Protein AF-0000000075209969 (afdb_homodimer)

Secondary structure (DSSP, 8-state):
---GGGHHHHHHHHHHHHHHHHHHHHHH-------SEEEEEEEEEETTEEEEEEEETTSEEEEE-STTSSHHHHHHHHHHHTT-TTS--SSEEEEEEPPPPHHHHHHHHHHHB---TTS---TTEEEEEEE-TTSBEEEEEEEHHHHHHHHTT-HHHHHHHHHHTGGGGEEEE-TTHHHHTTS-EE---TTS--SBHHHHHHH-HHHHHHHHHHHHHHHSSEEEEE-TTSSEEEEEEESS--SSHHHHH--SHHHHHHHHHSEEGGGS-HHHHHHHHHHHHHHSS---EEEEE-TTTT--HHHHHHHHHHHHHHHHHTT-EEEEE-S-HHHHHHHHHTT--EEEEEEEEETTEEEEEEEPHHHHHHHHH-HHHHHHTGGGGGG-SEEEEESSHHHHHHHHHHHHHHHHTTS---TTEEEEE-SSGGGHHHHHHHHHHTT-EEEEEE-GGGGG--HHHHHHHHHHTT--HHHHHHHHHHHHHHHHHHHHHTS-TTTS-GGGG--HHHHHHHHHHHHHHHHTTEEE-TTSSGGGSSGGG-----HHHHHHHHHHHH-S-TTSTTPPPP-SSHHHHHHHHHHHHHT-/----TTHHHHHHHHHHHHHHHHHHHHHH-------SEEEEEEEEEETTEEEEEEEETTSEEEEE-STTSSHHHHHHHHHHHTT-TTS--SSEEEEEEPPPPHHHHHHHHHHHB---TTS---TTEEEEEEE-TTSBEEEEEEEHHHHHHHHTT-GGGHHHHHHHTGGGGEEEE-TTHHHHTTS-EE---TTS--SBHHHHHHH-HHHHHHHHHHHHHHHSSEEEEE-TTSSEEEEEEESS--SSHHHHH--SHHHHHHHHHSEEGGGS-HHHHHHHHHHHHHHSTT--EEEEE-TTTT--HHHHHHHHHHHHHHHHHTT-EEEEE-S-HHHHHHHHHTT--EEEEEEEEETTEEEEEEEPHHHHHHHHH-HHHHHHTGGGGGG-SEEEEESSHHHHHHHHHHHHHHHHTTS---TTEEEEE-SSGGGHHHHHHHHHHTT-EEEEEE-GGGGG--HHHHHHHHHHTT--HHHHHHHHHHHHHHHHHHHHHTS-TTTS-GGGG--HHHHHHHHHHHHHHHHTTEEE-TTSSGGGTTGGG-----HHHHHHHHHHHH-S-TTSTT-----SSHHHHHHHHHHHHHT-

pLDDT: mean 84.93, std 14.87, range [22.33, 98.31]

Solvent-accessible surface area (backbone atoms only — not comparable to full-atom values): 61575 Å² total; per-residue (Å²): 136,90,78,76,70,64,73,64,51,58,60,51,48,55,55,48,52,58,48,49,56,52,48,62,67,52,62,73,72,72,66,83,68,75,31,53,42,52,28,37,29,36,44,22,37,38,90,91,58,64,42,77,45,80,39,68,22,83,29,37,33,38,32,34,27,26,88,83,25,45,52,66,53,45,52,49,47,59,57,41,36,33,75,42,67,84,57,88,55,87,39,52,69,48,73,43,63,57,80,75,51,74,64,52,50,52,48,49,51,65,72,36,46,59,89,47,88,85,56,85,64,54,97,54,39,45,41,30,67,34,74,44,79,68,36,37,40,42,80,40,85,41,54,50,63,52,39,53,42,14,71,74,61,38,74,90,28,32,56,58,28,34,35,68,53,58,39,62,22,53,42,72,35,40,74,50,44,23,45,43,61,52,46,72,38,75,49,74,64,80,89,50,80,55,53,30,43,66,50,47,39,69,76,30,63,67,52,41,51,52,51,18,52,54,40,26,71,74,70,65,30,24,54,46,58,40,49,74,71,65,54,32,36,33,49,26,39,20,83,58,72,65,89,47,70,53,44,45,72,37,76,48,70,68,15,48,52,51,55,67,70,26,42,52,44,85,78,47,53,66,30,56,36,36,53,49,14,46,54,48,51,62,57,36,69,75,50,28,36,40,33,35,42,41,78,41,62,70,42,55,59,73,56,17,17,50,49,22,23,50,50,48,49,46,26,61,75,60,42,20,29,37,40,34,23,46,89,46,62,40,27,51,48,15,26,52,71,47,70,50,64,51,42,35,33,39,27,37,57,54,97,88,23,36,41,70,42,80,39,54,54,65,59,49,49,49,46,64,30,30,60,69,38,51,59,52,50,52,68,60,50,56,46,31,60,29,34,41,36,20,30,29,63,54,49,25,40,50,54,48,49,52,36,50,47,24,45,74,69,71,43,70,33,57,70,60,56,44,72,29,47,40,59,35,75,82,38,38,32,71,54,40,23,60,38,40,74,64,69,39,52,52,33,36,47,42,45,43,62,57,45,70,48,54,70,66,58,40,51,41,42,42,50,26,45,67,49,56,77,84,49,48,60,60,50,48,52,52,34,49,51,44,38,49,57,46,57,72,65,74,55,53,49,45,77,64,40,21,54,71,70,44,57,71,71,56,29,49,51,42,50,49,53,48,52,58,37,38,76,46,33,38,40,56,38,58,42,3,38,81,76,52,46,68,54,91,71,64,71,64,76,58,65,51,60,22,47,53,53,45,46,60,61,35,43,47,46,82,86,42,87,66,30,64,66,83,59,92,47,68,62,53,44,53,48,32,51,51,27,55,56,71,72,103,136,90,81,77,72,65,74,65,50,59,62,51,50,56,55,48,52,56,48,50,57,52,49,63,68,52,64,72,71,74,67,83,68,75,32,54,42,51,28,35,28,36,44,22,38,39,91,90,59,64,41,75,46,80,39,68,22,83,28,37,34,37,32,35,28,26,87,83,24,45,51,66,53,46,52,49,48,58,57,41,37,32,74,44,67,82,56,88,54,86,40,51,70,49,73,43,64,58,78,75,49,74,66,52,51,51,48,51,51,65,74,35,46,59,90,47,88,85,56,83,65,54,96,53,38,45,41,29,67,34,73,44,79,68,35,37,40,41,79,40,84,41,53,50,65,51,39,52,42,14,70,74,60,38,73,88,28,31,56,59,29,34,35,67,52,58,38,62,22,52,41,74,36,40,74,51,42,22,46,43,60,52,47,72,38,75,48,73,64,79,90,49,78,55,55,29,45,66,52,46,40,69,74,31,65,67,51,43,51,52,50,17,51,54,40,26,71,73,70,65,29,24,54,46,61,40,49,73,72,67,54,33,35,32,49,28,39,18,82,59,71,68,90,48,71,52,43,46,72,37,76,47,71,67,15,48,53,52,56,67,70,26,42,51,43,85,77,48,53,66,31,56,37,36,53,50,14,48,55,49,52,62,58,34,71,75,50,27,36,40,34,37,43,42,78,41,60,70,42,55,60,70,56,17,17,50,50,22,23,50,48,49,49,46,27,61,73,60,41,20,27,39,40,35,22,45,89,46,63,39,28,51,48,15,27,53,70,47,70,50,64,51,41,35,32,39,27,36,56,56,96,86,23,36,42,69,41,82,41,55,54,64,60,50,48,50,45,64,30,30,59,68,39,50,59,51,51,52,68,59,51,57,46,30,59,26,35,40,36,20,29,29,62,54,50,27,41,50,53,49,51,51,36,48,47,24,45,75,70,72,43,69,34,57,69,60,56,44,73,29,46,40,59,34,76,83,38,37,34,72,54,40,24,59,39,38,73,63,68,40,51,51,31,36,48,41,46,43,63,57,44,70,48,54,69,64,57,40,50,42,43,43,50,27,46,67,49,57,76,85,50,49,60,60,50,49,52,52,33,49,51,46,37,48,58,46,58,72,66,73,56,53,49,45,79,65,40,20,53,71,69,44,58,71,68,57,29,50,51,43,50,49,54,46,52,57,37,38,75,47,32,37,39,58,37,58,42,3,38,82,77,51,48,68,54,90,72,65,73,66,74,58,65,49,61,21,48,53,53,44,47,62,61,35,42,46,45,83,87,41,86,67,30,65,66,81,58,92,47,68,60,52,44,53,47,33,52,51,27,55,56,70,71,103

Sequence (1168 aa):
MYRPRASKIKVTLKYFFYKLYYCLYTNLLFLEGHDLIINFSIKHGETTDQKILPVEGDKITIFVGPNNSGKSLVLREVEEYFTNANQDFKLLEGIMLKTPSLEELSDYYNNYKINDPHLITDSNYVYLKKRTVNGKIEPVHIHKATMDQGLQGDQNYFQYFLQNYYGMFLLRLDGSTRFHLTSPQEGGDLSASPTNILMDLFINDESRLRIREIIADAFGKYFVIDPTSMLTLRIKLSDVPPVDKSEEQALDFRARKFHSEATDIKDLSDGIKAFTGIITSVFSGDSKILLIDEPEAFLHPPLARKLGLRLAQLAPERNATLIAATHSSDFIMGCIQSGKEINIIRLTYQDGASSAKLLSSSDLTNLMKDPLLRSSGVLSSLFHDTVIITESDADRAFYQEINERLISSGQKGINSCLFLNAQNKQTIHRILGPLRNLGIKAAAIVDIDVVKEGGQVWANLLRSANIPSTLIEPLNNLRHNVKQYFENTGSNMKRDGGIQLLEDDEKAACQNLFEQLKNYGIFIVPNGELESWMKNFGIPGHGPAWLMSMFERMGSDPEDTDYIRPFDGDVWAFIEKIANWSELMYRPRASKIKVTLKYFFYKLYYCLYTNLLFLEGHDLIINFSIKHGETTDQKILPVEGDKITIFVGPNNSGKSLVLREVEEYFTNANQDFKLLEGIMLKTPSLEELSDYYNNYKINDPHLITDSNYVYLKKRTVNGKIEPVHIHKATMDQGLQGDQNYFQYFLQNYYGMFLLRLDGSTRFHLTSPQEGGDLSASPTNILMDLFINDESRLRIREIIADAFGKYFVIDPTSMLTLRIKLSDVPPVDKSEEQALDFRARKFHSEATDIKDLSDGIKAFTGIITSVFSGDSKILLIDEPEAFLHPPLARKLGLRLAQLAPERNATLIAATHSSDFIMGCIQSGKEINIIRLTYQDGASSAKLLSSSDLTNLMKDPLLRSSGVLSSLFHDTVIITESDADRAFYQEINERLISSGQKGINSCLFLNAQNKQTIHRILGPLRNLGIKAAAIVDIDVVKEGGQVWANLLRSANIPSTLIEPLNNLRHNVKQYFENTGSNMKRDGGIQLLEDDEKAACQNLFEQLKNYGIFIVPNGELESWMKNFGIPGHGPAWLMSMFERMGSDPEDTDYIRPFDGDVWAFIEKIANWSEL

Foldseek 3Di:
DCPPPPPVVVVVVVVVVVVVVCVVVVPPCPPPQLFFFQWWWWWFWFPVDIDIDIDGQSFAEEEFAAPPLCLVVVLVVVLVCLQPVPDDGDITDHTDGDQDDPVVVVVVQVVFFFPDPVDDDDPQWTWGWAADLLFFTDTDIAGNVLLVCLSVPDPVSVSVVSCPPQVRQEHEAEPPSLLSQQDKDFDDDLVGDDGGQLSQVLVPPVLQVVLQVLLCVLPVWGWAWACQVVTIIHIWTHNDDDPDSCLRNPNDPSVVVRVVRTGTCVPPFVQSSLLSSVSSVLSRDLRQEYEYEASCPSHDLVSLLSSLQVCLQVNVVSSHGHYYYHQHPSSVNSVLVNVTAYWYWYWGDAPNTIDIDTDHSVLVVVLCPDPLNVVFVLSNLSHFQEEEEEAAPLLQVVLVVLLVLCVVVVHQFAPRYHYTYQPHLQRRLVSLQSCVSRVHHYAYEYFLCVLVDDDPSQLSVCVSLVNDPVCSVVLNVLSPLLVVQVVVLVDDLQPPFALVSHDDPSSVSSVVSQVVVVLSRYHYDRRHDPLSFPCVVVQDDDDPSSSVSVDVQCDDDPVDPSHDHDDPDTVNVVSSSSSVSSND/DCPDPDVVVVVVVVVVVVVVVCVVVPPPCPPPQLFFFQWWWWWFWFPVDIDIDIDGQSFAEEEFAAPPLCLVVVLVVVLVCLQPVPDDGDITDHTDGDQDDPVVVVVVQVVFFFPDPVDDDDPQWTWGWAADLLFFTDTDIAGNVLLVCLSVPPPVSVSVVSCPPQVRQEHEAEPPSLLSQQDKDFDDDLVGDDGGQLSQVLVPPVLQVVLQVLLCVLPVWGWAWACQVVTIIHIWTANDDDPDSCLRNPNDPSVVVRVVRTGTCVPDFVQSSLL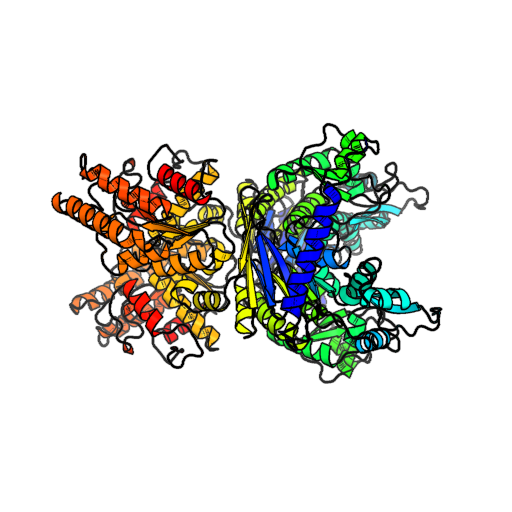SSVSSVLSRDLRQEYEYEASCPSHDLVSLLSSLQVCLQVNVVSSHGHYYYHQHPSSVNSVLVNVTDYWYWYWGDAPNTIDIDTDHSVLSVVLCPDPLNVVFVLSNLSHFQEEEEEAAVLLQVVLVVLLVLCVVVVHQFAPRYHYTYQPHLQRRLVSLQSCVSRVHHYAYEYFLCVLVDDDPSQLSVCVSLVNDPVCSVVLNVLSPLLVVQVVVLVDDLQPPFALVSHDDPSSVSSVVSQVVVVLSRYHYDRGHDPLSFPCVVVQDDDDPSSSVSVDVQCDDDPVDPSHDHDDPDTVNVVRSSSSVSSND

Radius of gyration: 33.0 Å; Cα contacts (8 Å, |Δi|>4): 2066; chains: 2; bounding box: 87×98×100 Å

Organism: NCBI:txid2021314

InterPro domains:
  IPR003593 AAA+ ATPase domain [SM00382] (57-348)
  IPR003959 ATPase, AAA-type, core [PF13304] (262-330)
  IPR027417 P-loop containing nucleoside triphosphate hydrolase [G3DSA:3.40.50.300] (35-371)
  IPR027417 P-loop containing nucleoside triphosphate hydrolase [SSF52540] (38-348)
  IPR034139 OLD protein-like, TOPRIM domain [PF20469] (382-449)
  IPR051396 Bacterial Antiviral Defense Nuclease [PTHR43581] (57-469)

Structure (mmCIF, N/CA/C/O backbone):
data_AF-0000000075209969-model_v1
#
loop_
_entity.id
_entity.type
_entity.pdbx_description
1 polymer 'AAA+ ATPase domain-containing protein'
#
loop_
_atom_site.group_PDB
_atom_site.id
_atom_site.type_symbol
_atom_site.label_atom_id
_atom_site.label_alt_id
_atom_site.label_comp_id
_atom_site.label_asym_id
_atom_site.label_entity_id
_atom_site.label_seq_id
_atom_site.pdbx_PDB_ins_code
_atom_site.Cartn_x
_atom_site.Cartn_y
_atom_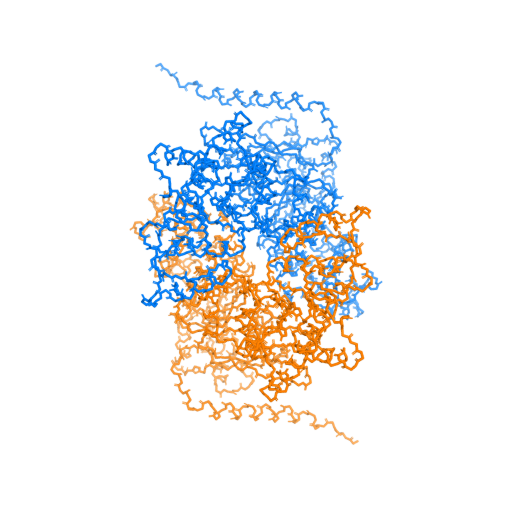site.Cartn_z
_atom_site.occupancy
_atom_site.B_iso_or_equiv
_atom_site.auth_seq_id
_atom_site.auth_comp_id
_atom_site.auth_asym_id
_atom_site.auth_atom_id
_atom_site.pdbx_PDB_model_num
ATOM 1 N N . MET A 1 1 ? 33.438 7.062 54.781 1 22.77 1 MET A N 1
ATOM 2 C CA . MET A 1 1 ? 34.438 6.953 53.719 1 22.77 1 MET A CA 1
ATOM 3 C C . MET A 1 1 ? 33.75 6.84 52.344 1 22.77 1 MET A C 1
ATOM 5 O O . MET A 1 1 ? 32.875 5.992 52.156 1 22.77 1 MET A O 1
ATOM 9 N N . TYR A 1 2 ? 33.688 7.988 51.469 1 24.88 2 TYR A N 1
ATOM 10 C CA . TYR A 1 2 ? 32.844 8.492 50.406 1 24.88 2 TYR A CA 1
ATOM 11 C C . TYR A 1 2 ? 33.125 7.789 49.094 1 24.88 2 TYR A C 1
ATOM 13 O O . TYR A 1 2 ? 34.219 7.98 48.5 1 24.88 2 TYR A O 1
ATOM 21 N N . ARG A 1 3 ? 32.812 6.52 48.938 1 27.34 3 ARG A N 1
ATOM 22 C CA . ARG A 1 3 ? 33.25 5.535 47.938 1 27.34 3 ARG A CA 1
ATOM 23 C C . ARG A 1 3 ? 32.719 5.875 46.562 1 27.34 3 ARG A C 1
ATOM 25 O O . ARG A 1 3 ? 32.844 5.066 45.625 1 27.34 3 ARG A O 1
ATOM 32 N N . PRO A 1 4 ? 31.984 7.016 46.312 1 27.38 4 PRO A N 1
ATOM 33 C CA . PRO A 1 4 ? 30.953 7.043 45.25 1 27.38 4 PRO A CA 1
ATOM 34 C C . PRO A 1 4 ? 31.547 7.223 43.875 1 27.38 4 PRO A C 1
ATOM 36 O O . PRO A 1 4 ? 30.812 7.309 42.875 1 27.38 4 PRO A O 1
ATOM 39 N N . ARG A 1 5 ? 32.844 7.629 43.562 1 27.12 5 ARG A N 1
ATOM 40 C CA . ARG A 1 5 ? 33.188 8.477 42.438 1 27.12 5 ARG A CA 1
ATOM 41 C C . ARG A 1 5 ? 33.5 7.641 41.188 1 27.12 5 ARG A C 1
ATOM 43 O O . ARG A 1 5 ? 33.969 8.164 40.188 1 27.12 5 ARG A O 1
ATOM 50 N N . ALA A 1 6 ? 33.562 6.348 41.281 1 30.44 6 ALA A N 1
ATOM 51 C CA . ALA A 1 6 ? 34.219 5.637 40.188 1 30.44 6 ALA A CA 1
ATOM 52 C C . ALA A 1 6 ? 33.344 5.57 38.938 1 30.44 6 ALA A C 1
ATOM 54 O O . ALA A 1 6 ? 33.812 5.273 37.844 1 30.44 6 ALA A O 1
ATOM 55 N N . SER A 1 7 ? 32.031 5.57 39.125 1 27.31 7 SER A N 1
ATOM 56 C CA . SER A 1 7 ? 31.172 5.203 38 1 27.31 7 SER A CA 1
ATOM 57 C C . SER A 1 7 ? 31.094 6.332 36.969 1 27.31 7 SER A C 1
ATOM 59 O O . SER A 1 7 ? 30.625 6.125 35.844 1 27.31 7 SER A O 1
ATOM 61 N N . LYS A 1 8 ? 31.422 7.551 37.312 1 33.19 8 LYS A N 1
ATOM 62 C CA . LYS A 1 8 ? 31.375 8.695 36.406 1 33.19 8 LYS A CA 1
ATOM 63 C C . LYS A 1 8 ? 32.594 8.703 35.469 1 33.19 8 LYS A C 1
ATOM 65 O O . LYS A 1 8 ? 32.594 9.383 34.438 1 33.19 8 LYS A O 1
ATOM 70 N N . ILE A 1 9 ? 33.719 8.086 35.812 1 29.92 9 ILE A N 1
ATOM 71 C CA . ILE A 1 9 ? 34.938 8.188 35.062 1 29.92 9 ILE A CA 1
ATOM 72 C C . ILE A 1 9 ? 34.844 7.293 33.812 1 29.92 9 ILE A C 1
ATOM 74 O O . ILE A 1 9 ? 35.375 7.645 32.75 1 29.92 9 ILE A O 1
ATOM 78 N N . LYS A 1 10 ? 34.156 6.172 33.969 1 33.53 10 LYS A N 1
ATOM 79 C CA . LYS A 1 10 ? 34.156 5.277 32.812 1 33.53 10 LYS A CA 1
ATOM 80 C C . LYS A 1 10 ? 33.312 5.848 31.672 1 33.53 10 LYS A C 1
ATOM 82 O O . LYS A 1 10 ? 33.594 5.59 30.5 1 33.53 10 LYS A O 1
ATOM 87 N N . VAL A 1 11 ? 32.312 6.582 32.031 1 30.89 11 VAL A N 1
ATOM 88 C CA . VAL A 1 11 ? 31.5 7.141 30.969 1 30.89 11 VAL A CA 1
ATOM 89 C C . VAL A 1 11 ? 32.25 8.281 30.281 1 30.89 11 VAL A C 1
ATOM 91 O O . VAL A 1 11 ? 32.219 8.43 29.062 1 30.89 11 VAL A O 1
ATOM 94 N N . THR A 1 12 ? 33.156 8.969 31.047 1 34.25 12 THR A N 1
ATOM 95 C CA . THR A 1 12 ? 33.938 10.055 30.453 1 34.25 12 THR A CA 1
ATOM 96 C C . THR A 1 12 ? 35.031 9.508 29.531 1 34.25 12 THR A C 1
ATOM 98 O O . THR A 1 12 ? 35.312 10.07 28.484 1 34.25 12 THR A O 1
ATOM 101 N N . LEU A 1 13 ? 35.656 8.406 29.969 1 34.47 13 LEU A N 1
ATOM 102 C CA . LEU A 1 13 ? 36.781 7.918 29.172 1 34.47 13 LEU A CA 1
ATOM 103 C C . LEU A 1 13 ? 36.281 7.277 27.875 1 34.47 13 LEU A C 1
ATOM 105 O O . LEU A 1 13 ? 36.938 7.332 26.844 1 34.47 13 LEU A O 1
ATOM 109 N N . LYS A 1 14 ? 35.188 6.551 27.922 1 32.59 14 LYS A N 1
ATOM 110 C CA . LYS A 1 14 ? 34.656 5.953 26.703 1 32.59 14 LYS A CA 1
ATOM 111 C C . LYS A 1 14 ? 34.219 7.023 25.703 1 32.59 14 LYS A C 1
ATOM 113 O O . LYS A 1 14 ? 34.406 6.855 24.5 1 32.59 14 LYS A O 1
ATOM 118 N N . TYR A 1 15 ? 33.781 8.211 26.172 1 34.38 15 TYR A N 1
ATOM 119 C CA . TYR A 1 15 ? 33.531 9.336 25.281 1 34.38 15 TYR A CA 1
ATOM 120 C C . TYR A 1 15 ? 34.844 9.852 24.672 1 34.38 15 TYR A C 1
ATOM 122 O O . TYR A 1 15 ? 34.875 10.266 23.516 1 34.38 15 TYR A O 1
ATOM 130 N N . PHE A 1 16 ? 36.031 9.812 25.484 1 34.44 16 PHE A N 1
ATOM 131 C CA . PHE A 1 16 ? 37.281 10.312 24.984 1 34.44 16 PHE A CA 1
ATOM 132 C C . PHE A 1 16 ? 37.844 9.375 23.922 1 34.44 16 PHE A C 1
ATOM 134 O O . PHE A 1 16 ? 38.344 9.828 22.875 1 34.44 16 PHE A O 1
ATOM 141 N N . PHE A 1 17 ? 37.875 8.055 24.109 1 36.34 17 PHE A N 1
ATOM 142 C CA . PHE A 1 17 ? 38.469 7.156 23.125 1 36.34 17 PHE A CA 1
ATOM 143 C C . PHE A 1 17 ? 37.594 7.082 21.875 1 36.34 17 PHE A C 1
ATOM 145 O O . PHE A 1 17 ? 38.125 6.965 20.766 1 36.34 17 PHE A O 1
ATOM 152 N N . TYR A 1 18 ? 36.281 7.137 21.984 1 32.12 18 TYR A N 1
ATOM 153 C CA . TYR A 1 18 ? 35.5 7.176 20.766 1 32.12 18 TYR A CA 1
ATOM 154 C C . TYR A 1 18 ? 35.656 8.5 20.031 1 32.12 18 TYR A C 1
ATOM 156 O O . TYR A 1 18 ? 35.656 8.539 18.797 1 32.12 18 TYR A O 1
ATOM 164 N N . LYS A 1 19 ? 36.062 9.625 20.672 1 33.88 19 LYS A N 1
ATOM 165 C CA . LYS A 1 19 ? 36.469 10.867 20.031 1 33.88 19 LYS A CA 1
ATOM 166 C C . LYS A 1 19 ? 37.844 10.711 19.359 1 33.88 19 LYS A C 1
ATOM 168 O O . LYS A 1 19 ? 38.062 11.227 18.266 1 33.88 19 LYS A O 1
ATOM 173 N N . LEU A 1 20 ? 38.844 10.07 20.062 1 35.69 20 LEU A N 1
ATOM 174 C CA . LEU A 1 20 ? 40.156 9.914 19.5 1 35.69 20 LEU A CA 1
ATOM 175 C C . LEU A 1 20 ? 40.156 8.984 18.297 1 35.69 20 LEU A C 1
ATOM 177 O O . LEU A 1 20 ? 40.812 9.242 17.297 1 35.69 20 LEU A O 1
ATOM 181 N N . TYR A 1 21 ? 39.531 7.832 18.375 1 32.03 21 TYR A N 1
ATOM 182 C CA . TYR A 1 21 ? 39.5 6.961 17.203 1 32.03 21 TYR A CA 1
ATOM 183 C C . TYR A 1 21 ? 38.75 7.629 16.031 1 32.03 21 TYR A C 1
ATOM 185 O O . TYR A 1 21 ? 39.188 7.539 14.891 1 32.03 21 TYR A O 1
ATOM 193 N N . TYR A 1 22 ? 37.75 8.344 16.312 1 32.69 22 TYR A N 1
ATOM 194 C CA . TYR A 1 22 ? 37.062 9.062 15.234 1 32.69 22 TYR A CA 1
ATOM 195 C C . TYR A 1 22 ? 37.906 10.25 14.766 1 32.69 22 TYR A C 1
ATOM 197 O O . TYR A 1 22 ? 37.75 10.703 13.625 1 32.69 22 TYR A O 1
ATOM 205 N N . CYS A 1 23 ? 38.75 10.867 15.609 1 31.78 23 CYS A N 1
ATOM 206 C CA . CYS A 1 23 ? 39.688 11.891 15.133 1 31.78 23 CYS A CA 1
ATOM 207 C C . CYS A 1 23 ? 40.688 11.297 14.172 1 31.78 23 CYS A C 1
ATOM 209 O O . CYS A 1 23 ? 41.062 11.922 13.172 1 31.78 23 CYS A O 1
ATOM 211 N N . LEU A 1 24 ? 41.344 10.156 14.484 1 32.62 24 LEU A N 1
ATOM 212 C CA . LEU A 1 24 ? 42.375 9.625 13.602 1 32.62 24 LEU A CA 1
ATOM 213 C C . LEU A 1 24 ? 41.75 9.195 12.266 1 32.62 24 LEU A C 1
ATOM 215 O O . LEU A 1 24 ? 42.375 9.367 11.211 1 32.62 24 LEU A O 1
ATOM 219 N N . TYR A 1 25 ? 40.656 8.461 12.273 1 30.95 25 TYR A N 1
ATOM 220 C CA . TYR A 1 25 ? 40.094 8.141 10.969 1 30.95 25 TYR A CA 1
ATOM 221 C C . TYR A 1 25 ? 39.531 9.383 10.289 1 30.95 25 TYR A C 1
ATOM 223 O O . TYR A 1 25 ? 39.219 9.359 9.102 1 30.95 25 TYR A O 1
ATOM 231 N N . THR A 1 26 ? 39.312 10.43 10.977 1 31.48 26 THR A N 1
ATOM 232 C CA . THR A 1 26 ? 38.844 11.695 10.414 1 31.48 26 THR A CA 1
ATOM 233 C C . THR A 1 26 ? 39.938 12.367 9.602 1 31.48 26 THR A C 1
ATOM 235 O O . THR A 1 26 ? 39.688 13.266 8.797 1 31.48 26 THR A O 1
ATOM 238 N N . ASN A 1 27 ? 41.219 12.273 9.953 1 29.98 27 ASN A N 1
ATOM 239 C CA . ASN A 1 27 ? 42.188 13.07 9.211 1 29.98 27 ASN A CA 1
ATOM 240 C C . ASN A 1 27 ? 42.156 12.734 7.723 1 29.98 27 ASN A C 1
ATOM 242 O O . ASN A 1 27 ? 42.5 13.586 6.891 1 29.98 27 ASN A O 1
ATOM 246 N N . LEU A 1 28 ? 42.375 11.422 7.305 1 29.52 28 LEU A N 1
ATOM 247 C CA . LEU A 1 28 ? 42.781 11.203 5.918 1 29.52 28 LEU A CA 1
ATOM 248 C C . LEU A 1 28 ? 41.625 11.539 4.965 1 29.52 28 LEU A C 1
ATOM 250 O O . LEU A 1 28 ? 41.875 11.93 3.822 1 29.52 28 LEU A O 1
ATOM 254 N N . LEU A 1 29 ? 40.406 10.938 5.09 1 28.83 29 LEU A N 1
ATOM 255 C CA . LEU A 1 29 ? 39.531 11.055 3.916 1 28.83 29 LEU A CA 1
ATOM 256 C C . LEU A 1 29 ? 38.938 12.461 3.816 1 28.83 29 LEU A C 1
ATOM 258 O O . LEU A 1 29 ? 38.062 12.82 4.598 1 28.83 29 LEU A O 1
ATOM 262 N N . PHE A 1 30 ? 39.656 13.5 3.652 1 31.17 30 PHE A N 1
ATOM 263 C CA . PHE A 1 30 ? 39.281 14.797 3.121 1 31.17 30 PHE A CA 1
ATOM 264 C C . PHE A 1 30 ? 38.25 14.641 2.006 1 31.17 30 PHE A C 1
ATOM 266 O O . PHE A 1 30 ? 38.594 14.609 0.826 1 31.17 30 PHE A O 1
ATOM 273 N N . LEU A 1 31 ? 37.344 13.703 2.039 1 34.03 31 LEU A N 1
ATOM 274 C CA . LEU A 1 31 ? 36.375 13.672 0.946 1 34.03 31 LEU A CA 1
ATOM 275 C C . LEU A 1 31 ? 35.688 15.016 0.797 1 34.03 31 LEU A C 1
ATOM 277 O O . LEU A 1 31 ? 35.25 15.617 1.79 1 34.03 31 LEU A O 1
ATOM 281 N N . GLU A 1 32 ? 35.938 15.781 -0.151 1 37.31 32 GLU A N 1
ATOM 282 C CA . GLU A 1 32 ? 35.312 16.969 -0.756 1 37.31 32 GLU A CA 1
ATOM 283 C C . GLU A 1 32 ? 33.781 16.906 -0.679 1 37.31 32 GLU A C 1
ATOM 285 O O . GLU A 1 32 ? 33.094 17.672 -1.36 1 37.31 32 GLU A O 1
ATOM 290 N N . GLY A 1 33 ? 33.219 15.984 0.009 1 46.72 33 GLY A N 1
ATOM 291 C CA . GLY A 1 33 ? 31.781 15.945 -0.136 1 46.72 33 GLY A CA 1
ATOM 292 C C . GLY A 1 33 ? 31.078 17.078 0.593 1 46.72 33 GLY A C 1
ATOM 293 O O . GLY A 1 33 ? 31.547 17.531 1.639 1 46.72 33 GLY A O 1
ATOM 294 N N . HIS A 1 34 ? 30.359 18.047 0.008 1 55.25 34 HIS A N 1
ATOM 295 C CA . HIS A 1 34 ? 29.625 19.266 0.362 1 55.25 34 HIS A CA 1
ATOM 296 C C . HIS A 1 34 ? 28.453 18.953 1.271 1 55.25 34 HIS A C 1
ATOM 298 O O . HIS A 1 34 ? 27.781 19.875 1.763 1 55.25 34 HIS A O 1
ATOM 304 N N . ASP A 1 35 ? 28.281 17.688 1.806 1 69.38 35 ASP A N 1
ATOM 305 C CA . ASP A 1 35 ? 27.094 17.438 2.627 1 69.38 35 ASP A CA 1
ATOM 306 C C . ASP A 1 35 ? 27.391 17.719 4.102 1 69.38 35 ASP A C 1
ATOM 308 O O . ASP A 1 35 ? 28.516 17.547 4.559 1 69.38 35 ASP A O 1
ATOM 312 N N . LEU A 1 36 ? 26.484 18.25 4.836 1 81.69 36 LEU A N 1
ATOM 313 C CA . LEU A 1 36 ? 26.594 18.625 6.238 1 81.69 36 LEU A CA 1
ATOM 314 C C . LEU A 1 36 ? 26.828 17.406 7.121 1 81.69 36 LEU A C 1
ATOM 316 O O . LEU A 1 36 ? 27.562 17.484 8.109 1 81.69 36 LEU A O 1
ATOM 320 N N . ILE A 1 37 ? 26.188 16.297 6.715 1 88.38 37 ILE A N 1
ATOM 321 C CA . ILE A 1 37 ? 26.359 15.062 7.477 1 88.38 37 ILE A CA 1
ATOM 322 C C . ILE A 1 37 ? 27.453 14.203 6.836 1 88.38 37 ILE A C 1
ATOM 324 O O . ILE A 1 37 ? 27.312 13.781 5.684 1 88.38 37 ILE A O 1
ATOM 328 N N . ILE A 1 38 ? 28.484 13.977 7.594 1 87.75 38 ILE A N 1
ATOM 329 C CA . ILE A 1 38 ? 29.562 13.102 7.121 1 87.75 38 ILE A CA 1
ATOM 330 C C . ILE A 1 38 ? 29.141 11.641 7.273 1 87.75 38 ILE A C 1
ATOM 332 O O . ILE A 1 38 ? 29.156 10.883 6.305 1 87.75 38 ILE A O 1
ATOM 336 N N . ASN A 1 39 ? 28.75 11.328 8.438 1 90.44 39 ASN A N 1
ATOM 337 C CA . ASN A 1 39 ? 28.219 10 8.719 1 90.44 39 ASN A CA 1
ATOM 338 C C . ASN A 1 39 ? 27.328 10.008 9.953 1 90.44 39 ASN A C 1
ATOM 340 O O . ASN A 1 39 ? 27.312 10.977 10.719 1 90.44 39 ASN A O 1
ATOM 344 N N . PHE A 1 40 ? 26.469 9.023 10.023 1 91.06 40 PHE A N 1
ATOM 345 C CA . PHE A 1 40 ? 25.719 8.773 11.258 1 91.06 40 PHE A CA 1
ATOM 346 C C . PHE A 1 40 ? 25.703 7.281 11.578 1 91.06 40 PHE A C 1
ATOM 348 O O . PHE A 1 40 ? 26.031 6.453 10.727 1 91.06 40 PHE A O 1
ATOM 355 N N . SER A 1 41 ? 25.5 7.027 12.867 1 92.88 41 SER A N 1
ATOM 356 C CA . SER A 1 41 ? 25.609 5.641 13.305 1 92.88 41 SER A CA 1
ATOM 357 C C . SER A 1 41 ? 24.328 5.156 13.961 1 92.88 41 SER A C 1
ATOM 359 O O . SER A 1 41 ? 23.688 5.902 14.703 1 92.88 41 SER A O 1
ATOM 361 N N . ILE A 1 42 ? 24 3.936 13.633 1 92.88 42 ILE A N 1
ATOM 362 C CA . ILE A 1 42 ? 22.797 3.303 14.156 1 92.88 42 ILE A CA 1
ATOM 363 C C . ILE A 1 42 ? 23.188 2.176 15.117 1 92.88 42 ILE A C 1
ATOM 365 O O . ILE A 1 42 ? 24.078 1.379 14.82 1 92.88 42 ILE A O 1
ATOM 369 N N . LYS A 1 43 ? 22.484 2.223 16.234 1 90.12 43 LYS A N 1
ATOM 370 C CA . LYS A 1 43 ? 22.656 1.145 17.203 1 90.12 43 LYS A CA 1
ATOM 371 C C . LYS A 1 43 ? 21.828 -0.077 16.828 1 90.12 43 LYS A C 1
ATOM 373 O O . LYS A 1 43 ? 20.703 0.058 16.312 1 90.12 43 LYS A O 1
ATOM 378 N N . HIS A 1 44 ? 22.453 -1.25 16.875 1 84.62 44 HIS A N 1
ATOM 379 C CA . HIS A 1 44 ? 21.641 -2.443 16.656 1 84.62 44 HIS A CA 1
ATOM 380 C C . HIS A 1 44 ? 22.141 -3.604 17.516 1 84.62 44 HIS A C 1
ATOM 382 O O . HIS A 1 44 ? 23.281 -3.6 17.984 1 84.62 44 HIS A O 1
ATOM 388 N N . GLY A 1 45 ? 21.328 -4.445 17.875 1 77.06 45 GLY A N 1
ATOM 389 C CA . GLY A 1 45 ? 21.578 -5.562 18.766 1 77.06 45 GLY A CA 1
ATOM 390 C C . GLY A 1 45 ? 20.828 -5.473 20.094 1 77.06 45 GLY A C 1
ATOM 391 O O . GLY A 1 45 ? 19.922 -4.652 20.234 1 77.06 45 GLY A O 1
ATOM 392 N N . GLU A 1 46 ? 21.188 -6.391 21 1 72.19 46 GLU A N 1
ATOM 393 C CA . GLU A 1 46 ? 20.578 -6.383 22.328 1 72.19 46 GLU A CA 1
ATOM 394 C C . GLU A 1 46 ? 21.172 -5.27 23.203 1 72.19 46 GLU A C 1
ATOM 396 O O . GLU A 1 46 ? 22.297 -4.82 22.953 1 72.19 46 GLU A O 1
ATOM 401 N N . THR A 1 47 ? 20.344 -4.781 24.047 1 65 47 THR A N 1
ATOM 402 C CA . THR A 1 47 ? 20.734 -3.672 24.922 1 65 47 THR A CA 1
ATOM 403 C C . THR A 1 47 ? 22.062 -3.953 25.594 1 65 47 THR A C 1
ATOM 405 O O . THR A 1 47 ? 22.844 -3.031 25.844 1 65 47 THR A O 1
ATOM 408 N N . THR A 1 48 ? 22.375 -5.238 25.844 1 62.19 48 THR A N 1
ATOM 409 C CA . THR A 1 48 ? 23.578 -5.609 26.578 1 62.19 48 THR A CA 1
ATOM 410 C C . THR A 1 48 ? 24.781 -5.672 25.625 1 62.19 48 THR A C 1
ATOM 412 O O . THR A 1 48 ? 25.922 -5.516 26.062 1 62.19 48 THR A O 1
ATOM 415 N N . ASP A 1 49 ? 24.516 -5.938 24.375 1 70.06 49 ASP A N 1
ATOM 416 C CA . ASP A 1 49 ? 25.578 -6.062 23.391 1 70.06 49 ASP A CA 1
ATOM 417 C C . ASP A 1 49 ? 25.25 -5.281 22.125 1 70.06 49 ASP A C 1
ATOM 419 O O . ASP A 1 49 ? 25.016 -5.867 21.062 1 70.06 49 ASP A O 1
ATOM 423 N N . GLN A 1 50 ? 25.344 -4.004 22.266 1 77.06 50 GLN A N 1
ATOM 424 C CA . GLN A 1 50 ? 24.922 -3.174 21.141 1 77.06 50 GLN A CA 1
ATOM 425 C C . GLN A 1 50 ? 26.047 -2.955 20.156 1 77.06 50 GLN A C 1
ATOM 427 O O . GLN A 1 50 ? 27.188 -2.688 20.547 1 77.06 50 GLN A O 1
ATOM 432 N N . LYS A 1 51 ? 25.797 -3.266 18.938 1 83.88 51 LYS A N 1
ATOM 433 C CA . LYS A 1 51 ? 26.688 -2.984 17.828 1 83.88 51 LYS A CA 1
ATOM 434 C C . LYS A 1 51 ? 26.297 -1.69 17.109 1 83.88 51 LYS A C 1
ATOM 436 O O . LYS A 1 51 ? 25.172 -1.226 17.234 1 83.88 51 LYS A O 1
ATOM 441 N N . ILE A 1 52 ? 27.328 -1.133 16.5 1 89.62 52 ILE A N 1
ATOM 442 C CA . ILE A 1 52 ? 27.109 0.146 15.836 1 89.62 52 ILE A CA 1
ATOM 443 C C . ILE A 1 52 ? 27.297 -0.021 14.328 1 89.62 52 ILE A C 1
ATOM 445 O O . ILE A 1 52 ? 28.25 -0.665 13.883 1 89.62 52 ILE A O 1
ATOM 449 N N . LEU A 1 53 ? 26.359 0.462 13.547 1 90.62 53 LEU A N 1
ATOM 450 C CA . LEU A 1 53 ? 26.438 0.479 12.086 1 90.62 53 LEU A CA 1
ATOM 451 C C . LEU A 1 53 ? 26.656 1.896 11.57 1 90.62 53 LEU A C 1
ATOM 453 O O . LEU A 1 53 ? 25.766 2.74 11.641 1 90.62 53 LEU A O 1
ATOM 457 N N . PRO A 1 54 ? 27.859 2.164 11.055 1 91 54 PRO A N 1
ATOM 458 C CA . PRO A 1 54 ? 28.109 3.482 10.469 1 91 54 PRO A CA 1
ATOM 459 C C . PRO A 1 54 ? 27.469 3.633 9.086 1 91 54 PRO A C 1
ATOM 461 O O . PRO A 1 54 ? 27.469 2.684 8.297 1 91 54 PRO A O 1
ATOM 464 N N . VAL A 1 55 ? 26.875 4.723 8.797 1 90.38 55 VAL A N 1
ATOM 465 C CA . VAL A 1 55 ? 26.25 5.02 7.52 1 90.38 55 VAL A CA 1
ATOM 466 C C . VAL A 1 55 ? 26.844 6.293 6.93 1 90.38 55 VAL A C 1
ATOM 468 O O . VAL A 1 55 ? 26.922 7.32 7.605 1 90.38 55 VAL A O 1
ATOM 471 N N . GLU A 1 56 ? 27.188 6.188 5.695 1 87.5 56 GLU A N 1
ATOM 472 C CA . GLU A 1 56 ? 27.781 7.344 5.023 1 87.5 56 GLU A CA 1
ATOM 473 C C . GLU A 1 56 ? 26.734 8.414 4.742 1 87.5 56 GLU A C 1
ATOM 475 O O . GLU A 1 56 ? 25.656 8.117 4.238 1 87.5 56 GLU A O 1
ATOM 480 N N . GLY A 1 57 ? 27.109 9.609 4.988 1 85.31 57 GLY A N 1
ATOM 481 C CA . GLY A 1 57 ? 26.141 10.695 4.898 1 85.31 57 GLY A CA 1
ATOM 482 C C . GLY A 1 57 ? 26.078 11.312 3.518 1 85.31 57 GLY A C 1
ATOM 483 O O . GLY A 1 57 ? 25.141 12.055 3.211 1 85.31 57 GLY A O 1
ATOM 484 N N . ASP A 1 58 ? 27.031 11.039 2.678 1 82.25 58 ASP A N 1
ATOM 485 C CA . ASP A 1 58 ? 27.062 11.656 1.355 1 82.25 58 ASP A CA 1
ATOM 486 C C . ASP A 1 58 ? 26.188 10.898 0.366 1 82.25 58 ASP A C 1
ATOM 488 O O . ASP A 1 58 ? 26.031 11.312 -0.785 1 82.25 58 ASP A O 1
ATOM 492 N N . LYS A 1 59 ? 25.562 9.898 0.879 1 86.69 59 LYS A N 1
ATOM 493 C CA . LYS A 1 59 ? 24.656 9.094 0.064 1 86.69 59 LYS A CA 1
ATOM 494 C C . LYS A 1 59 ? 23.203 9.242 0.53 1 86.69 59 LYS A C 1
ATOM 496 O O . LYS A 1 59 ? 22.953 9.727 1.636 1 86.69 59 LYS A O 1
ATOM 501 N N . ILE A 1 60 ? 22.391 8.938 -0.415 1 91.44 60 ILE A N 1
ATOM 502 C CA . ILE A 1 60 ? 20.984 8.836 -0.035 1 91.44 60 ILE A CA 1
ATOM 503 C C . ILE A 1 60 ? 20.781 7.609 0.856 1 91.44 60 ILE A C 1
ATOM 505 O O . ILE A 1 60 ? 21.281 6.523 0.556 1 91.44 60 ILE A O 1
ATOM 509 N N . THR A 1 61 ? 20.141 7.816 1.965 1 93.88 61 THR A N 1
ATOM 510 C CA . THR A 1 61 ? 19.891 6.703 2.873 1 93.88 61 THR A CA 1
ATOM 511 C C . THR A 1 61 ? 18.406 6.387 2.943 1 93.88 61 THR A C 1
ATOM 513 O O . THR A 1 61 ? 17.578 7.277 3.17 1 93.88 61 THR A O 1
ATOM 516 N N . ILE A 1 62 ? 18.109 5.129 2.754 1 93.69 62 ILE A N 1
ATOM 517 C CA . ILE A 1 62 ? 16.719 4.68 2.805 1 93.69 62 ILE A CA 1
ATOM 518 C C . ILE A 1 62 ? 16.562 3.58 3.852 1 93.69 62 ILE A C 1
ATOM 520 O O . ILE A 1 62 ? 17.266 2.559 3.789 1 93.69 62 ILE A O 1
ATOM 524 N N . PHE A 1 63 ? 15.695 3.824 4.801 1 93.19 63 PHE A N 1
ATOM 525 C CA . PHE A 1 63 ? 15.375 2.814 5.801 1 93.19 63 PHE A CA 1
ATOM 526 C C . PHE A 1 63 ? 14.172 1.987 5.363 1 93.19 63 PHE A C 1
ATOM 528 O O . PHE A 1 63 ? 13.141 2.539 4.973 1 93.19 63 PHE A O 1
ATOM 535 N N . VAL A 1 64 ? 14.32 0.666 5.43 1 90.12 64 VAL A N 1
ATOM 536 C CA . VAL A 1 64 ? 13.242 -0.266 5.109 1 90.12 64 VAL A CA 1
ATOM 537 C C . VAL A 1 64 ? 13.109 -1.304 6.223 1 90.12 64 VAL A C 1
ATOM 539 O O . VAL A 1 64 ? 13.977 -1.4 7.098 1 90.12 64 VAL A O 1
ATOM 542 N N . GLY A 1 65 ? 12 -2.016 6.227 1 87.81 65 GLY A N 1
ATOM 543 C CA . GLY A 1 65 ? 11.758 -3.043 7.223 1 87.81 65 GLY A CA 1
ATOM 544 C C . GLY A 1 65 ? 10.281 -3.273 7.496 1 87.81 65 GLY A C 1
ATOM 545 O O . GLY A 1 65 ? 9.43 -2.533 6.996 1 87.81 65 GLY A O 1
ATOM 546 N N . PRO A 1 66 ? 10.062 -4.305 8.312 1 82.06 66 PRO A N 1
ATOM 547 C CA . PRO A 1 66 ? 8.672 -4.598 8.648 1 82.06 66 PRO A CA 1
ATOM 548 C C . PRO A 1 66 ? 8.047 -3.533 9.547 1 82.06 66 PRO A C 1
ATOM 550 O O . PRO A 1 66 ? 8.703 -2.551 9.898 1 82.06 66 PRO A O 1
ATOM 553 N N . ASN A 1 67 ? 6.816 -3.734 9.836 1 71.81 67 ASN A N 1
ATOM 554 C CA . ASN A 1 67 ? 6.109 -2.795 10.703 1 71.81 67 ASN A CA 1
ATOM 555 C C . ASN A 1 67 ? 6.699 -2.783 12.109 1 71.81 67 ASN A C 1
ATOM 557 O O . ASN A 1 67 ? 7.082 -3.828 12.641 1 71.81 67 ASN A O 1
ATOM 561 N N . ASN A 1 68 ? 6.879 -1.603 12.68 1 71.38 68 ASN A N 1
ATOM 562 C CA . ASN A 1 68 ? 7.352 -1.4 14.047 1 71.38 68 ASN A CA 1
ATOM 563 C C . ASN A 1 68 ? 8.828 -1.749 14.18 1 71.38 68 ASN A C 1
ATOM 565 O O . ASN A 1 68 ? 9.273 -2.191 15.242 1 71.38 68 ASN A O 1
ATOM 569 N N . SER A 1 69 ? 9.492 -1.625 13.039 1 80.56 69 SER A N 1
ATOM 570 C CA . SER A 1 69 ? 10.922 -1.928 13.07 1 80.56 69 SER A CA 1
ATOM 571 C C . SER A 1 69 ? 11.734 -0.714 13.508 1 80.56 69 SER A C 1
ATOM 573 O O . SER A 1 69 ? 12.922 -0.831 13.805 1 80.56 69 SER A O 1
ATOM 575 N N . GLY A 1 70 ? 11.125 0.486 13.547 1 84 70 GLY A N 1
ATOM 576 C CA . GLY A 1 70 ? 11.82 1.669 14.023 1 84 70 GLY A CA 1
ATOM 577 C C . GLY A 1 70 ? 12.148 2.652 12.914 1 84 70 GLY A C 1
ATOM 578 O O . GLY A 1 70 ? 12.891 3.613 13.133 1 84 70 GLY A O 1
ATOM 579 N N . LYS A 1 71 ? 11.602 2.461 11.711 1 87.62 71 LYS A N 1
ATOM 580 C CA . LYS A 1 71 ? 11.906 3.324 10.57 1 87.62 71 LYS A CA 1
ATOM 581 C C . LYS A 1 71 ? 11.57 4.781 10.875 1 87.62 71 LYS A C 1
ATOM 583 O O . LYS A 1 71 ? 12.406 5.668 10.711 1 87.62 71 LYS A O 1
ATOM 588 N N . SER A 1 72 ? 10.391 5.078 11.359 1 85.31 72 SER A N 1
ATOM 589 C CA . SER A 1 72 ? 9.977 6.438 11.68 1 85.31 72 SER A CA 1
ATOM 590 C C . SER A 1 72 ? 10.719 6.969 12.898 1 85.31 72 SER A C 1
ATOM 592 O O . SER A 1 72 ? 11 8.164 12.992 1 85.31 72 SER A O 1
ATOM 594 N N . LEU A 1 73 ? 11.039 6.117 13.805 1 86.38 73 LEU A N 1
ATOM 595 C CA . LEU A 1 73 ? 11.734 6.504 15.023 1 86.38 73 LEU A CA 1
ATOM 596 C C . LEU A 1 73 ? 13.125 7.035 14.719 1 86.38 73 LEU A C 1
ATOM 598 O O . LEU A 1 73 ? 13.555 8.039 15.289 1 86.38 73 LEU A O 1
ATOM 602 N N . VAL A 1 74 ? 13.812 6.375 13.844 1 92.38 74 VAL A N 1
ATOM 603 C CA . VAL A 1 74 ? 15.172 6.812 13.523 1 92.38 74 VAL A CA 1
ATOM 604 C C . VAL A 1 74 ? 15.133 8.227 12.945 1 92.38 74 VAL A C 1
ATOM 606 O O . VAL A 1 74 ? 15.984 9.055 13.266 1 92.38 74 VAL A O 1
ATOM 609 N N . LEU A 1 75 ? 14.195 8.5 12.07 1 92.81 75 LEU A N 1
ATOM 610 C CA . LEU A 1 75 ? 14.07 9.836 11.508 1 92.81 75 LEU A CA 1
ATOM 611 C C . LEU A 1 75 ? 13.812 10.867 12.602 1 92.81 75 LEU A C 1
ATOM 613 O O . LEU A 1 75 ? 14.398 11.953 12.594 1 92.81 75 LEU A O 1
ATOM 617 N N . ARG A 1 76 ? 13.016 10.539 13.508 1 89.25 76 ARG A N 1
ATOM 618 C CA . ARG A 1 76 ? 12.711 11.438 14.625 1 89.25 76 ARG A CA 1
ATOM 619 C C . ARG A 1 76 ? 13.945 11.664 15.492 1 89.25 76 ARG A C 1
ATOM 621 O O . ARG A 1 76 ? 14.195 12.781 15.953 1 89.25 76 ARG A O 1
ATOM 628 N N . GLU A 1 77 ? 14.617 10.602 15.742 1 92.62 77 GLU A N 1
ATOM 629 C CA . GLU A 1 77 ? 15.812 10.711 16.578 1 92.62 77 GLU A CA 1
ATOM 630 C C . GLU A 1 77 ? 16.891 11.562 15.898 1 92.62 77 GLU A C 1
ATOM 632 O O . GLU A 1 77 ? 17.578 12.328 16.562 1 92.62 77 GLU A O 1
ATOM 637 N N . VAL A 1 78 ? 17 11.422 14.617 1 93.25 78 VAL A N 1
ATOM 638 C CA . VAL A 1 78 ? 17.938 12.266 13.883 1 93.25 78 VAL A CA 1
ATOM 639 C C . VAL A 1 78 ? 17.531 13.734 14.039 1 93.25 78 VAL A C 1
ATOM 641 O O . VAL A 1 78 ? 18.375 14.594 14.281 1 93.25 78 VAL A O 1
ATOM 644 N N . GLU A 1 79 ? 16.297 13.984 13.898 1 91.56 79 GLU A N 1
ATOM 645 C CA . GLU A 1 79 ? 15.805 15.344 14.086 1 91.56 79 GLU A CA 1
ATOM 646 C C . GLU A 1 79 ? 16.078 15.836 15.508 1 91.56 79 GLU A C 1
ATOM 648 O O . GLU A 1 79 ? 16.547 16.969 15.695 1 91.56 79 GLU A O 1
ATOM 653 N N . GLU A 1 80 ? 15.812 15.008 16.453 1 91 80 GLU A N 1
ATOM 654 C CA . GLU A 1 80 ? 15.953 15.359 17.875 1 91 80 GLU A CA 1
ATOM 655 C C . GLU A 1 80 ? 17.422 15.578 18.234 1 91 80 GLU A C 1
ATOM 657 O O . GLU A 1 80 ? 17.734 16.328 19.172 1 91 80 GLU A O 1
ATOM 662 N N . TYR A 1 81 ? 18.234 14.938 17.531 1 93.12 81 TYR A N 1
ATOM 663 C CA . TYR A 1 81 ? 19.672 15.094 17.766 1 93.12 81 TYR A CA 1
ATOM 664 C C . TYR A 1 81 ? 20.078 16.547 17.656 1 93.12 81 TYR A C 1
ATOM 666 O O . TYR A 1 81 ? 20.938 17.016 18.406 1 93.12 81 TYR A O 1
ATOM 674 N N . PHE A 1 82 ? 19.531 17.312 16.812 1 91.44 82 PHE A N 1
ATOM 675 C CA . PHE A 1 82 ? 19.922 18.688 16.578 1 91.44 82 PHE A CA 1
ATOM 676 C C . PHE A 1 82 ? 19.312 19.609 17.625 1 91.44 82 PHE A C 1
ATOM 678 O O . PHE A 1 82 ? 19.734 20.766 17.766 1 91.44 82 PHE A O 1
ATOM 685 N N . THR A 1 83 ? 18.359 19.156 18.359 1 87.25 83 THR A N 1
ATOM 686 C CA . THR A 1 83 ? 17.781 19.922 19.453 1 87.25 83 THR A CA 1
ATOM 687 C C . THR A 1 83 ? 18.422 19.531 20.781 1 87.25 83 THR A C 1
ATOM 689 O O . THR A 1 83 ? 18.641 20.375 21.641 1 87.25 83 THR A O 1
ATOM 692 N N . ASN A 1 84 ? 18.594 18.25 20.906 1 88.12 84 ASN A N 1
ATOM 693 C CA . ASN A 1 84 ? 19.25 17.719 22.094 1 88.12 84 ASN A CA 1
ATOM 694 C C . ASN A 1 84 ? 20.125 16.516 21.766 1 88.12 84 ASN A C 1
ATOM 696 O O . ASN A 1 84 ? 19.672 15.375 21.797 1 88.12 84 ASN A O 1
ATOM 700 N N . ALA A 1 85 ? 21.375 16.828 21.719 1 87 85 ALA A N 1
ATOM 701 C CA . ALA A 1 85 ? 22.312 15.789 21.266 1 87 85 ALA A CA 1
ATOM 702 C C . ALA A 1 85 ? 22.641 14.82 22.391 1 87 85 ALA A C 1
ATOM 704 O O . ALA A 1 85 ? 23.109 13.711 22.156 1 87 85 ALA A O 1
ATOM 705 N N . ASN A 1 86 ? 22.375 15.211 23.609 1 81.62 86 ASN A N 1
ATOM 706 C CA . ASN A 1 86 ? 22.781 14.391 24.75 1 81.62 86 ASN A CA 1
ATOM 707 C C . ASN A 1 86 ? 21.672 13.438 25.172 1 81.62 86 ASN A C 1
ATOM 709 O O . ASN A 1 86 ? 21.812 12.695 26.141 1 81.62 86 ASN A O 1
ATOM 713 N N . GLN A 1 87 ? 20.703 13.43 24.406 1 84.38 87 GLN A N 1
ATOM 714 C CA . GLN A 1 87 ? 19.609 12.508 24.719 1 84.38 87 GLN A CA 1
ATOM 715 C C . GLN A 1 87 ? 20.016 11.062 24.453 1 84.38 87 GLN A C 1
ATOM 717 O O . GLN A 1 87 ? 20.875 10.797 23.609 1 84.38 87 GLN A O 1
ATOM 722 N N . ASP A 1 88 ? 19.5 10.164 25.328 1 86.31 88 ASP A N 1
ATOM 723 C CA . ASP A 1 88 ? 19.734 8.742 25.078 1 86.31 88 ASP A CA 1
ATOM 724 C C . ASP A 1 88 ? 18.766 8.203 24.031 1 86.31 88 ASP A C 1
ATOM 726 O O . ASP A 1 88 ? 17.641 7.789 24.359 1 86.31 88 ASP A O 1
ATOM 730 N N . PHE A 1 89 ? 19.281 8.148 22.844 1 89.5 89 PHE A N 1
ATOM 731 C CA . PHE A 1 89 ? 18.453 7.684 21.75 1 89.5 89 PHE A CA 1
ATOM 732 C C . PHE A 1 89 ? 18.391 6.16 21.719 1 89.5 89 PHE A C 1
ATOM 734 O O . PHE A 1 89 ? 19.312 5.488 22.188 1 89.5 89 PHE A O 1
ATOM 741 N N . LYS A 1 90 ? 17.391 5.625 21.203 1 85.25 90 LYS A N 1
ATOM 742 C CA . LYS A 1 90 ? 17.203 4.176 21.156 1 85.25 90 LYS A CA 1
ATOM 743 C C . LYS A 1 90 ? 17.969 3.566 19.984 1 85.25 90 LYS A C 1
ATOM 745 O O . LYS A 1 90 ? 18.594 2.514 20.125 1 85.25 90 LYS A O 1
ATOM 750 N N . LEU A 1 91 ? 17.938 4.223 18.844 1 91.06 91 LEU A N 1
ATOM 751 C CA . LEU A 1 91 ? 18.531 3.648 17.641 1 91.06 91 LEU A CA 1
ATOM 752 C C . LEU A 1 91 ? 19.734 4.457 17.172 1 91.06 91 LEU A C 1
ATOM 754 O O . LEU A 1 91 ? 20.719 3.891 16.688 1 91.06 91 LEU A O 1
ATOM 758 N N . LEU A 1 92 ? 19.672 5.746 17.344 1 93.38 92 LEU A N 1
ATOM 759 C CA . LEU A 1 92 ? 20.75 6.621 16.875 1 93.38 92 LEU A CA 1
ATOM 760 C C . LEU A 1 92 ? 21.891 6.664 17.891 1 93.38 92 LEU A C 1
ATOM 762 O O . LEU A 1 92 ? 21.656 6.887 19.078 1 93.38 92 LEU A O 1
ATOM 766 N N . GLU A 1 93 ? 23.062 6.43 17.453 1 91.75 93 GLU A N 1
ATOM 767 C CA . GLU A 1 93 ? 24.234 6.527 18.312 1 91.75 93 GLU A CA 1
ATOM 768 C C . GLU A 1 93 ? 24.828 7.93 18.266 1 91.75 93 GLU A C 1
ATOM 770 O O . GLU A 1 93 ? 25.25 8.469 19.297 1 91.75 93 GLU A O 1
ATOM 775 N N . GLY A 1 94 ? 24.938 8.398 17.047 1 91.62 94 GLY A N 1
ATOM 776 C CA . GLY A 1 94 ? 25.531 9.719 16.875 1 91.62 94 GLY A CA 1
ATOM 777 C C . GLY A 1 94 ? 25.609 10.164 15.43 1 91.62 94 GLY A C 1
ATOM 778 O O . GLY A 1 94 ? 25.328 9.375 14.516 1 91.62 94 GLY A O 1
ATOM 779 N N . ILE A 1 95 ? 25.859 11.43 15.289 1 93.25 95 ILE A N 1
ATOM 780 C CA . ILE A 1 95 ? 26 12.016 13.961 1 93.25 95 ILE A CA 1
ATOM 781 C C . ILE A 1 95 ? 27.312 12.797 13.875 1 93.25 95 ILE A C 1
ATOM 783 O O . ILE A 1 95 ? 27.625 13.602 14.758 1 93.25 95 ILE A O 1
ATOM 787 N N . MET A 1 96 ? 28.078 12.484 12.891 1 91.12 96 MET A N 1
ATOM 788 C CA . MET A 1 96 ? 29.281 13.258 12.602 1 91.12 96 MET A CA 1
ATOM 789 C C . MET A 1 96 ? 29.016 14.328 11.555 1 91.12 96 MET A C 1
ATOM 791 O O . MET A 1 96 ? 28.594 14.023 10.438 1 91.12 96 MET A O 1
ATOM 795 N N . LEU A 1 97 ? 29.266 15.523 11.906 1 91.94 97 LEU A N 1
ATOM 796 C CA . LEU A 1 97 ? 28.938 16.656 11.055 1 91.94 97 LEU A CA 1
ATOM 797 C C . LEU A 1 97 ? 30.188 17.359 10.555 1 91.94 97 LEU A C 1
ATOM 799 O O . LEU A 1 97 ? 31.219 17.344 11.227 1 91.94 97 LEU A O 1
ATOM 803 N N . LYS A 1 98 ? 30.031 17.922 9.422 1 90.38 98 LYS A N 1
ATOM 804 C CA . LYS A 1 98 ? 31.109 18.75 8.891 1 90.38 98 LYS A CA 1
ATOM 805 C C . LYS A 1 98 ? 31.172 20.094 9.602 1 90.38 98 LYS A C 1
ATOM 807 O O . LYS A 1 98 ? 30.156 20.797 9.695 1 90.38 98 LYS A O 1
ATOM 812 N N . THR A 1 99 ? 32.344 20.422 10.062 1 88.88 99 THR A N 1
ATOM 813 C CA . THR A 1 99 ? 32.5 21.703 10.742 1 88.88 99 THR A CA 1
ATOM 814 C C . THR A 1 99 ? 32.688 22.828 9.734 1 88.88 99 THR A C 1
ATOM 816 O O . THR A 1 99 ? 33.594 22.766 8.898 1 88.88 99 THR A O 1
ATOM 819 N N . PRO A 1 100 ? 31.875 23.75 9.82 1 90.62 100 PRO A N 1
ATOM 820 C CA . PRO A 1 100 ? 32.062 24.875 8.898 1 90.62 100 PRO A CA 1
ATOM 821 C C . PRO A 1 100 ? 33.25 25.734 9.242 1 90.62 100 PRO A C 1
ATOM 823 O O . PRO A 1 100 ? 33.688 25.797 10.406 1 90.62 100 PRO A O 1
ATOM 826 N N . SER A 1 101 ? 33.844 26.391 8.203 1 88.56 101 SER A N 1
ATOM 827 C CA . SER A 1 101 ? 34.875 27.359 8.414 1 88.56 101 SER A CA 1
ATOM 828 C C . SER A 1 101 ? 34.344 28.688 8.945 1 88.56 101 SER A C 1
ATOM 830 O O . SER A 1 101 ? 33.125 28.891 8.945 1 88.56 101 SER A O 1
ATOM 832 N N . LEU A 1 102 ? 35.25 29.5 9.445 1 88.25 102 LEU A N 1
ATOM 833 C CA . LEU A 1 102 ? 34.812 30.812 9.922 1 88.25 102 LEU A CA 1
ATOM 834 C C . LEU A 1 102 ? 34.219 31.641 8.781 1 88.25 102 LEU A C 1
ATOM 836 O O . LEU A 1 102 ? 33.312 32.438 9 1 88.25 102 LEU A O 1
ATOM 840 N N . GLU A 1 103 ? 34.75 31.375 7.668 1 90.19 103 GLU A N 1
ATOM 841 C CA . GLU A 1 103 ? 34.219 32.062 6.492 1 90.19 103 GLU A CA 1
ATOM 842 C C . GLU A 1 103 ? 32.812 31.594 6.156 1 90.19 103 GLU A C 1
ATOM 844 O O . GLU A 1 103 ? 31.953 32.406 5.805 1 90.19 103 GLU A O 1
ATOM 849 N N . GLU A 1 104 ? 32.656 30.359 6.281 1 90 104 GLU A N 1
ATOM 850 C CA . GLU A 1 104 ? 31.328 29.797 6.012 1 90 104 GLU A CA 1
ATOM 851 C C . GLU A 1 104 ? 30.297 30.281 7.023 1 90 104 GLU A C 1
ATOM 853 O O . GLU A 1 104 ? 29.125 30.5 6.676 1 90 104 GLU A O 1
ATOM 858 N N . LEU A 1 105 ? 30.703 30.406 8.195 1 91.06 105 LEU A N 1
ATOM 859 C CA . LEU A 1 105 ? 29.812 30.906 9.234 1 91.06 105 LEU A CA 1
ATOM 860 C C . LEU A 1 105 ? 29.453 32.375 8.984 1 91.06 105 LEU A C 1
ATOM 862 O O . LEU A 1 105 ? 28.312 32.781 9.195 1 91.06 105 LEU A O 1
ATOM 866 N N . SER A 1 106 ? 30.469 33.094 8.547 1 89.75 106 SER A N 1
ATOM 867 C CA . SER A 1 106 ? 30.203 34.5 8.203 1 89.75 106 SER A CA 1
ATOM 868 C C . SER A 1 106 ? 29.234 34.594 7.031 1 89.75 106 SER A C 1
ATOM 870 O O . SER A 1 106 ? 28.328 35.438 7.039 1 89.75 106 SER A O 1
ATOM 872 N N . ASP A 1 107 ? 29.469 33.75 6.145 1 91.19 107 ASP A N 1
ATOM 873 C CA . ASP A 1 107 ? 28.562 33.688 5 1 91.19 107 ASP A CA 1
ATOM 874 C C . ASP A 1 107 ? 27.156 33.312 5.426 1 91.19 107 ASP A C 1
ATOM 876 O O . ASP A 1 107 ? 26.172 33.812 4.887 1 91.19 107 ASP A O 1
ATOM 880 N N . TYR A 1 108 ? 27.109 32.406 6.34 1 90.44 108 TYR A N 1
ATOM 881 C CA . TYR A 1 108 ? 25.844 31.969 6.895 1 90.44 108 TYR A CA 1
ATOM 882 C C . TYR A 1 108 ? 25.078 33.125 7.512 1 90.44 108 TYR A C 1
ATOM 884 O O . TYR A 1 108 ? 23.891 33.344 7.23 1 90.44 108 TYR A O 1
ATOM 892 N N . TYR A 1 109 ? 25.766 34 8.242 1 89.19 109 TYR A N 1
ATOM 893 C CA . TYR A 1 109 ? 25.125 35.156 8.852 1 89.19 109 TYR A CA 1
ATOM 894 C C . TYR A 1 109 ? 24.641 36.125 7.785 1 89.19 109 TYR A C 1
ATOM 896 O O . TYR A 1 109 ? 23.516 36.656 7.863 1 89.19 109 TYR A O 1
ATOM 904 N N . ASN A 1 110 ? 25.438 36.25 6.809 1 88.25 110 ASN A N 1
ATOM 905 C CA . ASN A 1 110 ? 25.125 37.25 5.785 1 88.25 110 ASN A CA 1
ATOM 906 C C . ASN A 1 110 ? 23.984 36.812 4.887 1 88.25 110 ASN A C 1
ATOM 908 O O . ASN A 1 110 ? 23.156 37.625 4.469 1 88.25 110 ASN A O 1
ATOM 912 N N . ASN A 1 111 ? 23.984 35.594 4.645 1 87.06 111 ASN A N 1
ATOM 913 C CA . ASN A 1 111 ? 23 35.062 3.695 1 87.06 111 ASN A CA 1
ATOM 914 C C . ASN A 1 111 ? 21.609 34.969 4.316 1 87.06 111 ASN A C 1
ATOM 916 O O . ASN A 1 111 ? 20.609 35.094 3.613 1 87.06 111 ASN A O 1
ATOM 920 N N . TYR A 1 112 ? 21.531 34.781 5.617 1 88.19 112 TYR A N 1
ATOM 921 C CA . TYR A 1 112 ? 20.234 34.531 6.223 1 88.19 112 TYR A CA 1
ATOM 922 C C . TYR A 1 112 ? 19.828 35.656 7.156 1 88.19 112 TYR A C 1
ATOM 924 O O . TYR A 1 112 ? 18.812 35.562 7.852 1 88.19 112 TYR A O 1
ATOM 932 N N . LYS A 1 113 ? 20.578 36.688 7.176 1 87.25 113 LYS A N 1
ATOM 933 C CA . LYS A 1 113 ? 20.297 37.812 8.039 1 87.25 113 LYS A CA 1
ATOM 934 C C . LYS A 1 113 ? 19.016 38.531 7.613 1 87.25 113 LYS A C 1
ATOM 936 O O . LYS A 1 113 ? 18.75 38.656 6.418 1 87.25 113 LYS A O 1
ATOM 941 N N . ILE A 1 114 ? 18.188 38.75 8.578 1 82.62 114 ILE A N 1
ATOM 942 C CA . ILE A 1 114 ? 17 39.562 8.352 1 82.62 114 ILE A CA 1
ATOM 943 C C . ILE A 1 114 ? 17.344 41.031 8.516 1 82.62 114 ILE A C 1
ATOM 945 O O . ILE A 1 114 ? 17.875 41.469 9.547 1 82.62 114 ILE A O 1
ATOM 949 N N . ASN A 1 115 ? 17.094 41.781 7.449 1 74.19 115 ASN A N 1
ATOM 950 C CA . ASN A 1 115 ? 17.344 43.219 7.52 1 74.19 115 ASN A CA 1
ATOM 951 C C . ASN A 1 115 ? 16.078 44 7.891 1 74.19 115 ASN A C 1
ATOM 953 O O . ASN A 1 115 ? 15.367 44.5 7.012 1 74.19 115 ASN A O 1
ATOM 957 N N . ASP A 1 116 ? 15.633 43.781 9.023 1 70.19 116 ASP A N 1
ATOM 958 C CA . ASP A 1 116 ? 14.477 44.5 9.516 1 70.19 116 ASP A CA 1
ATOM 959 C C . ASP A 1 116 ? 14.891 45.594 10.484 1 70.19 116 ASP A C 1
ATOM 961 O O . ASP A 1 116 ? 15.469 45.312 11.539 1 70.19 116 ASP A O 1
ATOM 965 N N . PRO A 1 117 ? 14.711 46.844 10.07 1 63.56 117 PRO A N 1
ATOM 966 C CA . PRO A 1 117 ? 15.141 48 10.898 1 63.56 117 PRO A CA 1
ATOM 967 C C . PRO A 1 117 ? 14.516 47.969 12.289 1 63.56 117 PRO A C 1
ATOM 969 O O . PRO A 1 117 ? 15.039 48.594 13.219 1 63.56 117 PRO A O 1
ATOM 972 N N . HIS A 1 118 ? 13.445 47.281 12.398 1 67.5 118 HIS A N 1
ATOM 973 C CA . HIS A 1 118 ? 12.758 47.281 13.688 1 67.5 118 HIS A CA 1
ATOM 974 C C . HIS A 1 118 ? 13.398 46.312 14.656 1 67.5 118 HIS A C 1
ATOM 976 O O . HIS A 1 118 ? 13.109 46.312 15.852 1 67.5 118 HIS A O 1
ATOM 982 N N . LEU A 1 119 ? 14.219 45.531 14.078 1 68.44 119 LEU A N 1
ATOM 983 C CA . LEU A 1 119 ? 14.891 44.562 14.945 1 68.44 119 LEU A CA 1
ATOM 984 C C . LEU A 1 119 ? 16.203 45.125 15.477 1 68.44 119 LEU A C 1
ATOM 986 O O . LEU A 1 119 ? 17.016 45.656 14.711 1 68.44 119 LEU A O 1
ATOM 990 N N . ILE A 1 120 ? 16.297 45.438 16.781 1 61.47 120 ILE A N 1
ATOM 991 C CA . ILE A 1 120 ? 17.469 46 17.438 1 61.47 120 ILE A CA 1
ATOM 992 C C . ILE A 1 120 ? 18.609 45 17.406 1 61.47 120 ILE A C 1
ATOM 994 O O . ILE A 1 120 ? 18.469 43.875 17.906 1 61.47 120 ILE A O 1
ATOM 998 N N . THR A 1 121 ? 19.547 45.156 16.562 1 63.81 121 THR A N 1
ATOM 999 C CA . THR A 1 121 ? 20.641 44.188 16.578 1 63.81 121 THR A CA 1
ATOM 1000 C C . THR A 1 121 ? 21.875 44.781 17.25 1 63.81 121 THR A C 1
ATOM 1002 O O . THR A 1 121 ? 22.25 45.906 16.984 1 63.81 121 THR A O 1
ATOM 1005 N N . ASP A 1 122 ? 22.125 44.375 18.516 1 68.62 122 ASP A N 1
ATOM 1006 C CA . ASP A 1 122 ? 23.453 44.594 19.094 1 68.62 122 ASP A CA 1
ATOM 1007 C C . ASP A 1 122 ? 24.531 43.844 18.312 1 68.62 122 ASP A C 1
ATOM 1009 O O . ASP A 1 122 ? 24.219 42.906 17.562 1 68.62 122 ASP A O 1
ATOM 1013 N N . SER A 1 123 ? 25.75 44.406 18.312 1 75.69 123 SER A N 1
ATOM 1014 C CA . SER A 1 123 ? 26.875 43.875 17.547 1 75.69 123 SER A CA 1
ATOM 1015 C C . SER A 1 123 ? 27.062 42.375 17.812 1 75.69 123 SER A C 1
ATOM 1017 O O . SER A 1 123 ? 27.609 41.656 16.969 1 75.69 123 SER A O 1
ATOM 1019 N N . ASN A 1 124 ? 26.547 41.938 18.844 1 83.81 124 ASN A N 1
ATOM 1020 C CA . ASN A 1 124 ? 26.812 40.531 19.203 1 83.81 124 ASN A CA 1
ATOM 1021 C C . ASN A 1 124 ? 25.656 39.625 18.797 1 83.81 124 ASN A C 1
ATOM 1023 O O . ASN A 1 124 ? 25.766 38.406 18.922 1 83.81 124 ASN A O 1
ATOM 1027 N N . TYR A 1 125 ? 24.609 40.188 18.375 1 87.88 125 TYR A N 1
ATOM 1028 C CA . TYR A 1 125 ? 23.438 39.406 18.016 1 87.88 125 TYR A CA 1
ATOM 1029 C C . TYR A 1 125 ? 23.047 39.625 16.562 1 87.88 125 TYR A C 1
ATOM 1031 O O . TYR A 1 125 ? 23.375 40.656 15.969 1 87.88 125 TYR A O 1
ATOM 1039 N N . VAL A 1 126 ? 22.516 38.625 15.977 1 87.75 126 VAL A N 1
ATOM 1040 C CA . VAL A 1 126 ? 22.031 38.688 14.602 1 87.75 126 VAL A CA 1
ATOM 1041 C C . VAL A 1 126 ? 20.688 37.969 14.492 1 87.75 126 VAL A C 1
ATOM 1043 O O . VAL A 1 126 ? 20.469 36.969 15.156 1 87.75 126 VAL A O 1
ATOM 1046 N N . TYR A 1 127 ? 19.781 38.531 13.742 1 88.25 127 TYR A N 1
ATOM 1047 C CA . TYR A 1 127 ? 18.531 37.875 13.453 1 88.25 127 TYR A CA 1
ATOM 1048 C C . TYR A 1 127 ? 18.594 37.125 12.125 1 88.25 127 TYR A C 1
ATOM 1050 O O . TYR A 1 127 ? 18.953 37.688 11.094 1 88.25 127 TYR A O 1
ATOM 1058 N N . LEU A 1 128 ? 18.312 35.844 12.242 1 89.06 128 LEU A N 1
ATOM 1059 C CA . LEU A 1 128 ? 18.344 35 11.047 1 89.06 128 LEU A CA 1
ATOM 1060 C C . LEU A 1 128 ? 16.953 34.469 10.727 1 89.06 128 LEU A C 1
ATOM 1062 O O . LEU A 1 128 ? 16.094 34.375 11.617 1 89.06 128 LEU A O 1
ATOM 1066 N N . LYS A 1 129 ? 16.719 34.125 9.43 1 86.5 129 LYS A N 1
ATOM 1067 C CA . LYS A 1 129 ? 15.477 33.531 8.969 1 86.5 129 LYS A CA 1
ATOM 1068 C C . LYS A 1 129 ? 15.453 32.031 9.242 1 86.5 129 LYS A C 1
ATOM 1070 O O . LYS A 1 129 ? 16.359 31.297 8.828 1 86.5 129 LYS A O 1
ATOM 1075 N N . LYS A 1 130 ? 14.445 31.641 10.008 1 85.38 130 LYS A N 1
ATOM 1076 C CA . LYS A 1 130 ? 14.266 30.219 10.258 1 85.38 130 LYS A CA 1
ATOM 1077 C C . LYS A 1 130 ? 12.906 29.734 9.742 1 85.38 130 LYS A C 1
ATOM 1079 O O . LYS A 1 130 ? 11.883 30.359 10.008 1 85.38 130 LYS A O 1
ATOM 1084 N N . ARG A 1 131 ? 13.008 28.656 9.047 1 81.75 131 ARG A N 1
ATOM 1085 C CA . ARG A 1 131 ? 11.789 28.047 8.539 1 81.75 131 ARG A CA 1
ATOM 1086 C C . ARG A 1 131 ? 11.172 27.094 9.562 1 81.75 131 ARG A C 1
ATOM 1088 O O . ARG A 1 131 ? 11.883 26.297 10.188 1 81.75 131 ARG A O 1
ATOM 1095 N N . THR A 1 132 ? 9.922 27.25 9.734 1 75.62 132 THR A N 1
ATOM 1096 C CA . THR A 1 132 ? 9.203 26.359 10.648 1 75.62 132 THR A CA 1
ATOM 1097 C C . THR A 1 132 ? 8.602 25.172 9.891 1 75.62 132 THR A C 1
ATOM 1099 O O . THR A 1 132 ? 8.625 25.156 8.664 1 75.62 132 THR A O 1
ATOM 1102 N N . VAL A 1 133 ? 8.133 24.25 10.656 1 66.56 133 VAL A N 1
ATOM 1103 C CA . VAL A 1 133 ? 7.574 23.016 10.109 1 66.56 133 VAL A CA 1
ATOM 1104 C C . VAL A 1 133 ? 6.328 23.344 9.281 1 66.56 133 VAL A C 1
ATOM 1106 O O . VAL A 1 133 ? 6.012 22.641 8.32 1 66.56 133 VAL A O 1
ATOM 1109 N N . ASN A 1 134 ? 5.695 24.406 9.586 1 67.62 134 ASN A N 1
ATOM 1110 C CA . ASN A 1 134 ? 4.461 24.766 8.906 1 67.62 134 ASN A CA 1
ATOM 1111 C C . ASN A 1 134 ? 4.73 25.656 7.695 1 67.62 134 ASN A C 1
ATOM 1113 O O . ASN A 1 134 ? 3.797 26.141 7.059 1 67.62 134 ASN A O 1
ATOM 1117 N N . GLY A 1 135 ? 5.984 25.859 7.445 1 73.38 135 GLY A N 1
ATOM 1118 C CA . GLY A 1 135 ? 6.344 26.609 6.254 1 73.38 135 GLY A CA 1
ATOM 1119 C C . GLY A 1 135 ? 6.484 28.094 6.508 1 73.38 135 GLY A C 1
ATOM 1120 O O . GLY A 1 135 ? 6.688 28.875 5.574 1 73.38 135 GLY A O 1
ATOM 1121 N N . LYS A 1 136 ? 6.395 28.5 7.746 1 80.19 136 LYS A N 1
ATOM 1122 C CA . LYS A 1 136 ? 6.594 29.906 8.078 1 80.19 136 LYS A CA 1
ATOM 1123 C C . LYS A 1 136 ? 8.078 30.219 8.266 1 80.19 136 LYS A C 1
ATOM 1125 O O . LYS A 1 136 ? 8.875 29.328 8.57 1 80.19 136 LYS A O 1
ATOM 1130 N N . ILE A 1 137 ? 8.398 31.469 7.996 1 83.94 137 ILE A N 1
ATOM 1131 C CA . ILE A 1 137 ? 9.75 31.953 8.211 1 83.94 137 ILE A CA 1
ATOM 1132 C C . ILE A 1 137 ? 9.758 32.969 9.352 1 83.94 137 ILE A C 1
ATOM 1134 O O . ILE A 1 137 ? 9.133 34.031 9.258 1 83.94 137 ILE A O 1
ATOM 1138 N N . GLU A 1 138 ? 10.359 32.562 10.383 1 84.06 138 GLU A N 1
ATOM 1139 C CA . GLU A 1 138 ? 10.398 33.406 11.578 1 84.06 138 GLU A CA 1
ATOM 1140 C C . GLU A 1 138 ? 11.828 33.812 11.914 1 84.06 138 GLU A C 1
ATOM 1142 O O . GLU A 1 138 ? 12.773 33.062 11.641 1 84.06 138 GLU A O 1
ATOM 1147 N N . PRO A 1 139 ? 11.914 35.031 12.477 1 85.56 139 PRO A N 1
ATOM 1148 C CA . PRO A 1 139 ? 13.25 35.469 12.891 1 85.56 139 PRO A CA 1
ATOM 1149 C C . PRO A 1 139 ? 13.734 34.75 14.164 1 85.56 139 PRO A C 1
ATOM 1151 O O . PRO A 1 139 ? 12.945 34.531 15.086 1 85.56 139 PRO A O 1
ATOM 1154 N N . VAL A 1 140 ? 14.922 34.375 14.125 1 88.31 140 VAL A N 1
ATOM 1155 C CA . VAL A 1 140 ? 15.555 33.781 15.305 1 88.31 140 VAL A CA 1
ATOM 1156 C C . VAL A 1 140 ? 16.734 34.656 15.734 1 88.31 140 VAL A C 1
ATOM 1158 O O . VAL A 1 140 ? 17.547 35.062 14.898 1 88.31 140 VAL A O 1
ATOM 1161 N N . HIS A 1 141 ? 16.703 34.875 17.016 1 89.25 141 HIS A N 1
ATOM 1162 C CA . HIS A 1 141 ? 17.781 35.688 17.594 1 89.25 141 HIS A CA 1
ATOM 1163 C C . HIS A 1 141 ? 18.984 34.812 17.953 1 89.25 141 HIS A C 1
ATOM 1165 O O . HIS A 1 141 ? 18.891 33.938 18.812 1 89.25 141 HIS A O 1
ATOM 1171 N N . ILE A 1 142 ? 20.125 35.125 17.266 1 91.5 142 ILE A N 1
ATOM 1172 C CA . ILE A 1 142 ? 21.297 34.281 17.469 1 91.5 142 ILE A CA 1
ATOM 1173 C C . ILE A 1 142 ? 22.438 35.094 18.078 1 91.5 142 ILE A C 1
ATOM 1175 O O . ILE A 1 142 ? 22.703 36.219 17.625 1 91.5 142 ILE A O 1
ATOM 1179 N N . HIS A 1 143 ? 23.062 34.5 19.094 1 91.44 143 HIS A N 1
ATOM 1180 C CA . HIS A 1 143 ? 24.234 35.094 19.719 1 91.44 143 HIS A CA 1
ATOM 1181 C C . HIS A 1 143 ? 25.516 34.656 19.016 1 91.44 143 HIS A C 1
ATOM 1183 O O . HIS A 1 143 ? 25.953 33.5 19.203 1 91.44 143 HIS A O 1
ATOM 1189 N N . LYS A 1 144 ? 26.219 35.625 18.391 1 90.69 144 LYS A N 1
ATOM 1190 C CA . LYS A 1 144 ? 27.359 35.281 17.531 1 90.69 144 LYS A CA 1
ATOM 1191 C C . LYS A 1 144 ? 28.516 34.719 18.344 1 90.69 144 LYS A C 1
ATOM 1193 O O . LYS A 1 144 ? 29.172 33.781 17.922 1 90.69 144 LYS A O 1
ATOM 1198 N N . ALA A 1 145 ? 28.75 35.312 19.453 1 88.56 145 ALA A N 1
ATOM 1199 C CA . ALA A 1 145 ? 29.875 34.875 20.281 1 88.56 145 ALA A CA 1
ATOM 1200 C C . ALA A 1 145 ? 29.703 33.438 20.719 1 88.56 145 ALA A C 1
ATOM 1202 O O . ALA A 1 145 ? 30.656 32.656 20.734 1 88.56 145 ALA A O 1
ATOM 1203 N N . THR A 1 146 ? 28.484 33.156 21.078 1 91.44 146 THR A N 1
ATOM 1204 C CA . THR A 1 146 ? 28.188 31.781 21.5 1 91.44 146 THR A CA 1
ATOM 1205 C C . THR A 1 146 ? 28.344 30.812 20.328 1 91.44 146 THR A C 1
ATOM 1207 O O . THR A 1 146 ? 28.797 29.688 20.516 1 91.44 146 THR A O 1
ATOM 1210 N N . MET A 1 147 ? 27.984 31.25 19.203 1 93.19 147 MET A N 1
ATOM 1211 C CA . MET A 1 147 ? 28.156 30.438 18 1 93.19 147 MET A CA 1
ATOM 1212 C C . MET A 1 147 ? 29.625 30.172 17.719 1 93.19 147 MET A C 1
ATOM 1214 O O . MET A 1 147 ? 30.016 29.047 17.406 1 93.19 147 MET A O 1
ATOM 1218 N N . ASP A 1 148 ? 30.422 31.203 17.906 1 89.12 148 ASP A N 1
ATOM 1219 C CA . ASP A 1 148 ? 31.844 31.078 17.656 1 89.12 148 ASP A CA 1
ATOM 1220 C C . ASP A 1 148 ? 32.5 30.109 18.656 1 89.12 148 ASP A C 1
ATOM 1222 O O . ASP A 1 148 ? 33.375 29.328 18.297 1 89.12 148 ASP A O 1
ATOM 1226 N N . GLN A 1 149 ? 32.094 30.172 19.844 1 89.19 149 GLN A N 1
ATOM 1227 C CA . GLN A 1 149 ? 32.625 29.281 20.859 1 89.19 149 GLN A CA 1
ATOM 1228 C C . GLN A 1 149 ? 32.219 27.844 20.609 1 89.19 149 GLN A C 1
ATOM 1230 O O . GLN A 1 149 ? 33 26.922 20.828 1 89.19 149 GLN A O 1
ATOM 1235 N N . GLY A 1 150 ? 31 27.734 20.219 1 89.19 150 GLY A N 1
ATOM 1236 C CA . GLY A 1 150 ? 30.562 26.391 19.844 1 89.19 150 GLY A CA 1
ATOM 1237 C C . GLY A 1 150 ? 31.328 25.797 18.688 1 89.19 150 GLY A C 1
ATOM 1238 O O . GLY A 1 150 ? 31.641 24.609 18.688 1 89.19 150 GLY A O 1
ATOM 1239 N N . LEU A 1 151 ? 31.609 26.578 17.781 1 89.38 151 LEU A N 1
ATOM 1240 C CA . LEU A 1 151 ? 32.375 26.156 16.625 1 89.38 151 LEU A CA 1
ATOM 1241 C C . LEU A 1 151 ? 33.781 25.719 17.031 1 89.38 151 LEU A C 1
ATOM 1243 O O . LEU A 1 151 ? 34.344 24.797 16.438 1 89.38 151 LEU A O 1
ATOM 1247 N N . GLN A 1 152 ? 34.312 26.406 18.016 1 84.69 152 GLN A N 1
ATOM 1248 C CA . GLN A 1 152 ? 35.688 26.125 18.469 1 84.69 152 GLN A CA 1
ATOM 1249 C C . GLN A 1 152 ? 35.719 24.875 19.359 1 84.69 152 GLN A C 1
ATOM 1251 O O . GLN A 1 152 ? 36.781 24.422 19.75 1 84.69 152 GLN A O 1
ATOM 1256 N N . GLY A 1 153 ? 34.562 24.281 19.625 1 79.62 153 GLY A N 1
ATOM 1257 C CA . GLY A 1 153 ? 34.562 22.984 20.266 1 79.62 153 GLY A CA 1
ATOM 1258 C C . GLY A 1 153 ? 34.188 23.047 21.734 1 79.62 153 GLY A C 1
ATOM 1259 O O . GLY A 1 153 ? 34.344 22.062 22.453 1 79.62 153 GLY A O 1
ATOM 1260 N N . ASP A 1 154 ? 33.812 24.203 22.172 1 82.31 154 ASP A N 1
ATOM 1261 C CA . ASP A 1 154 ? 33.312 24.281 23.562 1 82.31 154 ASP A CA 1
ATOM 1262 C C . ASP A 1 154 ? 32.062 23.453 23.734 1 82.31 154 ASP A C 1
ATOM 1264 O O . ASP A 1 154 ? 31.031 23.734 23.125 1 82.31 154 ASP A O 1
ATOM 1268 N N . GLN A 1 155 ? 32.094 22.531 24.609 1 80.12 155 GLN A N 1
ATOM 1269 C CA . GLN A 1 155 ? 31.016 21.547 24.797 1 80.12 155 GLN A CA 1
ATOM 1270 C C . GLN A 1 155 ? 29.75 22.219 25.344 1 80.12 155 GLN A C 1
ATOM 1272 O O . GLN A 1 155 ? 28.641 21.781 25.047 1 80.12 155 GLN A O 1
ATOM 1277 N N . ASN A 1 156 ? 29.984 23.281 26.078 1 82 156 ASN A N 1
ATOM 1278 C CA . ASN A 1 156 ? 28.859 23.969 26.703 1 82 156 ASN A CA 1
ATOM 1279 C C . ASN A 1 156 ? 28 24.688 25.672 1 82 156 ASN A C 1
ATOM 1281 O O . ASN A 1 156 ? 26.812 24.938 25.906 1 82 156 ASN A O 1
ATOM 1285 N N . TYR A 1 157 ? 28.672 24.969 24.547 1 88.56 157 TYR A N 1
ATOM 1286 C CA . TYR A 1 157 ? 27.953 25.75 23.562 1 88.56 157 TYR A CA 1
ATOM 1287 C C . TYR A 1 157 ? 27.703 24.953 22.297 1 88.56 157 TYR A C 1
ATOM 1289 O O . TYR A 1 157 ? 27.203 25.484 21.297 1 88.56 157 TYR A O 1
ATOM 1297 N N . PHE A 1 158 ? 28.031 23.734 22.359 1 88.94 158 PHE A N 1
ATOM 1298 C CA . PHE A 1 158 ? 27.891 22.906 21.172 1 88.94 158 PHE A CA 1
ATOM 1299 C C . PHE A 1 158 ? 26.422 22.734 20.812 1 88.94 158 PHE A C 1
ATOM 1301 O O . PHE A 1 158 ? 26.062 22.781 19.625 1 88.94 158 PHE A O 1
ATOM 1308 N N . GLN A 1 159 ? 25.641 22.531 21.75 1 90.06 159 GLN A N 1
ATOM 1309 C CA . GLN A 1 159 ? 24.219 22.344 21.5 1 90.06 159 GLN A CA 1
ATOM 1310 C C . GLN A 1 159 ? 23.594 23.594 20.875 1 90.06 159 GLN A C 1
ATOM 1312 O O . GLN A 1 159 ? 22.734 23.484 20 1 90.06 159 GLN A O 1
ATOM 1317 N N . TYR A 1 160 ? 24.031 24.641 21.375 1 91.44 160 TYR A N 1
ATOM 1318 C CA . TYR A 1 160 ? 23.562 25.891 20.797 1 91.44 160 TYR A CA 1
ATOM 1319 C C . TYR A 1 160 ? 23.953 26.016 19.328 1 91.44 160 TYR A C 1
ATOM 1321 O O . TYR A 1 160 ? 23.156 26.406 18.5 1 91.44 160 TYR A O 1
ATOM 1329 N N . PHE A 1 161 ? 25.156 25.672 19.094 1 91.75 161 PHE A N 1
ATOM 1330 C CA . PHE A 1 161 ? 25.672 25.703 17.734 1 91.75 161 PHE A CA 1
ATOM 1331 C C . PHE A 1 161 ? 24.906 24.703 16.859 1 91.75 161 PHE A C 1
ATOM 1333 O O . PHE A 1 161 ? 24.531 25.031 15.727 1 91.75 161 PHE A O 1
ATOM 1340 N N . LEU A 1 162 ? 24.672 23.547 17.359 1 91.81 162 LEU A N 1
ATOM 1341 C CA . LEU A 1 162 ? 23.969 22.484 16.656 1 91.81 162 LEU A CA 1
ATOM 1342 C C . LEU A 1 162 ? 22.578 22.922 16.25 1 91.81 162 LEU A C 1
ATOM 1344 O O . LEU A 1 162 ? 22.156 22.719 15.109 1 91.81 162 LEU A O 1
ATOM 1348 N N . GLN A 1 163 ? 21.922 23.484 17.062 1 90.94 163 GLN A N 1
ATOM 1349 C CA . GLN A 1 163 ? 20.531 23.891 16.875 1 90.94 163 GLN A CA 1
ATOM 1350 C C . GLN A 1 163 ? 20.422 25.062 15.906 1 90.94 163 GLN A C 1
ATOM 1352 O O . GLN A 1 163 ? 19.531 25.109 15.055 1 90.94 163 GLN A O 1
ATOM 1357 N N . ASN A 1 164 ? 21.375 25.938 16.047 1 91.5 164 ASN A N 1
ATOM 1358 C CA . ASN A 1 164 ? 21.203 27.203 15.359 1 91.5 164 ASN A CA 1
ATOM 1359 C C . ASN A 1 164 ? 22 27.25 14.055 1 91.5 164 ASN A C 1
ATOM 1361 O O . ASN A 1 164 ? 21.844 28.188 13.258 1 91.5 164 ASN A O 1
ATOM 1365 N N . TYR A 1 165 ? 22.812 26.375 13.844 1 92.25 165 TYR A N 1
ATOM 1366 C CA . TYR A 1 165 ? 23.484 26.297 12.547 1 92.25 165 TYR A CA 1
ATOM 1367 C C . TYR A 1 165 ? 22.938 25.109 11.734 1 92.25 165 TYR A C 1
ATOM 1369 O O . TYR A 1 165 ? 22.125 25.297 10.836 1 92.25 165 TYR A O 1
ATOM 1377 N N . TYR A 1 166 ? 23.172 23.922 12.289 1 91.5 166 TYR A N 1
ATOM 1378 C CA . TYR A 1 166 ? 22.766 22.734 11.547 1 91.5 166 TYR A CA 1
ATOM 1379 C C . TYR A 1 166 ? 21.234 22.594 11.555 1 91.5 166 TYR A C 1
ATOM 1381 O O . TYR A 1 166 ? 20.641 22.219 10.547 1 91.5 166 TYR A O 1
ATOM 1389 N N . GLY A 1 167 ? 20.641 22.875 12.648 1 89.88 167 GLY A N 1
ATOM 1390 C CA . GLY A 1 167 ? 19.203 22.781 12.781 1 89.88 167 GLY A CA 1
ATOM 1391 C C . GLY A 1 167 ? 18.438 23.656 11.812 1 89.88 167 GLY A C 1
ATOM 1392 O O . GLY A 1 167 ? 17.312 23.344 11.43 1 89.88 167 GLY A O 1
ATOM 1393 N N . MET A 1 168 ? 19.109 24.656 11.383 1 88.75 168 MET A N 1
ATOM 1394 C CA . MET A 1 168 ? 18.484 25.594 10.461 1 88.75 168 MET A CA 1
ATOM 1395 C C . MET A 1 168 ? 18.328 24.969 9.078 1 88.75 168 MET A C 1
ATOM 1397 O O . MET A 1 168 ? 17.484 25.391 8.289 1 88.75 168 MET A O 1
ATOM 1401 N N . PHE A 1 169 ? 19.109 23.984 8.82 1 90.69 169 PHE A N 1
ATOM 1402 C CA . PHE A 1 169 ? 19.094 23.359 7.5 1 90.69 169 PHE A CA 1
ATOM 1403 C C . PHE A 1 169 ? 18.312 22.047 7.523 1 90.69 169 PHE A C 1
ATOM 1405 O O . PHE A 1 169 ? 18.266 21.328 6.52 1 90.69 169 PHE A O 1
ATOM 1412 N N . LEU A 1 170 ? 17.672 21.781 8.648 1 91.56 170 LEU A N 1
ATOM 1413 C CA . LEU A 1 170 ? 16.969 20.516 8.82 1 91.56 170 LEU A CA 1
ATOM 1414 C C . LEU A 1 170 ? 15.5 20.641 8.422 1 91.56 170 LEU A C 1
ATOM 1416 O O . LEU A 1 170 ? 14.836 21.609 8.812 1 91.56 170 LEU A O 1
ATOM 1420 N N . LEU A 1 171 ? 15.047 19.719 7.543 1 89.56 171 LEU A N 1
ATOM 1421 C CA . LEU A 1 171 ? 13.648 19.641 7.152 1 89.56 171 LEU A CA 1
ATOM 1422 C C . LEU A 1 171 ? 13.117 18.219 7.316 1 89.56 171 LEU A C 1
ATOM 1424 O O . LEU A 1 171 ? 13.656 17.281 6.73 1 89.56 171 LEU A O 1
ATOM 1428 N N . ARG A 1 172 ? 12.156 18.047 8.094 1 89.69 172 ARG A N 1
ATOM 1429 C CA . ARG A 1 172 ? 11.5 16.75 8.211 1 89.69 172 ARG A CA 1
ATOM 1430 C C . ARG A 1 172 ? 10.078 16.812 7.668 1 89.69 172 ARG A C 1
ATOM 1432 O O . ARG A 1 172 ? 9.305 17.703 8.039 1 89.69 172 ARG A O 1
ATOM 1439 N N . LEU A 1 173 ? 9.82 15.93 6.789 1 88 173 LEU A N 1
ATOM 1440 C CA . LEU A 1 173 ? 8.484 15.82 6.215 1 88 173 LEU A CA 1
ATOM 1441 C C . LEU A 1 173 ? 7.836 14.492 6.602 1 88 173 LEU A C 1
ATOM 1443 O O . LEU A 1 173 ? 8.406 13.43 6.375 1 88 173 LEU A O 1
ATOM 1447 N N . ASP A 1 174 ? 6.676 14.578 7.258 1 84 174 ASP A N 1
ATOM 1448 C CA . ASP A 1 174 ? 5.898 13.398 7.613 1 84 174 ASP A CA 1
ATOM 1449 C C . ASP A 1 174 ? 4.484 13.477 7.043 1 84 174 ASP A C 1
ATOM 1451 O O . ASP A 1 174 ? 4.223 14.258 6.121 1 84 174 ASP A O 1
ATOM 1455 N N . GLY A 1 175 ? 3.639 12.602 7.465 1 75.19 175 GLY A N 1
ATOM 1456 C CA . GLY A 1 175 ? 2.295 12.531 6.914 1 75.19 175 GLY A CA 1
ATOM 1457 C C . GLY A 1 175 ? 1.509 13.812 7.082 1 75.19 175 GLY A C 1
ATOM 1458 O O . GLY A 1 175 ? 0.651 14.133 6.254 1 75.19 175 GLY A O 1
ATOM 1459 N N . SER A 1 176 ? 1.805 14.547 8.055 1 72.88 176 SER A N 1
ATOM 1460 C CA . SER A 1 176 ? 1.05 15.758 8.336 1 72.88 176 SER A CA 1
ATOM 1461 C C . SER A 1 176 ? 1.729 16.984 7.734 1 72.88 176 SER A C 1
ATOM 1463 O O . SER A 1 176 ? 1.076 17.812 7.094 1 72.88 176 SER A O 1
ATOM 1465 N N . THR A 1 177 ? 2.971 17.094 7.82 1 78.38 177 THR A N 1
ATOM 1466 C CA . THR A 1 177 ? 3.701 18.312 7.492 1 78.38 177 THR A CA 1
ATOM 1467 C C . THR A 1 177 ? 3.76 18.516 5.98 1 78.38 177 THR A C 1
ATOM 1469 O O . THR A 1 177 ? 3.84 19.641 5.504 1 78.38 177 THR A O 1
ATOM 1472 N N . ARG A 1 178 ? 3.662 17.469 5.262 1 80.25 178 ARG A N 1
ATOM 1473 C CA . ARG A 1 178 ? 3.799 17.594 3.812 1 80.25 178 ARG A CA 1
ATOM 1474 C C . ARG A 1 178 ? 2.586 18.297 3.211 1 80.25 178 ARG A C 1
ATOM 1476 O O . ARG A 1 178 ? 2.662 18.844 2.105 1 80.25 178 ARG A O 1
ATOM 1483 N N . PHE A 1 179 ? 1.501 18.266 3.953 1 74.56 179 PHE A N 1
ATOM 1484 C CA . PHE A 1 179 ? 0.285 18.891 3.447 1 74.56 179 PHE A CA 1
ATOM 1485 C C . PHE A 1 179 ? 0.241 20.375 3.818 1 74.56 179 PHE A C 1
ATOM 1487 O O . PHE A 1 179 ? -0.442 21.156 3.164 1 74.56 179 PHE A O 1
ATOM 1494 N N . HIS A 1 180 ? 0.903 20.734 4.793 1 73.31 180 HIS A N 1
ATOM 1495 C CA . HIS A 1 180 ? 0.857 22.125 5.258 1 73.31 180 HIS A CA 1
ATOM 1496 C C . HIS A 1 180 ? 1.408 23.078 4.203 1 73.31 180 HIS A C 1
ATOM 1498 O O . HIS A 1 180 ? 0.935 24.203 4.078 1 73.31 180 HIS A O 1
ATOM 1504 N N . LEU A 1 181 ? 2.223 22.547 3.441 1 70.81 181 LEU A N 1
ATOM 1505 C CA . LEU A 1 181 ? 2.891 23.391 2.455 1 70.81 181 LEU A CA 1
ATOM 1506 C C . LEU A 1 181 ? 1.972 23.688 1.273 1 70.81 181 LEU A C 1
ATOM 1508 O O . LEU A 1 181 ? 2.225 24.609 0.496 1 70.81 181 LEU A O 1
ATOM 1512 N N . THR A 1 182 ? 0.963 22.891 1.178 1 80.62 182 THR A N 1
ATOM 1513 C CA . THR A 1 182 ? 0.059 23.078 0.049 1 80.62 182 THR A CA 1
ATOM 1514 C C . THR A 1 182 ? -1.113 23.969 0.442 1 80.62 182 THR A C 1
ATOM 1516 O O . THR A 1 182 ? -1.896 24.391 -0.414 1 80.62 182 THR A O 1
ATOM 1519 N N . SER A 1 183 ? -1.126 24.328 1.699 1 81.19 183 SER A N 1
ATOM 1520 C CA . SER A 1 183 ? -2.176 25.234 2.158 1 81.19 183 SER A CA 1
ATOM 1521 C C . SER A 1 183 ? -1.873 26.688 1.771 1 81.19 183 SER A C 1
ATOM 1523 O O . SER A 1 183 ? -0.707 27.078 1.671 1 81.19 183 SER A O 1
ATOM 1525 N N . PRO A 1 184 ? -2.936 27.422 1.581 1 84.5 184 PRO A N 1
ATOM 1526 C CA . PRO A 1 184 ? -2.719 28.844 1.285 1 84.5 184 PRO A CA 1
ATOM 1527 C C . PRO A 1 184 ? -1.922 29.562 2.373 1 84.5 184 PRO A C 1
ATOM 1529 O O . PRO A 1 184 ? -2.102 29.281 3.561 1 84.5 184 PRO A O 1
ATOM 1532 N N . GLN A 1 185 ? -0.998 30.344 1.896 1 86.12 185 GLN A N 1
ATOM 1533 C CA . GLN A 1 185 ? -0.179 31.141 2.811 1 86.12 185 GLN A CA 1
ATOM 1534 C C . GLN A 1 185 ? -0.416 32.625 2.611 1 86.12 185 GLN A C 1
ATOM 1536 O O . GLN A 1 185 ? -0.722 33.062 1.502 1 86.12 185 GLN A O 1
ATOM 1541 N N . GLU A 1 186 ? -0.209 33.344 3.65 1 85.38 186 GLU A N 1
ATOM 1542 C CA . GLU A 1 186 ? -0.456 34.781 3.598 1 85.38 186 GLU A CA 1
ATOM 1543 C C . GLU A 1 186 ? 0.51 35.469 2.639 1 85.38 186 GLU A C 1
ATOM 1545 O O . GLU A 1 186 ? 1.688 35.094 2.572 1 85.38 186 GLU A O 1
ATOM 1550 N N . GLY A 1 187 ? -0.052 36.406 1.888 1 83.25 187 GLY A N 1
ATOM 1551 C CA . GLY A 1 187 ? 0.804 37.25 1.084 1 83.25 187 GLY A CA 1
ATOM 1552 C C . GLY A 1 187 ? 1.515 38.312 1.898 1 83.25 187 GLY A C 1
ATOM 1553 O O . GLY A 1 187 ? 1.246 38.469 3.092 1 83.25 187 GLY A O 1
ATOM 1554 N N . GLY A 1 188 ? 2.51 38.969 1.312 1 78.75 188 GLY A N 1
ATOM 1555 C CA . GLY A 1 188 ? 3.268 40 1.985 1 78.75 188 GLY A CA 1
ATOM 1556 C C . GLY A 1 188 ? 4.055 40.906 1.031 1 78.75 188 GLY A C 1
ATOM 1557 O O . GLY A 1 188 ? 3.9 40.781 -0.188 1 78.75 188 GLY A O 1
ATOM 1558 N N . ASP A 1 189 ? 4.766 41.812 1.684 1 73.56 189 ASP A N 1
ATOM 1559 C CA . ASP A 1 189 ? 5.625 42.688 0.903 1 73.56 189 ASP A CA 1
ATOM 1560 C C . ASP A 1 189 ? 6.734 41.906 0.207 1 73.56 189 ASP A C 1
ATOM 1562 O O . ASP A 1 189 ? 7.66 41.438 0.859 1 73.56 189 ASP A O 1
ATOM 1566 N N . LEU A 1 190 ? 6.621 41.812 -1.063 1 78.62 190 LEU A N 1
ATOM 1567 C CA . LEU A 1 190 ? 7.551 41 -1.843 1 78.62 190 LEU A CA 1
ATOM 1568 C C . LEU A 1 190 ? 8.922 41.688 -1.929 1 78.62 190 LEU A C 1
ATOM 1570 O O . LEU A 1 190 ? 9.898 41.062 -2.338 1 78.62 190 LEU A O 1
ATOM 1574 N N . SER A 1 191 ? 8.953 42.906 -1.596 1 75.62 191 SER A N 1
ATOM 1575 C CA . SER A 1 191 ? 10.227 43.625 -1.581 1 75.62 191 SER A CA 1
ATOM 1576 C C . SER A 1 191 ? 11.016 43.344 -0.309 1 75.62 191 SER A C 1
ATOM 1578 O O . SER A 1 191 ? 12.219 43.562 -0.251 1 75.62 191 SER A O 1
ATOM 1580 N N . ALA A 1 192 ? 10.289 42.875 0.662 1 78.12 192 ALA A N 1
ATOM 1581 C CA . ALA A 1 192 ? 10.922 42.469 1.916 1 78.12 192 ALA A CA 1
ATOM 1582 C C . ALA A 1 192 ? 11.25 41 1.918 1 78.12 192 ALA A C 1
ATOM 1584 O O . ALA A 1 192 ? 11.047 40.312 0.912 1 78.12 192 ALA A O 1
ATOM 1585 N N . SER A 1 193 ? 11.844 40.594 3.039 1 79.31 193 SER A N 1
ATOM 1586 C CA . SER A 1 193 ? 12.156 39.188 3.186 1 79.31 193 SER A CA 1
ATOM 1587 C C . SER A 1 193 ? 10.883 38.344 3.252 1 79.31 193 SER A C 1
ATOM 1589 O O . SER A 1 193 ? 9.906 38.75 3.904 1 79.31 193 SER A O 1
ATOM 1591 N N . PRO A 1 194 ? 10.875 37.25 2.551 1 85.62 194 PRO A N 1
ATOM 1592 C CA . PRO A 1 194 ? 9.688 36.406 2.578 1 85.62 194 PRO A CA 1
ATOM 1593 C C . PRO A 1 194 ? 9.344 35.906 3.982 1 85.62 194 PRO A C 1
ATOM 1595 O O . PRO A 1 194 ? 10.25 35.625 4.773 1 85.62 194 PRO A O 1
ATOM 1598 N N . THR A 1 195 ? 8.086 35.781 4.262 1 85.5 195 THR A N 1
ATOM 1599 C CA . THR A 1 195 ? 7.637 35.375 5.586 1 85.5 195 THR A CA 1
ATOM 1600 C C . THR A 1 195 ? 7.141 33.938 5.562 1 85.5 195 THR A C 1
ATOM 1602 O O . THR A 1 195 ? 6.828 33.344 6.609 1 85.5 195 THR A O 1
ATOM 1605 N N . ASN A 1 196 ? 7.047 33.375 4.398 1 87.06 196 ASN A N 1
ATOM 1606 C CA . ASN A 1 196 ? 6.652 31.984 4.266 1 87.06 196 ASN A CA 1
ATOM 1607 C C . ASN A 1 196 ? 7.234 31.359 3.004 1 87.06 196 ASN A C 1
ATOM 1609 O O . ASN A 1 196 ? 7.828 32.062 2.176 1 87.06 196 ASN A O 1
ATOM 1613 N N . ILE A 1 197 ? 7 30.156 2.873 1 84.56 197 ILE A N 1
ATOM 1614 C CA . ILE A 1 197 ? 7.664 29.359 1.843 1 84.56 197 ILE A CA 1
ATOM 1615 C C . ILE A 1 197 ? 7.102 29.719 0.471 1 84.56 197 ILE A C 1
ATOM 1617 O O . ILE A 1 197 ? 7.82 29.703 -0.529 1 84.56 197 ILE A O 1
ATOM 1621 N N . LEU A 1 198 ? 5.816 30.031 0.385 1 88.81 198 LEU A N 1
ATOM 1622 C CA . LEU A 1 198 ? 5.23 30.328 -0.915 1 88.81 198 LEU A CA 1
ATOM 1623 C C . LEU A 1 198 ? 5.711 31.688 -1.422 1 88.81 198 LEU A C 1
ATOM 1625 O O . LEU A 1 198 ? 5.91 31.875 -2.625 1 88.81 198 LEU A O 1
ATOM 1629 N N . MET A 1 199 ? 5.918 32.562 -0.464 1 87.5 199 MET A N 1
ATOM 1630 C CA . MET A 1 199 ? 6.492 33.875 -0.84 1 87.5 199 MET A CA 1
ATOM 1631 C C . MET A 1 199 ? 7.91 33.688 -1.373 1 87.5 199 ME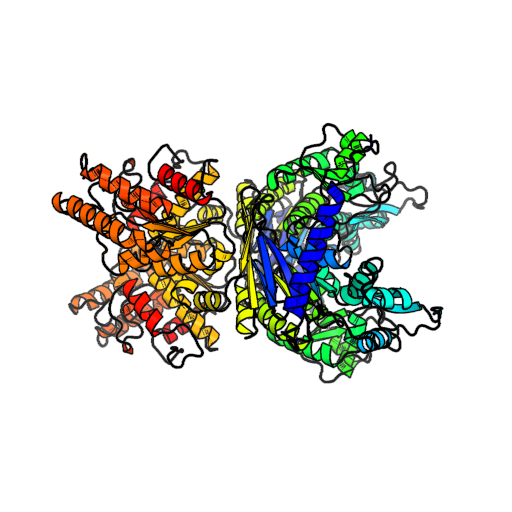T A C 1
ATOM 1633 O O . MET A 1 199 ? 8.281 34.312 -2.369 1 87.5 199 MET A O 1
ATOM 1637 N N . ASP A 1 200 ? 8.617 32.875 -0.675 1 87.31 200 ASP A N 1
ATOM 1638 C CA . ASP A 1 200 ? 9.992 32.594 -1.103 1 87.31 200 ASP A CA 1
ATOM 1639 C C . ASP A 1 200 ? 10.016 32 -2.506 1 87.31 200 ASP A C 1
ATOM 1641 O O . ASP A 1 200 ? 10.812 32.406 -3.348 1 87.31 200 ASP A O 1
ATOM 1645 N N . LEU A 1 201 ? 9.18 31.078 -2.742 1 89.31 201 LEU A N 1
ATOM 1646 C CA . LEU A 1 201 ? 9.102 30.406 -4.043 1 89.31 201 LEU A CA 1
ATOM 1647 C C . LEU A 1 201 ? 8.609 31.375 -5.113 1 89.31 201 LEU A C 1
ATOM 1649 O O . LEU A 1 201 ? 9.031 31.297 -6.27 1 89.31 201 LEU A O 1
ATOM 1653 N N . PHE A 1 202 ? 7.711 32.188 -4.695 1 90.38 202 PHE A N 1
ATOM 1654 C CA . PHE A 1 202 ? 7.102 33.125 -5.633 1 90.38 202 PHE A CA 1
ATOM 1655 C C . PHE A 1 202 ? 8.164 34.031 -6.254 1 90.38 202 PHE A C 1
ATOM 1657 O O . PHE A 1 202 ? 8.07 34.375 -7.434 1 90.38 202 PHE A O 1
ATOM 1664 N N . ILE A 1 203 ? 9.172 34.406 -5.492 1 88.75 203 ILE A N 1
ATOM 1665 C CA . ILE A 1 203 ? 10.172 35.344 -5.98 1 88.75 203 ILE A CA 1
ATOM 1666 C C . ILE A 1 203 ? 11.336 34.562 -6.609 1 88.75 203 ILE A C 1
ATOM 1668 O O . ILE A 1 203 ? 12.211 35.188 -7.242 1 88.75 203 ILE A O 1
ATOM 1672 N N . ASN A 1 204 ? 11.375 33.281 -6.492 1 89.5 204 ASN A N 1
ATOM 1673 C CA . ASN A 1 204 ? 12.445 32.438 -7.031 1 89.5 204 ASN A CA 1
ATOM 1674 C C . ASN A 1 204 ? 12.039 31.797 -8.352 1 89.5 204 ASN A C 1
ATOM 1676 O O . ASN A 1 204 ? 11.469 30.703 -8.367 1 89.5 204 ASN A O 1
ATOM 1680 N N . ASP A 1 205 ? 12.438 32.312 -9.414 1 91 205 ASP A N 1
ATOM 1681 C CA . ASP A 1 205 ? 12.031 31.891 -10.742 1 91 205 ASP A CA 1
ATOM 1682 C C . ASP A 1 205 ? 12.578 30.484 -11.047 1 91 205 ASP A C 1
ATOM 1684 O O . ASP A 1 205 ? 11.867 29.656 -11.609 1 91 205 ASP A O 1
ATOM 1688 N N . GLU A 1 206 ? 13.766 30.281 -10.703 1 89.31 206 GLU A N 1
ATOM 1689 C CA . GLU A 1 206 ? 14.406 29 -11.008 1 89.31 206 GLU A CA 1
ATOM 1690 C C . GLU A 1 206 ? 13.695 27.844 -10.297 1 89.31 206 GLU A C 1
ATOM 1692 O O . GLU A 1 206 ? 13.398 26.828 -10.914 1 89.31 206 GLU A O 1
ATOM 1697 N N . SER A 1 207 ? 13.469 28.031 -9.031 1 90.88 207 SER A N 1
ATOM 1698 C CA . SER A 1 207 ? 12.797 26.984 -8.25 1 90.88 207 SER A CA 1
ATOM 1699 C C . SER A 1 207 ? 11.398 26.719 -8.789 1 90.88 207 SER A C 1
ATOM 1701 O O . SER A 1 207 ? 10.984 25.562 -8.906 1 90.88 207 SER A O 1
ATOM 1703 N N . ARG A 1 208 ? 10.68 27.734 -9.148 1 92.62 208 ARG A N 1
ATOM 1704 C CA . ARG A 1 208 ? 9.328 27.578 -9.672 1 92.62 208 ARG A CA 1
ATOM 1705 C C . ARG A 1 208 ? 9.352 26.797 -10.984 1 92.62 208 ARG A C 1
ATOM 1707 O O . ARG A 1 208 ? 8.508 25.922 -11.203 1 92.62 208 ARG A O 1
ATOM 1714 N N . LEU A 1 209 ? 10.289 27.156 -11.781 1 93.12 209 LEU A N 1
ATOM 1715 C CA . LEU A 1 209 ? 10.391 26.484 -13.07 1 93.12 209 LEU A CA 1
ATOM 1716 C C . LEU A 1 209 ? 10.711 25 -12.883 1 93.12 209 LEU A C 1
ATOM 1718 O O . LEU A 1 209 ? 10.156 24.141 -13.57 1 93.12 209 LEU A O 1
ATOM 1722 N N . ARG A 1 210 ? 11.609 24.75 -12.016 1 91.81 210 ARG A N 1
ATOM 1723 C CA . ARG A 1 210 ? 12 23.359 -11.766 1 91.81 210 ARG A CA 1
ATOM 1724 C C . ARG A 1 210 ? 10.836 22.547 -11.211 1 91.81 210 ARG A C 1
ATOM 1726 O O . ARG A 1 210 ? 10.586 21.422 -11.648 1 91.81 210 ARG A O 1
ATOM 1733 N N . ILE A 1 211 ? 10.156 23.094 -10.242 1 94 211 ILE A N 1
ATOM 1734 C CA . ILE A 1 211 ? 8.984 22.422 -9.672 1 94 211 ILE A CA 1
ATOM 1735 C C . ILE A 1 211 ? 7.957 22.172 -10.766 1 94 211 ILE A C 1
ATOM 1737 O O . ILE A 1 211 ? 7.398 21.062 -10.844 1 94 211 ILE A O 1
ATOM 1741 N N . ARG A 1 212 ? 7.766 23.172 -11.609 1 95.12 212 ARG A N 1
ATOM 1742 C CA . ARG A 1 212 ? 6.805 23.062 -12.703 1 95.12 212 ARG A CA 1
ATOM 1743 C C . ARG A 1 212 ? 7.156 21.906 -13.625 1 95.12 212 ARG A C 1
ATOM 1745 O O . ARG A 1 212 ? 6.277 21.141 -14.047 1 95.12 212 ARG A O 1
ATOM 1752 N N . GLU A 1 213 ? 8.367 21.766 -13.891 1 93.5 213 GLU A N 1
ATOM 1753 C CA . GLU A 1 213 ? 8.828 20.688 -14.766 1 93.5 213 GLU A CA 1
ATOM 1754 C C . GLU A 1 213 ? 8.562 19.328 -14.148 1 93.5 213 GLU A C 1
ATOM 1756 O O . GLU A 1 213 ? 8.094 18.406 -14.828 1 93.5 213 GLU A O 1
ATOM 1761 N N . ILE A 1 214 ? 8.875 19.172 -12.961 1 92.81 214 ILE A N 1
ATOM 1762 C CA . ILE A 1 214 ? 8.719 17.906 -12.266 1 92.81 214 ILE A CA 1
ATOM 1763 C C . ILE A 1 214 ? 7.234 17.547 -12.164 1 92.81 214 ILE A C 1
ATOM 1765 O O . ILE A 1 214 ? 6.844 16.406 -12.438 1 92.81 214 ILE A O 1
ATOM 1769 N N . ILE A 1 215 ? 6.43 18.531 -11.781 1 94 215 ILE A N 1
ATOM 1770 C CA . ILE A 1 215 ? 4.996 18.297 -11.625 1 94 215 ILE A CA 1
ATOM 1771 C C . ILE A 1 215 ? 4.375 17.984 -12.984 1 94 215 ILE A C 1
ATOM 1773 O O . ILE A 1 215 ? 3.502 17.125 -13.086 1 94 215 ILE A O 1
ATOM 1777 N N . ALA A 1 216 ? 4.797 18.703 -14 1 92.69 216 ALA A N 1
ATOM 1778 C CA . ALA A 1 216 ? 4.309 18.453 -15.352 1 92.69 216 ALA A CA 1
ATOM 1779 C C . ALA A 1 216 ? 4.625 17.016 -15.781 1 92.69 216 ALA A C 1
ATOM 1781 O O . ALA A 1 216 ? 3.793 16.359 -16.406 1 92.69 216 ALA A O 1
ATOM 1782 N N . ASP A 1 217 ? 5.73 16.609 -15.477 1 87.5 217 ASP A N 1
ATOM 1783 C CA . ASP A 1 217 ? 6.16 15.25 -15.812 1 87.5 217 ASP A CA 1
ATOM 1784 C C . ASP A 1 217 ? 5.32 14.211 -15.07 1 87.5 217 ASP A C 1
ATOM 1786 O O . ASP A 1 217 ? 4.992 13.156 -15.617 1 87.5 217 ASP A O 1
ATOM 1790 N N . ALA A 1 218 ? 5.016 14.492 -13.883 1 85.38 218 ALA A N 1
ATOM 1791 C CA . ALA A 1 218 ? 4.32 13.531 -13.023 1 85.38 218 ALA A CA 1
ATOM 1792 C C . ALA A 1 218 ? 2.828 13.5 -13.344 1 85.38 218 ALA A C 1
ATOM 1794 O O . ALA A 1 218 ? 2.219 12.422 -13.375 1 85.38 218 ALA A O 1
ATOM 1795 N N . PHE A 1 219 ? 2.223 14.727 -13.578 1 85.62 219 PHE A N 1
ATOM 1796 C CA . PHE A 1 219 ? 0.765 14.773 -13.586 1 85.62 219 PHE A CA 1
ATOM 1797 C C . PHE A 1 219 ? 0.252 15.359 -14.898 1 85.62 219 PHE A C 1
ATOM 1799 O O . PHE A 1 219 ? -0.957 15.383 -15.141 1 85.62 219 PHE A O 1
ATOM 1806 N N . GLY A 1 220 ? 1.111 15.852 -15.75 1 85.62 220 GLY A N 1
ATOM 1807 C CA . GLY A 1 220 ? 0.691 16.5 -16.984 1 85.62 220 GLY A CA 1
ATOM 1808 C C . GLY A 1 220 ? 0.063 17.859 -16.766 1 85.62 220 GLY A C 1
ATOM 1809 O O . GLY A 1 220 ? -0.71 18.344 -17.594 1 85.62 220 GLY A O 1
ATOM 1810 N N . LYS A 1 221 ? 0.194 18.453 -15.633 1 92.38 221 LYS A N 1
ATOM 1811 C CA . LYS A 1 221 ? -0.259 19.797 -15.266 1 92.38 221 LYS A CA 1
ATOM 1812 C C . LYS A 1 221 ? 0.906 20.672 -14.797 1 92.38 221 LYS A C 1
ATOM 1814 O O . LYS A 1 221 ? 1.962 20.141 -14.43 1 92.38 221 LYS A O 1
ATOM 1819 N N . TYR A 1 222 ? 0.649 21.953 -14.852 1 95 222 TYR A N 1
ATOM 1820 C CA . TYR A 1 222 ? 1.763 22.859 -14.602 1 95 222 TYR A CA 1
ATOM 1821 C C . TYR A 1 222 ? 1.566 23.609 -13.297 1 95 222 TYR A C 1
ATOM 1823 O O . TYR A 1 222 ? 0.562 24.312 -13.117 1 95 222 TYR A O 1
ATOM 1831 N N . PHE A 1 223 ? 2.553 23.516 -12.445 1 95.75 223 PHE A N 1
ATOM 1832 C CA . PHE A 1 223 ? 2.578 24.156 -11.141 1 95.75 223 PHE A CA 1
ATOM 1833 C C . PHE A 1 223 ? 2.676 25.672 -11.289 1 95.75 223 PHE A C 1
ATOM 1835 O O . PHE A 1 223 ? 3.535 26.172 -12.016 1 95.75 223 PHE A O 1
ATOM 1842 N N . VAL A 1 224 ? 1.78 26.438 -10.594 1 95.31 224 VAL A N 1
ATOM 1843 C CA . VAL A 1 224 ? 1.832 27.891 -10.562 1 95.31 224 VAL A CA 1
ATOM 1844 C C . VAL A 1 224 ? 1.438 28.391 -9.18 1 95.31 224 VAL A C 1
ATOM 1846 O O . VAL A 1 224 ? 0.733 27.703 -8.438 1 95.31 224 VAL A O 1
ATOM 1849 N N . ILE A 1 225 ? 1.942 29.5 -8.758 1 94 225 ILE A N 1
ATOM 1850 C CA . ILE A 1 225 ? 1.544 30.188 -7.531 1 94 225 ILE A CA 1
ATOM 1851 C C . ILE A 1 225 ? 0.622 31.344 -7.871 1 94 225 ILE A C 1
ATOM 1853 O O . ILE A 1 225 ? 1.019 32.281 -8.586 1 94 225 ILE A O 1
ATOM 1857 N N . ASP A 1 226 ? -0.551 31.281 -7.332 1 93.19 226 ASP A N 1
ATOM 1858 C CA . ASP A 1 226 ? -1.596 32.25 -7.648 1 93.19 226 ASP A CA 1
ATOM 1859 C C . ASP A 1 226 ? -1.604 33.406 -6.641 1 93.19 226 ASP A C 1
ATOM 1861 O O . ASP A 1 226 ? -1.985 33.219 -5.484 1 93.19 226 ASP A O 1
ATOM 1865 N N . PRO A 1 227 ? -1.234 34.594 -7.055 1 91.75 227 PRO A N 1
ATOM 1866 C CA . PRO A 1 227 ? -1.252 35.75 -6.164 1 91.75 227 PRO A CA 1
ATOM 1867 C C . PRO A 1 227 ? -2.549 36.562 -6.262 1 91.75 227 PRO A C 1
ATOM 1869 O O . PRO A 1 227 ? -2.691 37.594 -5.605 1 91.75 227 PRO A O 1
ATOM 1872 N N . THR A 1 228 ? -3.486 36.094 -6.965 1 87.81 228 THR A N 1
ATOM 1873 C CA . THR A 1 228 ? -4.605 36.938 -7.371 1 87.81 228 THR A CA 1
ATOM 1874 C C . THR A 1 228 ? -5.555 37.188 -6.199 1 87.81 228 THR A C 1
ATOM 1876 O O . THR A 1 228 ? -6.383 38.094 -6.242 1 87.81 228 THR A O 1
ATOM 1879 N N . SER A 1 229 ? -5.48 36.375 -5.184 1 81.44 229 SER A N 1
ATOM 1880 C CA . SER A 1 229 ? -6.254 36.656 -3.98 1 81.44 229 SER A CA 1
ATOM 1881 C C . SER A 1 229 ? -5.711 37.906 -3.25 1 81.44 229 SER A C 1
ATOM 1883 O O . SER A 1 229 ? -6.402 38.469 -2.41 1 81.44 229 SER A O 1
ATOM 1885 N N . MET A 1 230 ? -4.516 38.344 -3.535 1 76.31 230 MET A N 1
ATOM 1886 C CA . MET A 1 230 ? -3.785 39.469 -2.982 1 76.31 230 MET A CA 1
ATOM 1887 C C . MET A 1 230 ? -3.469 39.25 -1.508 1 76.31 230 MET A C 1
ATOM 1889 O O . MET A 1 230 ? -2.5 39.812 -0.985 1 76.31 230 MET A O 1
ATOM 1893 N N . LEU A 1 231 ? -4.324 38.469 -0.804 1 80.62 231 LEU A N 1
ATOM 1894 C CA . LEU A 1 231 ? -4.129 38.219 0.623 1 80.62 231 LEU A CA 1
ATOM 1895 C C . LEU A 1 231 ? -3.328 36.938 0.859 1 80.62 231 LEU A C 1
ATOM 1897 O O . LEU A 1 231 ? -2.564 36.844 1.823 1 80.62 231 LEU A O 1
ATOM 1901 N N . THR A 1 232 ? -3.574 36.125 -0.006 1 89.69 232 THR A N 1
ATOM 1902 C CA . THR A 1 232 ? -2.914 34.844 0.172 1 89.69 232 THR A CA 1
ATOM 1903 C C . THR A 1 232 ? -2.332 34.344 -1.148 1 89.69 232 THR A C 1
ATOM 1905 O O . THR A 1 232 ? -2.783 34.75 -2.223 1 89.69 232 THR A O 1
ATOM 1908 N N . LEU A 1 233 ? -1.254 33.625 -1.068 1 90.44 233 LEU A N 1
ATOM 1909 C CA . LEU A 1 233 ? -0.686 32.875 -2.184 1 90.44 233 LEU A CA 1
ATOM 1910 C C . LEU A 1 233 ? -1.162 31.438 -2.166 1 90.44 233 LEU A C 1
ATOM 1912 O O . LEU A 1 233 ? -1.203 30.812 -1.108 1 90.44 233 LEU A O 1
ATOM 1916 N N . ARG A 1 234 ? -1.584 31.016 -3.348 1 92.81 234 ARG A N 1
ATOM 1917 C CA . ARG A 1 234 ? -2.1 29.656 -3.439 1 92.81 234 ARG A CA 1
ATOM 1918 C C . ARG A 1 234 ? -1.407 28.875 -4.559 1 92.81 234 ARG A C 1
ATOM 1920 O O . ARG A 1 234 ? -1.038 29.453 -5.582 1 92.81 234 ARG A O 1
ATOM 1927 N N . ILE A 1 235 ? -1.306 27.594 -4.285 1 93.81 235 ILE A N 1
ATOM 1928 C CA . ILE A 1 235 ? -0.774 26.703 -5.316 1 93.81 235 ILE A CA 1
ATOM 1929 C C . ILE A 1 235 ? -1.907 26.234 -6.223 1 93.81 235 ILE A C 1
ATOM 1931 O O . ILE A 1 235 ? -2.953 25.797 -5.742 1 93.81 235 ILE A O 1
ATOM 1935 N N . LYS A 1 236 ? -1.701 26.375 -7.492 1 94.38 236 LYS A N 1
ATOM 1936 C CA . LYS A 1 236 ? -2.635 25.859 -8.484 1 94.38 236 LYS A CA 1
ATOM 1937 C C . LYS A 1 236 ? -1.906 25.047 -9.547 1 94.38 236 LYS A C 1
ATOM 1939 O O . LYS A 1 236 ? -0.686 25.141 -9.688 1 94.38 236 LYS A O 1
ATOM 1944 N N . LEU A 1 237 ? -2.625 24.188 -10.172 1 94.56 237 LEU A N 1
ATOM 1945 C CA . LEU A 1 237 ? -2.105 23.438 -11.305 1 94.56 237 LEU A CA 1
ATOM 1946 C C . LEU A 1 237 ? -2.871 23.781 -12.578 1 94.56 237 LEU A C 1
ATOM 1948 O O . LEU A 1 237 ? -4.086 23.609 -12.648 1 94.56 237 LEU A O 1
ATOM 1952 N N . SER A 1 238 ? -2.129 24.266 -13.586 1 95.19 238 SER A N 1
ATOM 1953 C CA . SER A 1 238 ? -2.705 24.688 -14.859 1 95.19 238 SER A CA 1
ATOM 1954 C C . SER A 1 238 ? -2.549 23.625 -15.93 1 95.19 238 SER A C 1
ATOM 1956 O O . SER A 1 238 ? -1.615 22.812 -15.875 1 95.19 238 SER A O 1
ATOM 1958 N N . ASP A 1 239 ? -3.445 23.656 -16.875 1 92.69 239 ASP A N 1
ATOM 1959 C CA . ASP A 1 239 ? -3.377 22.719 -18 1 92.69 239 ASP A CA 1
ATOM 1960 C C . ASP A 1 239 ? -2.328 23.141 -19.016 1 92.69 239 ASP A C 1
ATOM 1962 O O . ASP A 1 239 ? -1.84 22.328 -19.797 1 92.69 239 ASP A O 1
ATOM 1966 N N . VAL A 1 240 ? -2.053 24.391 -19.031 1 93.75 240 VAL A N 1
ATOM 1967 C CA . VAL A 1 240 ? -1.045 24.938 -19.922 1 93.75 240 VAL A CA 1
ATOM 1968 C C . VAL A 1 240 ? 0.003 25.703 -19.125 1 93.75 240 VAL A C 1
ATOM 1970 O O . VAL A 1 240 ? -0.308 26.281 -18.078 1 93.75 240 VAL A O 1
ATOM 1973 N N . PRO A 1 241 ? 1.215 25.656 -19.625 1 94.38 241 PRO A N 1
ATOM 1974 C CA . PRO A 1 241 ? 2.225 26.469 -18.938 1 94.38 241 PRO A CA 1
ATOM 1975 C C . PRO A 1 241 ? 2.033 27.969 -19.141 1 94.38 241 PRO A C 1
ATOM 1977 O O . PRO A 1 241 ? 1.528 28.375 -20.188 1 94.38 241 PRO A O 1
ATOM 1980 N N . PRO A 1 242 ? 2.416 28.75 -18.156 1 94.25 242 PRO A N 1
ATOM 1981 C CA . PRO A 1 242 ? 2.373 30.203 -18.406 1 94.25 242 PRO A CA 1
ATOM 1982 C C . PRO A 1 242 ? 3.268 30.625 -19.562 1 94.25 242 PRO A C 1
ATOM 1984 O O . PRO A 1 242 ? 4.375 30.109 -19.719 1 94.25 242 PRO A O 1
ATOM 1987 N N . VAL A 1 243 ? 2.793 31.453 -20.375 1 91.81 243 VAL A N 1
ATOM 1988 C CA . VAL A 1 243 ? 3.512 31.906 -21.562 1 91.81 243 VAL A CA 1
ATOM 1989 C C . VAL A 1 243 ? 4.754 32.688 -21.141 1 91.81 243 VAL A C 1
ATOM 1991 O O . VAL A 1 243 ? 5.797 32.625 -21.812 1 91.81 243 VAL A O 1
ATOM 1994 N N . ASP A 1 244 ? 4.641 33.5 -20.125 1 89.25 244 ASP A N 1
ATOM 1995 C CA . ASP A 1 244 ? 5.758 34.25 -19.562 1 89.25 244 ASP A CA 1
ATOM 1996 C C . ASP A 1 244 ? 5.605 34.375 -18.047 1 89.25 244 ASP A C 1
ATOM 1998 O O . ASP A 1 244 ? 4.637 33.906 -17.469 1 89.25 244 ASP A O 1
ATOM 2002 N N . LYS A 1 245 ? 6.574 35.031 -17.422 1 89.12 245 LYS A N 1
ATOM 2003 C CA . LYS A 1 245 ? 6.586 35.156 -15.961 1 89.12 245 LYS A CA 1
ATOM 2004 C C . LYS A 1 245 ? 5.418 36.031 -15.484 1 89.12 245 LYS A C 1
ATOM 2006 O O . LYS A 1 245 ? 4.871 35.781 -14.406 1 89.12 245 LYS A O 1
ATOM 2011 N N . SER A 1 246 ? 4.984 36.938 -16.312 1 88.81 246 SER A N 1
ATOM 2012 C CA . SER A 1 246 ? 3.928 37.844 -15.93 1 88.81 246 SER A CA 1
ATOM 2013 C C . SER A 1 246 ? 2.576 37.156 -15.852 1 88.81 246 SER A C 1
ATOM 2015 O O . SER A 1 246 ? 1.725 37.531 -15.039 1 88.81 246 SER A O 1
ATOM 2017 N N . GLU A 1 247 ? 2.42 36.25 -16.641 1 90.56 247 GLU A N 1
ATOM 2018 C CA . GLU A 1 247 ? 1.146 35.531 -16.625 1 90.56 247 GLU A CA 1
ATOM 2019 C C . GLU A 1 247 ? 0.945 34.812 -15.305 1 90.56 247 GLU A C 1
ATOM 2021 O O . GLU A 1 247 ? -0.187 34.656 -14.844 1 90.56 247 GLU A O 1
ATOM 2026 N N . GLU A 1 248 ? 1.978 34.469 -14.703 1 91.38 248 GLU A N 1
ATOM 2027 C CA . GLU A 1 248 ? 1.899 33.781 -13.406 1 91.38 248 GLU A CA 1
ATOM 2028 C C . GLU A 1 248 ? 1.939 34.812 -12.266 1 91.38 248 GLU A C 1
ATOM 2030 O O . GLU A 1 248 ? 1.226 34.656 -11.273 1 91.38 248 GLU A O 1
ATOM 2035 N N . GLN A 1 249 ? 2.754 35.812 -12.383 1 90.75 249 GLN A N 1
ATOM 2036 C CA . GLN A 1 249 ? 3.121 36.594 -11.211 1 90.75 249 GLN A CA 1
ATOM 2037 C C . GLN A 1 249 ? 2.43 37.969 -11.219 1 90.75 249 GLN A C 1
ATOM 2039 O O . GLN A 1 249 ? 2.49 38.719 -10.227 1 90.75 249 GLN A O 1
ATOM 2044 N N . ALA A 1 250 ? 1.752 38.281 -12.336 1 86.44 250 ALA A N 1
ATOM 2045 C CA . ALA A 1 250 ? 1.087 39.562 -12.422 1 86.44 250 ALA A CA 1
ATOM 2046 C C . ALA A 1 250 ? -0.312 39.5 -11.812 1 86.44 250 ALA A C 1
ATOM 2048 O O . ALA A 1 250 ? -0.713 38.469 -11.258 1 86.44 250 ALA A O 1
ATOM 2049 N N . LEU A 1 251 ? -0.951 40.656 -11.797 1 82.94 251 LEU A N 1
ATOM 2050 C CA . LEU A 1 251 ? -2.305 40.75 -11.266 1 82.94 251 LEU A CA 1
ATOM 2051 C C . LEU A 1 251 ? -3.271 41.281 -12.32 1 82.94 251 LEU A C 1
ATOM 2053 O O . LEU A 1 251 ? -4.434 41.562 -12.023 1 82.94 251 LEU A O 1
ATOM 2057 N N . ASP A 1 252 ? -2.814 41.438 -13.547 1 82 252 ASP A N 1
ATOM 2058 C CA . ASP A 1 252 ? -3.639 42 -14.602 1 82 252 ASP A CA 1
ATOM 2059 C C . ASP A 1 252 ? -4.66 41 -15.117 1 82 252 ASP A C 1
ATOM 2061 O O . ASP A 1 252 ? -4.785 39.906 -14.57 1 82 252 ASP A O 1
ATOM 2065 N N . PHE A 1 253 ? -5.445 41.469 -16.094 1 86.31 253 PHE A N 1
ATOM 2066 C CA . PHE A 1 253 ? -6.543 40.656 -16.609 1 86.31 253 PHE A CA 1
ATOM 2067 C C . PHE A 1 253 ? -6.027 39.344 -17.141 1 86.31 253 PHE A C 1
ATOM 2069 O O . PHE A 1 253 ? -6.645 38.281 -16.922 1 86.31 253 PHE A O 1
ATOM 2076 N N . ARG A 1 254 ? -4.996 39.406 -17.828 1 87.75 254 ARG A N 1
ATOM 2077 C CA . ARG A 1 254 ? -4.406 38.188 -18.406 1 87.75 254 ARG A CA 1
ATOM 2078 C C . ARG A 1 254 ? -4.062 37.188 -17.312 1 87.75 254 ARG A C 1
ATOM 2080 O O . ARG A 1 254 ? -4.379 36 -17.422 1 87.75 254 ARG A O 1
ATOM 2087 N N . ALA A 1 255 ? -3.422 37.656 -16.297 1 87.94 255 ALA A N 1
ATOM 2088 C CA . ALA A 1 255 ? -3.027 36.812 -15.172 1 87.94 255 ALA A CA 1
ATOM 2089 C C . ALA A 1 255 ? -4.25 36.25 -14.445 1 87.94 255 ALA A C 1
ATOM 2091 O O . ALA A 1 255 ? -4.289 35.062 -14.094 1 87.94 255 ALA A O 1
ATOM 2092 N N . ARG A 1 256 ? -5.211 37.094 -14.258 1 88.06 256 ARG A N 1
ATOM 2093 C CA . ARG A 1 256 ? -6.422 36.688 -13.57 1 88.06 256 ARG A CA 1
ATOM 2094 C C . ARG A 1 256 ? -7.156 35.594 -14.367 1 88.06 256 ARG A C 1
ATOM 2096 O O . ARG A 1 256 ? -7.672 34.656 -13.797 1 88.06 256 ARG A O 1
ATOM 2103 N N . LYS A 1 257 ? -7.203 35.781 -15.609 1 90.06 257 LYS A N 1
ATOM 2104 C CA . LYS A 1 257 ? -7.836 34.781 -16.469 1 90.06 257 LYS A CA 1
ATOM 2105 C C . LYS A 1 257 ? -7.078 33.469 -16.438 1 90.06 257 LYS A C 1
ATOM 2107 O O . LYS A 1 257 ? -7.684 32.406 -16.312 1 90.06 257 LYS A O 1
ATOM 2112 N N . PHE A 1 258 ? -5.828 33.594 -16.5 1 92.31 258 PHE A N 1
ATOM 2113 C CA . PHE A 1 258 ? -4.965 32.406 -16.469 1 92.31 258 PHE A CA 1
ATOM 2114 C C . PHE A 1 258 ? -5.207 31.594 -15.195 1 92.31 258 PHE A C 1
ATOM 2116 O O . PHE A 1 258 ? -5.434 30.391 -15.25 1 92.31 258 PHE A O 1
ATOM 2123 N N . HIS A 1 259 ? -5.199 32.188 -14.078 1 92.06 259 HIS A N 1
ATOM 2124 C CA . HIS A 1 259 ? -5.344 31.516 -12.797 1 92.06 259 HIS A CA 1
ATOM 2125 C C . HIS A 1 259 ? -6.773 31.031 -12.594 1 92.06 259 HIS A C 1
ATOM 2127 O O . HIS A 1 259 ? -7 30.031 -11.906 1 92.06 259 HIS A O 1
ATOM 2133 N N . SER A 1 260 ? -7.699 31.719 -13.211 1 90.81 260 SER A N 1
ATOM 2134 C CA . SER A 1 260 ? -9.086 31.281 -13.094 1 90.81 260 SER A CA 1
ATOM 2135 C C . SER A 1 260 ? -9.305 29.953 -13.797 1 90.81 260 SER A C 1
ATOM 2137 O O . SER A 1 260 ? -10.188 29.188 -13.414 1 90.81 260 SER A O 1
ATOM 2139 N N . GLU A 1 261 ? -8.484 29.703 -14.75 1 91.06 261 GLU A N 1
ATOM 2140 C CA . GLU A 1 261 ? -8.602 28.469 -15.523 1 91.06 261 GLU A CA 1
ATOM 2141 C C . GLU A 1 261 ? -7.773 27.359 -14.898 1 91.06 261 GLU A C 1
ATOM 2143 O O . GLU A 1 261 ? -7.938 26.188 -15.25 1 91.06 261 GLU A O 1
ATOM 2148 N N . ALA A 1 262 ? -6.973 27.703 -13.969 1 92.25 262 ALA A N 1
ATOM 2149 C CA . ALA A 1 262 ? -6.16 26.703 -13.273 1 92.25 262 ALA A CA 1
ATOM 2150 C C . ALA A 1 262 ? -6.93 26.094 -12.109 1 92.25 262 ALA A C 1
ATOM 2152 O O . ALA A 1 262 ? -7.91 26.672 -11.633 1 92.25 262 ALA A O 1
ATOM 2153 N N . THR A 1 263 ? -6.543 24.953 -11.664 1 89 263 THR A N 1
ATOM 2154 C CA . THR A 1 263 ? -7.223 24.234 -10.586 1 89 263 THR A CA 1
ATOM 2155 C C . THR A 1 263 ? -6.484 24.422 -9.266 1 89 263 THR A C 1
ATOM 2157 O O . THR A 1 263 ? -5.273 24.203 -9.188 1 89 263 THR A O 1
ATOM 2160 N N . ASP A 1 264 ? -7.199 24.844 -8.258 1 90.31 264 ASP A N 1
ATOM 2161 C CA . ASP A 1 264 ? -6.621 24.953 -6.922 1 90.31 264 ASP A CA 1
ATOM 2162 C C . ASP A 1 264 ? -6.191 23.594 -6.391 1 90.31 264 ASP A C 1
ATOM 2164 O O . ASP A 1 264 ? -6.926 22.609 -6.52 1 90.31 264 ASP A O 1
ATOM 2168 N N . ILE A 1 265 ? -5.031 23.516 -5.801 1 89.69 265 ILE A N 1
ATOM 2169 C CA . ILE A 1 265 ? -4.469 22.234 -5.348 1 89.69 265 ILE A CA 1
ATOM 2170 C C . ILE A 1 265 ? -5.379 21.625 -4.289 1 89.69 265 ILE A C 1
ATOM 2172 O O . ILE A 1 265 ? -5.441 20.406 -4.148 1 89.69 265 ILE A O 1
ATOM 2176 N N . LYS A 1 266 ? -6.09 22.438 -3.535 1 79.31 266 LYS A N 1
ATOM 2177 C CA . LYS A 1 266 ? -6.996 21.953 -2.496 1 79.31 266 LYS A CA 1
ATOM 2178 C C . LYS A 1 266 ? -8.102 21.078 -3.086 1 79.31 266 LYS A C 1
ATOM 2180 O O . LYS A 1 266 ? -8.695 20.266 -2.381 1 79.31 266 LYS A O 1
ATOM 2185 N N . ASP A 1 267 ? -8.297 21.312 -4.375 1 76.19 267 ASP A N 1
ATOM 2186 C CA . ASP A 1 267 ? -9.391 20.609 -5.043 1 76.19 267 ASP A CA 1
ATOM 2187 C C . ASP A 1 267 ? -8.883 19.375 -5.773 1 76.19 267 ASP A C 1
ATOM 2189 O O . ASP A 1 267 ? -9.633 18.719 -6.496 1 76.19 267 ASP A O 1
ATOM 2193 N N . LEU A 1 268 ? -7.668 19.125 -5.566 1 80.44 268 LEU A N 1
ATOM 2194 C CA . LEU A 1 268 ? -7.07 17.969 -6.227 1 80.44 268 LEU A CA 1
ATOM 2195 C C . LEU A 1 268 ? -6.898 16.812 -5.246 1 80.44 268 LEU A C 1
ATOM 2197 O O . LEU A 1 268 ? -7.234 16.938 -4.066 1 80.44 268 LEU A O 1
ATOM 2201 N N . SER A 1 269 ? -6.488 15.672 -5.742 1 75.94 269 SER A N 1
ATOM 2202 C CA . SER A 1 269 ? -6.352 14.469 -4.934 1 75.94 269 SER A CA 1
ATOM 2203 C C . SER A 1 269 ? -5.238 14.617 -3.9 1 75.94 269 SER A C 1
ATOM 2205 O O . SER A 1 269 ? -4.336 15.438 -4.066 1 75.94 269 SER A O 1
ATOM 2207 N N . ASP A 1 270 ? -5.309 13.805 -2.826 1 79.25 270 ASP A N 1
ATOM 2208 C CA . ASP A 1 270 ? -4.297 13.836 -1.774 1 79.25 270 ASP A CA 1
ATOM 2209 C C . ASP A 1 270 ? -2.932 13.414 -2.312 1 79.25 270 ASP A C 1
ATOM 2211 O O . ASP A 1 270 ? -1.896 13.891 -1.844 1 79.25 270 ASP A O 1
ATOM 2215 N N . GLY A 1 271 ? -2.908 12.547 -3.287 1 83.38 271 GLY A N 1
ATOM 2216 C CA . GLY A 1 271 ? -1.647 12.172 -3.906 1 83.38 271 GLY A CA 1
ATOM 2217 C C . GLY A 1 271 ? -0.939 13.328 -4.578 1 83.38 271 GLY A C 1
ATOM 2218 O O . GLY A 1 271 ? 0.275 13.484 -4.438 1 83.38 271 GLY A O 1
ATOM 2219 N N . ILE A 1 272 ? -1.745 14.102 -5.262 1 85.56 272 ILE A N 1
ATOM 2220 C CA . ILE A 1 272 ? -1.178 15.273 -5.922 1 85.56 272 ILE A CA 1
ATOM 2221 C C . ILE A 1 272 ? -0.681 16.266 -4.871 1 85.56 272 ILE A C 1
ATOM 2223 O O . ILE A 1 272 ? 0.418 16.812 -4.996 1 85.56 272 ILE A O 1
ATOM 2227 N N . LYS A 1 273 ? -1.463 16.422 -3.838 1 87.62 273 LYS A N 1
ATOM 2228 C CA . LYS A 1 273 ? -1.078 17.328 -2.758 1 87.62 273 LYS A CA 1
ATOM 2229 C C . LYS A 1 273 ? 0.216 16.875 -2.094 1 87.62 273 LYS A C 1
ATOM 2231 O O . LYS A 1 273 ? 1.136 17.672 -1.897 1 87.62 273 LYS A O 1
ATOM 2236 N N . ALA A 1 274 ? 0.222 15.641 -1.797 1 87.62 274 ALA A N 1
ATOM 2237 C CA . ALA A 1 274 ? 1.379 15.094 -1.096 1 87.62 274 ALA A CA 1
ATOM 2238 C C . ALA A 1 274 ? 2.637 15.188 -1.953 1 87.62 274 ALA A C 1
ATOM 2240 O O . ALA A 1 274 ? 3.686 15.641 -1.481 1 87.62 274 ALA A O 1
ATOM 2241 N N . PHE A 1 275 ? 2.545 14.805 -3.203 1 91.81 275 PHE A N 1
ATOM 2242 C CA . PHE A 1 275 ? 3.67 14.852 -4.129 1 91.81 275 PHE A CA 1
ATOM 2243 C C . PHE A 1 275 ? 4.172 16.281 -4.301 1 91.81 275 PHE A C 1
ATOM 2245 O O . PHE A 1 275 ? 5.367 16.547 -4.148 1 91.81 275 PHE A O 1
ATOM 2252 N N . THR A 1 276 ? 3.27 17.156 -4.547 1 92.5 276 THR A N 1
ATOM 2253 C CA . THR A 1 276 ? 3.6 18.562 -4.75 1 92.5 276 THR A CA 1
ATOM 2254 C C . THR A 1 276 ? 4.168 19.172 -3.477 1 92.5 276 THR A C 1
ATOM 2256 O O . THR A 1 276 ? 5.125 19.953 -3.527 1 92.5 276 THR A O 1
ATOM 2259 N N . GLY A 1 277 ? 3.547 18.828 -2.383 1 91 277 GLY A N 1
ATOM 2260 C CA . GLY A 1 277 ? 4.027 19.328 -1.104 1 91 277 GLY A CA 1
ATOM 2261 C C . GLY A 1 277 ? 5.469 18.969 -0.823 1 91 277 GLY A C 1
ATOM 2262 O O . GLY A 1 277 ? 6.258 19.797 -0.383 1 91 277 GLY A O 1
ATOM 2263 N N . ILE A 1 278 ? 5.84 17.75 -1.128 1 92 278 ILE A N 1
ATOM 2264 C CA . ILE A 1 278 ? 7.199 17.281 -0.883 1 92 278 ILE A CA 1
ATOM 2265 C C . ILE A 1 278 ? 8.172 18.016 -1.804 1 92 278 ILE A C 1
ATOM 2267 O O . ILE A 1 278 ? 9.18 18.562 -1.345 1 92 278 ILE A O 1
ATOM 2271 N N . ILE A 1 279 ? 7.816 18.047 -3.061 1 92.06 279 ILE A N 1
ATOM 2272 C CA . ILE A 1 279 ? 8.695 18.672 -4.047 1 92.06 279 ILE A CA 1
ATOM 2273 C C . ILE A 1 279 ? 8.859 20.156 -3.746 1 92.06 279 ILE A C 1
ATOM 2275 O O . ILE A 1 279 ? 9.969 20.688 -3.771 1 92.06 279 ILE A O 1
ATOM 2279 N N . THR A 1 280 ? 7.773 20.766 -3.414 1 90.38 280 THR A N 1
ATOM 2280 C CA . THR A 1 280 ? 7.801 22.188 -3.1 1 90.38 280 THR A CA 1
ATOM 2281 C C . THR A 1 280 ? 8.648 22.453 -1.859 1 90.38 280 THR A C 1
ATOM 2283 O O . THR A 1 280 ? 9.406 23.422 -1.815 1 90.38 280 THR A O 1
ATOM 2286 N N . SER A 1 281 ? 8.516 21.609 -0.916 1 86.81 281 SER A N 1
ATOM 2287 C CA . SER A 1 281 ? 9.266 21.766 0.322 1 86.81 281 SER A CA 1
ATOM 2288 C C . SER A 1 281 ? 10.766 21.641 0.073 1 86.81 281 SER A C 1
ATOM 2290 O O . SER A 1 281 ? 11.562 22.375 0.673 1 86.81 281 SER A O 1
ATOM 2292 N N . VAL A 1 282 ? 11.133 20.781 -0.741 1 85.94 282 VAL A N 1
ATOM 2293 C CA . VAL A 1 282 ? 12.547 20.531 -1.02 1 85.94 282 VAL A CA 1
ATOM 2294 C C . VAL A 1 282 ? 13.141 21.719 -1.772 1 85.94 282 VAL A C 1
ATOM 2296 O O . VAL A 1 282 ? 14.289 22.094 -1.538 1 85.94 282 VAL A O 1
ATOM 2299 N N . PHE A 1 283 ? 12.312 22.328 -2.572 1 85.62 283 PHE A N 1
ATOM 2300 C CA . PHE A 1 283 ? 12.812 23.438 -3.391 1 85.62 283 PHE A CA 1
ATOM 2301 C C . PHE A 1 283 ? 12.711 24.75 -2.641 1 85.62 283 PHE A C 1
ATOM 2303 O O . PHE A 1 283 ? 13.336 25.734 -3.025 1 85.62 283 PHE A O 1
ATOM 2310 N N . SER A 1 284 ? 11.82 24.547 -1.612 1 78.44 284 SER A N 1
ATOM 2311 C CA . SER A 1 284 ? 11.633 25.781 -0.856 1 78.44 284 SER A CA 1
ATOM 2312 C C . SER A 1 284 ? 12.727 25.953 0.195 1 78.44 284 SER A C 1
ATOM 2314 O O . SER A 1 284 ? 13 25.031 0.97 1 78.44 284 SER A O 1
ATOM 2316 N N . GLY A 1 285 ? 13.57 26.797 0.027 1 74.62 285 GLY A N 1
ATOM 2317 C CA . GLY A 1 285 ? 14.578 27.109 1.03 1 74.62 285 GLY A CA 1
ATOM 2318 C C . GLY A 1 285 ? 15.906 26.422 0.766 1 74.62 285 GLY A C 1
ATOM 2319 O O . GLY A 1 285 ? 16.188 26 -0.357 1 74.62 285 GLY A O 1
ATOM 2320 N N . ASP A 1 286 ? 16.719 26.406 1.803 1 79.88 286 ASP A N 1
ATOM 2321 C CA . ASP A 1 286 ? 18.078 25.906 1.672 1 79.88 286 ASP A CA 1
ATOM 2322 C C . ASP A 1 286 ? 18.312 24.719 2.604 1 79.88 286 ASP A C 1
ATOM 2324 O O . ASP A 1 286 ? 19.375 24.609 3.229 1 79.88 286 ASP A O 1
ATOM 2328 N N . SER A 1 287 ? 17.25 23.875 2.654 1 87.19 287 SER A N 1
ATOM 2329 C CA . SER A 1 287 ? 17.422 22.688 3.5 1 87.19 287 SER A CA 1
ATOM 2330 C C . SER A 1 287 ? 18.5 21.766 2.949 1 87.19 287 SER A C 1
ATOM 2332 O O . SER A 1 287 ? 18.547 21.5 1.746 1 87.19 287 SER A O 1
ATOM 2334 N N . LYS A 1 288 ? 19.391 21.375 3.879 1 91.19 288 LYS A N 1
ATOM 2335 C CA . LYS A 1 288 ? 20.516 20.516 3.482 1 91.19 288 LYS A CA 1
ATOM 2336 C C . LYS A 1 288 ? 20.391 19.125 4.098 1 91.19 288 LYS A C 1
ATOM 2338 O O . LYS A 1 288 ? 21.141 18.219 3.734 1 91.19 288 LYS A O 1
ATOM 2343 N N . ILE A 1 289 ? 19.562 18.984 5.047 1 93.25 289 ILE A N 1
ATOM 2344 C CA . ILE A 1 289 ? 19.234 17.688 5.637 1 93.25 289 ILE A CA 1
ATOM 2345 C C . ILE A 1 289 ? 17.75 17.406 5.492 1 93.25 289 ILE A C 1
ATOM 2347 O O . ILE A 1 289 ? 16.922 18.031 6.172 1 93.25 289 ILE A O 1
ATOM 2351 N N . LEU A 1 290 ? 17.453 16.469 4.641 1 93.25 290 LEU A N 1
ATOM 2352 C CA . LEU A 1 290 ? 16.062 16.141 4.34 1 93.25 290 LEU A CA 1
ATOM 2353 C C . LEU A 1 290 ? 15.664 14.805 4.957 1 93.25 290 LEU A C 1
ATOM 2355 O O . LEU A 1 290 ? 16.234 13.766 4.625 1 93.25 290 LEU A O 1
ATOM 2359 N N . LEU A 1 291 ? 14.758 14.875 5.906 1 94.5 291 LEU A N 1
ATOM 2360 C CA . LEU A 1 291 ? 14.164 13.68 6.5 1 94.5 291 LEU A CA 1
ATOM 2361 C C . LEU A 1 291 ? 12.734 13.484 6.012 1 94.5 291 LEU A C 1
ATOM 2363 O O . LEU A 1 291 ? 11.867 14.312 6.285 1 94.5 291 LEU A O 1
ATOM 2367 N N . ILE A 1 292 ? 12.508 12.383 5.297 1 93.94 292 ILE A N 1
ATOM 2368 C CA . ILE A 1 292 ? 11.172 12.18 4.742 1 93.94 292 ILE A CA 1
ATOM 2369 C C . ILE A 1 292 ? 10.633 10.82 5.172 1 93.94 292 ILE A C 1
ATOM 2371 O O . ILE A 1 292 ? 11.227 9.789 4.867 1 93.94 292 ILE A O 1
ATOM 2375 N N . ASP A 1 293 ? 9.492 10.875 5.801 1 91.19 293 ASP A N 1
ATOM 2376 C CA . ASP A 1 293 ? 8.844 9.648 6.266 1 91.19 293 ASP A CA 1
ATOM 2377 C C . ASP A 1 293 ? 7.723 9.227 5.324 1 91.19 293 ASP A C 1
ATOM 2379 O O . ASP A 1 293 ? 6.828 10.023 5.023 1 91.19 293 ASP A O 1
ATOM 2383 N N . GLU A 1 294 ? 7.777 8.039 4.844 1 88.75 294 GLU A N 1
ATOM 2384 C CA . GLU A 1 294 ? 6.77 7.426 3.984 1 88.75 294 GLU A CA 1
ATOM 2385 C C . GLU A 1 294 ? 6.391 8.352 2.83 1 88.75 294 GLU A C 1
ATOM 2387 O O . GLU A 1 294 ? 5.219 8.672 2.645 1 88.75 294 GLU A O 1
ATOM 2392 N N . PRO A 1 295 ? 7.332 8.672 2.021 1 92.38 295 PRO A N 1
ATOM 2393 C CA . PRO A 1 295 ? 7.078 9.594 0.913 1 92.38 295 PRO A CA 1
ATOM 2394 C C . PRO A 1 295 ? 6.016 9.078 -0.054 1 92.38 295 PRO A C 1
ATOM 2396 O O . PRO A 1 295 ? 5.379 9.867 -0.757 1 92.38 295 PRO A O 1
ATOM 2399 N N . GLU A 1 296 ? 5.754 7.77 -0.006 1 88.94 296 GLU A N 1
ATOM 2400 C CA . GLU A 1 296 ? 4.836 7.156 -0.958 1 88.94 296 GLU A CA 1
ATOM 2401 C C . GLU A 1 296 ? 3.389 7.285 -0.489 1 88.94 296 GLU A C 1
ATOM 2403 O O . GLU A 1 296 ? 2.457 7.02 -1.252 1 88.94 296 GLU A O 1
ATOM 2408 N N . ALA A 1 297 ? 3.209 7.688 0.683 1 82.75 297 ALA A N 1
ATOM 2409 C CA . ALA A 1 297 ? 1.847 7.738 1.205 1 82.75 297 ALA A CA 1
ATOM 2410 C C . ALA A 1 297 ? 0.931 8.523 0.273 1 82.75 297 ALA A C 1
ATOM 2412 O O . ALA A 1 297 ? 1.297 9.602 -0.203 1 82.75 297 ALA A O 1
ATOM 2413 N N . PHE A 1 298 ? -0.228 7.965 -0.11 1 78 298 PHE A N 1
ATOM 2414 C CA . PHE A 1 298 ? -1.289 8.539 -0.93 1 78 298 PHE A CA 1
ATOM 2415 C C . PHE A 1 298 ? -0.951 8.422 -2.412 1 78 298 PHE A C 1
ATOM 2417 O O . PHE A 1 298 ? -1.735 8.836 -3.268 1 78 298 PHE A O 1
ATOM 2424 N N . LEU A 1 299 ? 0.269 7.879 -2.656 1 81.69 299 LEU A N 1
ATOM 2425 C CA . LEU A 1 299 ? 0.688 7.809 -4.051 1 81.69 299 LEU A CA 1
ATOM 2426 C C . LEU A 1 299 ? 0.5 6.398 -4.605 1 81.69 299 LEU A C 1
ATOM 2428 O O . LEU A 1 299 ? 0.746 5.414 -3.902 1 81.69 299 LEU A O 1
ATOM 2432 N N . HIS A 1 300 ? 0.026 6.344 -5.828 1 74.06 300 HIS A N 1
ATOM 2433 C CA . HIS A 1 300 ? 0.071 5.07 -6.531 1 74.06 300 HIS A CA 1
ATOM 2434 C C . HIS A 1 300 ? 1.496 4.719 -6.949 1 74.06 300 HIS A C 1
ATOM 2436 O O . HIS A 1 300 ? 2.363 5.594 -7.004 1 74.06 300 HIS A O 1
ATOM 2442 N N . PRO A 1 301 ? 1.815 3.463 -7.301 1 72.38 301 PRO A N 1
ATOM 2443 C CA . PRO A 1 301 ? 3.18 2.963 -7.484 1 72.38 301 PRO A CA 1
ATOM 2444 C C . PRO A 1 301 ? 3.961 3.758 -8.531 1 72.38 301 PRO A C 1
ATOM 2446 O O . PRO A 1 301 ? 5.105 4.148 -8.281 1 72.38 301 PRO A O 1
ATOM 2449 N N . PRO A 1 302 ? 3.379 4.086 -9.672 1 72.94 302 PRO A N 1
ATOM 2450 C CA . PRO A 1 302 ? 4.164 4.848 -10.648 1 72.94 302 PRO A CA 1
ATOM 2451 C C . PRO A 1 302 ? 4.582 6.219 -10.133 1 72.94 302 PRO A C 1
ATOM 2453 O O . PRO A 1 302 ? 5.688 6.68 -10.414 1 72.94 302 PRO A O 1
ATOM 2456 N N . LEU A 1 303 ? 3.705 6.852 -9.383 1 82.75 303 LEU A N 1
ATOM 2457 C CA . LEU A 1 303 ? 4.02 8.164 -8.828 1 82.75 303 LEU A CA 1
ATOM 2458 C C . LEU A 1 303 ? 5.055 8.047 -7.715 1 82.75 303 LEU A C 1
ATOM 2460 O O . LEU A 1 303 ? 5.922 8.914 -7.574 1 82.75 303 LEU A O 1
ATOM 2464 N N . ALA A 1 304 ? 4.93 6.949 -6.969 1 88.31 304 ALA A N 1
ATOM 2465 C CA . ALA A 1 304 ? 5.941 6.715 -5.938 1 88.31 304 ALA A CA 1
ATOM 2466 C C . ALA A 1 304 ? 7.324 6.535 -6.555 1 88.31 304 ALA A C 1
ATOM 2468 O O . ALA A 1 304 ? 8.312 7.07 -6.047 1 88.31 304 ALA A O 1
ATOM 2469 N N . ARG A 1 305 ? 7.406 5.82 -7.637 1 84.94 305 ARG A N 1
ATOM 2470 C CA . ARG A 1 305 ? 8.664 5.605 -8.344 1 84.94 305 ARG A CA 1
ATOM 2471 C C . ARG A 1 305 ? 9.234 6.922 -8.867 1 84.94 305 ARG A C 1
ATOM 2473 O O . ARG A 1 305 ? 10.422 7.195 -8.711 1 84.94 305 ARG A O 1
ATOM 2480 N N . LYS A 1 306 ? 8.367 7.688 -9.445 1 87.81 306 LYS A N 1
ATOM 2481 C CA . LYS A 1 306 ? 8.789 8.984 -9.969 1 87.81 306 LYS A CA 1
ATOM 2482 C C . LYS A 1 306 ? 9.297 9.891 -8.852 1 87.81 306 LYS A C 1
ATOM 2484 O O . LYS A 1 306 ? 10.289 10.609 -9.031 1 87.81 306 LYS A O 1
ATOM 2489 N N . LEU A 1 307 ? 8.594 9.93 -7.777 1 94.12 307 LEU A N 1
ATOM 2490 C CA . LEU A 1 307 ? 9.023 10.742 -6.637 1 94.12 307 LEU A CA 1
ATOM 2491 C C . LEU A 1 307 ? 10.414 10.312 -6.164 1 94.12 307 LEU A C 1
ATOM 2493 O O . LEU A 1 307 ? 11.273 11.164 -5.918 1 94.12 307 LEU A O 1
ATOM 2497 N N . GLY A 1 308 ? 10.617 9.016 -6.02 1 94.5 308 GLY A N 1
ATOM 2498 C CA . GLY A 1 308 ? 11.93 8.523 -5.637 1 94.5 308 GLY A CA 1
ATOM 2499 C C . GLY A 1 308 ? 13.031 8.953 -6.586 1 94.5 308 GLY A C 1
ATOM 2500 O O . GLY A 1 308 ? 14.094 9.398 -6.152 1 94.5 308 GLY A O 1
ATOM 2501 N N . LEU A 1 309 ? 12.766 8.883 -7.844 1 91.38 309 LEU A N 1
ATOM 2502 C CA . LEU A 1 309 ? 13.711 9.281 -8.883 1 91.38 309 LEU A CA 1
ATOM 2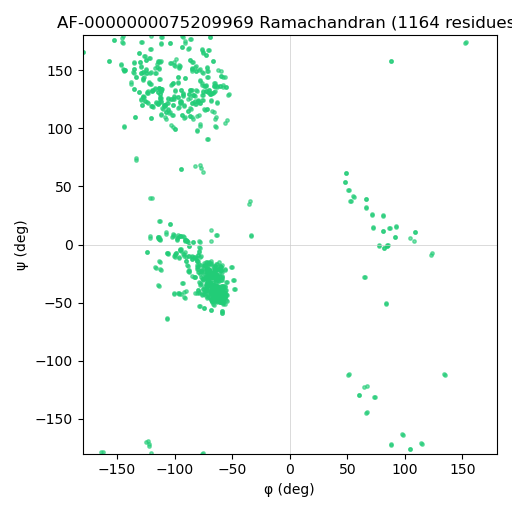503 C C . LEU A 1 309 ? 14.07 10.758 -8.75 1 91.38 309 LEU A C 1
ATOM 2505 O O . LEU A 1 309 ? 15.25 11.109 -8.711 1 91.38 309 LEU A O 1
ATOM 2509 N N . ARG A 1 310 ? 13.102 11.531 -8.617 1 92.12 310 ARG A N 1
ATOM 2510 C CA . ARG A 1 310 ? 13.312 12.977 -8.602 1 92.12 310 ARG A CA 1
ATOM 2511 C C . ARG A 1 310 ? 14 13.406 -7.312 1 92.12 310 ARG A C 1
ATOM 2513 O O . ARG A 1 310 ? 14.914 14.242 -7.34 1 92.12 310 ARG A O 1
ATOM 2520 N N . LEU A 1 311 ? 13.57 12.867 -6.211 1 94.12 311 LEU A N 1
ATOM 2521 C CA . LEU A 1 311 ? 14.188 13.219 -4.938 1 94.12 311 LEU A CA 1
ATOM 2522 C C . LEU A 1 311 ? 15.664 12.82 -4.918 1 94.12 311 LEU A C 1
ATOM 2524 O O . LEU A 1 311 ? 16.516 13.57 -4.434 1 94.12 311 LEU A O 1
ATOM 2528 N N . ALA A 1 312 ? 15.938 11.664 -5.418 1 92.19 312 ALA A N 1
ATOM 2529 C CA . ALA A 1 312 ? 17.312 11.172 -5.453 1 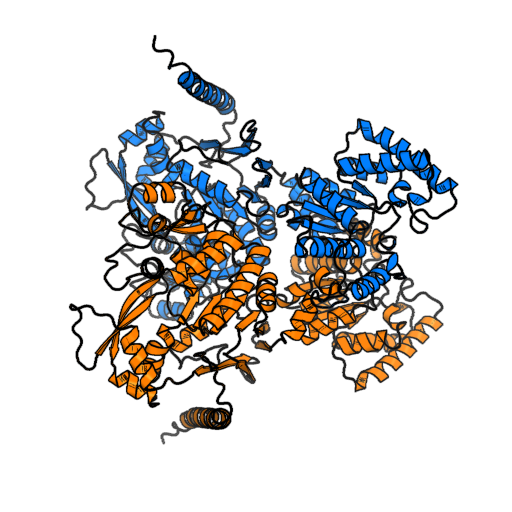92.19 312 ALA A CA 1
ATOM 2530 C C . ALA A 1 312 ? 18.188 12.039 -6.352 1 92.19 312 ALA A C 1
ATOM 2532 O O . ALA A 1 312 ? 19.391 12.195 -6.102 1 92.19 312 ALA A O 1
ATOM 2533 N N . GLN A 1 313 ? 17.594 12.609 -7.312 1 89.31 313 GLN A N 1
ATOM 2534 C CA . GLN A 1 313 ? 18.312 13.508 -8.211 1 89.31 313 GLN A CA 1
ATOM 2535 C C . GLN A 1 313 ? 18.484 14.883 -7.586 1 89.31 313 GLN A C 1
ATOM 2537 O O . GLN A 1 313 ? 19.547 15.492 -7.691 1 89.31 313 GLN A O 1
ATOM 2542 N N . LEU A 1 314 ? 17.531 15.312 -6.945 1 87.94 314 LEU A N 1
ATOM 2543 C CA . LEU A 1 314 ? 17.469 16.672 -6.43 1 87.94 314 LEU A CA 1
ATOM 2544 C C . LEU A 1 314 ? 18.359 16.828 -5.207 1 87.94 314 LEU A C 1
ATOM 2546 O O . LEU A 1 314 ? 18.984 17.875 -5.02 1 87.94 314 LEU A O 1
ATOM 2550 N N . ALA A 1 315 ? 18.406 15.867 -4.398 1 87.06 315 ALA A N 1
ATOM 2551 C CA . ALA A 1 315 ? 19.109 15.992 -3.129 1 87.06 315 ALA A CA 1
ATOM 2552 C C . ALA A 1 315 ? 20.594 16.297 -3.359 1 87.06 315 ALA A C 1
ATOM 2554 O O . ALA A 1 315 ? 21.109 17.297 -2.85 1 87.06 315 ALA A O 1
ATOM 2555 N N . PRO A 1 316 ? 21.25 15.555 -4.195 1 82.88 316 PRO A N 1
ATOM 2556 C CA . PRO A 1 316 ? 22.656 15.883 -4.457 1 82.88 316 PRO A CA 1
ATOM 2557 C C . PRO A 1 316 ? 22.812 17.219 -5.176 1 82.88 316 PRO A C 1
ATOM 2559 O O . PRO A 1 316 ? 23.797 17.938 -4.938 1 82.88 316 PRO A O 1
ATOM 2562 N N . GLU A 1 317 ? 21.922 17.531 -6.035 1 82.75 317 GLU A N 1
ATOM 2563 C CA . GLU A 1 317 ? 21.969 18.797 -6.75 1 82.75 317 GLU A CA 1
ATOM 2564 C C . GLU A 1 317 ? 21.938 19.984 -5.781 1 82.75 317 GLU A C 1
ATOM 2566 O O . GLU A 1 317 ? 22.547 21.016 -6.035 1 82.75 317 GLU A O 1
ATOM 2571 N N . ARG A 1 318 ? 21.328 19.812 -4.742 1 84.12 318 ARG A N 1
ATOM 2572 C CA . ARG A 1 318 ? 21.188 20.875 -3.748 1 84.12 318 ARG A CA 1
ATOM 2573 C C . ARG A 1 318 ? 22.172 20.672 -2.602 1 84.12 318 ARG A C 1
ATOM 2575 O O . ARG A 1 318 ? 22.062 21.328 -1.562 1 84.12 318 ARG A O 1
ATOM 2582 N N . ASN A 1 319 ? 23.062 19.781 -2.719 1 84.88 319 ASN A N 1
ATOM 2583 C CA . ASN A 1 319 ? 24.031 19.438 -1.675 1 84.88 319 ASN A CA 1
ATOM 2584 C C . ASN A 1 319 ? 23.328 19.078 -0.366 1 84.88 319 ASN A C 1
ATOM 2586 O O . ASN A 1 319 ? 23.703 19.594 0.697 1 84.88 319 ASN A O 1
ATOM 2590 N N . ALA A 1 320 ? 22.281 18.344 -0.543 1 89.88 320 ALA A N 1
ATOM 2591 C CA . ALA A 1 320 ? 21.5 17.953 0.617 1 89.88 320 ALA A CA 1
ATOM 2592 C C . ALA A 1 320 ? 21.578 16.438 0.843 1 89.88 320 ALA A C 1
ATOM 2594 O O . ALA A 1 320 ? 21.703 15.672 -0.112 1 89.88 320 ALA A O 1
ATOM 2595 N N . THR A 1 321 ? 21.625 16.109 2.131 1 91.38 321 THR A N 1
ATOM 2596 C CA . THR A 1 321 ? 21.516 14.719 2.52 1 91.38 321 THR A CA 1
ATOM 2597 C C . THR A 1 321 ? 20.047 14.297 2.607 1 91.38 321 THR A C 1
ATOM 2599 O O . THR A 1 321 ? 19.234 14.984 3.232 1 91.38 321 THR A O 1
ATOM 2602 N N . LEU A 1 322 ? 19.734 13.211 1.939 1 93.75 322 LEU A N 1
ATOM 2603 C CA . LEU A 1 322 ? 18.375 12.688 1.985 1 93.75 322 LEU A CA 1
ATOM 2604 C C . LEU A 1 322 ? 18.312 11.391 2.787 1 93.75 322 LEU A C 1
ATOM 2606 O O . LEU A 1 322 ? 19.031 10.43 2.471 1 93.75 322 LEU A O 1
ATOM 2610 N N . ILE A 1 323 ? 17.547 11.398 3.836 1 95.69 323 ILE A N 1
ATOM 2611 C CA . ILE A 1 323 ? 17.25 10.211 4.637 1 95.69 323 ILE A CA 1
ATOM 2612 C C . ILE A 1 323 ? 15.742 9.953 4.617 1 95.69 323 ILE A C 1
ATOM 2614 O O . ILE A 1 323 ? 14.953 10.781 5.07 1 95.69 323 ILE A O 1
ATOM 2618 N N . ALA A 1 324 ? 15.383 8.797 4.098 1 95.5 324 ALA A N 1
ATOM 2619 C CA . ALA A 1 324 ? 13.961 8.492 3.969 1 95.5 324 ALA A CA 1
ATOM 2620 C C . ALA A 1 324 ? 13.633 7.125 4.566 1 95.5 324 ALA A C 1
ATOM 2622 O O . ALA A 1 324 ? 14.5 6.246 4.633 1 95.5 324 ALA A O 1
ATOM 2623 N N . ALA A 1 325 ? 12.453 6.996 5.098 1 93 325 ALA A N 1
ATOM 2624 C CA . ALA A 1 325 ? 11.852 5.723 5.496 1 93 325 ALA A CA 1
ATOM 2625 C C . ALA A 1 325 ? 10.664 5.379 4.605 1 93 325 ALA A C 1
ATOM 2627 O O . ALA A 1 325 ? 9.797 6.219 4.363 1 93 325 ALA A O 1
ATOM 2628 N N . THR A 1 326 ? 10.609 4.117 4.102 1 90.44 326 THR A N 1
ATOM 2629 C CA . THR A 1 326 ? 9.562 3.824 3.125 1 90.44 326 THR A CA 1
ATOM 2630 C C . THR A 1 326 ? 9.086 2.381 3.256 1 90.44 326 THR A C 1
ATOM 2632 O O . THR A 1 326 ? 9.812 1.529 3.781 1 90.44 326 THR A O 1
ATOM 2635 N N . HIS A 1 327 ? 7.891 2.166 2.838 1 80.56 327 HIS A N 1
ATOM 2636 C CA . HIS A 1 327 ? 7.316 0.837 2.668 1 80.56 327 HIS A CA 1
ATOM 2637 C C . HIS A 1 327 ? 7.051 0.534 1.197 1 80.56 327 HIS A C 1
ATOM 2639 O O . HIS A 1 327 ? 6.305 -0.394 0.875 1 80.56 327 HIS A O 1
ATOM 2645 N N . SER A 1 328 ? 7.715 1.259 0.379 1 82.25 328 SER A N 1
ATOM 2646 C CA . SER A 1 328 ? 7.387 1.168 -1.039 1 82.25 328 SER A CA 1
ATOM 2647 C C . SER A 1 328 ? 8.586 0.703 -1.857 1 82.25 328 SER A C 1
ATOM 2649 O O . SER A 1 328 ? 9.594 1.403 -1.939 1 82.25 328 SER A O 1
ATOM 2651 N N . SER A 1 329 ? 8.406 -0.406 -2.488 1 80.12 329 SER A N 1
ATOM 2652 C CA . SER A 1 329 ? 9.453 -0.886 -3.385 1 80.12 329 SER A CA 1
ATOM 2653 C C . SER A 1 329 ? 9.609 0.035 -4.59 1 80.12 329 SER A C 1
ATOM 2655 O O . SER A 1 329 ? 10.719 0.193 -5.113 1 80.12 329 SER A O 1
ATOM 2657 N N . ASP A 1 330 ? 8.484 0.615 -4.984 1 81.12 330 ASP A N 1
ATOM 2658 C CA . ASP A 1 330 ? 8.531 1.511 -6.137 1 81.12 330 ASP A CA 1
ATOM 2659 C C . ASP A 1 330 ? 9.344 2.762 -5.828 1 81.12 330 ASP A C 1
ATOM 2661 O O . ASP A 1 330 ? 10.125 3.225 -6.664 1 81.12 330 ASP A O 1
ATOM 2665 N N . PHE A 1 331 ? 9.188 3.285 -4.633 1 90.81 331 PHE A N 1
ATOM 2666 C CA . PHE A 1 331 ? 9.992 4.43 -4.223 1 90.81 331 PHE A CA 1
ATOM 2667 C C . PHE A 1 331 ? 11.477 4.086 -4.254 1 90.81 331 PHE A C 1
ATOM 2669 O O . PHE A 1 331 ? 12.289 4.855 -4.766 1 90.81 331 PHE A O 1
ATOM 2676 N N . ILE A 1 332 ? 11.797 2.982 -3.789 1 87.88 332 ILE A N 1
ATOM 2677 C CA . ILE A 1 332 ? 13.18 2.523 -3.76 1 87.88 332 ILE A CA 1
ATOM 2678 C C . ILE A 1 332 ? 13.711 2.393 -5.188 1 87.88 332 ILE A C 1
ATOM 2680 O O . ILE A 1 332 ? 14.812 2.854 -5.492 1 87.88 332 ILE A O 1
ATOM 2684 N N . MET A 1 333 ? 12.922 1.84 -5.973 1 80 333 MET A N 1
ATOM 2685 C CA . MET A 1 333 ? 13.328 1.643 -7.359 1 80 333 MET A CA 1
ATOM 2686 C C . MET A 1 333 ? 13.578 2.98 -8.047 1 80 333 MET A C 1
ATOM 2688 O O . MET A 1 333 ? 14.523 3.117 -8.82 1 80 333 MET A O 1
ATOM 2692 N N . GLY A 1 334 ? 12.719 3.889 -7.801 1 85.31 334 GLY A N 1
ATOM 2693 C CA . GLY A 1 334 ? 12.945 5.227 -8.328 1 85.31 334 GLY A CA 1
ATOM 2694 C C . GLY A 1 334 ? 14.273 5.816 -7.914 1 85.31 334 GLY A C 1
ATOM 2695 O O . GLY A 1 334 ? 15 6.379 -8.742 1 85.31 334 GLY A O 1
ATOM 2696 N N . CYS A 1 335 ? 14.578 5.629 -6.668 1 90.12 335 CYS A N 1
ATOM 2697 C CA . CYS A 1 335 ? 15.852 6.125 -6.164 1 90.12 335 CYS A CA 1
ATOM 2698 C C . CYS A 1 335 ? 17.016 5.445 -6.863 1 90.12 335 CYS A C 1
ATOM 2700 O O . CYS A 1 335 ? 17.984 6.105 -7.254 1 90.12 335 CYS A O 1
ATOM 2702 N N . ILE A 1 336 ? 16.953 4.223 -7.027 1 82 336 ILE A N 1
ATOM 2703 C CA . ILE A 1 336 ? 18.016 3.455 -7.664 1 82 336 ILE A CA 1
ATOM 2704 C C . ILE A 1 336 ? 18.172 3.898 -9.117 1 82 336 ILE A C 1
ATOM 2706 O O . ILE A 1 336 ? 19.297 4.035 -9.609 1 82 336 ILE A O 1
ATOM 2710 N N . GLN A 1 337 ? 17.125 4.098 -9.75 1 78.75 337 GLN A N 1
ATOM 2711 C CA . GLN A 1 337 ? 17.125 4.477 -11.164 1 78.75 337 GLN A CA 1
ATOM 2712 C C . GLN A 1 337 ? 17.766 5.844 -11.367 1 78.75 337 GLN A C 1
ATOM 2714 O O . GLN A 1 337 ? 18.125 6.199 -12.492 1 78.75 337 GLN A O 1
ATOM 2719 N N . SER A 1 338 ? 17.797 6.594 -10.305 1 84.69 338 SER A N 1
ATOM 2720 C CA . SER A 1 338 ? 18.406 7.914 -10.414 1 84.69 338 SER A CA 1
ATOM 2721 C C . SER A 1 338 ? 19.891 7.812 -10.75 1 84.69 338 SER A C 1
ATOM 2723 O O . SER A 1 338 ? 20.5 8.789 -11.18 1 84.69 338 SER A O 1
ATOM 2725 N N . GLY A 1 339 ? 20.453 6.645 -10.469 1 76.88 339 GLY A N 1
ATOM 2726 C CA . GLY A 1 339 ? 21.875 6.445 -10.703 1 76.88 339 GLY A CA 1
ATOM 2727 C C . GLY A 1 339 ? 22.75 6.93 -9.562 1 76.88 339 GLY A C 1
ATOM 2728 O O . GLY A 1 339 ? 23.969 6.766 -9.594 1 76.88 339 GLY A O 1
ATOM 2729 N N . LYS A 1 340 ? 22.109 7.469 -8.562 1 83.19 340 LYS A N 1
ATOM 2730 C CA . LYS A 1 340 ? 22.859 7.957 -7.414 1 83.19 340 LYS A CA 1
ATOM 2731 C C . LYS A 1 340 ? 23.156 6.824 -6.43 1 83.19 340 LYS A C 1
ATOM 2733 O O . LYS A 1 340 ? 22.531 5.766 -6.492 1 83.19 340 LYS A O 1
ATOM 2738 N N . GLU A 1 341 ? 24.188 7.043 -5.641 1 81.69 341 GLU A N 1
ATOM 2739 C CA . GLU A 1 341 ? 24.531 6.047 -4.629 1 81.69 341 GLU A CA 1
ATOM 2740 C C . GLU A 1 341 ? 23.516 6.055 -3.484 1 81.69 341 GLU A C 1
ATOM 2742 O O . GLU A 1 341 ? 23.188 7.117 -2.943 1 81.69 341 GLU A O 1
ATOM 2747 N N . ILE A 1 342 ? 23.094 4.934 -3.164 1 87.69 342 ILE A N 1
ATOM 2748 C CA . ILE A 1 342 ? 22.047 4.828 -2.158 1 87.69 342 ILE A CA 1
ATOM 2749 C C . ILE A 1 342 ? 22.438 3.793 -1.106 1 87.69 342 ILE A C 1
ATOM 2751 O O . ILE A 1 342 ? 22.969 2.732 -1.439 1 87.69 342 ILE A O 1
ATOM 2755 N N . ASN A 1 343 ? 22.312 4.18 0.193 1 88.94 343 ASN A N 1
ATOM 2756 C CA . ASN A 1 343 ? 22.359 3.246 1.314 1 88.94 343 ASN A CA 1
ATOM 2757 C C . ASN A 1 343 ? 20.969 2.748 1.683 1 88.94 343 ASN A C 1
ATOM 2759 O O . ASN A 1 343 ? 20.094 3.543 2.031 1 88.94 343 ASN A O 1
ATOM 2763 N N . ILE A 1 344 ? 20.844 1.529 1.578 1 89.38 344 ILE A N 1
ATOM 2764 C CA . ILE A 1 344 ? 19.594 0.952 2.043 1 89.38 344 ILE A CA 1
ATOM 2765 C C . ILE A 1 344 ? 19.828 0.168 3.332 1 89.38 344 ILE A C 1
ATOM 2767 O O . ILE A 1 344 ? 20.625 -0.77 3.357 1 89.38 344 ILE A O 1
ATOM 2771 N N . ILE A 1 345 ? 19.141 0.604 4.359 1 91.81 345 ILE A N 1
ATOM 2772 C CA . ILE A 1 345 ? 19.297 -0.022 5.668 1 91.81 345 ILE A CA 1
ATOM 2773 C C . ILE A 1 345 ? 17.984 -0.711 6.07 1 91.81 345 ILE A C 1
ATOM 2775 O O . ILE A 1 345 ? 16.938 -0.064 6.172 1 91.81 345 ILE A O 1
ATOM 2779 N N . ARG A 1 346 ? 18.031 -1.938 6.297 1 89.88 346 ARG A N 1
ATOM 2780 C CA . ARG A 1 346 ? 16.859 -2.684 6.75 1 89.88 346 ARG A CA 1
ATOM 2781 C C . ARG A 1 346 ? 16.844 -2.801 8.273 1 89.88 346 ARG A C 1
ATOM 2783 O O . ARG A 1 346 ? 17.797 -3.281 8.875 1 89.88 346 ARG A O 1
ATOM 2790 N N . LEU A 1 347 ? 15.805 -2.318 8.844 1 89.94 347 LEU A N 1
ATOM 2791 C CA . LEU A 1 347 ? 15.609 -2.379 10.289 1 89.94 347 LEU A CA 1
ATOM 2792 C C . LEU A 1 347 ? 14.617 -3.473 10.656 1 89.94 347 LEU A C 1
ATOM 2794 O O . LEU A 1 347 ? 13.617 -3.672 9.961 1 89.94 347 LEU A O 1
ATOM 2798 N N . THR A 1 348 ? 14.922 -4.223 11.703 1 84.19 348 THR A N 1
ATOM 2799 C CA . THR A 1 348 ? 14.008 -5.199 12.281 1 84.19 348 THR A CA 1
ATOM 2800 C C . THR A 1 348 ? 13.992 -5.09 13.805 1 84.19 348 THR A C 1
ATOM 2802 O O . THR A 1 348 ? 14.898 -4.5 14.398 1 84.19 348 THR A O 1
ATOM 2805 N N . TYR A 1 349 ? 12.922 -5.41 14.406 1 79.44 349 TYR A N 1
ATOM 2806 C CA . TYR A 1 349 ? 12.766 -5.445 15.852 1 79.44 349 TYR A CA 1
ATOM 2807 C C . TYR A 1 349 ? 12.062 -6.727 16.297 1 79.44 349 TYR A C 1
ATOM 2809 O O . TYR A 1 349 ? 10.898 -6.949 15.969 1 79.44 349 TYR A O 1
ATOM 2817 N N . GLN A 1 350 ? 12.82 -7.574 16.922 1 71.88 350 GLN A N 1
ATOM 2818 C CA . GLN A 1 350 ? 12.273 -8.836 17.391 1 71.88 350 GLN A CA 1
ATOM 2819 C C . GLN A 1 350 ? 12.734 -9.125 18.828 1 71.88 350 GLN A C 1
ATOM 2821 O O . GLN A 1 350 ? 13.914 -8.984 19.141 1 71.88 350 GLN A O 1
ATOM 2826 N N . ASP A 1 351 ? 11.781 -9.539 19.688 1 68.75 351 ASP A N 1
ATOM 2827 C CA . ASP A 1 351 ? 12.055 -9.977 21.047 1 68.75 351 ASP A CA 1
ATOM 2828 C C . ASP A 1 351 ? 12.875 -8.93 21.797 1 68.75 351 ASP A C 1
ATOM 2830 O O . ASP A 1 351 ? 13.883 -9.266 22.438 1 68.75 351 ASP A O 1
ATOM 2834 N N . GLY A 1 352 ? 12.602 -7.641 21.562 1 69.81 352 GLY A N 1
ATOM 2835 C CA . GLY A 1 352 ? 13.258 -6.566 22.281 1 69.81 352 GLY A CA 1
ATOM 2836 C C . GLY A 1 352 ? 14.594 -6.172 21.703 1 69.81 352 GLY A C 1
ATOM 2837 O O . GLY A 1 352 ? 15.297 -5.316 22.25 1 69.81 352 GLY A O 1
ATOM 2838 N N . ALA A 1 353 ? 14.938 -6.848 20.672 1 78.12 353 ALA A N 1
ATOM 2839 C CA . ALA A 1 353 ? 16.219 -6.539 20.031 1 78.12 353 ALA A CA 1
ATOM 2840 C C . ALA A 1 353 ? 16.016 -5.949 18.641 1 78.12 353 ALA A C 1
ATOM 2842 O O . ALA A 1 353 ? 15.164 -6.422 17.875 1 78.12 353 ALA A O 1
ATOM 2843 N N . SER A 1 354 ? 16.781 -4.871 18.438 1 83.88 354 SER A N 1
ATOM 2844 C CA . SER A 1 354 ? 16.75 -4.242 17.125 1 83.88 354 SER A CA 1
ATOM 2845 C C . SER A 1 354 ? 17.922 -4.711 16.25 1 83.88 354 SER A C 1
ATOM 2847 O O . SER A 1 354 ? 18.969 -5.098 16.766 1 83.88 354 SER A O 1
ATOM 2849 N N . SER A 1 355 ? 17.672 -4.848 15 1 86.5 355 SER A N 1
ATOM 2850 C CA . SER A 1 355 ? 18.75 -5.145 14.055 1 86.5 355 SER A CA 1
ATOM 2851 C C . SER A 1 355 ? 18.75 -4.16 12.891 1 86.5 355 SER A C 1
ATOM 2853 O O . SER A 1 355 ? 17.703 -3.631 12.516 1 86.5 355 SER A O 1
ATOM 2855 N N . ALA A 1 356 ? 20 -3.783 12.453 1 89.5 356 ALA A N 1
ATOM 2856 C CA . ALA A 1 356 ? 20.203 -2.914 11.297 1 89.5 356 ALA A CA 1
ATOM 2857 C C . ALA A 1 356 ? 21.203 -3.521 10.328 1 89.5 356 ALA A C 1
ATOM 2859 O O . ALA A 1 356 ? 22.328 -3.859 10.719 1 89.5 356 ALA A O 1
ATOM 2860 N N . LYS A 1 357 ? 20.766 -3.666 9.094 1 87.94 357 LYS A N 1
ATOM 2861 C CA . LYS A 1 357 ? 21.656 -4.234 8.078 1 87.94 357 LYS A CA 1
ATOM 2862 C C . LYS A 1 357 ? 21.734 -3.322 6.855 1 87.94 357 LYS A C 1
ATOM 2864 O O . LYS A 1 357 ? 20.719 -2.9 6.312 1 87.94 357 LYS A O 1
ATOM 2869 N N . LEU A 1 358 ? 22.953 -2.998 6.504 1 88.69 358 LEU A N 1
ATOM 2870 C CA . LEU A 1 358 ? 23.188 -2.232 5.285 1 88.69 358 LEU A CA 1
ATOM 2871 C C . LEU A 1 358 ? 23.125 -3.135 4.055 1 88.69 358 LEU A C 1
ATOM 2873 O O . LEU A 1 358 ? 23.859 -4.121 3.969 1 88.69 358 LEU A O 1
ATOM 2877 N N . LEU A 1 359 ? 22.219 -2.729 3.168 1 84.75 359 LEU A N 1
ATOM 2878 C CA . LEU A 1 359 ? 22.062 -3.518 1.95 1 84.75 359 LEU A CA 1
ATOM 2879 C C . LEU A 1 359 ? 22.859 -2.914 0.802 1 84.75 359 LEU A C 1
ATOM 2881 O O . LEU A 1 359 ? 22.938 -1.69 0.669 1 84.75 359 LEU A O 1
ATOM 2885 N N . SER A 1 360 ? 23.438 -3.732 0.105 1 76.5 360 SER A N 1
ATOM 2886 C CA . SER A 1 360 ? 24.203 -3.229 -1.036 1 76.5 360 SER A CA 1
ATOM 2887 C C . SER A 1 360 ? 23.281 -2.818 -2.176 1 76.5 360 SER A C 1
ATOM 2889 O O . SER A 1 360 ? 22.297 -3.512 -2.471 1 76.5 360 SER A O 1
ATOM 2891 N N . SER A 1 361 ? 23.531 -1.604 -2.705 1 71.62 361 SER A N 1
ATOM 2892 C CA . SER A 1 361 ? 22.766 -1.137 -3.852 1 71.62 361 SER A CA 1
ATOM 2893 C C . SER A 1 361 ? 22.828 -2.131 -5.004 1 71.62 361 SER A C 1
ATOM 2895 O O . SER A 1 361 ? 21.844 -2.314 -5.73 1 71.62 361 SER A O 1
ATOM 2897 N N . SER A 1 362 ? 23.953 -2.773 -5.07 1 73.44 362 SER A N 1
ATOM 2898 C CA . SER A 1 362 ? 24.141 -3.736 -6.152 1 73.44 362 SER A CA 1
ATOM 2899 C C . SER A 1 362 ? 23.234 -4.945 -5.973 1 73.44 362 SER A C 1
ATOM 2901 O O . SER A 1 362 ? 22.609 -5.414 -6.934 1 73.44 362 SER A O 1
ATOM 2903 N N . ASP A 1 363 ? 23.156 -5.352 -4.699 1 76.31 363 ASP A N 1
ATOM 2904 C CA . ASP A 1 363 ? 22.312 -6.5 -4.43 1 76.31 363 ASP A CA 1
ATOM 2905 C C . ASP A 1 363 ? 20.844 -6.18 -4.734 1 76.31 363 ASP A C 1
ATOM 2907 O O . ASP A 1 363 ? 20.125 -7 -5.312 1 76.31 363 ASP A O 1
ATOM 2911 N N . LEU A 1 364 ? 20.516 -5.043 -4.445 1 75.5 364 LEU A N 1
ATOM 2912 C CA . LEU A 1 364 ? 19.125 -4.66 -4.66 1 75.5 364 LEU A CA 1
ATOM 2913 C C . LEU A 1 364 ? 18.844 -4.461 -6.145 1 75.5 364 LEU A C 1
ATOM 2915 O O . LEU A 1 364 ? 17.781 -4.855 -6.637 1 75.5 364 LEU A O 1
ATOM 2919 N N . THR A 1 365 ? 19.766 -3.83 -6.77 1 73.88 365 THR A N 1
ATOM 2920 C CA . THR A 1 365 ? 19.609 -3.623 -8.203 1 73.88 365 THR A CA 1
ATOM 2921 C C . THR A 1 365 ? 19.484 -4.961 -8.93 1 73.88 365 THR A C 1
ATOM 2923 O O . THR A 1 365 ? 18.656 -5.105 -9.836 1 73.88 365 THR A O 1
ATOM 2926 N N . ASN A 1 366 ? 20.281 -5.887 -8.438 1 74.75 366 ASN A N 1
ATOM 2927 C CA . ASN A 1 366 ? 20.219 -7.215 -9.031 1 74.75 366 ASN A CA 1
ATOM 2928 C C . ASN A 1 366 ? 18.859 -7.875 -8.797 1 74.75 366 ASN A C 1
ATOM 2930 O O . ASN A 1 366 ? 18.328 -8.531 -9.688 1 74.75 366 ASN A O 1
ATOM 2934 N N . LEU A 1 367 ? 18.359 -7.676 -7.695 1 75.88 367 LEU A N 1
ATOM 2935 C CA . LEU A 1 367 ? 17.047 -8.211 -7.367 1 75.88 367 LEU A CA 1
ATOM 2936 C C . LEU A 1 367 ? 15.969 -7.582 -8.234 1 75.88 367 LEU A C 1
ATOM 2938 O O . LEU A 1 367 ? 15.055 -8.266 -8.695 1 75.88 367 LEU A O 1
ATOM 2942 N N . MET A 1 368 ? 16.156 -6.352 -8.539 1 72.56 368 MET A N 1
ATOM 2943 C CA . MET A 1 368 ? 15.133 -5.598 -9.258 1 72.56 368 MET A CA 1
ATOM 2944 C C . MET A 1 368 ? 15.211 -5.859 -10.758 1 72.56 368 MET A C 1
ATOM 2946 O O . MET A 1 368 ? 14.211 -5.746 -11.461 1 72.56 368 MET A O 1
ATOM 2950 N N . LYS A 1 369 ? 16.406 -6.168 -11.188 1 73.88 369 LYS A N 1
ATOM 2951 C CA . LYS A 1 369 ? 16.609 -6.336 -12.625 1 73.88 369 LYS A CA 1
ATOM 2952 C C . LYS A 1 369 ? 16.312 -7.77 -13.055 1 73.88 369 LYS A C 1
ATOM 2954 O O . LYS A 1 369 ? 15.977 -8.016 -14.219 1 73.88 369 LYS A O 1
ATOM 2959 N N . ASP A 1 370 ? 16.391 -8.664 -12.062 1 78.62 370 ASP A N 1
ATOM 2960 C CA . ASP A 1 370 ? 16.141 -10.07 -12.383 1 78.62 370 ASP A CA 1
ATOM 2961 C C . ASP A 1 370 ? 14.656 -10.312 -12.656 1 78.62 370 ASP A C 1
ATOM 2963 O O . ASP A 1 370 ? 13.812 -10.125 -11.773 1 78.62 370 ASP A O 1
ATOM 2967 N N . PRO A 1 371 ? 14.297 -10.719 -13.875 1 80.31 371 PRO A N 1
ATOM 2968 C CA . PRO A 1 371 ? 12.891 -10.891 -14.242 1 80.31 371 PRO A CA 1
ATOM 2969 C C . PRO A 1 371 ? 12.164 -11.883 -13.336 1 80.31 371 PRO A C 1
ATOM 2971 O O . PRO A 1 371 ? 10.977 -11.703 -13.047 1 80.31 371 PRO A O 1
ATOM 2974 N N . LEU A 1 372 ? 12.852 -12.914 -12.938 1 80.81 372 LEU A N 1
ATOM 2975 C CA . LEU A 1 372 ? 12.227 -13.891 -12.047 1 80.81 372 LEU A CA 1
ATOM 2976 C C . LEU A 1 372 ? 11.859 -13.25 -10.711 1 80.81 372 LEU A C 1
ATOM 2978 O O . LEU A 1 372 ? 10.742 -13.414 -10.227 1 80.81 372 LEU A O 1
ATOM 2982 N N . LEU A 1 373 ? 12.789 -12.531 -10.242 1 80.81 373 LEU A N 1
ATOM 2983 C CA . LEU A 1 373 ? 12.602 -11.922 -8.93 1 80.81 373 LEU A CA 1
ATOM 2984 C C . LEU A 1 373 ? 11.531 -10.836 -8.984 1 80.81 373 LEU A C 1
ATOM 2986 O O . LEU A 1 373 ? 10.719 -10.711 -8.062 1 80.81 373 LEU A O 1
ATOM 2990 N N . ARG A 1 374 ? 11.516 -10.148 -10.008 1 75.88 374 ARG A N 1
ATOM 2991 C CA . ARG A 1 374 ? 10.516 -9.109 -10.188 1 75.88 374 ARG A CA 1
ATOM 2992 C C . ARG A 1 374 ? 9.117 -9.703 -10.281 1 75.88 374 ARG A C 1
ATOM 2994 O O . ARG A 1 374 ? 8.172 -9.195 -9.672 1 75.88 374 ARG A O 1
ATOM 3001 N N . SER A 1 375 ? 9.062 -10.695 -10.992 1 76.94 375 SER A N 1
ATOM 3002 C CA . SER A 1 375 ? 7.758 -11.305 -11.242 1 76.94 375 SER A CA 1
ATOM 3003 C C . SER A 1 375 ? 7.234 -12.023 -10.008 1 76.94 375 SER A C 1
ATOM 3005 O O . SER A 1 375 ? 6.023 -12.211 -9.859 1 76.94 375 SER A O 1
ATOM 3007 N N . SER A 1 376 ? 8.102 -12.406 -9.133 1 74.62 376 SER A N 1
ATOM 3008 C CA . SER A 1 376 ? 7.715 -13.195 -7.965 1 74.62 376 SER A CA 1
ATOM 3009 C C . SER A 1 376 ? 7.301 -12.297 -6.805 1 74.62 376 SER A C 1
ATOM 3011 O O . SER A 1 376 ? 6.82 -12.781 -5.777 1 74.62 376 SER A O 1
ATOM 3013 N N . GLY A 1 377 ? 7.516 -11.07 -6.895 1 75 377 GLY A N 1
ATOM 3014 C CA . GLY A 1 377 ? 7.152 -10.172 -5.809 1 75 377 GLY A CA 1
ATOM 3015 C C . GLY A 1 377 ? 8.18 -10.148 -4.688 1 75 377 GLY A C 1
ATOM 3016 O O . GLY A 1 377 ? 7.844 -9.828 -3.543 1 75 377 GLY A O 1
ATOM 3017 N N . VAL A 1 378 ? 9.414 -10.477 -5.023 1 81.06 378 VAL A N 1
ATOM 3018 C CA . VAL A 1 378 ? 10.484 -10.648 -4.051 1 81.06 378 VAL A CA 1
ATOM 3019 C C . VAL A 1 378 ? 10.766 -9.32 -3.35 1 81.06 378 VAL A C 1
ATOM 3021 O O . VAL A 1 378 ? 11.18 -9.305 -2.188 1 81.06 378 VAL A O 1
ATOM 3024 N N . LEU A 1 379 ? 10.562 -8.281 -3.975 1 76.69 379 LEU A N 1
ATOM 3025 C CA . LEU A 1 379 ? 10.883 -6.98 -3.393 1 76.69 379 LEU A CA 1
ATOM 3026 C C . LEU A 1 379 ? 10.031 -6.711 -2.154 1 76.69 379 LEU A C 1
ATOM 3028 O O . LEU A 1 379 ? 10.469 -6.012 -1.238 1 76.69 379 LEU A O 1
ATOM 3032 N N . SER A 1 380 ? 8.883 -7.277 -2.121 1 80.25 380 SER A N 1
ATOM 3033 C CA . SER A 1 380 ? 8.016 -7.129 -0.958 1 80.25 380 SER A CA 1
ATOM 3034 C C . SER A 1 380 ? 8.648 -7.746 0.285 1 80.25 380 SER A C 1
ATOM 3036 O O . SER A 1 380 ? 8.227 -7.465 1.408 1 80.25 380 SER A O 1
ATOM 3038 N N . SER A 1 381 ? 9.625 -8.562 0.096 1 87.19 381 SER A N 1
ATOM 3039 C CA . SER A 1 381 ? 10.281 -9.25 1.203 1 87.19 381 SER A CA 1
ATOM 3040 C C . SER A 1 381 ? 10.961 -8.266 2.148 1 87.19 381 SER A C 1
ATOM 3042 O O . SER A 1 381 ? 11.117 -8.547 3.338 1 87.19 381 SER A O 1
ATOM 3044 N N . LEU A 1 382 ? 11.352 -7.145 1.639 1 83.81 382 LEU A N 1
ATOM 3045 C CA . LEU A 1 382 ? 12.039 -6.125 2.422 1 83.81 382 LEU A CA 1
ATOM 3046 C C . LEU A 1 382 ? 11.172 -5.645 3.578 1 83.81 382 LEU A C 1
ATOM 3048 O O . LEU A 1 382 ? 11.68 -5.113 4.566 1 83.81 382 LEU A O 1
ATOM 3052 N N . PHE A 1 383 ? 9.93 -5.898 3.451 1 82.44 383 PHE A N 1
ATOM 3053 C CA . PHE A 1 383 ? 8.992 -5.289 4.387 1 82.44 383 PHE A CA 1
ATOM 3054 C C . PHE A 1 383 ? 8.344 -6.344 5.273 1 82.44 383 PHE A C 1
ATOM 3056 O O . PHE A 1 383 ? 7.371 -6.059 5.98 1 82.44 383 PHE A O 1
ATOM 3063 N N . HIS A 1 384 ? 8.75 -7.566 5.164 1 84.38 384 HIS A N 1
ATOM 3064 C CA . HIS A 1 384 ? 8.234 -8.656 5.977 1 84.38 384 HIS A CA 1
ATOM 3065 C C . HIS A 1 384 ? 9.297 -9.188 6.93 1 84.38 384 HIS A C 1
ATOM 3067 O O . HIS A 1 384 ? 10.5 -9.016 6.684 1 84.38 384 HIS A O 1
ATOM 3073 N N . ASP A 1 385 ? 8.781 -9.805 7.969 1 85.5 385 ASP A N 1
ATOM 3074 C CA . ASP A 1 385 ? 9.711 -10.398 8.93 1 85.5 385 ASP A CA 1
ATOM 3075 C C . ASP A 1 385 ? 10.305 -11.695 8.391 1 85.5 385 ASP A C 1
ATOM 3077 O O . ASP A 1 385 ? 11.492 -11.961 8.578 1 85.5 385 ASP A O 1
ATOM 3081 N N . THR A 1 386 ? 9.391 -12.422 7.816 1 91.75 386 THR A N 1
ATOM 3082 C CA . THR A 1 386 ? 9.789 -13.75 7.359 1 91.75 386 THR A CA 1
ATOM 3083 C C . THR A 1 386 ? 9.281 -14.008 5.945 1 91.75 386 THR A C 1
ATOM 3085 O O . THR A 1 386 ? 8.227 -13.5 5.555 1 91.75 386 THR A O 1
ATOM 3088 N N . VAL A 1 387 ? 10.117 -14.734 5.156 1 94.12 387 VAL A N 1
ATOM 3089 C CA . VAL A 1 387 ? 9.719 -15.125 3.809 1 94.12 387 VAL A CA 1
ATOM 3090 C C . VAL A 1 387 ? 9.812 -16.641 3.66 1 94.12 387 VAL A C 1
ATOM 3092 O O . VAL A 1 387 ? 10.805 -17.25 4.059 1 94.12 387 VAL A O 1
ATOM 3095 N N . ILE A 1 388 ? 8.734 -17.219 3.145 1 97.19 388 ILE A N 1
ATOM 3096 C CA . ILE A 1 388 ? 8.727 -18.656 2.873 1 97.19 388 ILE A CA 1
ATOM 3097 C C . ILE A 1 388 ? 8.695 -18.891 1.365 1 97.19 388 ILE A C 1
ATOM 3099 O O . ILE A 1 388 ? 7.785 -18.422 0.676 1 97.19 388 ILE A O 1
ATOM 3103 N N . ILE A 1 389 ? 9.672 -19.609 0.885 1 96.56 389 ILE A N 1
ATOM 3104 C CA . ILE A 1 389 ? 9.766 -19.906 -0.541 1 96.56 389 ILE A CA 1
ATOM 3105 C C . ILE A 1 389 ? 9.375 -21.359 -0.794 1 96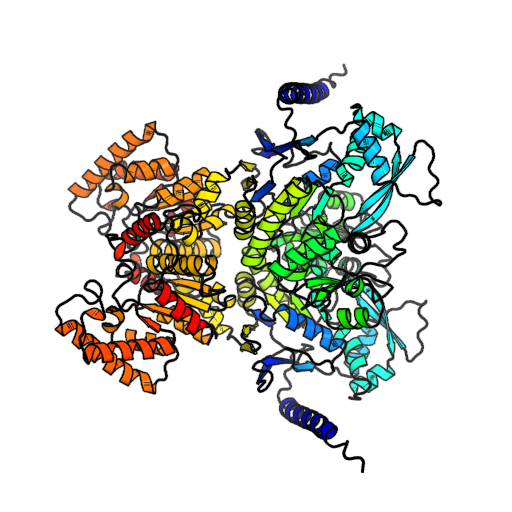.56 389 ILE A C 1
ATOM 3107 O O . ILE A 1 389 ? 9.93 -22.266 -0.174 1 96.56 389 ILE A O 1
ATOM 3111 N N . THR A 1 390 ? 8.422 -21.547 -1.685 1 96.25 390 THR A N 1
ATOM 3112 C CA . THR A 1 390 ? 7.992 -22.891 -2.041 1 96.25 390 THR A CA 1
ATOM 3113 C C . THR A 1 390 ? 8.383 -23.219 -3.479 1 96.25 390 THR A C 1
ATOM 3115 O O . THR A 1 390 ? 8.836 -22.344 -4.219 1 96.25 390 THR A O 1
ATOM 3118 N N . GLU A 1 391 ? 8.172 -24.438 -3.869 1 92.69 391 GLU A N 1
ATOM 3119 C CA . GLU A 1 391 ? 8.57 -24.891 -5.199 1 92.69 391 GLU A CA 1
ATOM 3120 C C . GLU A 1 391 ? 7.621 -24.344 -6.27 1 92.69 391 GLU A C 1
ATOM 3122 O O . GLU A 1 391 ? 8.062 -23.75 -7.25 1 92.69 391 GLU A O 1
ATOM 3127 N N . SER A 1 392 ? 6.367 -24.625 -6.035 1 91.19 392 SER A N 1
ATOM 3128 C CA . SER A 1 392 ? 5.367 -24.266 -7.035 1 91.19 392 SER A CA 1
ATOM 3129 C C . SER A 1 392 ? 4.316 -23.328 -6.449 1 91.19 392 SER A C 1
ATOM 3131 O O . SER A 1 392 ? 4.25 -23.141 -5.234 1 91.19 392 SER A O 1
ATOM 3133 N N . ASP A 1 393 ? 3.553 -22.797 -7.359 1 90.12 393 ASP A N 1
ATOM 3134 C CA . ASP A 1 393 ? 2.504 -21.891 -6.926 1 90.12 393 ASP A CA 1
ATOM 3135 C C . ASP A 1 393 ? 1.425 -22.625 -6.133 1 90.12 393 ASP A C 1
ATOM 3137 O O . ASP A 1 393 ? 0.82 -22.062 -5.223 1 90.12 393 ASP A O 1
ATOM 3141 N N . ALA A 1 394 ? 1.148 -23.859 -6.531 1 91.44 394 ALA A N 1
ATOM 3142 C CA . ALA A 1 394 ? 0.18 -24.656 -5.781 1 91.44 394 ALA A CA 1
ATOM 3143 C C . ALA A 1 394 ? 0.618 -24.812 -4.328 1 91.44 394 ALA A C 1
ATOM 3145 O O . ALA A 1 394 ? -0.195 -24.688 -3.408 1 91.44 394 ALA A O 1
ATOM 3146 N N . ASP A 1 395 ? 1.918 -25.062 -4.164 1 95 395 ASP A N 1
ATOM 3147 C CA . ASP A 1 395 ? 2.463 -25.156 -2.814 1 95 395 ASP A CA 1
ATOM 3148 C C . ASP A 1 395 ? 2.279 -23.844 -2.055 1 95 395 ASP A C 1
ATOM 3150 O O . ASP A 1 395 ? 1.807 -23.828 -0.917 1 95 395 ASP A O 1
ATOM 3154 N N . ARG A 1 396 ? 2.654 -22.797 -2.707 1 93.75 396 ARG A N 1
ATOM 3155 C CA . ARG A 1 396 ? 2.58 -21.469 -2.111 1 93.75 396 ARG A CA 1
ATOM 3156 C C . ARG A 1 396 ? 1.17 -21.172 -1.616 1 93.75 396 ARG A C 1
ATOM 3158 O O . ARG A 1 396 ? 0.982 -20.766 -0.466 1 93.75 396 ARG A O 1
ATOM 3165 N N . ALA A 1 397 ? 0.195 -21.422 -2.471 1 91.19 397 ALA A N 1
ATOM 3166 C CA . ALA A 1 397 ? -1.2 -21.125 -2.152 1 91.19 397 ALA A CA 1
ATOM 3167 C C . ALA A 1 397 ? -1.684 -21.969 -0.977 1 91.19 397 ALA A C 1
ATOM 3169 O O . ALA A 1 397 ? -2.365 -21.469 -0.081 1 91.19 397 ALA A O 1
ATOM 3170 N N . PHE A 1 398 ? -1.307 -23.234 -0.965 1 95.75 398 PHE A N 1
ATOM 3171 C CA . PHE A 1 398 ? -1.753 -24.141 0.075 1 95.75 398 PHE A CA 1
ATOM 3172 C C . PHE A 1 398 ? -1.175 -23.75 1.43 1 95.75 398 PHE A C 1
ATOM 3174 O O . PHE A 1 398 ? -1.912 -23.609 2.406 1 95.75 398 PHE A O 1
ATOM 3181 N N . TYR A 1 399 ? 0.108 -23.578 1.471 1 96.75 399 TYR A N 1
ATOM 3182 C CA . TYR A 1 399 ? 0.749 -23.297 2.748 1 96.75 399 TYR A CA 1
ATOM 3183 C C . TYR A 1 399 ? 0.34 -21.922 3.266 1 96.75 399 TYR A C 1
ATOM 3185 O O . TYR A 1 399 ? 0.229 -21.719 4.477 1 96.75 399 TYR A O 1
ATOM 3193 N N . GLN A 1 400 ? 0.154 -21 2.367 1 92.69 400 GLN A N 1
ATOM 3194 C CA . GLN A 1 400 ? -0.352 -19.688 2.771 1 92.69 400 GLN A CA 1
ATOM 3195 C C . GLN A 1 400 ? -1.711 -19.812 3.455 1 92.69 400 GLN A C 1
ATOM 3197 O O . GLN A 1 400 ? -1.954 -19.188 4.484 1 92.69 400 GLN A O 1
ATOM 3202 N N . GLU A 1 401 ? -2.57 -20.656 2.867 1 91 401 GLU A N 1
ATOM 3203 C CA . GLU A 1 401 ? -3.893 -20.891 3.445 1 91 401 GLU A CA 1
ATOM 3204 C C . GLU A 1 401 ? -3.789 -21.547 4.816 1 91 401 GLU A C 1
ATOM 3206 O O . GLU A 1 401 ? -4.5 -21.156 5.75 1 91 401 GLU A O 1
ATOM 3211 N N . ILE A 1 402 ? -2.941 -22.5 4.91 1 95.94 402 ILE A N 1
ATOM 3212 C CA . ILE A 1 402 ? -2.744 -23.188 6.176 1 95.94 402 ILE A CA 1
ATOM 3213 C C . ILE A 1 402 ? -2.299 -22.203 7.25 1 95.94 402 ILE A C 1
ATOM 3215 O O . ILE A 1 402 ? -2.828 -22.203 8.359 1 95.94 402 ILE A O 1
ATOM 3219 N N . ASN A 1 403 ? -1.354 -21.375 6.895 1 94.31 403 ASN A N 1
ATOM 3220 C CA . ASN A 1 403 ? -0.851 -20.375 7.836 1 94.31 403 ASN A CA 1
ATOM 3221 C C . ASN A 1 403 ? -1.945 -19.406 8.258 1 94.31 403 ASN A C 1
ATOM 3223 O O . ASN A 1 403 ? -2.037 -19.047 9.438 1 94.31 403 ASN A O 1
ATOM 3227 N N . GLU A 1 404 ? -2.717 -19.016 7.312 1 85.31 404 GLU A N 1
ATOM 3228 C CA . GLU A 1 404 ? -3.807 -18.078 7.598 1 85.31 404 GLU A CA 1
ATOM 3229 C C . GLU A 1 404 ? -4.797 -18.672 8.594 1 85.31 404 GLU A C 1
ATOM 3231 O O . GLU A 1 404 ? -5.23 -18 9.523 1 85.31 404 GLU A O 1
ATOM 3236 N N . ARG A 1 405 ? -5.129 -19.875 8.375 1 89.75 405 ARG A N 1
ATOM 3237 C CA . ARG A 1 405 ? -6.082 -20.531 9.266 1 89.75 405 ARG A CA 1
ATOM 3238 C C . ARG A 1 405 ? -5.488 -20.719 10.656 1 89.75 405 ARG A C 1
ATOM 3240 O O . ARG A 1 405 ? -6.195 -20.609 11.656 1 89.75 405 ARG A O 1
ATOM 3247 N N . LEU A 1 406 ? -4.18 -21.031 10.711 1 93 406 LEU A N 1
ATOM 3248 C CA . LEU A 1 406 ? -3.518 -21.125 12 1 93 406 LEU A CA 1
ATOM 3249 C C . LEU A 1 406 ? -3.609 -19.812 12.766 1 93 406 LEU A C 1
ATOM 3251 O O . LEU A 1 406 ? -4.035 -19.797 13.93 1 93 406 LEU A O 1
ATOM 3255 N N . ILE A 1 407 ? -3.316 -18.734 12.164 1 84.75 407 ILE A N 1
ATOM 3256 C CA . ILE A 1 407 ? -3.303 -17.422 12.789 1 84.75 407 ILE A CA 1
ATOM 3257 C C . ILE A 1 407 ? -4.723 -17.031 13.195 1 84.75 407 ILE A C 1
ATOM 3259 O O . ILE A 1 407 ? -4.949 -16.562 14.312 1 84.75 407 ILE A O 1
ATOM 3263 N N . SER A 1 408 ? -5.637 -17.281 12.297 1 78.75 408 SER A N 1
ATOM 3264 C CA . SER A 1 408 ? -7.02 -16.875 12.547 1 78.75 408 SER A CA 1
ATOM 3265 C C . SER A 1 408 ? -7.629 -17.672 13.688 1 78.75 408 SER A C 1
ATOM 3267 O O . SER A 1 408 ? -8.547 -17.203 14.367 1 78.75 408 SER A O 1
ATOM 3269 N N . SER A 1 409 ? -7.145 -18.875 13.875 1 86.19 409 SER A N 1
ATOM 3270 C CA . SER A 1 409 ? -7.664 -19.734 14.938 1 86.19 409 SER A CA 1
ATOM 3271 C C . SER A 1 409 ? -6.914 -19.5 16.25 1 86.19 409 SER A C 1
ATOM 3273 O O . SER A 1 409 ? -7.129 -20.234 17.219 1 86.19 409 SER A O 1
ATOM 3275 N N . GLY A 1 410 ? -5.992 -18.562 16.234 1 83.88 410 GLY A N 1
ATOM 3276 C CA . GLY A 1 410 ? -5.246 -18.25 17.438 1 83.88 410 GLY A CA 1
ATOM 3277 C C . GLY A 1 410 ? -4.102 -19.219 17.703 1 83.88 410 GLY A C 1
ATOM 3278 O O . GLY A 1 410 ? -3.562 -19.25 18.812 1 83.88 410 GLY A O 1
ATOM 3279 N N . GLN A 1 411 ? -3.842 -19.969 16.75 1 88.69 411 GLN A N 1
ATOM 3280 C CA . GLN A 1 411 ? -2.721 -20.891 16.891 1 88.69 411 GLN A CA 1
ATOM 3281 C C . GLN A 1 411 ? -1.426 -20.266 16.391 1 88.69 411 GLN A C 1
ATOM 3283 O O . GLN A 1 411 ? -1.42 -19.109 15.945 1 88.69 411 GLN A O 1
ATOM 3288 N N . LYS A 1 412 ? -0.392 -20.969 16.578 1 89.81 412 LYS A N 1
ATOM 3289 C CA . LYS A 1 412 ? 0.921 -20.438 16.234 1 89.81 412 LYS A CA 1
ATOM 3290 C C . LYS A 1 412 ? 1.168 -20.516 14.727 1 89.81 412 LYS A C 1
ATOM 3292 O O . LYS A 1 412 ? 1.413 -21.594 14.195 1 89.81 412 LYS A O 1
ATOM 3297 N N . GLY A 1 413 ? 1.04 -19.469 14.086 1 92.12 413 GLY A N 1
ATOM 3298 C CA . GLY A 1 413 ? 1.415 -19.312 12.688 1 92.12 413 GLY A CA 1
ATOM 3299 C C . GLY A 1 413 ? 2.609 -18.406 12.492 1 92.12 413 GLY A C 1
ATOM 3300 O O . GLY A 1 413 ? 3.275 -18.031 13.453 1 92.12 413 GLY A O 1
ATOM 3301 N N . ILE A 1 414 ? 3.02 -18.234 11.297 1 91.56 414 ILE A N 1
ATOM 3302 C CA . ILE A 1 414 ? 4.113 -17.328 10.938 1 91.56 414 ILE A CA 1
ATOM 3303 C C . ILE A 1 414 ? 3.574 -15.922 10.727 1 91.56 414 ILE A C 1
ATOM 3305 O O . ILE A 1 414 ? 2.918 -15.641 9.719 1 91.56 414 ILE A O 1
ATOM 3309 N N . ASN A 1 415 ? 3.92 -15.086 11.602 1 78.81 415 ASN A N 1
ATOM 3310 C CA . ASN A 1 415 ? 3.412 -13.719 11.523 1 78.81 415 ASN A CA 1
ATOM 3311 C C . ASN A 1 415 ? 4.219 -12.875 10.539 1 78.81 415 ASN A C 1
ATOM 3313 O O . ASN A 1 415 ? 5.43 -13.07 10.391 1 78.81 415 ASN A O 1
ATOM 3317 N N . SER A 1 416 ? 3.576 -11.898 9.891 1 79.25 416 SER A N 1
ATOM 3318 C CA . SER A 1 416 ? 4.246 -11 8.953 1 79.25 416 SER A CA 1
ATOM 3319 C C . SER A 1 416 ? 5.113 -11.781 7.969 1 79.25 416 SER A C 1
ATOM 3321 O O . SER A 1 416 ? 6.309 -11.508 7.832 1 79.25 416 SER A O 1
ATOM 3323 N N . CYS A 1 417 ? 4.418 -12.75 7.332 1 89.75 417 CYS A N 1
ATOM 3324 C CA . CYS A 1 417 ? 5.125 -13.672 6.449 1 89.75 417 CYS A CA 1
ATOM 3325 C C . CYS A 1 417 ? 4.703 -13.469 5 1 89.75 417 CYS A C 1
ATOM 3327 O O . CYS A 1 417 ? 3.523 -13.258 4.715 1 89.75 417 CYS A O 1
ATOM 3329 N N . LEU A 1 418 ? 5.707 -13.445 4.184 1 88.94 418 LEU A N 1
ATOM 3330 C CA . LEU A 1 418 ? 5.457 -13.453 2.748 1 88.94 418 LEU A CA 1
ATOM 3331 C C . LEU A 1 418 ? 5.715 -14.836 2.158 1 88.94 418 LEU A C 1
ATOM 3333 O O . LEU A 1 418 ? 6.781 -15.414 2.371 1 88.94 418 LEU A O 1
ATOM 3337 N N . PHE A 1 419 ? 4.707 -15.406 1.454 1 93.12 419 PHE A N 1
ATOM 3338 C CA . PHE A 1 419 ? 4.887 -16.672 0.759 1 93.12 419 PHE A CA 1
ATOM 3339 C C . PHE A 1 419 ? 5.199 -16.453 -0.715 1 93.12 419 PHE A C 1
ATOM 3341 O O . PHE A 1 419 ? 4.473 -15.727 -1.402 1 93.12 419 PHE A O 1
ATOM 3348 N N . LEU A 1 420 ? 6.289 -17.047 -1.173 1 92.19 420 LEU A N 1
ATOM 3349 C CA . LEU A 1 420 ? 6.723 -16.969 -2.564 1 92.19 420 LEU A CA 1
ATOM 3350 C C . LEU A 1 420 ? 6.922 -18.359 -3.154 1 92.19 420 LEU A C 1
ATOM 3352 O O . LEU A 1 420 ? 6.965 -19.344 -2.422 1 92.19 420 LEU A O 1
ATOM 3356 N N . ASN A 1 421 ? 6.949 -18.359 -4.488 1 92 421 ASN A N 1
ATOM 3357 C CA . ASN A 1 421 ? 7.301 -19.609 -5.16 1 92 421 ASN A CA 1
ATOM 3358 C C . ASN A 1 421 ? 8.43 -19.406 -6.172 1 92 421 ASN A C 1
ATOM 3360 O O . ASN A 1 421 ? 8.531 -18.344 -6.785 1 92 421 ASN A O 1
ATOM 3364 N N . ALA A 1 422 ? 9.336 -20.375 -6.316 1 88.31 422 ALA A N 1
ATOM 3365 C CA . ALA A 1 422 ? 10.508 -20.297 -7.18 1 88.31 422 ALA A CA 1
ATOM 3366 C C . ALA A 1 422 ? 10.25 -21 -8.516 1 88.31 422 ALA A C 1
ATOM 3368 O O . ALA A 1 422 ? 11.156 -21.125 -9.344 1 88.31 422 ALA A O 1
ATOM 3369 N N . GLN A 1 423 ? 9.094 -21.5 -8.844 1 80.81 423 GLN A N 1
ATOM 3370 C CA . GLN A 1 423 ? 8.727 -22.172 -10.078 1 80.81 423 GLN A CA 1
ATOM 3371 C C . GLN A 1 423 ? 9.117 -23.641 -10.039 1 80.81 423 GLN A C 1
ATOM 3373 O O . GLN A 1 423 ? 8.336 -24.516 -10.445 1 80.81 423 GLN A O 1
ATOM 3378 N N . ASN A 1 424 ? 10.414 -23.891 -9.688 1 83.44 424 ASN A N 1
ATOM 3379 C CA . ASN A 1 424 ? 10.875 -25.266 -9.492 1 83.44 424 ASN A CA 1
ATOM 3380 C C . ASN A 1 424 ? 11.914 -25.359 -8.375 1 83.44 424 ASN A C 1
ATOM 3382 O O . ASN A 1 424 ? 12.344 -24.328 -7.844 1 83.44 424 ASN A O 1
ATOM 3386 N N . LYS A 1 425 ? 12.25 -26.609 -8.078 1 86 425 LYS A N 1
ATOM 3387 C CA . LYS A 1 425 ? 13.164 -26.828 -6.973 1 86 425 LYS A CA 1
ATOM 3388 C C . LYS A 1 425 ? 14.57 -26.344 -7.309 1 86 425 LYS A C 1
ATOM 3390 O O . LYS A 1 425 ? 15.32 -25.922 -6.422 1 86 425 LYS A O 1
ATOM 3395 N N . GLN A 1 426 ? 14.883 -26.312 -8.562 1 85.19 426 GLN A N 1
ATOM 3396 C CA . GLN A 1 426 ? 16.234 -25.953 -8.992 1 85.19 426 GLN A CA 1
ATOM 3397 C C . GLN A 1 426 ? 16.438 -24.438 -8.922 1 85.19 426 GLN A C 1
ATOM 3399 O O . GLN A 1 426 ? 17.562 -23.969 -8.992 1 85.19 426 GLN A O 1
ATOM 3404 N N . THR A 1 427 ? 15.367 -23.734 -8.719 1 87.88 427 THR A N 1
ATOM 3405 C CA . THR A 1 427 ? 15.484 -22.281 -8.766 1 87.88 427 THR A CA 1
ATOM 3406 C C . THR A 1 427 ? 15.258 -21.656 -7.391 1 87.88 427 THR A C 1
ATOM 3408 O O . THR A 1 427 ? 15.297 -20.438 -7.23 1 87.88 427 THR A O 1
ATOM 3411 N N . ILE A 1 428 ? 15.086 -22.484 -6.395 1 93.5 428 ILE A N 1
ATOM 3412 C CA . ILE A 1 428 ? 14.812 -21.984 -5.051 1 93.5 428 ILE A CA 1
ATOM 3413 C C . ILE A 1 428 ? 16 -21.156 -4.559 1 93.5 428 ILE A C 1
ATOM 3415 O O . ILE A 1 428 ? 15.82 -20.109 -3.945 1 93.5 428 ILE A O 1
ATOM 3419 N N . HIS A 1 429 ? 17.219 -21.641 -4.895 1 93.31 429 HIS A N 1
ATOM 3420 C CA . HIS A 1 429 ? 18.438 -20.984 -4.418 1 93.31 429 HIS A CA 1
ATOM 3421 C C . HIS A 1 429 ? 18.547 -19.578 -5 1 93.31 429 HIS A C 1
ATOM 3423 O O . HIS A 1 429 ? 19.172 -18.703 -4.395 1 93.31 429 HIS A O 1
ATOM 3429 N N . ARG A 1 430 ? 17.891 -19.312 -6.074 1 89.12 430 ARG A N 1
ATOM 3430 C CA . ARG A 1 430 ? 17.984 -18.016 -6.746 1 89.12 430 ARG A CA 1
ATOM 3431 C C . ARG A 1 430 ? 17.172 -16.969 -6 1 89.12 430 ARG A C 1
ATOM 3433 O O . ARG A 1 430 ? 17.391 -15.766 -6.176 1 89.12 430 ARG A O 1
ATOM 3440 N N . ILE A 1 431 ? 16.234 -17.422 -5.242 1 91.88 431 ILE A N 1
ATOM 3441 C CA . ILE A 1 431 ? 15.438 -16.484 -4.445 1 91.88 431 ILE A CA 1
ATOM 3442 C C . ILE A 1 431 ? 15.945 -16.484 -3.004 1 91.88 431 ILE A C 1
ATOM 3444 O O . ILE A 1 431 ? 16.156 -15.414 -2.424 1 91.88 431 ILE A O 1
ATOM 3448 N N . LEU A 1 432 ? 16.25 -17.672 -2.486 1 94.88 432 LEU A N 1
ATOM 3449 C CA . LEU A 1 432 ? 16.656 -17.844 -1.098 1 94.88 432 LEU A CA 1
ATOM 3450 C C . LEU A 1 432 ? 17.969 -17.125 -0.833 1 94.88 432 LEU A C 1
ATOM 3452 O O . LEU A 1 432 ? 18.094 -16.391 0.151 1 94.88 432 LEU A O 1
ATOM 3456 N N . GLY A 1 433 ? 18.891 -17.281 -1.675 1 92.06 433 GLY A N 1
ATOM 3457 C CA . GLY A 1 433 ? 20.219 -16.688 -1.504 1 92.06 433 GLY A CA 1
ATOM 3458 C C . GLY A 1 433 ? 20.188 -15.18 -1.387 1 92.06 433 GLY A C 1
ATOM 3459 O O . GLY A 1 433 ? 20.578 -14.617 -0.363 1 92.06 433 GLY A O 1
ATOM 3460 N N . PRO A 1 434 ? 19.672 -14.586 -2.387 1 87.5 434 PRO A N 1
ATOM 3461 C CA . PRO A 1 434 ? 19.578 -13.125 -2.354 1 87.5 434 PRO A CA 1
ATOM 3462 C C . PRO A 1 434 ? 18.828 -12.602 -1.13 1 87.5 434 PRO A C 1
ATOM 3464 O O . PRO A 1 434 ? 19.219 -11.602 -0.535 1 87.5 434 PRO A O 1
ATOM 3467 N N . LEU A 1 435 ? 17.797 -13.25 -0.733 1 90 435 LEU A N 1
ATOM 3468 C CA . LEU A 1 435 ? 17.031 -12.805 0.423 1 90 435 LEU A CA 1
ATOM 3469 C C . LEU A 1 435 ? 17.844 -12.93 1.703 1 90 435 LEU A C 1
ATOM 3471 O O . LEU A 1 435 ? 17.875 -12 2.514 1 90 435 LEU A O 1
ATOM 3475 N N . ARG A 1 436 ? 18.5 -14.062 1.829 1 91.12 436 ARG A N 1
ATOM 3476 C CA . ARG A 1 436 ? 19.328 -14.273 3.004 1 91.12 436 ARG A CA 1
ATOM 3477 C C . ARG A 1 436 ? 20.484 -13.273 3.041 1 91.12 436 ARG A C 1
ATOM 3479 O O . ARG A 1 436 ? 20.859 -12.789 4.109 1 91.12 436 ARG A O 1
ATOM 3486 N N . ASN A 1 437 ? 20.969 -13 1.903 1 83.75 437 ASN A N 1
ATOM 3487 C CA . ASN A 1 437 ? 22.047 -12.023 1.811 1 83.75 437 ASN A CA 1
ATOM 3488 C C . ASN A 1 437 ? 21.578 -10.633 2.25 1 83.75 437 ASN A C 1
ATOM 3490 O O . ASN A 1 437 ? 22.391 -9.836 2.742 1 83.75 437 ASN A O 1
ATOM 3494 N N . LEU A 1 438 ? 20.359 -10.445 2.113 1 80.62 438 LEU A N 1
ATOM 3495 C CA . LEU A 1 438 ? 19.797 -9.156 2.514 1 80.62 438 LEU A CA 1
ATOM 3496 C C . LEU A 1 438 ? 19.422 -9.164 3.99 1 80.62 438 LEU A C 1
ATOM 3498 O O . LEU A 1 438 ? 18.891 -8.18 4.508 1 80.62 438 LEU A O 1
ATOM 3502 N N . GLY A 1 439 ? 19.609 -10.242 4.637 1 81.25 439 GLY A N 1
ATOM 3503 C CA . GLY A 1 439 ? 19.312 -10.336 6.059 1 81.25 439 GLY A CA 1
ATOM 3504 C C . GLY A 1 439 ? 17.859 -10.703 6.336 1 81.25 439 GLY A C 1
ATOM 3505 O O . GLY A 1 439 ? 17.375 -10.531 7.457 1 81.25 439 GLY A O 1
ATOM 3506 N N . ILE A 1 440 ? 17.234 -11.125 5.363 1 87.25 440 ILE A N 1
ATOM 3507 C CA . ILE A 1 440 ? 15.836 -11.539 5.535 1 87.25 440 ILE A CA 1
ATOM 3508 C C . ILE A 1 440 ? 15.781 -12.984 6.016 1 87.25 440 ILE A C 1
ATOM 3510 O O . ILE A 1 440 ? 16.516 -13.836 5.516 1 87.25 440 ILE A O 1
ATOM 3514 N N . LYS A 1 441 ? 14.977 -13.148 7.016 1 91.81 441 LYS A N 1
ATOM 3515 C CA . LYS A 1 441 ? 14.75 -14.508 7.484 1 91.81 441 LYS A CA 1
ATOM 3516 C C . LYS A 1 441 ? 13.914 -15.305 6.484 1 91.81 441 LYS A C 1
ATOM 3518 O O . LYS A 1 441 ? 12.688 -15.344 6.59 1 91.81 441 LYS A O 1
ATOM 3523 N N . ALA A 1 442 ? 14.602 -15.953 5.582 1 95.56 442 ALA A N 1
ATOM 3524 C CA . ALA A 1 442 ? 13.938 -16.672 4.504 1 95.56 442 ALA A CA 1
ATOM 3525 C C . ALA A 1 442 ? 14.117 -18.188 4.664 1 95.56 442 ALA A C 1
ATOM 3527 O O . ALA A 1 442 ? 15.211 -18.656 4.996 1 95.56 442 ALA A O 1
ATOM 3528 N N . ALA A 1 443 ? 13.039 -18.906 4.512 1 97.69 443 ALA A N 1
ATOM 3529 C CA . ALA A 1 443 ? 13.062 -20.359 4.562 1 97.69 443 ALA A CA 1
ATOM 3530 C C . ALA A 1 443 ? 12.453 -20.969 3.299 1 97.69 443 ALA A C 1
ATOM 3532 O O . ALA A 1 443 ? 11.75 -20.281 2.553 1 97.69 443 ALA A O 1
ATOM 3533 N N . ALA A 1 444 ? 12.836 -22.219 3.076 1 98 444 ALA A N 1
ATOM 3534 C CA . ALA A 1 444 ? 12.32 -22.938 1.906 1 98 444 ALA A CA 1
ATOM 3535 C C . ALA A 1 444 ? 11.57 -24.203 2.314 1 98 444 ALA A C 1
ATOM 3537 O O . ALA A 1 444 ? 11.977 -24.891 3.244 1 98 444 ALA A O 1
ATOM 3538 N N . ILE A 1 445 ? 10.445 -24.438 1.654 1 97.94 445 ILE A N 1
ATOM 3539 C CA . ILE A 1 445 ? 9.75 -25.703 1.747 1 97.94 445 ILE A CA 1
ATOM 3540 C C . ILE A 1 445 ? 9.945 -26.5 0.456 1 97.94 445 ILE A C 1
ATOM 3542 O O . ILE A 1 445 ? 9.578 -26.031 -0.626 1 97.94 445 ILE A O 1
ATOM 3546 N N . VAL A 1 446 ? 10.5 -27.719 0.568 1 97.12 446 VAL A N 1
ATOM 3547 C CA . VAL A 1 446 ? 10.773 -28.516 -0.62 1 97.12 446 VAL A CA 1
ATOM 3548 C C . VAL A 1 446 ? 10.195 -29.922 -0.435 1 97.12 446 VAL A C 1
ATOM 3550 O O . VAL A 1 446 ? 10.07 -30.406 0.693 1 97.12 446 VAL A O 1
ATOM 3553 N N . ASP A 1 447 ? 9.867 -30.562 -1.554 1 96.38 447 ASP A N 1
ATOM 3554 C CA . ASP A 1 447 ? 9.406 -31.938 -1.526 1 96.38 447 ASP A CA 1
ATOM 3555 C C . ASP A 1 447 ? 10.547 -32.906 -1.171 1 96.38 447 ASP A C 1
ATOM 3557 O O . ASP A 1 447 ? 11.719 -32.531 -1.255 1 96.38 447 ASP A O 1
ATOM 3561 N N . ILE A 1 448 ? 10.195 -34.125 -0.862 1 97.12 448 ILE A N 1
ATOM 3562 C CA . ILE A 1 448 ? 11.148 -35.094 -0.347 1 97.12 448 ILE A CA 1
ATOM 3563 C C . ILE A 1 448 ? 12.125 -35.5 -1.454 1 97.12 448 ILE A C 1
ATOM 3565 O O . ILE A 1 448 ? 13.25 -35.906 -1.179 1 97.12 448 ILE A O 1
ATOM 3569 N N . ASP A 1 449 ? 11.75 -35.312 -2.699 1 95.19 449 ASP A N 1
ATOM 3570 C CA . ASP A 1 449 ? 12.586 -35.781 -3.801 1 95.19 449 ASP A CA 1
ATOM 3571 C C . ASP A 1 449 ? 13.766 -34.844 -4.031 1 95.19 449 ASP A C 1
ATOM 3573 O O . ASP A 1 449 ? 14.562 -35.062 -4.949 1 95.19 449 ASP A O 1
ATOM 3577 N N . VAL A 1 450 ? 13.867 -33.812 -3.189 1 95 450 VAL A N 1
ATOM 3578 C CA . VAL A 1 450 ? 15.039 -32.938 -3.234 1 95 450 VAL A CA 1
ATOM 3579 C C . VAL A 1 450 ? 16.297 -33.75 -2.975 1 95 450 VAL A C 1
ATOM 3581 O O . VAL A 1 450 ? 17.391 -33.406 -3.43 1 95 450 VAL A O 1
ATOM 3584 N N . VAL A 1 451 ? 16.141 -34.906 -2.336 1 95.44 451 VAL A N 1
ATOM 3585 C CA . VAL A 1 451 ? 17.281 -35.75 -1.995 1 95.44 451 VAL A CA 1
ATOM 3586 C C . VAL A 1 451 ? 17.859 -36.375 -3.266 1 95.44 451 VAL A C 1
ATOM 3588 O O . VAL A 1 451 ? 19 -36.844 -3.266 1 95.44 451 VAL A O 1
ATOM 3591 N N . LYS A 1 452 ? 17.078 -36.375 -4.328 1 94.5 452 LYS A N 1
ATOM 3592 C CA . LYS A 1 452 ? 17.562 -36.906 -5.598 1 94.5 452 LYS A CA 1
ATOM 3593 C C . LYS A 1 452 ? 18.516 -35.938 -6.285 1 94.5 452 LYS A C 1
ATOM 3595 O O . LYS A 1 452 ? 19.266 -36.344 -7.184 1 94.5 452 LYS A O 1
ATOM 3600 N N . GLU A 1 453 ? 18.328 -34.719 -5.863 1 90.12 453 GLU A N 1
ATOM 3601 C CA . GLU A 1 453 ? 19.156 -33.719 -6.508 1 90.12 453 GLU A CA 1
ATOM 3602 C C . GLU A 1 453 ? 20.594 -33.75 -5.984 1 90.12 453 GLU A C 1
ATOM 3604 O O . GLU A 1 453 ? 20.812 -33.906 -4.781 1 90.12 453 GLU A O 1
ATOM 3609 N N . GLY A 1 454 ? 21.531 -33.906 -6.922 1 88.31 454 GLY A N 1
ATOM 3610 C CA . GLY A 1 454 ? 22.938 -33.844 -6.539 1 88.31 454 GLY A CA 1
ATOM 3611 C C . GLY A 1 454 ? 23.703 -32.75 -7.238 1 88.31 454 GLY A C 1
ATOM 3612 O O . GLY A 1 454 ? 23.109 -31.797 -7.738 1 88.31 454 GLY A O 1
ATOM 3613 N N . GLY A 1 455 ? 24.906 -32.688 -6.926 1 89.12 455 GLY A N 1
ATOM 3614 C CA . GLY A 1 455 ? 25.781 -31.766 -7.641 1 89.12 455 GLY A CA 1
ATOM 3615 C C . GLY A 1 455 ? 25.547 -30.312 -7.27 1 89.12 455 GLY A C 1
ATOM 3616 O O . GLY A 1 455 ? 25.5 -29.969 -6.086 1 89.12 455 GLY A O 1
ATOM 3617 N N . GLN A 1 456 ? 25.422 -29.578 -8.344 1 90.19 456 GLN A N 1
ATOM 3618 C CA . GLN A 1 456 ? 25.375 -28.125 -8.156 1 90.19 456 GLN A CA 1
ATOM 3619 C C . GLN A 1 456 ? 24.016 -27.703 -7.605 1 90.19 456 GLN A C 1
ATOM 3621 O O . GLN A 1 456 ? 23.922 -26.734 -6.836 1 90.19 456 GLN A O 1
ATOM 3626 N N . VAL A 1 457 ? 23.047 -28.422 -7.941 1 91.31 457 VAL A N 1
ATOM 3627 C CA . VAL A 1 457 ? 21.703 -28.062 -7.504 1 91.31 457 VAL A CA 1
ATOM 3628 C C . VAL A 1 457 ? 21.594 -28.172 -5.988 1 91.31 457 VAL A C 1
ATOM 3630 O O . VAL A 1 457 ? 21.141 -27.25 -5.312 1 91.31 457 VAL A O 1
ATOM 3633 N N . TRP A 1 458 ? 22.109 -29.344 -5.477 1 94.69 458 TRP A N 1
ATOM 3634 C CA . TRP A 1 458 ? 22.109 -29.562 -4.039 1 94.69 458 TRP A CA 1
ATOM 3635 C C . TRP A 1 458 ? 23.016 -28.578 -3.324 1 94.69 458 TRP A C 1
ATOM 3637 O O . TRP A 1 458 ? 22.625 -27.953 -2.338 1 94.69 458 TRP A O 1
ATOM 3647 N N . ALA A 1 459 ? 24.156 -28.391 -3.838 1 95.19 459 ALA A N 1
ATOM 3648 C CA . ALA A 1 459 ? 25.141 -27.5 -3.225 1 95.19 459 ALA A CA 1
ATOM 3649 C C . ALA A 1 459 ? 24.625 -26.062 -3.207 1 95.19 459 ALA A C 1
ATOM 3651 O O . ALA A 1 459 ? 24.812 -25.344 -2.223 1 95.19 459 ALA A O 1
ATOM 3652 N N . ASN A 1 460 ? 23.984 -25.625 -4.262 1 95.12 460 ASN A N 1
ATOM 3653 C CA . ASN A 1 460 ? 23.453 -24.266 -4.348 1 95.12 460 ASN A CA 1
ATOM 3654 C C . ASN A 1 460 ? 22.359 -24.031 -3.301 1 95.12 460 ASN A C 1
ATOM 3656 O O . ASN A 1 460 ? 22.297 -22.953 -2.703 1 95.12 460 ASN A O 1
ATOM 3660 N N . LEU A 1 461 ? 21.562 -25 -3.146 1 96.19 461 LEU A N 1
ATOM 3661 C CA . LEU A 1 461 ? 20.516 -24.891 -2.146 1 96.19 461 LEU A CA 1
ATOM 3662 C C . LEU A 1 461 ? 21.094 -24.719 -0.75 1 96.19 461 LEU A C 1
ATOM 3664 O O . LEU A 1 461 ? 20.688 -23.828 -0.002 1 96.19 461 LEU A O 1
ATOM 3668 N N . LEU A 1 462 ? 22.125 -25.531 -0.455 1 97 462 LEU A N 1
ATOM 3669 C CA . LEU A 1 462 ? 22.75 -25.469 0.859 1 97 462 LEU A CA 1
ATOM 3670 C C . LEU A 1 462 ? 23.469 -24.141 1.053 1 97 462 LEU A C 1
ATOM 3672 O O . LEU A 1 462 ? 23.359 -23.516 2.107 1 97 462 LEU A O 1
ATOM 3676 N N . ARG A 1 463 ? 24.125 -23.719 0.044 1 95.88 463 ARG A N 1
ATOM 3677 C CA . ARG A 1 463 ? 24.859 -22.453 0.124 1 95.88 463 ARG A CA 1
ATOM 3678 C C . ARG A 1 463 ? 23.906 -21.281 0.298 1 95.88 463 ARG A C 1
ATOM 3680 O O . ARG A 1 463 ? 24.203 -20.344 1.056 1 95.88 463 ARG A O 1
ATOM 3687 N N . SER A 1 464 ? 22.812 -21.328 -0.399 1 95.31 464 SER A N 1
ATOM 3688 C CA . SER A 1 464 ? 21.844 -20.234 -0.33 1 95.31 464 SER A CA 1
ATOM 3689 C C . SER A 1 464 ? 21.234 -20.125 1.063 1 95.31 464 SER A C 1
ATOM 3691 O O . SER A 1 464 ? 20.781 -19.047 1.466 1 95.31 464 SER A O 1
ATOM 3693 N N . ALA A 1 465 ? 21.25 -21.234 1.814 1 96.19 465 ALA A N 1
ATOM 3694 C CA . ALA A 1 465 ? 20.719 -21.25 3.178 1 96.19 465 ALA A CA 1
ATOM 3695 C C . ALA A 1 465 ? 21.812 -20.891 4.188 1 96.19 465 ALA A C 1
ATOM 3697 O O . ALA A 1 465 ? 21.594 -20.984 5.398 1 96.19 465 ALA A O 1
ATOM 3698 N N . ASN A 1 466 ? 23 -20.547 3.705 1 94.44 466 ASN A N 1
ATOM 3699 C CA . ASN A 1 466 ? 24.141 -20.141 4.52 1 94.44 466 ASN A CA 1
ATOM 3700 C C . ASN A 1 466 ? 24.641 -21.297 5.383 1 94.44 466 ASN A C 1
ATOM 3702 O O . ASN A 1 466 ? 25.031 -21.094 6.535 1 94.44 466 ASN A O 1
ATOM 3706 N N . ILE A 1 467 ? 24.516 -22.484 4.883 1 95.75 467 ILE A N 1
ATOM 3707 C CA . ILE A 1 467 ? 25.141 -23.625 5.531 1 95.75 467 ILE A CA 1
ATOM 3708 C C . ILE A 1 467 ? 26.656 -23.547 5.379 1 95.75 467 ILE A C 1
ATOM 3710 O O . ILE A 1 467 ? 27.156 -23.266 4.289 1 95.75 467 ILE A O 1
ATOM 3714 N N . PRO A 1 468 ? 27.312 -23.75 6.461 1 95 468 PRO A N 1
ATOM 3715 C CA . PRO A 1 468 ? 28.766 -23.656 6.395 1 95 468 PRO A CA 1
ATOM 3716 C C . PRO A 1 468 ? 29.375 -24.594 5.355 1 95 468 PRO A C 1
ATOM 3718 O O . PRO A 1 468 ? 28.906 -25.719 5.188 1 95 468 PRO A O 1
ATOM 3721 N N . SER A 1 469 ? 30.422 -24.125 4.727 1 94.19 469 SER A N 1
ATOM 3722 C CA . SER A 1 469 ? 31.047 -24.859 3.645 1 94.19 469 SER A CA 1
ATOM 3723 C C . SER A 1 469 ? 31.562 -26.219 4.125 1 94.19 469 SER A C 1
ATOM 3725 O O . SER A 1 469 ? 31.562 -27.188 3.363 1 94.19 469 SER A O 1
ATOM 3727 N N . THR A 1 470 ? 31.891 -26.297 5.422 1 94.62 470 THR A N 1
ATOM 3728 C CA . THR A 1 470 ? 32.438 -27.531 5.988 1 94.62 470 THR A CA 1
ATOM 3729 C C . THR A 1 470 ? 31.359 -28.594 6.102 1 94.62 470 THR A C 1
ATOM 3731 O O . THR A 1 470 ? 31.656 -29.797 6.207 1 94.62 470 THR A O 1
ATOM 3734 N N . LEU A 1 471 ? 30.141 -28.172 6.059 1 95.62 471 LEU A N 1
ATOM 3735 C CA . LEU A 1 471 ? 29.047 -29.109 6.25 1 95.62 471 LEU A CA 1
ATOM 3736 C C . LEU A 1 471 ? 28.453 -29.547 4.914 1 95.62 471 LEU A C 1
ATOM 3738 O O . LEU A 1 471 ? 27.672 -30.484 4.855 1 95.62 471 LEU A O 1
ATOM 3742 N N . ILE A 1 472 ? 28.875 -28.953 3.854 1 95.62 472 ILE A N 1
ATOM 3743 C CA . ILE A 1 472 ? 28.25 -29.188 2.559 1 95.62 472 ILE A CA 1
ATOM 3744 C C . ILE A 1 472 ? 28.531 -30.609 2.1 1 95.62 472 ILE A C 1
ATOM 3746 O O . ILE A 1 472 ? 27.625 -31.344 1.719 1 95.62 472 ILE A O 1
ATOM 3750 N N . GLU A 1 473 ? 29.766 -31 2.197 1 94.75 473 GLU A N 1
ATOM 3751 C CA . GLU A 1 473 ? 30.141 -32.344 1.733 1 94.75 473 GLU A CA 1
ATOM 3752 C C . GLU A 1 473 ? 29.547 -33.438 2.627 1 94.75 473 GLU A C 1
ATOM 3754 O O . GLU A 1 473 ? 28.969 -34.375 2.135 1 94.75 473 GLU A O 1
ATOM 3759 N N . PRO A 1 474 ? 29.688 -33.25 3.973 1 95.81 474 PRO A N 1
ATOM 3760 C CA . PRO A 1 474 ? 29.047 -34.25 4.84 1 95.81 474 PRO A CA 1
ATOM 3761 C C . PRO A 1 474 ? 27.547 -34.375 4.586 1 95.81 474 PRO A C 1
ATOM 3763 O O . PRO A 1 474 ? 27.016 -35.5 4.57 1 95.81 474 PRO A O 1
ATOM 3766 N N . LEU A 1 475 ? 26.875 -33.312 4.398 1 96.62 475 LEU A N 1
ATOM 3767 C CA . LEU A 1 475 ? 25.438 -33.344 4.16 1 96.62 475 LEU A CA 1
ATOM 3768 C C . LEU A 1 475 ? 25.125 -33.969 2.797 1 96.62 475 LEU A C 1
ATOM 3770 O O . LEU A 1 475 ? 24.109 -34.625 2.629 1 96.62 475 LEU A O 1
ATOM 3774 N N . ASN A 1 476 ? 26 -33.719 1.844 1 96.44 476 ASN A N 1
ATOM 3775 C CA . ASN A 1 476 ? 25.844 -34.344 0.539 1 96.44 476 ASN A CA 1
ATOM 3776 C C . ASN A 1 476 ? 25.969 -35.875 0.634 1 96.44 476 ASN A C 1
ATOM 3778 O O . ASN A 1 476 ? 25.219 -36.594 -0.027 1 96.44 476 ASN A O 1
ATOM 3782 N N . 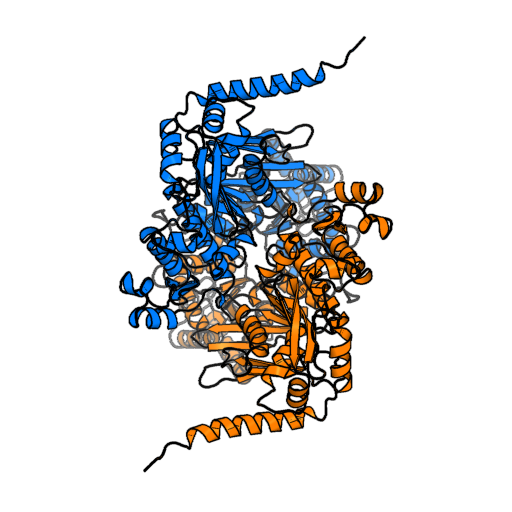ASN A 1 477 ? 26.922 -36.312 1.44 1 95.94 477 ASN A N 1
ATOM 3783 C CA . ASN A 1 477 ? 27.094 -37.75 1.644 1 95.94 477 ASN A CA 1
ATOM 3784 C C . ASN A 1 477 ? 25.875 -38.375 2.318 1 95.94 477 ASN A C 1
ATOM 3786 O O . ASN A 1 477 ? 25.406 -39.438 1.901 1 95.94 477 ASN A O 1
ATOM 3790 N N . LEU A 1 478 ? 25.453 -37.656 3.342 1 96.38 478 LEU A N 1
ATOM 3791 C CA . LEU A 1 478 ? 24.266 -38.156 4.031 1 96.38 478 LEU A CA 1
ATOM 3792 C C . LEU A 1 478 ? 23.078 -38.188 3.086 1 96.38 478 LEU A C 1
ATOM 3794 O O . LEU A 1 478 ? 22.297 -39.156 3.092 1 96.38 478 LEU A O 1
ATOM 3798 N N . ARG A 1 479 ? 22.891 -37.156 2.316 1 96.94 479 ARG A N 1
ATOM 3799 C CA . ARG A 1 479 ? 21.828 -37.062 1.32 1 96.94 479 ARG A CA 1
ATOM 3800 C C . ARG A 1 479 ? 21.922 -38.25 0.341 1 96.94 479 ARG A C 1
ATOM 3802 O O . ARG A 1 479 ? 20.906 -38.844 -0.02 1 96.94 479 ARG A O 1
ATOM 3809 N N . HIS A 1 480 ? 23.141 -38.5 -0.115 1 96.44 480 HIS A N 1
ATOM 3810 C CA . HIS A 1 480 ? 23.359 -39.625 -1.045 1 96.44 480 HIS A CA 1
ATOM 3811 C C . HIS A 1 480 ? 22.938 -40.938 -0.437 1 96.44 480 HIS A C 1
ATOM 3813 O O . HIS A 1 480 ? 22.281 -41.75 -1.105 1 96.44 480 HIS A O 1
ATOM 3819 N N . ASN A 1 481 ? 23.297 -41.188 0.786 1 96.62 481 ASN A N 1
ATOM 3820 C CA . ASN A 1 481 ? 22.875 -42.406 1.484 1 96.62 481 ASN A CA 1
ATOM 3821 C C . ASN A 1 481 ? 21.344 -42.5 1.57 1 96.62 481 ASN A C 1
ATOM 3823 O O . ASN A 1 481 ? 20.766 -43.531 1.278 1 96.62 481 ASN A O 1
ATOM 3827 N N . VAL A 1 482 ? 20.797 -41.406 1.966 1 96.94 482 VAL A N 1
ATOM 3828 C CA . VAL A 1 482 ? 19.344 -41.375 2.117 1 96.94 482 VAL A CA 1
ATOM 3829 C C . VAL A 1 482 ? 18.688 -41.656 0.771 1 96.94 482 VAL A C 1
ATOM 3831 O O . VAL A 1 482 ? 17.688 -42.375 0.699 1 96.94 482 VAL A O 1
ATOM 3834 N N . LYS A 1 483 ? 19.234 -41.031 -0.289 1 96.69 483 LYS A N 1
ATOM 3835 C CA . LYS A 1 483 ? 18.719 -41.312 -1.63 1 96.69 483 LYS A CA 1
ATOM 3836 C C . LYS A 1 483 ? 18.75 -42.781 -1.94 1 96.69 483 LYS A C 1
ATOM 3838 O O . LYS A 1 483 ? 17.781 -43.344 -2.455 1 96.69 483 LYS A O 1
ATOM 3843 N N . GLN A 1 484 ? 19.859 -43.406 -1.555 1 96.38 484 GLN A N 1
ATOM 3844 C CA . GLN A 1 484 ? 20.031 -44.812 -1.812 1 96.38 484 GLN A CA 1
ATOM 3845 C C . GLN A 1 484 ? 19.031 -45.656 -0.995 1 96.38 484 GLN A C 1
ATOM 3847 O O . GLN A 1 484 ? 18.5 -46.656 -1.481 1 96.38 484 GLN A O 1
ATOM 3852 N N . TYR A 1 485 ? 18.859 -45.219 0.268 1 96.81 485 TYR A N 1
ATOM 3853 C CA . TYR A 1 485 ? 17.891 -45.938 1.104 1 96.81 485 TYR A CA 1
ATOM 3854 C C . TYR A 1 485 ? 16.516 -45.938 0.445 1 96.81 485 TYR A C 1
ATOM 3856 O O . TYR A 1 485 ? 15.836 -46.969 0.429 1 96.81 485 TYR A O 1
ATOM 3864 N N . PHE A 1 486 ? 16.078 -44.812 -0.085 1 96.5 486 PHE A N 1
ATOM 3865 C CA . PHE A 1 486 ? 14.781 -44.719 -0.741 1 96.5 486 PHE A CA 1
ATOM 3866 C C . PHE A 1 486 ? 14.75 -45.562 -2.01 1 96.5 486 PHE A C 1
ATOM 3868 O O . PHE A 1 486 ? 13.766 -46.25 -2.285 1 96.5 486 PHE A O 1
ATOM 3875 N N . GLU A 1 487 ? 15.828 -45.5 -2.807 1 95.62 487 GLU A N 1
ATOM 3876 C CA . GLU A 1 487 ? 15.891 -46.281 -4.051 1 95.62 487 GLU A CA 1
ATOM 3877 C C . GLU A 1 487 ? 15.805 -47.781 -3.789 1 95.62 487 GLU A C 1
ATOM 3879 O O . GLU A 1 487 ? 15.188 -48.5 -4.559 1 95.62 487 GLU A O 1
ATOM 3884 N N . ASN A 1 488 ? 16.391 -48.156 -2.748 1 95.31 488 ASN A N 1
ATOM 3885 C CA . ASN A 1 488 ? 16.422 -49.562 -2.385 1 95.31 488 ASN A CA 1
ATOM 3886 C C . ASN A 1 488 ? 15.031 -50.094 -2.023 1 95.31 488 ASN A C 1
ATOM 3888 O O . ASN A 1 488 ? 14.773 -51.281 -2.076 1 95.31 488 ASN A O 1
ATOM 3892 N N . THR A 1 489 ? 14.164 -49.219 -1.605 1 94.81 489 THR A N 1
ATOM 3893 C CA . THR A 1 489 ? 12.812 -49.656 -1.253 1 94.81 489 THR A CA 1
ATOM 3894 C C . THR A 1 489 ? 12.023 -50.031 -2.502 1 94.81 489 THR A C 1
ATOM 3896 O O . THR A 1 489 ? 11.031 -50.75 -2.418 1 94.81 489 THR A O 1
ATOM 3899 N N . GLY A 1 490 ? 12.391 -49.438 -3.707 1 94.75 490 GLY A N 1
ATOM 3900 C CA . GLY A 1 490 ? 11.68 -49.656 -4.953 1 94.75 490 GLY A CA 1
ATOM 3901 C C . GLY A 1 490 ? 10.391 -48.875 -5.055 1 94.75 490 GLY A C 1
ATOM 3902 O O . GLY A 1 490 ? 9.664 -48.969 -6.047 1 94.75 490 GLY A O 1
ATOM 3903 N N . SER A 1 491 ? 10.109 -48.156 -4.047 1 94.75 491 SER A N 1
ATOM 3904 C CA . SER A 1 491 ? 8.891 -47.344 -4.008 1 94.75 491 SER A CA 1
ATOM 3905 C C . SER A 1 491 ? 9.18 -45.906 -4.355 1 94.75 491 SER A C 1
ATOM 3907 O O . SER A 1 491 ? 10.328 -45.469 -4.34 1 94.75 491 SER A O 1
ATOM 3909 N N . ASN A 1 492 ? 8.125 -45.188 -4.762 1 95 492 ASN A N 1
ATOM 3910 C CA . ASN A 1 492 ? 8.242 -43.781 -5.047 1 95 492 ASN A CA 1
ATOM 3911 C C . ASN A 1 492 ? 8.195 -42.938 -3.766 1 95 492 ASN A C 1
ATOM 3913 O O . ASN A 1 492 ? 7.152 -42.844 -3.123 1 95 492 ASN A O 1
ATOM 3917 N N . MET A 1 493 ? 9.289 -42.344 -3.412 1 94.5 493 MET A N 1
ATOM 3918 C CA . MET A 1 493 ? 9.406 -41.625 -2.148 1 94.5 493 MET A CA 1
ATOM 3919 C C . MET A 1 493 ? 8.414 -40.469 -2.084 1 94.5 493 MET A C 1
ATOM 3921 O O . MET A 1 493 ? 8.016 -40.031 -0.998 1 94.5 493 MET A O 1
ATOM 3925 N N . LYS A 1 494 ? 7.918 -39.844 -3.16 1 93.31 494 LYS A N 1
ATOM 3926 C CA . LYS A 1 494 ? 7.02 -38.688 -3.197 1 93.31 494 LYS A CA 1
ATOM 3927 C C . LYS A 1 494 ? 5.578 -39.125 -2.922 1 93.31 494 LYS A C 1
ATOM 3929 O O . LYS A 1 494 ? 4.816 -38.375 -2.301 1 93.31 494 LYS A O 1
ATOM 3934 N N . ARG A 1 495 ? 5.27 -40.375 -3.369 1 92.5 495 ARG A N 1
ATOM 3935 C CA . ARG A 1 495 ? 3.852 -40.688 -3.424 1 92.5 495 ARG A CA 1
ATOM 3936 C C . ARG A 1 495 ? 3.523 -41.844 -2.473 1 92.5 495 ARG A C 1
ATOM 3938 O O . ARG A 1 495 ? 2.369 -42.031 -2.082 1 92.5 495 ARG A O 1
ATOM 3945 N N . ASP A 1 496 ? 4.539 -42.594 -2.1 1 93 496 ASP A N 1
ATOM 3946 C CA . ASP A 1 496 ? 4.262 -43.844 -1.42 1 93 496 ASP A CA 1
ATOM 3947 C C . ASP A 1 496 ? 4.535 -43.75 0.078 1 93 496 ASP A C 1
ATOM 3949 O O . ASP A 1 496 ? 4.809 -44.75 0.74 1 93 496 ASP A O 1
ATOM 3953 N N . GLY A 1 497 ? 4.617 -42.531 0.639 1 92.31 497 GLY A N 1
ATOM 3954 C CA . GLY A 1 497 ? 4.637 -42.438 2.09 1 92.31 497 GLY A CA 1
ATOM 3955 C C . GLY A 1 497 ? 5.855 -41.719 2.627 1 92.31 497 GLY A C 1
ATOM 3956 O O . GLY A 1 497 ? 5.941 -41.438 3.824 1 92.31 497 GLY A O 1
ATOM 3957 N N . GLY A 1 498 ? 6.859 -41.406 1.812 1 95.44 498 GLY A N 1
ATOM 3958 C CA . GLY A 1 498 ? 8.008 -40.594 2.211 1 95.44 498 GLY A CA 1
ATOM 3959 C C . GLY A 1 498 ? 8.883 -41.281 3.238 1 95.44 498 GLY A C 1
ATOM 3960 O O . GLY A 1 498 ? 9.297 -42.438 3.039 1 95.44 498 GLY A O 1
ATOM 3961 N N . ILE A 1 499 ? 9.07 -40.688 4.344 1 95.81 499 ILE A N 1
ATOM 3962 C CA . ILE A 1 499 ? 10 -41.156 5.367 1 95.81 499 ILE A CA 1
ATOM 3963 C C . ILE A 1 499 ? 9.484 -42.469 5.961 1 95.81 499 ILE A C 1
ATOM 3965 O O . ILE A 1 499 ? 10.258 -43.25 6.512 1 95.81 499 ILE A O 1
ATOM 3969 N N . GLN A 1 500 ? 8.219 -42.719 5.852 1 94.69 500 GLN A N 1
ATOM 3970 C CA . GLN A 1 500 ? 7.609 -43.938 6.418 1 94.69 500 GLN A CA 1
ATOM 3971 C C . GLN A 1 500 ? 8.039 -45.188 5.652 1 94.69 500 GLN A C 1
ATOM 3973 O O . GLN A 1 500 ? 7.84 -46.312 6.129 1 94.69 500 GLN A O 1
ATOM 3978 N N . LEU A 1 501 ? 8.586 -45 4.477 1 95.94 501 LEU A N 1
ATOM 3979 C CA . LEU A 1 501 ? 9.078 -46.125 3.676 1 95.94 501 LEU A CA 1
ATOM 3980 C C . LEU A 1 501 ? 10.344 -46.719 4.285 1 95.94 501 LEU A C 1
ATOM 3982 O O . LEU A 1 501 ? 10.734 -47.844 3.953 1 95.94 501 LEU A O 1
ATOM 3986 N N . LEU A 1 502 ? 11.008 -45.906 5.105 1 96.31 502 LEU A N 1
ATOM 3987 C CA . LEU A 1 502 ? 12.281 -46.312 5.688 1 96.31 502 LEU A CA 1
ATOM 3988 C C . LEU A 1 502 ? 12.086 -46.875 7.086 1 96.31 502 LEU A C 1
ATOM 3990 O O . LEU A 1 502 ? 11.109 -46.562 7.766 1 96.31 502 LEU A O 1
ATOM 3994 N N . GLU A 1 503 ? 13.008 -47.781 7.469 1 93.25 503 GLU A N 1
ATOM 3995 C CA . GLU A 1 503 ? 12.883 -48.406 8.781 1 93.25 503 GLU A CA 1
ATOM 3996 C C . GLU A 1 503 ? 14.156 -48.219 9.609 1 93.25 503 GLU A C 1
ATOM 3998 O O . G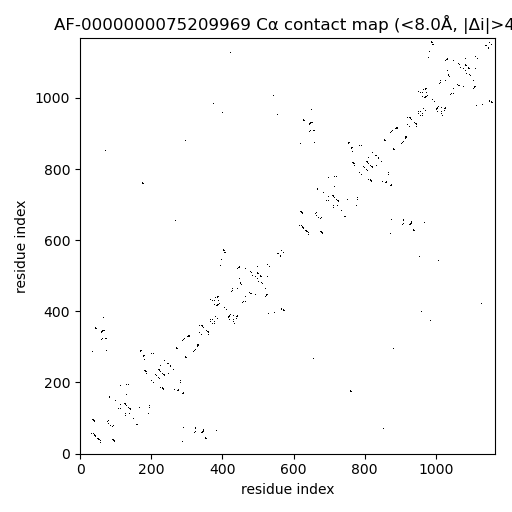LU A 1 503 ? 15.234 -48.031 9.047 1 93.25 503 GLU A O 1
ATOM 4003 N N . ASP A 1 504 ? 13.984 -48.188 10.875 1 91.81 504 ASP A N 1
ATOM 4004 C CA . ASP A 1 504 ? 15.023 -48.25 11.891 1 91.81 504 ASP A CA 1
ATOM 4005 C C . ASP A 1 504 ? 16.109 -47.219 11.633 1 91.81 504 ASP A C 1
ATOM 4007 O O . ASP A 1 504 ? 15.836 -46.031 11.594 1 91.81 504 ASP A O 1
ATOM 4011 N N . ASP A 1 505 ? 17.312 -47.719 11.273 1 93.69 505 ASP A N 1
ATOM 4012 C CA . ASP A 1 505 ? 18.5 -46.844 11.148 1 93.69 505 ASP A CA 1
ATOM 4013 C C . ASP A 1 505 ? 18.391 -45.938 9.914 1 93.69 505 ASP A C 1
ATOM 4015 O O . ASP A 1 505 ? 18.859 -44.812 9.938 1 93.69 505 ASP A O 1
ATOM 4019 N N . GLU A 1 506 ? 17.75 -46.469 8.938 1 96.44 506 GLU A N 1
ATOM 4020 C CA . GLU A 1 506 ? 17.594 -45.688 7.715 1 96.44 506 GLU A CA 1
ATOM 4021 C C . GLU A 1 506 ? 16.672 -44.5 7.938 1 96.44 506 GLU A C 1
ATOM 4023 O O . GLU A 1 506 ? 16.938 -43.406 7.465 1 96.44 506 GLU A O 1
ATOM 4028 N N . LYS A 1 507 ? 15.625 -44.781 8.688 1 96.75 507 LYS A N 1
ATOM 4029 C CA . LYS A 1 507 ? 14.68 -43.719 9.016 1 96.75 507 LYS A CA 1
ATOM 4030 C C . LYS A 1 507 ? 15.328 -42.656 9.906 1 96.75 507 LYS A C 1
ATOM 4032 O O . LYS A 1 507 ? 15.109 -41.469 9.727 1 96.75 507 LYS A O 1
ATOM 4037 N N . ALA A 1 508 ? 16.094 -43.125 10.797 1 96.38 508 ALA A N 1
ATOM 4038 C CA . ALA A 1 508 ? 16.797 -42.219 11.695 1 96.38 508 ALA A CA 1
ATOM 4039 C C . ALA A 1 508 ? 17.766 -41.344 10.93 1 96.38 508 ALA A C 1
ATOM 4041 O O . ALA A 1 508 ? 17.906 -40.156 11.227 1 96.38 508 ALA A O 1
ATOM 4042 N N . ALA A 1 509 ? 18.438 -41.938 10.016 1 95.88 509 ALA A N 1
ATOM 4043 C CA . ALA A 1 509 ? 19.375 -41.188 9.195 1 95.88 509 ALA A CA 1
ATOM 4044 C C . ALA A 1 509 ? 18.656 -40.094 8.383 1 95.88 509 ALA A C 1
ATOM 4046 O O . ALA A 1 509 ? 19.141 -38.969 8.266 1 95.88 509 ALA A O 1
ATOM 4047 N N . CYS A 1 510 ? 17.594 -40.469 7.852 1 97.25 510 CYS A N 1
ATOM 4048 C CA . CYS A 1 510 ? 16.797 -39.531 7.074 1 97.25 510 CYS A CA 1
ATOM 4049 C C . CYS A 1 510 ? 16.281 -38.406 7.949 1 97.25 510 CYS A C 1
ATOM 4051 O O . CYS A 1 510 ? 16.375 -37.219 7.57 1 97.25 510 CYS A O 1
ATOM 4053 N N . GLN A 1 511 ? 15.797 -38.719 9.078 1 96.56 511 GLN A N 1
ATOM 4054 C CA . GLN A 1 511 ? 15.312 -37.719 10.023 1 96.56 511 GLN A CA 1
ATOM 4055 C C . GLN A 1 511 ? 16.422 -36.781 10.453 1 96.56 511 GLN A C 1
ATOM 4057 O O . GLN A 1 511 ? 16.203 -35.594 10.648 1 96.56 511 GLN A O 1
ATOM 4062 N N . ASN A 1 512 ? 17.547 -37.344 10.617 1 96.38 512 ASN A N 1
ATOM 4063 C CA . ASN A 1 512 ? 18.688 -36.531 10.977 1 96.38 512 ASN A CA 1
ATOM 4064 C C . ASN A 1 512 ? 19.016 -35.5 9.883 1 96.38 512 ASN A C 1
ATOM 4066 O O . ASN A 1 512 ? 19.281 -34.344 10.172 1 96.38 512 ASN A O 1
ATOM 4070 N N . LEU A 1 513 ? 19.016 -35.969 8.672 1 97.19 513 LEU A N 1
ATOM 4071 C CA . LEU A 1 513 ? 19.25 -35.062 7.551 1 97.19 513 LEU A CA 1
ATOM 4072 C C . LEU A 1 513 ? 18.219 -33.938 7.539 1 97.19 513 LEU A C 1
ATOM 4074 O O . LEU A 1 513 ? 18.578 -32.75 7.414 1 97.19 513 LEU A O 1
ATOM 4078 N N . PHE A 1 514 ? 16.984 -34.312 7.73 1 97.94 514 PHE A N 1
ATOM 4079 C CA . PHE A 1 514 ? 15.898 -33.312 7.707 1 97.94 514 PHE A CA 1
ATOM 4080 C C . PHE A 1 514 ? 16.062 -32.312 8.836 1 97.94 514 PHE A C 1
ATOM 4082 O O . PHE A 1 514 ? 15.852 -31.109 8.633 1 97.94 514 PHE A O 1
ATOM 4089 N N . GLU A 1 515 ? 16.422 -32.781 9.945 1 96.69 515 GLU A N 1
ATOM 4090 C CA . GLU A 1 515 ? 16.562 -31.906 11.109 1 96.69 515 GLU A CA 1
ATOM 4091 C C . GLU A 1 515 ? 17.734 -30.938 10.93 1 96.69 515 GLU A C 1
ATOM 4093 O O . GLU A 1 515 ? 17.641 -29.766 11.305 1 96.69 515 GLU A O 1
ATOM 4098 N N . GLN A 1 516 ? 18.781 -31.438 10.391 1 96.12 516 GLN A N 1
ATOM 4099 C CA . GLN A 1 516 ? 19.938 -30.562 10.141 1 96.12 516 GLN A CA 1
ATOM 4100 C C . GLN A 1 516 ? 19.578 -29.453 9.148 1 96.12 516 GLN A C 1
ATOM 4102 O O . GLN A 1 516 ? 19.938 -28.297 9.359 1 96.12 516 GLN A O 1
ATOM 4107 N N . LEU A 1 517 ? 18.906 -29.844 8.141 1 97.69 517 LEU A N 1
ATOM 4108 C CA . LEU A 1 517 ? 18.516 -28.859 7.137 1 97.69 517 LEU A CA 1
ATOM 4109 C C . LEU A 1 517 ? 17.516 -27.859 7.711 1 97.69 517 LEU A C 1
ATOM 4111 O O . LEU A 1 517 ? 17.594 -26.672 7.418 1 97.69 517 LEU A O 1
ATOM 4115 N N . LYS A 1 518 ? 16.672 -28.375 8.523 1 97.31 518 LYS A N 1
ATOM 4116 C CA . LYS A 1 518 ? 15.672 -27.531 9.18 1 97.31 518 LYS A CA 1
ATOM 4117 C C . LYS A 1 518 ? 16.328 -26.422 9.992 1 97.31 518 LYS A C 1
ATOM 4119 O O . LYS A 1 518 ? 15.852 -25.281 10.016 1 97.31 518 LYS A O 1
ATOM 4124 N N . ASN A 1 519 ? 17.406 -26.719 10.555 1 96.06 519 ASN A N 1
ATOM 4125 C CA . ASN A 1 519 ? 18.109 -25.734 11.383 1 96.06 519 ASN A CA 1
ATOM 4126 C C . ASN A 1 519 ? 18.594 -24.547 10.555 1 96.06 519 ASN A C 1
ATOM 4128 O O . ASN A 1 519 ? 18.797 -23.453 11.086 1 96.06 519 ASN A O 1
ATOM 4132 N N . TYR A 1 520 ? 18.719 -24.797 9.312 1 96.69 520 TYR A N 1
ATOM 4133 C CA . TYR A 1 520 ? 19.188 -23.734 8.445 1 96.69 520 TYR A CA 1
ATOM 4134 C C . TYR A 1 520 ? 18.062 -23.188 7.574 1 96.69 520 TYR A C 1
ATOM 4136 O O . TYR A 1 520 ? 18.297 -22.453 6.617 1 96.69 520 TYR A O 1
ATOM 4144 N N . GLY A 1 521 ? 16.844 -23.562 7.809 1 97.38 521 GLY A N 1
ATOM 4145 C CA . GLY A 1 521 ? 15.68 -22.984 7.16 1 97.38 521 GLY A CA 1
ATOM 4146 C C . GLY A 1 521 ? 15.266 -23.734 5.906 1 97.38 521 GLY A C 1
ATOM 4147 O O . GLY A 1 521 ? 14.586 -23.188 5.043 1 97.38 521 GLY A O 1
ATOM 4148 N N . ILE A 1 522 ? 15.773 -24.953 5.75 1 98.06 522 ILE A N 1
ATOM 4149 C CA . ILE A 1 522 ? 15.305 -25.812 4.672 1 98.06 522 ILE A CA 1
ATOM 4150 C C . ILE A 1 522 ? 14.383 -26.891 5.238 1 98.06 522 ILE A C 1
ATOM 4152 O O . ILE A 1 522 ? 14.828 -27.781 5.961 1 98.06 522 ILE A O 1
ATOM 4156 N N . PHE A 1 523 ? 13.156 -26.812 4.879 1 98.31 523 PHE A N 1
ATOM 4157 C CA . PHE A 1 523 ? 12.172 -27.734 5.406 1 98.31 523 PHE A CA 1
ATOM 4158 C C . PHE A 1 523 ? 11.727 -28.719 4.332 1 98.31 523 PHE A C 1
ATOM 4160 O O . PHE A 1 523 ? 11.141 -28.328 3.322 1 98.31 523 PHE A O 1
ATOM 4167 N N . ILE A 1 524 ? 11.945 -29.984 4.586 1 97.94 524 ILE A N 1
ATOM 4168 C CA . ILE A 1 524 ? 11.562 -31.031 3.648 1 97.94 524 ILE A CA 1
ATOM 4169 C C . ILE A 1 524 ? 10.25 -31.672 4.09 1 97.94 524 ILE A C 1
ATOM 4171 O O . ILE A 1 524 ? 10.078 -32 5.27 1 97.94 524 ILE A O 1
ATOM 4175 N N . VAL A 1 525 ? 9.336 -31.797 3.135 1 97.75 525 VAL A N 1
ATOM 4176 C CA . VAL A 1 525 ? 8.078 -32.469 3.43 1 97.75 525 VAL A CA 1
ATOM 4177 C C . VAL A 1 525 ? 8.336 -33.938 3.732 1 97.75 525 VAL A C 1
ATOM 4179 O O . VAL A 1 525 ? 8.68 -34.719 2.836 1 97.75 525 VAL A O 1
ATOM 4182 N N . PRO A 1 526 ? 8.102 -34.344 4.883 1 96.75 526 PRO A N 1
ATOM 4183 C CA . PRO A 1 526 ? 8.57 -35.656 5.289 1 96.75 526 PRO A CA 1
ATOM 4184 C C . PRO A 1 526 ? 7.801 -36.812 4.605 1 96.75 526 PRO A C 1
ATOM 4186 O O . PRO A 1 526 ? 8.375 -37.844 4.309 1 96.75 526 PRO A O 1
ATOM 4189 N N . ASN A 1 527 ? 6.594 -36.625 4.328 1 95.25 527 ASN A N 1
ATOM 4190 C CA . ASN A 1 527 ? 5.77 -37.719 3.83 1 95.25 527 ASN A CA 1
ATOM 4191 C C . ASN A 1 527 ? 5.68 -37.688 2.307 1 95.25 527 ASN A C 1
ATOM 4193 O O . ASN A 1 527 ? 4.895 -38.438 1.719 1 95.25 527 ASN A O 1
ATOM 4197 N N . GLY A 1 528 ? 6.441 -36.844 1.675 1 95.38 528 GLY A N 1
ATOM 4198 C CA . GLY A 1 528 ? 6.473 -36.844 0.22 1 95.38 528 GLY A CA 1
ATOM 4199 C C . GLY A 1 528 ? 6.387 -35.469 -0.392 1 95.38 528 GLY A C 1
ATOM 4200 O O . GLY A 1 528 ? 7.367 -34.719 -0.385 1 95.38 528 GLY A O 1
ATOM 4201 N N . GLU A 1 529 ? 5.25 -35.281 -1.031 1 95.19 529 GLU A N 1
ATOM 4202 C CA . GLU A 1 529 ? 5 -34 -1.698 1 95.19 529 GLU A CA 1
ATOM 4203 C C . GLU A 1 529 ? 3.727 -33.344 -1.175 1 95.19 529 GLU A C 1
ATOM 4205 O O . GLU A 1 529 ? 3.238 -33.688 -0.1 1 95.19 529 GLU A O 1
ATOM 4210 N N . LEU A 1 530 ? 3.301 -32.312 -1.763 1 94.75 530 LEU A N 1
ATOM 4211 C CA . LEU A 1 530 ? 2.164 -31.5 -1.336 1 94.75 530 LEU A CA 1
ATOM 4212 C C . LEU A 1 530 ? 0.954 -32.375 -1.037 1 94.75 530 LEU A C 1
ATOM 4214 O O . LEU A 1 530 ? 0.307 -32.219 0.001 1 94.75 530 LEU A O 1
ATOM 4218 N N . GLU A 1 531 ? 0.746 -33.438 -1.86 1 95.25 531 GLU A N 1
ATOM 4219 C CA . GLU A 1 531 ? -0.458 -34.25 -1.813 1 95.25 531 GLU A CA 1
ATOM 4220 C C . GLU A 1 531 ? -0.406 -35.25 -0.649 1 95.25 531 GLU A C 1
ATOM 4222 O O . GLU A 1 531 ? -1.383 -35.938 -0.381 1 95.25 531 GLU A O 1
ATOM 4227 N N . SER A 1 532 ? 0.689 -35.312 0.031 1 95.5 532 SER A N 1
ATOM 4228 C CA . SER A 1 532 ? 0.82 -36.219 1.163 1 95.5 532 SER A CA 1
ATOM 4229 C C . SER A 1 532 ? 0.157 -35.625 2.412 1 95.5 532 SER A C 1
ATOM 4231 O O . SER A 1 532 ? 0.017 -36.344 3.42 1 95.5 532 SER A O 1
ATOM 4233 N N . TRP A 1 533 ? -0.236 -34.375 2.305 1 96.44 533 TRP A N 1
ATOM 4234 C CA . TRP A 1 533 ? -0.896 -33.75 3.443 1 96.44 533 TRP A CA 1
ATOM 4235 C C . TRP A 1 533 ? -2.391 -34.062 3.441 1 96.44 533 TRP A C 1
ATOM 4237 O O . TRP A 1 533 ? -2.994 -34.219 2.381 1 96.44 533 TRP A O 1
ATOM 4247 N N . MET A 1 534 ? -2.982 -34.094 4.688 1 95.44 534 MET A N 1
ATOM 4248 C CA . MET A 1 534 ? -4.414 -34.25 4.918 1 95.44 534 MET A CA 1
ATOM 4249 C C . MET A 1 534 ? -4.969 -35.438 4.141 1 95.44 534 MET A C 1
ATOM 4251 O O . MET A 1 534 ? -6 -35.344 3.475 1 95.44 534 MET A O 1
ATOM 4255 N N . LYS A 1 535 ? -4.34 -36.5 4.195 1 93 535 LYS A N 1
ATOM 4256 C CA . LYS A 1 535 ? -4.711 -37.719 3.465 1 93 535 LYS A CA 1
ATOM 4257 C C . LYS A 1 535 ? -6.047 -38.25 3.957 1 93 535 LYS A C 1
ATOM 4259 O O . LYS A 1 535 ? -6.742 -38.969 3.225 1 93 535 LYS A O 1
ATOM 4264 N N . ASN A 1 536 ? -6.352 -37.969 5.125 1 91.81 536 ASN A N 1
ATOM 4265 C CA . ASN A 1 536 ? -7.59 -38.438 5.727 1 91.81 536 ASN A CA 1
ATOM 4266 C C . ASN A 1 536 ? -8.812 -37.969 4.949 1 91.81 536 ASN A C 1
ATOM 4268 O O . ASN A 1 536 ? -9.898 -38.531 5.074 1 91.81 536 ASN A O 1
ATOM 4272 N N . PHE A 1 537 ? -8.656 -37 4.137 1 93.56 537 PHE A N 1
ATOM 4273 C CA . PHE A 1 537 ? -9.797 -36.469 3.398 1 93.56 537 PHE A CA 1
ATOM 4274 C C . PHE A 1 537 ? -9.883 -37.094 2.012 1 93.56 537 PHE A C 1
ATOM 4276 O O . PHE A 1 537 ? -10.844 -36.875 1.278 1 93.56 537 PHE A O 1
ATOM 4283 N N . GLY A 1 538 ? -8.859 -37.812 1.576 1 91.5 538 GLY A N 1
ATOM 4284 C CA . GLY A 1 538 ? -8.883 -38.625 0.375 1 91.5 538 GLY A CA 1
ATOM 4285 C C . GLY A 1 538 ? -9.016 -37.812 -0.899 1 91.5 538 GLY A C 1
ATOM 4286 O O . GLY A 1 538 ? -9.727 -38.219 -1.822 1 91.5 538 GLY A O 1
ATOM 4287 N N . ILE A 1 539 ? -8.383 -36.75 -0.947 1 92.38 539 ILE A N 1
ATOM 4288 C CA . ILE A 1 539 ? -8.477 -35.875 -2.129 1 92.38 539 ILE A CA 1
ATOM 4289 C C . ILE A 1 539 ? -7.559 -36.438 -3.223 1 92.38 539 ILE A C 1
ATOM 4291 O O . ILE A 1 539 ? -6.352 -36.562 -3.014 1 92.38 539 ILE A O 1
ATOM 4295 N N . PRO A 1 540 ? -8.078 -36.719 -4.375 1 89.94 540 PRO A N 1
ATOM 4296 C CA . PRO A 1 540 ? -7.254 -37.25 -5.469 1 89.94 540 PRO A CA 1
ATOM 4297 C C . PRO A 1 540 ? -6.613 -36.125 -6.305 1 89.94 540 PRO A C 1
ATOM 4299 O O . PRO A 1 540 ? -6.926 -34.938 -6.117 1 89.94 540 PRO A O 1
ATOM 4302 N N . GLY A 1 541 ? -5.645 -36.562 -7.188 1 88.56 541 GLY A N 1
ATOM 4303 C CA . GLY A 1 541 ? -5.055 -35.625 -8.133 1 88.56 541 GLY A CA 1
ATOM 4304 C C . GLY A 1 541 ? -3.656 -35.188 -7.746 1 88.56 541 GLY A C 1
ATOM 4305 O O . GLY A 1 541 ? -3.057 -35.75 -6.824 1 88.56 541 GLY A O 1
ATOM 4306 N N . HIS A 1 542 ? -3.148 -34.219 -8.625 1 88.75 542 HIS A N 1
ATOM 4307 C CA . HIS A 1 542 ? -1.797 -33.719 -8.422 1 88.75 542 HIS A CA 1
ATOM 4308 C C . HIS A 1 542 ? -1.709 -32.25 -8.758 1 88.75 542 HIS A C 1
ATOM 4310 O O . HIS A 1 542 ? -2.465 -31.734 -9.594 1 88.75 542 HIS A O 1
ATOM 4316 N N . GLY A 1 543 ? -0.857 -31.641 -8.094 1 87.56 543 GLY A N 1
ATOM 4317 C CA . GLY A 1 543 ? -0.581 -30.25 -8.438 1 87.56 543 GLY A CA 1
ATOM 4318 C C . GLY A 1 543 ? -1.796 -29.359 -8.32 1 87.56 543 GLY A C 1
ATOM 4319 O O . GLY A 1 543 ? -2.471 -29.359 -7.285 1 87.56 543 GLY A O 1
ATOM 4320 N N . PRO A 1 544 ? -2.057 -28.609 -9.336 1 86.25 544 PRO A N 1
ATOM 4321 C CA . PRO A 1 544 ? -3.146 -27.625 -9.289 1 86.25 544 PRO A CA 1
ATOM 4322 C C . PRO A 1 544 ? -4.516 -28.281 -9.125 1 86.25 544 PRO A C 1
ATOM 4324 O O . PRO A 1 544 ? -5.375 -27.75 -8.414 1 86.25 544 PRO A O 1
ATOM 4327 N N . ALA A 1 545 ? -4.715 -29.422 -9.758 1 86.56 545 ALA A N 1
ATOM 4328 C CA . ALA A 1 545 ? -5.992 -30.125 -9.641 1 86.56 545 ALA A CA 1
ATOM 4329 C C . ALA A 1 545 ? -6.242 -30.562 -8.195 1 86.56 545 ALA A C 1
ATOM 4331 O O . ALA A 1 545 ? -7.355 -30.422 -7.684 1 86.56 545 ALA A O 1
ATOM 4332 N N . TRP A 1 546 ? -5.246 -31.094 -7.617 1 92.81 546 TRP A N 1
ATOM 4333 C CA . TRP A 1 546 ? -5.348 -31.484 -6.215 1 92.81 546 TRP A CA 1
ATOM 4334 C C . TRP A 1 546 ? -5.664 -30.266 -5.336 1 92.81 546 TRP A C 1
ATOM 4336 O O . TRP A 1 546 ? -6.512 -30.344 -4.445 1 92.81 546 TRP A O 1
ATOM 4346 N N . LEU A 1 547 ? -4.973 -29.156 -5.574 1 92.19 547 LEU A N 1
ATOM 4347 C CA . LEU A 1 547 ? -5.145 -27.953 -4.77 1 92.19 547 LEU A CA 1
ATOM 4348 C C . LEU A 1 547 ? -6.594 -27.469 -4.809 1 92.19 547 LEU A C 1
ATOM 4350 O O . LEU A 1 547 ? -7.168 -27.141 -3.77 1 92.19 547 LEU A O 1
ATOM 4354 N N . MET A 1 548 ? -7.188 -27.516 -5.938 1 87.06 548 MET A N 1
ATOM 4355 C CA . MET A 1 548 ? -8.562 -27.047 -6.098 1 87.06 548 MET A CA 1
ATOM 4356 C C . MET A 1 548 ? -9.531 -27.906 -5.305 1 87.06 548 MET A C 1
ATOM 4358 O O . MET A 1 548 ? -10.398 -27.391 -4.598 1 87.06 548 MET A O 1
ATOM 4362 N N . SER A 1 549 ? -9.336 -29.172 -5.469 1 90.88 549 SER A N 1
ATOM 4363 C CA . SER A 1 549 ? -10.188 -30.094 -4.73 1 90.88 549 SER A CA 1
ATOM 4364 C C . SER A 1 549 ? -9.984 -29.953 -3.227 1 90.88 549 SER A C 1
ATOM 4366 O O . SER A 1 549 ? -10.945 -30.031 -2.457 1 90.88 549 SER A O 1
ATOM 4368 N N . MET A 1 550 ? -8.797 -29.766 -2.885 1 94 550 MET A N 1
ATOM 4369 C CA . MET A 1 550 ? -8.477 -29.594 -1.469 1 94 550 MET A CA 1
ATOM 4370 C C . MET A 1 550 ? -9.102 -28.328 -0.912 1 94 550 MET A C 1
ATOM 4372 O O . MET A 1 550 ? -9.695 -28.344 0.169 1 94 550 MET A O 1
ATOM 4376 N N . PHE A 1 551 ? -9.008 -27.219 -1.623 1 90.69 551 PHE A N 1
ATOM 4377 C CA . PHE A 1 551 ? -9.586 -25.953 -1.187 1 90.69 551 PHE A CA 1
ATOM 4378 C C . PHE A 1 551 ? -11.102 -26.078 -1.05 1 90.69 551 PHE A C 1
ATOM 4380 O O . PHE A 1 551 ? -11.695 -25.516 -0.119 1 90.69 551 PHE A O 1
ATOM 4387 N N . GLU A 1 552 ? -11.656 -26.797 -1.954 1 88.5 552 GLU A N 1
ATOM 4388 C CA . GLU A 1 552 ? -13.094 -27.031 -1.867 1 88.5 552 GLU A CA 1
ATOM 4389 C C . GLU A 1 552 ? -13.461 -27.797 -0.599 1 88.5 552 GLU A C 1
ATOM 4391 O O . GLU A 1 552 ? -14.422 -27.438 0.091 1 88.5 552 GLU A O 1
ATOM 4396 N N . ARG A 1 553 ? -12.711 -28.781 -0.351 1 93.12 553 ARG A N 1
ATOM 4397 C CA . ARG A 1 553 ? -12.953 -29.609 0.833 1 93.12 553 ARG A CA 1
ATOM 4398 C C . ARG A 1 553 ? -12.711 -28.797 2.109 1 93.12 553 ARG A C 1
ATOM 4400 O O . ARG A 1 553 ? -13.414 -29 3.107 1 93.12 553 ARG A O 1
ATOM 4407 N N . MET A 1 554 ? -11.727 -27.984 2.135 1 93.31 554 MET A N 1
ATOM 4408 C CA . MET A 1 554 ? -11.359 -27.219 3.316 1 93.31 554 MET A CA 1
ATOM 4409 C C . MET A 1 554 ? -12.438 -26.188 3.654 1 93.31 554 MET A C 1
ATOM 4411 O O . MET A 1 554 ? -12.602 -25.812 4.816 1 93.31 554 MET A O 1
ATOM 4415 N N . GLY A 1 555 ? -13.125 -25.781 2.682 1 89.31 555 GLY A N 1
ATOM 4416 C CA . GLY A 1 555 ? -14.203 -24.844 2.908 1 89.31 555 GLY A CA 1
ATOM 4417 C C . GLY A 1 555 ? -13.758 -23.391 2.869 1 89.31 555 GLY A C 1
ATOM 4418 O O . GLY A 1 555 ? -12.586 -23.094 3.119 1 89.31 555 GLY A O 1
ATOM 4419 N N . SER A 1 556 ? -14.688 -22.5 2.609 1 81.88 556 SER A N 1
ATOM 4420 C CA . SER A 1 556 ? -14.367 -21.078 2.436 1 81.88 556 SER A CA 1
ATOM 4421 C C . SER A 1 556 ? -14.93 -20.25 3.576 1 81.88 556 SER A C 1
ATOM 4423 O O . SER A 1 556 ? -14.414 -19.172 3.877 1 81.88 556 SER A O 1
ATOM 4425 N N . ASP A 1 557 ? -15.914 -20.766 4.227 1 78.25 557 ASP A N 1
ATOM 4426 C CA . ASP A 1 557 ? -16.594 -20 5.27 1 78.25 557 ASP A CA 1
ATOM 4427 C C . ASP A 1 557 ? -16.297 -20.562 6.652 1 78.25 557 ASP A C 1
ATOM 4429 O O . ASP A 1 557 ? -16.75 -21.672 6.984 1 78.25 557 ASP A O 1
ATOM 4433 N N . PRO A 1 558 ? -15.672 -19.797 7.449 1 80.25 558 PRO A N 1
ATOM 4434 C CA . PRO A 1 558 ? -15.328 -20.297 8.781 1 80.25 558 PRO A CA 1
ATOM 4435 C C . PRO A 1 558 ? -16.562 -20.562 9.648 1 80.25 558 PRO A C 1
ATOM 4437 O O . PRO A 1 558 ? -16.469 -21.266 10.656 1 80.25 558 PRO A O 1
ATOM 4440 N N . GLU A 1 559 ? -17.688 -19.984 9.297 1 77.44 559 GLU A N 1
ATOM 4441 C CA . GLU A 1 559 ? -18.906 -20.203 10.086 1 77.44 559 GLU A CA 1
ATOM 4442 C C . GLU A 1 559 ? -19.594 -21.516 9.695 1 77.44 559 GLU A C 1
ATOM 4444 O O . GLU A 1 559 ? -20.469 -22 10.414 1 77.44 559 GLU A O 1
ATOM 4449 N N . ASP A 1 560 ? -19.109 -22.047 8.617 1 86.62 560 ASP A N 1
ATOM 4450 C CA . ASP A 1 560 ? -19.672 -23.312 8.156 1 86.62 560 ASP A CA 1
ATOM 4451 C C . ASP A 1 560 ? -19.125 -24.484 8.984 1 86.62 560 ASP A C 1
ATOM 4453 O O . ASP A 1 560 ? -17.953 -24.5 9.359 1 86.62 560 ASP A O 1
ATOM 4457 N N . THR A 1 561 ? -19.922 -25.375 9.258 1 87.44 561 THR A N 1
ATOM 4458 C CA . THR A 1 561 ? -19.547 -26.516 10.078 1 87.44 561 THR A CA 1
ATOM 4459 C C . THR A 1 561 ? -18.5 -27.375 9.367 1 87.44 561 THR A C 1
ATOM 4461 O O . THR A 1 561 ? -17.719 -28.062 10.016 1 87.44 561 THR A O 1
ATOM 4464 N N . ASP A 1 562 ? -18.516 -27.297 8.062 1 90.38 562 ASP A N 1
ATOM 4465 C CA . ASP A 1 562 ? -17.594 -28.141 7.301 1 90.38 562 ASP A CA 1
ATOM 4466 C C . ASP A 1 562 ? -16.266 -27.453 7.07 1 90.38 562 ASP A C 1
ATOM 4468 O O . ASP A 1 562 ? -15.359 -28.016 6.453 1 90.38 562 ASP A O 1
ATOM 4472 N N . TYR A 1 563 ? -16.172 -26.297 7.625 1 92.5 563 TYR A N 1
ATOM 4473 C CA . TYR A 1 563 ? -14.906 -25.578 7.5 1 92.5 563 TYR A CA 1
ATOM 4474 C C . TYR A 1 563 ? -13.797 -26.266 8.289 1 92.5 563 TYR A C 1
ATOM 4476 O O . TYR A 1 563 ? -13.953 -26.531 9.484 1 92.5 563 TYR A O 1
ATOM 4484 N N . ILE A 1 564 ? -12.781 -26.578 7.633 1 93.88 564 ILE A N 1
ATOM 4485 C CA . ILE A 1 564 ? -11.703 -27.312 8.281 1 93.88 564 ILE A CA 1
ATOM 4486 C C . ILE A 1 564 ? -10.867 -26.359 9.133 1 93.88 564 ILE A C 1
ATOM 4488 O O . ILE A 1 564 ? -10.289 -25.406 8.609 1 93.88 564 ILE A O 1
ATOM 4492 N N . ARG A 1 565 ? -10.781 -26.609 10.32 1 93.81 565 ARG A N 1
ATOM 4493 C CA . ARG A 1 565 ? -9.953 -25.891 11.273 1 93.81 565 ARG A CA 1
ATOM 4494 C C . ARG A 1 565 ? -8.688 -26.672 11.617 1 93.81 565 ARG A C 1
ATOM 4496 O O . ARG A 1 565 ? -8.633 -27.891 11.398 1 93.81 565 ARG A O 1
ATOM 4503 N N . PRO A 1 566 ? -7.676 -25.859 12.07 1 95.25 566 PRO A N 1
ATOM 4504 C CA . PRO A 1 566 ? -6.441 -26.562 12.43 1 95.25 566 PRO A CA 1
ATOM 4505 C C . PRO A 1 566 ? -6.668 -27.672 13.453 1 95.25 566 PRO A C 1
ATOM 4507 O O . PRO A 1 566 ? -7.473 -27.5 14.375 1 95.25 566 PRO A O 1
ATOM 4510 N N . PHE A 1 567 ? -6.059 -28.812 13.227 1 93.75 567 PHE A N 1
ATOM 4511 C CA . PHE A 1 567 ? -6.062 -29.938 14.164 1 93.75 567 PHE A CA 1
ATOM 4512 C C . PHE A 1 567 ? -4.645 -30.438 14.414 1 93.75 567 PHE A C 1
ATOM 4514 O O . PHE A 1 567 ? -3.695 -29.969 13.781 1 93.75 567 PHE A O 1
ATOM 4521 N N . ASP A 1 568 ? -4.535 -31.328 15.297 1 93.06 568 ASP A N 1
ATOM 4522 C CA . ASP A 1 568 ? -3.213 -31.734 15.758 1 93.06 568 ASP A CA 1
ATOM 4523 C C . ASP A 1 568 ? -2.48 -32.531 14.688 1 93.06 568 ASP A C 1
ATOM 4525 O O . ASP A 1 568 ? -3.049 -33.469 14.102 1 93.06 568 ASP A O 1
ATOM 4529 N N . GLY A 1 569 ? -1.285 -32.125 14.484 1 94.69 569 GLY A N 1
ATOM 4530 C CA . GLY A 1 569 ? -0.424 -32.875 13.586 1 94.69 569 GLY A CA 1
ATOM 4531 C C . GLY A 1 569 ? -0.553 -32.438 12.141 1 94.69 569 GLY A C 1
ATOM 4532 O O . GLY A 1 569 ? -0.97 -31.297 11.859 1 94.69 569 GLY A O 1
ATOM 4533 N N . ASP A 1 570 ? 0.082 -33.188 11.289 1 96.06 570 ASP A N 1
ATOM 4534 C CA . ASP A 1 570 ? -0.034 -33.031 9.844 1 96.06 570 ASP A CA 1
ATOM 4535 C C . ASP A 1 570 ? 0.589 -31.688 9.406 1 96.06 570 ASP A C 1
ATOM 4537 O O . ASP A 1 570 ? 1.674 -31.328 9.867 1 96.06 570 ASP A O 1
ATOM 4541 N N . VAL A 1 571 ? -0.038 -31.109 8.422 1 97.69 571 VAL A N 1
ATOM 4542 C CA . VAL A 1 571 ? 0.541 -29.906 7.828 1 97.69 571 VAL A CA 1
ATOM 4543 C C . VAL A 1 571 ? 0.536 -28.766 8.844 1 97.69 571 VAL A C 1
ATOM 4545 O O . VAL A 1 571 ? 1.403 -27.891 8.812 1 97.69 571 VAL A O 1
ATOM 4548 N N . TRP A 1 572 ? -0.392 -28.828 9.773 1 97.62 572 TRP A N 1
ATOM 4549 C CA . TRP A 1 572 ? -0.488 -27.781 10.797 1 97.62 572 TRP A CA 1
ATOM 4550 C C . TRP A 1 572 ? 0.747 -27.781 11.688 1 97.62 572 TRP A C 1
ATOM 4552 O O . TRP A 1 572 ? 1.358 -26.734 11.914 1 97.62 572 TRP A O 1
ATOM 4562 N N . ALA A 1 573 ? 1.13 -28.891 12.109 1 96.88 573 ALA A N 1
ATOM 4563 C CA . ALA A 1 573 ? 2.332 -29.031 12.93 1 96.88 573 ALA A CA 1
ATOM 4564 C C . ALA A 1 573 ? 3.58 -28.656 12.133 1 96.88 573 ALA A C 1
ATOM 4566 O O . ALA A 1 573 ? 4.535 -28.109 12.688 1 96.88 573 ALA A O 1
ATOM 4567 N N . PHE A 1 574 ? 3.504 -29.016 10.922 1 97.38 574 PHE A N 1
ATOM 4568 C CA . PHE A 1 574 ? 4.621 -28.703 10.047 1 97.38 574 PHE A CA 1
ATOM 4569 C C . PHE A 1 574 ? 4.84 -27.203 9.961 1 97.38 574 PHE A C 1
ATOM 4571 O O . PHE A 1 574 ? 5.965 -26.719 10.102 1 97.38 574 PHE A O 1
ATOM 4578 N N . ILE A 1 575 ? 3.814 -26.375 9.758 1 97.62 575 ILE A N 1
ATOM 4579 C CA . ILE A 1 575 ? 3.908 -24.922 9.664 1 97.62 575 ILE A CA 1
ATOM 4580 C C . ILE A 1 575 ? 4.258 -24.344 11.031 1 97.62 575 ILE A C 1
ATOM 4582 O O . ILE A 1 575 ? 4.988 -23.359 11.125 1 97.62 575 ILE A O 1
ATOM 4586 N N . GLU A 1 576 ? 3.77 -24.953 12.062 1 96.31 576 GLU A N 1
ATOM 4587 C CA . GLU A 1 576 ? 4.129 -24.516 13.414 1 96.31 576 GLU A CA 1
ATOM 4588 C C . GLU A 1 576 ? 5.633 -24.625 13.648 1 96.31 576 GLU A C 1
ATOM 4590 O O . GLU A 1 576 ? 6.234 -23.781 14.305 1 96.31 576 GLU A O 1
ATOM 4595 N N . LYS A 1 577 ? 6.184 -25.688 13.125 1 96.06 577 LYS A N 1
ATOM 4596 C CA . LYS A 1 577 ? 7.629 -25.859 13.227 1 96.06 577 LYS A CA 1
ATOM 4597 C C . LYS A 1 577 ? 8.375 -24.75 12.508 1 96.06 577 LYS A C 1
ATOM 4599 O O . LYS A 1 577 ? 9.398 -24.266 13 1 96.06 577 LYS A O 1
ATOM 4604 N N . ILE A 1 578 ? 7.891 -24.391 11.406 1 97.06 578 ILE A N 1
ATOM 4605 C CA . ILE A 1 578 ? 8.516 -23.297 10.648 1 97.06 578 ILE A CA 1
ATOM 4606 C C . ILE A 1 578 ? 8.352 -21.984 11.398 1 97.06 578 ILE A C 1
ATOM 4608 O O . ILE A 1 578 ? 9.266 -21.156 11.43 1 97.06 578 ILE A O 1
ATOM 4612 N N . ALA A 1 579 ? 7.168 -21.812 11.969 1 94.94 579 ALA A N 1
ATOM 4613 C CA . ALA A 1 579 ? 6.918 -20.625 12.773 1 94.94 579 ALA A CA 1
ATOM 4614 C C . ALA A 1 579 ? 7.918 -20.531 13.922 1 94.94 579 ALA A C 1
ATOM 4616 O O . ALA A 1 579 ? 8.453 -19.453 14.195 1 94.94 579 ALA A O 1
ATOM 4617 N N . ASN A 1 580 ? 8.195 -21.641 14.531 1 94.25 580 ASN A N 1
ATOM 4618 C CA . ASN A 1 580 ? 9.172 -21.688 15.609 1 94.25 580 ASN A CA 1
ATOM 4619 C C . ASN A 1 580 ? 10.562 -21.297 15.117 1 94.25 580 ASN A C 1
ATOM 4621 O O . ASN A 1 580 ? 11.281 -20.562 15.797 1 94.25 580 ASN A O 1
ATOM 4625 N N . TRP A 1 581 ? 10.875 -21.734 14.023 1 94.62 581 TRP A N 1
ATOM 4626 C CA . TRP A 1 581 ? 12.164 -21.391 13.43 1 94.62 581 TRP A CA 1
ATOM 4627 C C . TRP A 1 581 ? 12.25 -19.906 13.125 1 94.62 581 TRP A C 1
ATOM 4629 O O . TRP A 1 581 ? 13.297 -19.281 13.328 1 94.62 581 TRP A O 1
ATOM 4639 N N . SER A 1 582 ? 11.188 -19.328 12.633 1 90.44 582 SER A N 1
ATOM 4640 C CA . SER A 1 582 ? 11.164 -17.922 12.227 1 90.44 582 SER A CA 1
ATOM 4641 C C . SER A 1 582 ? 11.359 -17 13.422 1 90.44 582 SER A C 1
ATOM 4643 O O . SER A 1 582 ? 11.719 -15.828 13.258 1 90.44 582 SER A O 1
ATOM 4645 N N . GLU A 1 583 ? 11.148 -17.5 14.594 1 84.94 583 GLU A N 1
ATOM 4646 C CA . GLU A 1 583 ? 11.234 -16.688 15.797 1 84.94 583 GLU A CA 1
ATOM 4647 C C . GLU A 1 583 ? 12.609 -16.797 16.453 1 84.94 583 GLU A C 1
ATOM 4649 O O . GLU A 1 583 ? 12.906 -16.109 17.422 1 84.94 583 GLU A O 1
ATOM 4654 N N . LEU A 1 584 ? 13.422 -17.625 15.922 1 78.62 584 LEU A N 1
ATOM 4655 C CA . LEU A 1 584 ? 14.766 -17.797 16.469 1 78.62 584 LEU A CA 1
ATOM 4656 C C . LEU A 1 584 ? 15.703 -16.703 15.961 1 78.62 584 LEU A C 1
ATOM 4658 O O . LEU A 1 584 ? 15.539 -16.219 14.836 1 78.62 584 LEU A O 1
ATOM 4662 N N . MET B 1 1 ? -37.438 41.875 -31.484 1 22.33 1 MET B N 1
ATOM 4663 C CA . MET B 1 1 ? -38.375 40.875 -30.984 1 22.33 1 MET B CA 1
ATOM 4664 C C . MET B 1 1 ? -37.656 39.781 -30.188 1 22.33 1 MET B C 1
ATOM 4666 O O . MET B 1 1 ? -36.688 39.219 -30.672 1 22.33 1 MET B O 1
ATOM 4670 N N . TYR B 1 2 ? -37.781 39.719 -28.719 1 23.75 2 TYR B N 1
ATOM 4671 C CA . TYR B 1 2 ? -37 39.281 -27.562 1 23.75 2 TYR B CA 1
ATOM 4672 C C . TYR B 1 2 ? -37.156 37.781 -27.359 1 23.75 2 TYR B C 1
ATOM 4674 O O . TYR B 1 2 ? -38.219 37.281 -26.969 1 23.75 2 TYR B O 1
ATOM 4682 N N . ARG B 1 3 ? -36.656 36.938 -28.234 1 27.14 3 ARG B N 1
ATOM 4683 C CA . ARG B 1 3 ? -36.906 35.531 -28.391 1 27.14 3 ARG B CA 1
ATOM 4684 C C . ARG B 1 3 ? -36.344 34.719 -27.203 1 27.14 3 ARG B C 1
ATOM 4686 O O . ARG B 1 3 ? -36.25 33.5 -27.266 1 27.14 3 ARG B O 1
ATOM 4693 N N . PRO B 1 4 ? -35.906 35.344 -26.016 1 26.3 4 PRO B N 1
ATOM 4694 C CA . PRO B 1 4 ? -34.844 34.781 -25.156 1 26.3 4 PRO B CA 1
ATOM 4695 C C . PRO B 1 4 ? -35.344 33.625 -24.297 1 26.3 4 PRO B C 1
ATOM 4697 O O . PRO B 1 4 ? -34.562 32.969 -23.609 1 26.3 4 PRO B O 1
ATOM 4700 N N . ARG B 1 5 ? -36.688 33.344 -23.891 1 26.83 5 ARG B N 1
ATOM 4701 C CA . ARG B 1 5 ? -37.062 32.906 -22.562 1 26.83 5 ARG B CA 1
ATOM 4702 C C . ARG B 1 5 ? -37.156 31.375 -22.5 1 26.83 5 ARG B C 1
ATOM 4704 O O . ARG B 1 5 ? -37.656 30.828 -21.5 1 26.83 5 ARG B O 1
ATOM 4711 N N . ALA B 1 6 ? -37.031 30.641 -23.562 1 29.3 6 ALA B N 1
ATOM 4712 C CA . ALA B 1 6 ? -37.531 29.266 -23.516 1 29.3 6 ALA B CA 1
ATOM 4713 C C . ALA B 1 6 ? -36.562 28.359 -22.75 1 29.3 6 ALA B C 1
ATOM 4715 O O . ALA B 1 6 ? -36.906 27.266 -22.344 1 29.3 6 ALA B O 1
ATOM 4716 N N . SER B 1 7 ? -35.25 28.688 -22.75 1 27.11 7 SER B N 1
ATOM 4717 C CA . SER B 1 7 ? -34.281 27.688 -22.281 1 27.11 7 SER B CA 1
ATOM 4718 C C . SER B 1 7 ? -34.312 27.547 -20.766 1 27.11 7 SER B C 1
ATOM 4720 O O . SER B 1 7 ? -33.75 26.625 -20.203 1 27.11 7 SER B O 1
ATOM 4722 N N . LYS B 1 8 ? -34.906 28.5 -20.031 1 32.62 8 LYS B N 1
ATOM 4723 C CA . LYS B 1 8 ? -34.969 28.453 -18.562 1 32.62 8 LYS B CA 1
ATOM 4724 C C . LYS B 1 8 ? -36.094 27.531 -18.094 1 32.62 8 LYS B C 1
ATOM 4726 O O . LYS B 1 8 ? -36.125 27.125 -16.938 1 32.62 8 LYS B O 1
ATOM 4731 N N . ILE B 1 9 ? -37.125 27.219 -18.922 1 29.94 9 ILE B N 1
ATOM 4732 C CA . ILE B 1 9 ? -38.281 26.469 -18.484 1 29.94 9 ILE B CA 1
ATOM 4733 C C . ILE B 1 9 ? -37.938 24.984 -18.406 1 29.94 9 ILE B C 1
ATOM 4735 O O . ILE B 1 9 ? -38.406 24.281 -17.516 1 29.94 9 ILE B O 1
ATOM 4739 N N . LYS B 1 10 ? -37.094 24.531 -19.312 1 33.84 10 LYS B N 1
ATOM 4740 C CA . LYS B 1 10 ? -36.844 23.094 -19.297 1 33.84 10 LYS B CA 1
ATOM 4741 C C . LYS B 1 10 ? -36.031 22.703 -18.078 1 33.84 10 LYS B C 1
ATOM 4743 O O . LYS B 1 10 ? -36.156 21.578 -17.578 1 33.84 10 LYS B O 1
ATOM 4748 N N . VAL B 1 11 ? -35.188 23.578 -17.609 1 30.73 11 VAL B N 1
ATOM 4749 C CA . VAL B 1 11 ? -34.406 23.219 -16.438 1 30.73 11 VAL B CA 1
ATOM 4750 C C . VAL B 1 11 ? -35.312 23.234 -15.203 1 30.73 11 VAL B C 1
ATOM 4752 O O . VAL B 1 11 ? -35.188 22.375 -14.328 1 30.73 11 VAL B O 1
ATOM 4755 N N . THR B 1 12 ? -36.406 24.078 -15.219 1 34.31 12 THR B N 1
ATOM 4756 C CA . THR B 1 12 ? -37.312 24.125 -14.078 1 34.31 12 THR B CA 1
ATOM 4757 C C . THR B 1 12 ? -38.188 22.906 -14.047 1 34.31 12 THR B C 1
ATOM 4759 O O . THR B 1 12 ? -38.469 22.359 -12.977 1 34.31 12 THR B O 1
ATOM 4762 N N . LEU B 1 13 ? -38.656 22.484 -15.227 1 34.84 13 LEU B N 1
ATOM 4763 C CA . LEU B 1 13 ? -39.625 21.375 -15.211 1 34.84 13 LEU B CA 1
ATOM 4764 C C . LEU B 1 13 ? -38.906 20.062 -14.875 1 34.84 13 LEU B C 1
ATOM 4766 O O . LEU B 1 13 ? -39.5 19.188 -14.242 1 34.84 13 LEU B O 1
ATOM 4770 N N . LYS B 1 14 ? -37.719 19.844 -15.375 1 32.59 14 LYS B N 1
ATOM 4771 C CA . LYS B 1 14 ? -37 18.609 -15.039 1 32.59 14 LYS B CA 1
ATOM 4772 C C . LYS B 1 14 ? -36.688 18.547 -13.547 1 32.59 14 LYS B C 1
ATOM 4774 O O . LYS B 1 14 ? -36.719 17.469 -12.953 1 32.59 14 LYS B O 1
ATOM 4779 N N . TYR B 1 15 ? -36.5 19.703 -12.883 1 34.56 15 TYR B N 1
ATOM 4780 C CA . TYR B 1 15 ? -36.406 19.719 -11.43 1 34.56 15 TYR B CA 1
ATOM 4781 C C . TYR B 1 15 ? -37.719 19.312 -10.773 1 34.56 15 TYR B C 1
ATOM 4783 O O . TYR B 1 15 ? -37.719 18.641 -9.742 1 34.56 15 TYR B O 1
ATOM 4791 N N . PHE B 1 16 ? -38.938 19.719 -11.414 1 34.72 16 PHE B N 1
ATOM 4792 C CA . PHE B 1 16 ? -40.219 19.406 -10.836 1 34.72 16 PHE B CA 1
ATOM 4793 C C . PHE B 1 16 ? -40.531 17.922 -10.953 1 34.72 16 PHE B C 1
ATOM 4795 O O . PHE B 1 16 ? -41 17.297 -10 1 34.72 16 PHE B O 1
ATOM 4802 N N . PHE B 1 17 ? -40.312 17.266 -12.109 1 36.31 17 PHE B N 1
ATOM 4803 C CA . PHE B 1 17 ? -40.656 15.859 -12.242 1 36.31 17 PHE B CA 1
ATOM 4804 C C . PHE B 1 17 ? -39.688 14.984 -11.445 1 36.31 17 PHE B C 1
ATOM 4806 O O . PHE B 1 17 ? -40.094 13.961 -10.891 1 36.31 17 PHE B O 1
ATOM 4813 N N . TYR B 1 18 ? -38.438 15.336 -11.352 1 32.22 18 TYR B N 1
ATOM 4814 C CA . TYR B 1 18 ? -37.562 14.547 -10.492 1 32.22 18 TYR B CA 1
ATOM 4815 C C . TYR B 1 18 ? -37.906 14.75 -9.023 1 32.22 18 TYR B C 1
ATOM 4817 O O . TYR B 1 18 ? -37.781 13.82 -8.219 1 32.22 18 TYR B O 1
ATOM 4825 N N . LYS B 1 19 ? -38.531 15.867 -8.586 1 34.12 19 LYS B N 1
ATOM 4826 C CA . LYS B 1 19 ? -39.125 16.047 -7.258 1 34.12 19 LYS B CA 1
ATOM 4827 C C . LYS B 1 19 ? -40.375 15.195 -7.094 1 34.12 19 LYS B C 1
ATOM 4829 O O . LYS B 1 19 ? -40.594 14.617 -6.027 1 34.12 19 LYS B O 1
ATOM 4834 N N . LEU B 1 20 ? -41.281 15.172 -8.109 1 35.53 20 LEU B N 1
ATOM 4835 C CA . LEU B 1 20 ? -42.531 14.406 -8 1 35.53 20 LEU B CA 1
ATOM 4836 C C . LEU B 1 20 ? -42.219 12.906 -7.973 1 35.53 20 LEU B C 1
ATOM 4838 O O . LEU B 1 20 ? -42.844 12.164 -7.207 1 35.53 20 LEU B O 1
ATOM 4842 N N . TYR B 1 21 ? -41.438 12.383 -8.867 1 32.03 21 TYR B N 1
ATOM 4843 C CA . TYR B 1 21 ? -41.156 10.945 -8.805 1 32.03 21 TYR B CA 1
ATOM 4844 C C . TYR B 1 21 ? -40.469 10.578 -7.5 1 32.03 21 TYR B C 1
ATOM 4846 O O . TYR B 1 21 ? -40.781 9.547 -6.898 1 32.03 21 TYR B O 1
ATOM 4854 N N . TYR B 1 22 ? -39.625 11.375 -7.008 1 32.88 22 TYR B N 1
ATOM 4855 C CA . TYR B 1 22 ? -39 11.102 -5.711 1 32.88 22 TYR B CA 1
ATOM 4856 C C . TYR B 1 22 ? -40.031 11.32 -4.586 1 32.88 22 TYR B C 1
ATOM 4858 O O . TYR B 1 22 ? -39.875 10.75 -3.498 1 32.88 22 TYR B O 1
ATOM 4866 N N . CYS B 1 23 ? -41.031 12.195 -4.715 1 31.69 23 CYS B N 1
ATOM 4867 C CA . CYS B 1 23 ? -42.094 12.297 -3.713 1 31.69 23 CYS B CA 1
ATOM 4868 C C . CYS B 1 23 ? -42.906 11.008 -3.658 1 31.69 23 CYS B C 1
ATOM 4870 O O . CYS B 1 23 ? -43.344 10.586 -2.582 1 31.69 23 CYS B O 1
ATOM 4872 N N . LEU B 1 24 ? -43.375 10.438 -4.777 1 32.31 24 LEU B N 1
ATOM 4873 C CA . LEU B 1 24 ? -44.219 9.242 -4.727 1 32.31 24 LEU B CA 1
ATOM 4874 C C . LEU B 1 24 ? -43.438 8.055 -4.164 1 32.31 24 LEU B C 1
ATOM 4876 O O . LEU B 1 24 ? -44 7.242 -3.428 1 32.31 24 LEU B O 1
ATOM 4880 N N . TYR B 1 25 ? -42.219 7.805 -4.633 1 30.98 25 TYR B N 1
ATOM 4881 C CA . TYR B 1 25 ? -41.5 6.695 -4.004 1 30.98 25 TYR B CA 1
ATOM 4882 C C . TYR B 1 25 ? -41.125 7.031 -2.566 1 30.98 25 TYR B C 1
ATOM 4884 O O . TYR B 1 25 ? -40.656 6.168 -1.825 1 30.98 25 TYR B O 1
ATOM 4892 N N . THR B 1 26 ? -41.188 8.234 -2.154 1 31.39 26 THR B N 1
ATOM 4893 C CA . THR B 1 26 ? -40.938 8.648 -0.779 1 31.39 26 THR B CA 1
ATOM 4894 C C . THR B 1 26 ? -42.094 8.211 0.135 1 31.39 26 THR B C 1
ATOM 4896 O O . THR B 1 26 ? -41.938 8.195 1.358 1 31.39 26 THR B O 1
ATOM 4899 N N . ASN B 1 27 ? -43.344 8.188 -0.283 1 29.73 27 ASN B N 1
ATOM 4900 C CA . ASN B 1 27 ? -44.375 7.926 0.707 1 29.73 27 ASN B CA 1
ATOM 4901 C C . ASN B 1 27 ? -44.156 6.582 1.395 1 29.73 27 ASN B C 1
ATOM 4903 O O . ASN B 1 27 ? -44.562 6.398 2.543 1 29.73 27 ASN B O 1
ATOM 4907 N N . LEU B 1 28 ? -44.094 5.422 0.638 1 29.44 28 LEU B N 1
ATOM 4908 C CA . LEU B 1 28 ? -44.344 4.148 1.311 1 29.44 28 LEU B CA 1
ATOM 4909 C C . LEU B 1 28 ? -43.219 3.82 2.273 1 29.44 28 LEU B C 1
ATOM 4911 O O . LEU B 1 28 ? -43.406 3.137 3.277 1 29.44 28 LEU B O 1
ATOM 4915 N N . LEU B 1 29 ? -41.906 3.748 1.838 1 28.81 29 LEU B N 1
ATOM 4916 C CA . LEU B 1 29 ? -41 3.047 2.746 1 28.81 29 LEU B CA 1
ATOM 4917 C C . LEU B 1 29 ? -40.625 3.924 3.941 1 28.81 29 LEU B C 1
ATOM 4919 O O . LEU B 1 29 ? -39.906 4.91 3.801 1 28.81 29 LEU B O 1
ATOM 4923 N N . PHE B 1 30 ? -41.5 4.293 4.812 1 31.25 30 PHE B N 1
ATOM 4924 C CA . PHE B 1 30 ? -41.281 4.715 6.191 1 31.25 30 PHE B CA 1
ATOM 4925 C C . PHE B 1 30 ? -40.125 3.941 6.812 1 31.25 30 PHE B C 1
ATOM 4927 O O . PHE B 1 30 ? -40.312 2.918 7.465 1 31.25 30 PHE B O 1
ATOM 4934 N N . LEU B 1 31 ? -39.031 3.619 6.121 1 34.16 31 LEU B N 1
ATOM 4935 C CA . LEU B 1 31 ? -37.969 2.93 6.812 1 34.16 31 LEU B CA 1
ATOM 4936 C C . LEU B 1 31 ? -37.5 3.719 8.039 1 34.16 31 LEU B C 1
ATOM 4938 O O . LEU B 1 31 ? -37.312 4.934 7.961 1 34.16 31 LEU B O 1
ATOM 4942 N N . GLU B 1 32 ? -37.812 3.379 9.188 1 37.31 32 GLU B N 1
ATOM 4943 C CA . GLU B 1 32 ? -37.375 3.703 10.547 1 37.31 32 GLU B CA 1
ATOM 4944 C C . GLU B 1 32 ? -35.875 3.99 10.586 1 37.31 32 GLU B C 1
ATOM 4946 O O . GLU B 1 32 ? -35.25 4.031 11.664 1 37.31 32 GLU B O 1
ATOM 4951 N N . GLY B 1 33 ? -35.188 4.07 9.492 1 46.81 33 GLY B N 1
ATOM 4952 C CA . GLY B 1 33 ? -33.75 4.172 9.68 1 46.81 33 GLY B CA 1
ATOM 4953 C C . GLY B 1 33 ? -33.312 5.539 10.164 1 46.81 33 GLY B C 1
ATOM 4954 O O . GLY B 1 33 ? -33.938 6.551 9.844 1 46.81 33 GLY B O 1
ATOM 4955 N N . HIS B 1 34 ? -32.719 5.801 11.344 1 55.34 34 HIS B N 1
ATOM 4956 C CA . HIS B 1 34 ? -32.25 6.934 12.133 1 55.34 34 HIS B CA 1
ATOM 4957 C C . HIS B 1 34 ? -31.109 7.66 11.422 1 55.34 34 HIS B C 1
ATOM 4959 O O . HIS B 1 34 ? -30.656 8.711 11.883 1 55.34 34 HIS B O 1
ATOM 4965 N N . ASP B 1 35 ? -30.75 7.332 10.109 1 69.38 35 ASP B N 1
ATOM 4966 C CA . ASP B 1 35 ? -29.609 8.031 9.508 1 69.38 35 ASP B CA 1
ATOM 4967 C C . ASP B 1 35 ? -30.078 9.289 8.781 1 69.38 35 ASP B C 1
ATOM 4969 O O . ASP B 1 35 ? -31.188 9.336 8.258 1 69.38 35 ASP B O 1
ATOM 4973 N N . LEU B 1 36 ? -29.344 10.336 8.805 1 81.69 36 LEU B N 1
ATOM 4974 C CA . LEU B 1 36 ? -29.625 11.633 8.211 1 81.69 36 LEU B CA 1
ATOM 4975 C C . LEU B 1 36 ? -29.719 11.531 6.695 1 81.69 36 LEU B C 1
ATOM 4977 O O . LEU B 1 36 ? -30.547 12.203 6.074 1 81.69 36 LEU B O 1
ATOM 4981 N N . ILE B 1 37 ? -28.875 10.648 6.129 1 88.31 37 ILE B N 1
ATOM 4982 C CA . ILE B 1 37 ? -28.891 10.461 4.684 1 88.31 37 ILE B CA 1
ATOM 4983 C C . ILE B 1 37 ? -29.75 9.25 4.328 1 88.31 37 ILE B C 1
ATOM 4985 O O . ILE B 1 37 ? -29.438 8.125 4.73 1 88.31 37 ILE B O 1
ATOM 4989 N N . ILE B 1 38 ? -30.797 9.516 3.592 1 87.56 38 ILE B N 1
ATOM 4990 C CA . ILE B 1 38 ? -31.656 8.438 3.123 1 87.56 38 ILE B CA 1
ATOM 4991 C C . ILE B 1 38 ? -31 7.738 1.931 1 87.56 38 ILE B C 1
ATOM 4993 O O . ILE B 1 38 ? -30.812 6.52 1.943 1 87.56 38 ILE B O 1
ATOM 4997 N N . ASN B 1 39 ? -30.656 8.516 0.996 1 90.5 39 ASN B N 1
ATOM 4998 C CA . ASN B 1 39 ? -29.938 8.016 -0.165 1 90.5 39 ASN B CA 1
ATOM 4999 C C . ASN B 1 39 ? -29.156 9.133 -0.863 1 90.5 39 ASN B C 1
ATOM 5001 O O . ASN B 1 39 ? -29.375 10.312 -0.586 1 90.5 39 ASN B O 1
ATOM 5005 N N . PHE B 1 40 ? -28.156 8.75 -1.6 1 91.12 40 PHE B N 1
ATOM 5006 C CA . PHE B 1 40 ? -27.484 9.672 -2.506 1 91.12 40 PHE B CA 1
ATOM 5007 C C . PHE B 1 40 ? -27.234 9.023 -3.861 1 91.12 40 PHE B C 1
ATOM 5009 O O . PHE B 1 40 ? -27.344 7.801 -3.998 1 91.12 40 PHE B O 1
ATOM 5016 N N . SER B 1 41 ? -27.094 9.898 -4.848 1 92.88 41 SER B N 1
ATOM 5017 C CA . SER B 1 41 ? -27 9.375 -6.207 1 92.88 41 SER B CA 1
ATOM 5018 C C . SER B 1 41 ? -25.703 9.812 -6.883 1 92.88 41 SER B C 1
ATOM 5020 O O . SER B 1 41 ? -25.266 10.953 -6.715 1 92.88 41 SER B O 1
ATOM 5022 N N . ILE B 1 42 ? -25.156 8.867 -7.602 1 92.81 42 ILE B N 1
ATOM 5023 C CA . ILE B 1 42 ? -23.906 9.102 -8.32 1 92.81 42 ILE B CA 1
ATOM 5024 C C . ILE B 1 42 ? -24.172 9.094 -9.828 1 92.81 42 ILE B C 1
ATOM 5026 O O . ILE B 1 42 ? -24.891 8.234 -10.336 1 92.81 42 ILE B O 1
ATOM 5030 N N . LYS B 1 43 ? -23.578 10.117 -10.43 1 90.06 43 LYS B N 1
ATOM 5031 C CA . LYS B 1 43 ? -23.625 10.188 -11.891 1 90.06 43 LYS B CA 1
ATOM 5032 C C . LYS B 1 43 ? -22.578 9.289 -12.531 1 90.06 43 LYS B C 1
ATOM 5034 O O . LYS B 1 43 ? -21.453 9.172 -12.016 1 90.06 43 LYS B O 1
ATOM 5039 N N . HIS B 1 44 ? -23.016 8.508 -13.523 1 84.5 44 HIS B N 1
ATOM 5040 C CA . HIS B 1 44 ? -22 7.75 -14.242 1 84.5 44 HIS B CA 1
ATOM 5041 C C . HIS B 1 44 ? -22.344 7.633 -15.727 1 84.5 44 HIS B C 1
ATOM 5043 O O . HIS B 1 44 ? -23.5 7.793 -16.109 1 84.5 44 HIS B O 1
ATOM 5049 N N . GLY B 1 45 ? -21.422 7.547 -16.531 1 77.12 45 GLY B N 1
ATOM 5050 C CA . GLY B 1 45 ? -21.562 7.516 -17.984 1 77.12 45 GLY B CA 1
ATOM 5051 C C . GLY B 1 45 ? -20.953 8.727 -18.672 1 77.12 45 GLY B C 1
ATOM 5052 O O . GLY B 1 45 ? -20.219 9.492 -18.047 1 77.12 45 GLY B O 1
ATOM 5053 N N . GLU B 1 46 ? -21.219 8.812 -19.984 1 71.88 46 GLU B N 1
ATOM 5054 C CA . GLU B 1 46 ? -20.75 9.953 -20.766 1 71.88 46 GLU B CA 1
ATOM 5055 C C . GLU B 1 46 ? -21.578 11.195 -20.484 1 71.88 46 GLU B C 1
ATOM 5057 O O . GLU B 1 46 ? -22.75 11.094 -20.078 1 71.88 46 GLU B O 1
ATOM 5062 N N . THR B 1 47 ? -20.922 12.305 -20.562 1 64.75 47 THR B N 1
ATOM 5063 C CA . THR B 1 47 ? -21.562 13.586 -20.266 1 64.75 47 THR B CA 1
ATOM 5064 C C . THR B 1 47 ? -22.891 13.703 -21.016 1 64.75 47 THR B C 1
ATOM 5066 O O . THR B 1 47 ? -23.844 14.32 -20.531 1 64.75 47 THR B O 1
ATOM 5069 N N . THR B 1 48 ? -23 13.07 -22.219 1 61.78 48 THR B N 1
ATOM 5070 C CA . THR B 1 48 ? -24.188 13.188 -23.062 1 61.78 48 THR B CA 1
ATOM 5071 C C . THR B 1 48 ? -25.266 12.211 -22.609 1 61.78 48 THR B C 1
ATOM 5073 O O . THR B 1 48 ? -26.453 12.43 -22.859 1 61.78 48 THR B O 1
ATOM 5076 N N . ASP B 1 49 ? -24.844 11.125 -22.016 1 70 49 ASP B N 1
ATOM 5077 C CA . ASP B 1 49 ? -25.781 10.086 -21.578 1 70 49 ASP B CA 1
ATOM 5078 C C . ASP B 1 49 ? -25.469 9.641 -20.156 1 70 49 ASP B C 1
ATOM 5080 O O . ASP B 1 49 ? -25.047 8.5 -19.922 1 70 49 ASP B O 1
ATOM 5084 N N . GLN B 1 50 ? -25.828 10.516 -19.266 1 77.06 50 GLN B N 1
ATOM 5085 C CA . GLN B 1 50 ? -25.453 10.227 -17.875 1 77.06 50 GLN B CA 1
ATOM 5086 C C . GLN B 1 50 ? -26.516 9.391 -17.188 1 77.06 50 GLN B C 1
ATOM 5088 O O . GLN B 1 50 ? -27.719 9.664 -17.328 1 77.06 50 GLN B O 1
ATOM 5093 N N . LYS B 1 51 ? -26.109 8.305 -16.656 1 83.94 51 LYS B N 1
ATOM 5094 C CA . LYS B 1 51 ? -26.938 7.453 -15.812 1 83.94 51 LYS B CA 1
ATOM 5095 C C . LYS B 1 51 ? -26.719 7.758 -14.336 1 83.94 51 LYS B C 1
ATOM 5097 O O . LYS B 1 51 ? -25.703 8.336 -13.961 1 83.94 51 LYS B O 1
ATOM 5102 N N . ILE B 1 52 ? -27.781 7.445 -13.602 1 89.62 52 ILE B N 1
ATOM 5103 C CA . ILE B 1 52 ? -27.734 7.742 -12.18 1 89.62 52 ILE B CA 1
ATOM 5104 C C . ILE B 1 52 ? -27.75 6.441 -11.383 1 89.62 52 ILE B C 1
ATOM 5106 O O . ILE B 1 52 ? -28.547 5.539 -11.672 1 89.62 52 ILE B O 1
ATOM 5110 N N . LEU B 1 53 ? -26.859 6.289 -10.445 1 90.62 53 LEU B N 1
ATOM 5111 C CA . LEU B 1 53 ? -26.797 5.16 -9.523 1 90.62 53 LEU B CA 1
ATOM 5112 C C . LEU B 1 53 ? -27.234 5.578 -8.125 1 90.62 53 LEU B C 1
ATOM 5114 O O . LEU B 1 53 ? -26.5 6.297 -7.434 1 90.62 53 LEU B O 1
ATOM 5118 N N . PRO B 1 54 ? -28.422 5.137 -7.691 1 91.06 54 PRO B N 1
ATOM 5119 C CA . PRO B 1 54 ? -28.828 5.438 -6.32 1 91.06 54 PRO B CA 1
ATOM 5120 C C . PRO B 1 54 ? -28.125 4.566 -5.285 1 91.06 54 PRO B C 1
ATOM 5122 O O . PRO B 1 54 ? -27.891 3.377 -5.527 1 91.06 54 PRO B O 1
ATOM 5125 N N . VAL B 1 55 ? -27.719 5.105 -4.207 1 90.31 55 VAL B N 1
ATOM 5126 C CA . VAL B 1 55 ? -27.031 4.41 -3.125 1 90.31 55 VAL B CA 1
ATOM 5127 C C . VAL B 1 55 ? -27.781 4.617 -1.816 1 90.31 55 VAL B C 1
ATOM 5129 O O . VAL B 1 55 ? -28.094 5.754 -1.448 1 90.31 55 VAL B O 1
ATOM 5132 N N . GLU B 1 56 ? -28 3.541 -1.149 1 87.5 56 GLU B N 1
ATOM 5133 C CA . GLU B 1 56 ? -28.734 3.615 0.112 1 87.5 56 GLU B CA 1
ATOM 5134 C C . GLU B 1 56 ? -27.875 4.23 1.213 1 87.5 56 GLU B C 1
ATOM 5136 O O . GLU B 1 56 ? -26.719 3.844 1.392 1 87.5 56 GLU B O 1
ATOM 5141 N N . GLY B 1 57 ? -28.469 5.082 1.952 1 85.31 57 GLY B N 1
ATOM 5142 C CA . GLY B 1 57 ? -27.703 5.844 2.934 1 85.31 57 GLY B CA 1
ATOM 5143 C C . GLY B 1 57 ? -27.641 5.16 4.285 1 85.31 57 GLY B C 1
ATOM 5144 O O . GLY B 1 57 ? -26.812 5.535 5.133 1 85.31 57 GLY B O 1
ATOM 5145 N N . ASP B 1 58 ? -28.453 4.176 4.52 1 82.25 58 ASP B N 1
ATOM 5146 C CA . ASP B 1 58 ? -28.484 3.518 5.82 1 82.25 58 ASP B CA 1
ATOM 5147 C C . ASP B 1 58 ? -27.406 2.441 5.922 1 82.25 58 ASP B C 1
ATOM 5149 O O . ASP B 1 58 ? -27.234 1.823 6.973 1 82.25 58 ASP B O 1
ATOM 5153 N N . LYS B 1 59 ? -26.656 2.348 4.871 1 86.75 59 LYS B N 1
ATOM 5154 C CA . LYS B 1 59 ? -25.562 1.382 4.832 1 86.75 59 LYS B CA 1
ATOM 5155 C C . LYS B 1 59 ? -24.203 2.086 4.777 1 86.75 59 LYS B C 1
ATOM 5157 O O . LYS B 1 59 ? -24.125 3.279 4.477 1 86.75 59 LYS B O 1
ATOM 5162 N N . ILE B 1 60 ? -23.266 1.304 5.195 1 91.56 60 ILE B N 1
ATOM 5163 C CA . ILE B 1 60 ? -21.906 1.779 4.996 1 91.56 60 ILE B CA 1
ATOM 5164 C C . ILE B 1 60 ? -21.562 1.763 3.508 1 91.56 60 ILE B C 1
ATOM 5166 O O . ILE B 1 60 ? -21.844 0.784 2.812 1 91.56 60 ILE B O 1
ATOM 5170 N N . THR B 1 61 ? -21.062 2.855 3.027 1 94 61 THR B N 1
ATOM 5171 C CA . THR B 1 61 ? -20.703 2.928 1.616 1 94 61 THR B CA 1
ATOM 5172 C C . THR B 1 61 ? -19.188 3.047 1.454 1 94 61 THR B C 1
ATOM 5174 O O . THR B 1 61 ? -18.562 3.908 2.072 1 94 61 THR B O 1
ATOM 5177 N N . ILE B 1 62 ? -18.672 2.189 0.621 1 93.75 62 ILE B N 1
ATOM 5178 C CA . ILE B 1 62 ? -17.234 2.195 0.36 1 93.75 62 ILE B CA 1
ATOM 5179 C C . ILE B 1 62 ? -16.984 2.361 -1.137 1 93.75 62 ILE B C 1
ATOM 5181 O O . ILE B 1 62 ? -17.469 1.573 -1.947 1 93.75 62 ILE B O 1
ATOM 5185 N N . PHE B 1 63 ? -16.234 3.398 -1.466 1 93.19 63 PHE B N 1
ATOM 5186 C CA . PHE B 1 63 ? -15.82 3.619 -2.848 1 93.19 63 PHE B CA 1
ATOM 5187 C C . PHE B 1 63 ? -14.461 2.986 -3.113 1 93.19 63 PHE B C 1
ATOM 5189 O O . PHE B 1 63 ? -13.516 3.195 -2.354 1 93.19 63 PHE B O 1
ATOM 5196 N N . VAL B 1 64 ? -14.383 2.205 -4.195 1 90.12 64 VAL B N 1
ATOM 5197 C CA . VAL B 1 64 ? -13.141 1.579 -4.625 1 90.12 64 VAL B CA 1
ATOM 5198 C C . VAL B 1 64 ? -12.922 1.836 -6.117 1 90.12 64 VAL B C 1
ATOM 5200 O O . VAL B 1 64 ? -13.828 2.309 -6.809 1 90.12 64 VAL B O 1
ATOM 5203 N N . GLY B 1 65 ? -11.711 1.607 -6.574 1 87.69 65 GLY B N 1
ATOM 5204 C CA . GLY B 1 65 ? -11.375 1.802 -7.973 1 87.69 65 GLY B CA 1
ATOM 5205 C C . GLY B 1 65 ? -9.914 2.131 -8.195 1 87.69 65 GLY B C 1
ATOM 5206 O O . GLY B 1 65 ? -9.164 2.34 -7.242 1 87.69 65 GLY B O 1
ATOM 5207 N N . PRO B 1 66 ? -9.594 2.186 -9.492 1 81.94 66 PRO B N 1
ATOM 5208 C CA . PRO B 1 66 ? -8.203 2.521 -9.82 1 81.94 66 PRO B CA 1
ATOM 5209 C C . PRO B 1 66 ? -7.855 3.973 -9.492 1 81.94 66 PRO B C 1
ATOM 5211 O O . PRO B 1 66 ? -8.703 4.719 -8.992 1 81.94 66 PRO B O 1
ATOM 5214 N N . ASN B 1 67 ? -6.645 4.293 -9.734 1 71.44 67 ASN B N 1
ATOM 5215 C CA . ASN B 1 67 ? -6.191 5.656 -9.484 1 71.44 67 ASN B CA 1
ATOM 5216 C C . ASN B 1 67 ? -6.891 6.656 -10.398 1 71.44 67 ASN B C 1
ATOM 5218 O O . ASN B 1 67 ? -7.125 6.367 -11.578 1 71.44 67 ASN B O 1
ATOM 5222 N N . ASN B 1 68 ? -7.309 7.789 -9.859 1 71.12 68 ASN B N 1
ATOM 5223 C CA . ASN B 1 68 ? -7.922 8.891 -10.594 1 71.12 68 ASN B CA 1
ATOM 5224 C C . ASN B 1 68 ? -9.328 8.531 -11.07 1 71.12 68 ASN B C 1
ATOM 5226 O O . ASN B 1 68 ? -9.773 9.016 -12.117 1 71.12 68 ASN B O 1
ATOM 5230 N N . SER B 1 69 ? -9.898 7.598 -10.32 1 80.25 69 SER B N 1
ATOM 5231 C CA . SER B 1 69 ? -11.25 7.191 -10.695 1 80.25 69 SER B CA 1
ATOM 5232 C C . SER B 1 69 ? -12.297 8.125 -10.094 1 80.25 69 SER B C 1
ATOM 5234 O O . SER B 1 69 ? -13.469 8.062 -10.453 1 80.25 69 SER B O 1
ATOM 5236 N N . GLY B 1 70 ? -11.906 8.977 -9.141 1 83.69 70 GLY B N 1
ATOM 5237 C CA . GLY B 1 70 ? -12.836 9.938 -8.57 1 83.69 70 GLY B CA 1
ATOM 5238 C C . GLY B 1 70 ? -13.234 9.609 -7.145 1 83.69 70 GLY B C 1
ATOM 5239 O O . GLY B 1 70 ? -14.148 10.227 -6.594 1 83.69 70 GLY B O 1
ATOM 5240 N N . LYS B 1 71 ? -12.562 8.656 -6.488 1 87.62 71 LYS B N 1
ATOM 5241 C CA . LYS B 1 71 ? -12.906 8.242 -5.133 1 87.62 71 LYS B CA 1
ATOM 5242 C C . LYS B 1 71 ? -12.852 9.422 -4.164 1 87.62 71 LYS B C 1
ATOM 5244 O O . LYS B 1 71 ? -13.812 9.68 -3.439 1 87.62 71 LYS B O 1
ATOM 5249 N N . SER B 1 72 ? -11.797 10.172 -4.133 1 85.38 72 SER B N 1
ATOM 5250 C CA . SER B 1 72 ? -11.656 11.32 -3.242 1 85.38 72 SER B CA 1
ATOM 5251 C C . SER B 1 72 ? -12.578 12.461 -3.658 1 85.38 72 SER B C 1
ATOM 5253 O O . SER B 1 72 ? -13.078 13.203 -2.812 1 85.38 72 SER B O 1
ATOM 5255 N N . LEU B 1 73 ? -12.82 12.586 -4.926 1 86.31 73 LEU B N 1
ATOM 5256 C CA . LEU B 1 73 ? -13.672 13.648 -5.449 1 86.31 73 LEU B CA 1
ATOM 5257 C C . LEU B 1 73 ? -15.109 13.492 -4.961 1 86.31 73 LEU B C 1
ATOM 5259 O O . LEU B 1 73 ? -15.75 14.469 -4.582 1 86.31 73 LEU B O 1
ATOM 5263 N N . VAL B 1 74 ? -15.586 12.289 -4.98 1 92.31 74 VAL B N 1
ATOM 5264 C CA . VAL B 1 74 ? -16.969 12.07 -4.562 1 92.31 74 VAL B CA 1
ATOM 5265 C C . VAL B 1 74 ? -17.141 12.477 -3.1 1 92.31 74 VAL B C 1
ATOM 5267 O O . VAL B 1 74 ? -18.141 13.086 -2.73 1 92.31 74 VAL B O 1
ATOM 5270 N N . LEU B 1 75 ? -16.203 12.141 -2.256 1 92.88 75 LEU B N 1
ATOM 5271 C CA . LEU B 1 75 ? -16.266 12.539 -0.854 1 92.88 75 LEU B CA 1
ATOM 5272 C C . LEU B 1 75 ? -16.281 14.055 -0.721 1 92.88 75 LEU B C 1
ATOM 5274 O O . LEU B 1 75 ? -17.047 14.609 0.074 1 92.88 75 LEU B O 1
ATOM 5278 N N . ARG B 1 76 ? -15.508 14.703 -1.474 1 89.19 76 ARG B N 1
ATOM 5279 C CA . ARG B 1 76 ? -15.469 16.156 -1.448 1 89.19 76 ARG B CA 1
ATOM 5280 C C . ARG B 1 76 ? -16.781 16.75 -1.922 1 89.19 76 ARG B C 1
ATOM 5282 O O . ARG B 1 76 ? -17.266 17.75 -1.362 1 89.19 76 ARG B O 1
ATOM 5289 N N . GLU B 1 77 ? -17.297 16.188 -2.961 1 92.5 77 GLU B N 1
ATOM 5290 C CA . GLU B 1 77 ? -18.547 16.688 -3.5 1 92.5 77 GLU B CA 1
ATOM 5291 C C . GLU B 1 77 ? -19.688 16.5 -2.504 1 92.5 77 GLU B C 1
ATOM 5293 O O . GLU B 1 77 ? -20.562 17.359 -2.381 1 92.5 77 GLU B O 1
ATOM 5298 N N . VAL B 1 78 ? -19.672 15.406 -1.817 1 93.19 78 VAL B N 1
ATOM 5299 C CA . VAL B 1 78 ? -20.672 15.188 -0.778 1 93.19 78 VAL B CA 1
ATOM 5300 C C . VAL B 1 78 ? -20.547 16.266 0.296 1 93.19 78 VAL B C 1
ATOM 5302 O O . VAL B 1 78 ? -21.547 16.828 0.741 1 93.19 78 VAL B O 1
ATOM 5305 N N . GLU B 1 79 ? -19.359 16.516 0.68 1 91.5 79 GLU B N 1
ATOM 5306 C CA . GLU B 1 79 ? -19.141 17.578 1.659 1 91.5 79 GLU B CA 1
ATOM 5307 C C . GLU B 1 79 ? -19.609 18.938 1.134 1 91.5 79 GLU B C 1
ATOM 5309 O O . GLU B 1 79 ? -20.281 19.688 1.848 1 91.5 79 GLU B O 1
ATOM 5314 N N . GLU B 1 80 ? -19.281 19.203 -0.092 1 90.94 80 GLU B N 1
ATOM 5315 C CA . GLU B 1 80 ? -19.594 20.5 -0.709 1 90.94 80 GLU B CA 1
ATOM 5316 C C . GLU B 1 80 ? -21.109 20.656 -0.899 1 90.94 80 GLU B C 1
ATOM 5318 O O . GLU B 1 80 ? -21.609 21.781 -0.932 1 90.94 80 GLU B O 1
ATOM 5323 N N . TYR B 1 81 ? -21.75 19.578 -1.025 1 93 81 TYR B N 1
ATOM 5324 C CA . TYR B 1 81 ? -23.203 19.609 -1.168 1 93 81 TYR B CA 1
ATOM 5325 C C . TYR B 1 81 ? -23.844 20.344 -0.004 1 93 81 TYR B C 1
ATOM 5327 O O . TYR B 1 81 ? -24.828 21.062 -0.19 1 93 81 TYR B O 1
ATOM 5335 N N . PHE B 1 82 ? -23.375 20.25 1.153 1 91.31 82 PHE B N 1
ATOM 5336 C CA . PHE B 1 82 ? -23.969 20.844 2.348 1 91.31 82 PHE B CA 1
ATOM 5337 C C . PHE B 1 82 ? -23.609 22.312 2.455 1 91.31 82 PHE B C 1
ATOM 5339 O O . PHE B 1 82 ? -24.25 23.062 3.215 1 91.31 82 PHE B O 1
ATOM 5346 N N . THR B 1 83 ? -22.672 22.766 1.723 1 87.19 83 THR B N 1
ATOM 5347 C CA . THR B 1 83 ? -22.312 24.188 1.678 1 87.19 83 THR B CA 1
ATOM 5348 C C . THR B 1 83 ? -22.984 24.875 0.484 1 87.19 83 THR B C 1
ATOM 5350 O O . THR B 1 83 ? -23.422 26.016 0.584 1 87.19 83 THR B O 1
ATOM 5353 N N . ASN B 1 84 ? -22.953 24.156 -0.601 1 88.12 84 ASN B N 1
ATOM 5354 C CA . ASN B 1 84 ? -23.594 24.641 -1.819 1 88.12 84 ASN B CA 1
ATOM 5355 C C . ASN B 1 84 ? -24.219 23.5 -2.613 1 88.12 84 ASN B C 1
ATOM 5357 O O . ASN B 1 84 ? -23.562 22.906 -3.48 1 88.12 84 ASN B O 1
ATOM 5361 N N . ALA B 1 85 ? -25.5 23.422 -2.451 1 86.88 85 ALA B N 1
ATOM 5362 C CA . ALA B 1 85 ? -26.203 22.297 -3.049 1 86.88 85 ALA B CA 1
ATOM 5363 C C . ALA B 1 85 ? -26.438 22.516 -4.539 1 86.88 85 ALA B C 1
ATOM 5365 O O . ALA B 1 85 ? -26.703 21.578 -5.285 1 86.88 85 ALA B O 1
ATOM 5366 N N . ASN B 1 86 ? -26.344 23.75 -4.969 1 81.62 86 ASN B N 1
ATOM 5367 C CA . ASN B 1 86 ? -26.688 24.062 -6.348 1 81.62 86 ASN B CA 1
ATOM 5368 C C . ASN B 1 86 ? -25.469 24 -7.262 1 81.62 86 ASN B C 1
ATOM 5370 O O . ASN B 1 86 ? -25.578 24.281 -8.461 1 81.62 86 ASN B O 1
ATOM 5374 N N . GLN B 1 87 ? -24.469 23.578 -6.703 1 84.25 87 GLN B N 1
ATOM 5375 C CA . GLN B 1 87 ? -23.25 23.438 -7.516 1 84.25 87 GLN B CA 1
ATOM 5376 C C . GLN B 1 87 ? -23.391 22.281 -8.508 1 84.25 87 GLN B C 1
ATOM 5378 O O . GLN B 1 87 ? -24.109 21.328 -8.25 1 84.25 87 GLN B O 1
ATOM 5383 N N . ASP B 1 88 ? -22.797 22.5 -9.703 1 86.19 88 ASP B N 1
ATOM 5384 C CA . ASP B 1 88 ? -22.75 21.406 -10.68 1 86.19 88 ASP B CA 1
ATOM 5385 C C . ASP B 1 88 ? -21.609 20.438 -10.352 1 86.19 88 ASP B C 1
ATOM 5387 O O . ASP B 1 88 ? -20.484 20.641 -10.781 1 86.19 88 ASP B O 1
ATOM 5391 N N . PHE B 1 89 ? -22.031 19.391 -9.703 1 89.44 89 PHE B N 1
ATOM 5392 C CA . PHE B 1 89 ? -21.047 18.406 -9.297 1 89.44 89 PHE B CA 1
ATOM 5393 C C . PHE B 1 89 ? -20.719 17.469 -10.453 1 89.44 89 PHE B C 1
ATOM 5395 O O . PHE B 1 89 ? -21.547 17.266 -11.344 1 89.44 89 PHE B O 1
ATOM 5402 N N . LYS B 1 90 ? -19.594 16.922 -10.477 1 85.19 90 LYS B N 1
ATOM 5403 C CA . LYS B 1 90 ? -19.141 16.031 -11.539 1 85.19 90 LYS B CA 1
ATOM 5404 C C . LYS B 1 90 ? -19.688 14.625 -11.344 1 85.19 90 LYS B C 1
ATOM 5406 O O . LYS B 1 90 ? -20.125 13.984 -12.305 1 85.19 90 LYS B O 1
ATOM 5411 N N . LEU B 1 91 ? -19.688 14.141 -10.125 1 90.94 91 LEU B N 1
ATOM 5412 C CA . LEU B 1 91 ? -20.062 12.758 -9.859 1 90.94 91 LEU B CA 1
ATOM 5413 C C . LEU B 1 91 ? -21.344 12.68 -9.055 1 90.94 91 LEU B C 1
ATOM 5415 O O . LEU B 1 91 ? -22.172 11.781 -9.258 1 90.94 91 LEU B O 1
ATOM 5419 N N . LEU B 1 92 ? -21.531 13.609 -8.156 1 93.25 92 LEU B N 1
ATOM 5420 C CA . LEU B 1 92 ? -22.688 13.594 -7.277 1 93.25 92 LEU B CA 1
ATOM 5421 C C . LEU B 1 92 ? -23.906 14.203 -7.973 1 93.25 92 LEU B C 1
ATOM 5423 O O . LEU B 1 92 ? -23.812 15.305 -8.523 1 93.25 92 LEU B O 1
ATOM 5427 N N . GLU B 1 93 ? -24.984 13.523 -7.977 1 91.69 93 GLU B N 1
ATOM 5428 C CA . GLU B 1 93 ? -26.219 14.047 -8.539 1 91.69 93 GLU B CA 1
ATOM 5429 C C . GLU B 1 93 ? -27.062 14.75 -7.473 1 91.69 93 GLU B C 1
ATOM 5431 O O . GLU B 1 93 ? -27.656 15.797 -7.738 1 91.69 93 GLU B O 1
ATOM 5436 N N . GLY B 1 94 ? -27.141 14.062 -6.359 1 91.56 94 GLY B N 1
ATOM 5437 C CA . GLY B 1 94 ? -27.938 14.633 -5.285 1 91.56 94 GLY B CA 1
ATOM 5438 C C . GLY B 1 94 ? -27.969 13.766 -4.039 1 91.56 94 GLY B C 1
ATOM 5439 O O . GLY B 1 94 ? -27.484 12.633 -4.051 1 91.56 94 GLY B O 1
ATOM 5440 N N . ILE B 1 95 ? -28.422 14.391 -2.986 1 93.19 95 ILE B N 1
ATOM 5441 C CA . ILE B 1 95 ? -28.547 13.695 -1.71 1 93.19 95 ILE B CA 1
ATOM 5442 C C . ILE B 1 95 ? -29.969 13.867 -1.165 1 93.19 95 ILE B C 1
ATOM 5444 O O . ILE B 1 95 ? -30.484 14.984 -1.121 1 93.19 95 ILE B O 1
ATOM 5448 N N . MET B 1 96 ? -30.578 12.781 -0.844 1 91.12 96 MET B N 1
ATOM 5449 C CA . MET B 1 96 ? -31.875 12.82 -0.165 1 91.12 96 MET B CA 1
ATOM 5450 C C . MET B 1 96 ? -31.703 12.711 1.346 1 91.12 96 MET B C 1
ATOM 5452 O O . MET B 1 96 ? -31.141 11.727 1.84 1 91.12 96 MET B O 1
ATOM 5456 N N . LEU B 1 97 ? -32.188 13.656 2.025 1 91.88 97 LEU B N 1
ATOM 5457 C CA . LEU B 1 97 ? -31.984 13.742 3.467 1 91.88 97 LEU B CA 1
ATOM 5458 C C . LEU B 1 97 ? -33.312 13.562 4.219 1 91.88 97 LEU B C 1
ATOM 5460 O O . LEU B 1 97 ? -34.375 13.898 3.697 1 91.88 97 LEU B O 1
ATOM 5464 N N . LYS B 1 98 ? -33.156 13.062 5.379 1 90.31 98 LYS B N 1
ATOM 5465 C CA . LYS B 1 98 ? -34.312 12.969 6.27 1 90.31 98 LYS B CA 1
ATOM 5466 C C . LYS B 1 98 ? -34.656 14.328 6.863 1 90.31 98 LYS B C 1
ATOM 5468 O O . LYS B 1 98 ? -33.781 15 7.43 1 90.31 98 LYS B O 1
ATOM 5473 N N . THR B 1 99 ? -35.906 14.68 6.727 1 88.81 99 THR B N 1
ATOM 5474 C CA . THR B 1 99 ? -36.344 15.953 7.281 1 88.81 99 THR B CA 1
ATOM 5475 C C . THR B 1 99 ? -36.656 15.82 8.766 1 88.81 99 THR B C 1
ATOM 5477 O O . THR B 1 99 ? -37.438 14.977 9.164 1 88.81 99 THR B O 1
ATOM 5480 N N . PRO B 1 100 ? -36 16.594 9.5 1 90.56 100 PRO B N 1
ATOM 5481 C CA . PRO B 1 100 ? -36.312 16.531 10.93 1 90.56 100 PRO B CA 1
ATOM 5482 C C . PRO B 1 100 ? -37.656 17.125 11.281 1 90.56 100 PRO B C 1
ATOM 5484 O O . PRO B 1 100 ? -38.156 18 10.57 1 90.56 100 PRO B O 1
ATOM 5487 N N . SER B 1 101 ? -38.25 16.609 12.398 1 88.38 101 SER B N 1
ATOM 5488 C CA . SER B 1 101 ? -39.469 17.188 12.938 1 88.38 101 SER B CA 1
ATOM 5489 C C . SER B 1 101 ? -39.188 18.5 13.672 1 88.38 101 SER B C 1
ATOM 5491 O O . SER B 1 101 ? -38.031 18.828 13.93 1 88.38 101 SER B O 1
ATOM 5493 N N . LEU B 1 102 ? -40.281 19.219 13.914 1 88.19 102 LEU B N 1
ATOM 5494 C CA . LEU B 1 102 ? -40.156 20.453 14.672 1 88.19 102 LEU B CA 1
ATOM 5495 C C . LEU B 1 102 ? -39.625 20.172 16.078 1 88.19 102 LEU B C 1
ATOM 5497 O O . LEU B 1 102 ? -38.875 20.984 16.625 1 88.19 102 LEU B O 1
ATOM 5501 N N . GLU B 1 103 ? -39.969 19.062 16.516 1 90 103 GLU B N 1
ATOM 5502 C CA . GLU B 1 103 ? -39.469 18.672 17.844 1 90 103 GLU B CA 1
ATOM 5503 C C . GLU B 1 103 ? -38 18.359 17.797 1 90 103 GLU B C 1
ATOM 5505 O O . GLU B 1 103 ? -37.25 18.734 18.719 1 90 103 GLU B O 1
ATOM 5510 N N . GLU B 1 104 ? -37.625 17.734 16.781 1 89.88 104 GLU B N 1
ATOM 5511 C CA . GLU B 1 104 ? -36.188 17.422 16.625 1 89.88 104 GLU B CA 1
ATOM 5512 C C . GLU B 1 104 ? -35.375 18.672 16.453 1 89.88 104 GLU B C 1
ATOM 5514 O O . GLU B 1 104 ? -34.219 18.75 16.938 1 89.88 104 GLU B O 1
ATOM 5519 N N . LEU B 1 105 ? -35.875 19.594 15.781 1 90.94 105 LEU B N 1
ATOM 5520 C CA . LEU B 1 105 ? -35.188 20.844 15.594 1 90.94 105 LEU B CA 1
ATOM 5521 C C . LEU B 1 105 ? -35.062 21.609 16.906 1 90.94 105 LEU B C 1
ATOM 5523 O O . LEU B 1 105 ? -34.031 22.219 17.188 1 90.94 105 LEU B O 1
ATOM 5527 N N . SER B 1 106 ? -36.125 21.531 17.656 1 89.56 106 SER B N 1
ATOM 5528 C CA . SER B 1 106 ? -36.094 22.156 18.969 1 89.56 106 SER B CA 1
ATOM 5529 C C . SER B 1 106 ? -35.062 21.484 19.875 1 89.56 106 SER B C 1
ATOM 5531 O O . SER B 1 106 ? -34.312 22.156 20.594 1 89.56 106 SER B O 1
ATOM 5533 N N . ASP B 1 107 ? -35.062 20.25 19.75 1 91.12 107 ASP B N 1
ATOM 5534 C CA . ASP B 1 107 ? -34.094 19.484 20.516 1 91.12 107 ASP B CA 1
ATOM 5535 C C . ASP B 1 107 ? -32.656 19.828 20.062 1 91.12 107 ASP B C 1
ATOM 5537 O O . ASP B 1 107 ? -31.75 19.891 20.875 1 91.12 107 ASP B O 1
ATOM 5541 N N . TYR B 1 108 ? -32.562 19.984 18.797 1 90.38 108 TYR B N 1
ATOM 5542 C CA . TYR B 1 108 ? -31.266 20.359 18.203 1 90.38 108 TYR B CA 1
ATOM 5543 C C . TYR B 1 108 ? -30.781 21.688 18.781 1 90.38 108 TYR B C 1
ATOM 5545 O O . TYR B 1 108 ? -29.625 21.797 19.203 1 90.38 108 TYR B O 1
ATOM 5553 N N . TYR B 1 109 ? -31.656 22.656 18.938 1 89 109 TYR B N 1
ATOM 5554 C CA . TYR B 1 109 ? -31.281 23.953 19.516 1 89 109 TYR B CA 1
ATOM 5555 C C . TYR B 1 109 ? -30.891 23.797 20.969 1 89 109 TYR B C 1
ATOM 5557 O O . TYR B 1 109 ? -29.891 24.375 21.406 1 89 109 TYR B O 1
ATOM 5565 N N . ASN B 1 110 ? -31.609 22.984 21.609 1 88.06 110 ASN B N 1
ATOM 5566 C CA . ASN B 1 110 ? -31.391 22.844 23.047 1 88.06 110 ASN B CA 1
ATOM 5567 C C . ASN B 1 110 ? -30.109 22.078 23.359 1 88.06 110 ASN B C 1
ATOM 5569 O O . ASN B 1 110 ? -29.406 22.391 24.328 1 88.06 110 ASN B O 1
ATOM 5573 N N . ASN B 1 111 ? -29.891 21.141 22.578 1 86.88 111 ASN B N 1
ATOM 5574 C CA . ASN B 1 111 ? -28.75 20.25 22.844 1 86.88 111 ASN B CA 1
ATOM 5575 C C . ASN B 1 111 ? -27.422 20.922 22.5 1 86.88 111 ASN B C 1
ATOM 5577 O O . ASN B 1 111 ? -26.406 20.625 23.109 1 86.88 111 ASN B O 1
ATOM 5581 N N . TYR B 1 112 ? -27.422 21.828 21.547 1 88.06 112 TYR B N 1
ATOM 5582 C CA . TYR B 1 112 ? -26.156 22.359 21.078 1 88.06 112 TYR B CA 1
ATOM 5583 C C . TYR B 1 112 ? -26.016 23.844 21.406 1 88.06 112 TYR B C 1
ATOM 5585 O O . TYR B 1 112 ? -25.078 24.5 20.969 1 88.06 112 TYR B O 1
ATOM 5593 N N . LYS B 1 113 ? -26.938 24.359 22.125 1 87.19 113 LYS B N 1
ATOM 5594 C CA . LYS B 1 113 ? -26.938 25.766 22.484 1 87.19 113 LYS B CA 1
ATOM 5595 C C . LYS B 1 113 ? -25.766 26.094 23.406 1 87.19 113 LYS B C 1
ATOM 5597 O O . LYS B 1 113 ? -25.406 25.297 24.281 1 87.19 113 LYS B O 1
ATOM 5602 N N . ILE B 1 114 ? -25.078 27.125 23.031 1 82.56 114 ILE B N 1
ATOM 5603 C CA . ILE B 1 114 ? -24.016 27.656 23.906 1 82.56 114 ILE B CA 1
ATOM 5604 C C . ILE B 1 114 ? -24.625 28.609 24.922 1 82.56 114 ILE B C 1
ATOM 5606 O O . ILE B 1 114 ? -25.328 29.562 24.547 1 82.56 114 ILE B O 1
ATOM 5610 N N . ASN B 1 115 ? -24.422 28.281 26.188 1 73.81 115 ASN B N 1
ATOM 5611 C CA . ASN B 1 115 ? -24.922 29.172 27.234 1 73.81 115 ASN B CA 1
ATOM 5612 C C . ASN B 1 115 ? -23.844 30.141 27.703 1 73.81 115 ASN B C 1
ATOM 5614 O O . ASN B 1 115 ? -23.156 29.875 28.688 1 73.81 115 ASN B O 1
ATOM 5618 N N . ASP B 1 116 ? -23.453 30.953 26.844 1 69.88 116 ASP B N 1
ATOM 5619 C CA . ASP B 1 116 ? -22.484 31.984 27.203 1 69.88 116 ASP B CA 1
ATOM 5620 C C . ASP B 1 116 ? -23.172 33.344 27.422 1 69.88 116 ASP B C 1
ATOM 5622 O O . ASP B 1 116 ? -23.781 33.875 26.5 1 69.88 116 ASP B O 1
ATOM 5626 N N . PRO B 1 117 ? -23.188 33.812 28.656 1 63.09 117 PRO B N 1
ATOM 5627 C CA . PRO B 1 117 ? -23.875 35.062 28.984 1 63.09 117 PRO B CA 1
ATOM 5628 C C . PRO B 1 117 ? -23.375 36.25 28.156 1 63.09 117 PRO B C 1
ATOM 5630 O O . PRO B 1 117 ? -24.078 37.25 28.016 1 63.09 117 PRO B O 1
ATOM 5633 N N . HIS B 1 118 ? -22.203 36.094 27.641 1 67.12 118 HIS B N 1
ATOM 5634 C CA . HIS B 1 118 ? -21.641 37.219 26.891 1 67.12 118 HIS B CA 1
ATOM 5635 C C . HIS B 1 118 ? -22.188 37.25 25.469 1 67.12 118 HIS B C 1
ATOM 5637 O O . HIS B 1 118 ? -22.016 38.25 24.766 1 67.12 118 HIS B O 1
ATOM 5643 N N . LEU B 1 119 ? -22.812 36.188 25.172 1 67.69 119 LEU B N 1
ATOM 5644 C CA . LEU B 1 119 ? -23.375 36.156 23.812 1 67.69 119 LEU B CA 1
ATOM 5645 C C . LEU B 1 119 ? -24.812 36.688 23.812 1 67.69 119 LEU B C 1
ATOM 5647 O O . LEU B 1 119 ? -25.625 36.25 24.641 1 67.69 119 LEU B O 1
ATOM 5651 N N . ILE B 1 120 ? -25.062 37.875 23.25 1 61 120 ILE B N 1
ATOM 5652 C CA . ILE B 1 120 ? -26.359 38.5 23.172 1 61 120 ILE B CA 1
ATOM 5653 C C . ILE B 1 120 ? -27.312 37.688 22.312 1 61 120 ILE B C 1
ATOM 5655 O O . ILE B 1 120 ? -27 37.406 21.141 1 61 120 ILE B O 1
ATOM 5659 N N . THR B 1 121 ? -28.188 36.938 22.875 1 63.62 121 THR B N 1
ATOM 5660 C CA . THR B 1 121 ? -29.094 36.188 22.031 1 63.62 121 THR B CA 1
ATOM 5661 C C . THR B 1 121 ? -30.453 36.844 21.953 1 63.62 121 THR B C 1
ATOM 5663 O O . THR B 1 121 ? -31 37.281 22.969 1 63.62 121 THR B O 1
ATOM 5666 N N . ASP B 1 122 ? -30.719 37.562 20.828 1 68.38 122 ASP B N 1
ATOM 5667 C CA . ASP B 1 122 ? -32.094 37.906 20.516 1 68.38 122 ASP B CA 1
ATOM 5668 C C . ASP B 1 122 ? -32.969 36.656 20.344 1 68.38 122 ASP B C 1
ATOM 5670 O O . ASP B 1 122 ? -32.438 35.562 20.109 1 68.38 122 ASP B O 1
ATOM 5674 N N . SER B 1 123 ? -34.25 36.812 20.688 1 75.38 123 SER B N 1
ATOM 5675 C CA . SER B 1 123 ? -35.219 35.688 20.656 1 75.38 123 SER B CA 1
ATOM 5676 C C . SER B 1 123 ? -35.156 34.969 19.328 1 75.38 123 SER B C 1
ATOM 5678 O O . SER B 1 123 ? -35.531 33.781 19.25 1 75.38 123 SER B O 1
ATOM 5680 N N . ASN B 1 124 ? -34.656 35.562 18.359 1 83.69 124 ASN B N 1
ATOM 5681 C CA . ASN B 1 124 ? -34.719 34.969 17.031 1 83.69 124 ASN B CA 1
ATOM 5682 C C . ASN B 1 124 ? -33.406 34.281 16.672 1 83.69 124 ASN B C 1
ATOM 5684 O O . ASN B 1 124 ? -33.281 33.625 15.648 1 83.69 124 ASN B O 1
ATOM 5688 N N . TYR B 1 125 ? -32.406 34.469 17.484 1 87.81 125 TYR B N 1
ATOM 5689 C CA . TYR B 1 125 ? -31.109 33.938 17.188 1 87.81 125 TYR B CA 1
ATOM 5690 C C . TYR B 1 125 ? -30.641 33 18.297 1 87.81 125 TYR B C 1
ATOM 5692 O O . TYR B 1 125 ? -31.078 33.125 19.453 1 87.81 125 TYR B O 1
ATOM 5700 N N . VAL B 1 126 ? -29.906 32.031 17.938 1 87.56 126 VAL B N 1
ATOM 5701 C CA . VAL B 1 126 ? -29.328 31.078 18.891 1 87.56 126 VAL B CA 1
ATOM 5702 C C . VAL B 1 126 ? -27.891 30.781 18.516 1 87.56 126 VAL B C 1
ATOM 5704 O O . VAL B 1 126 ? -27.547 30.719 17.328 1 87.56 126 VAL B O 1
ATOM 5707 N N . TYR B 1 127 ? -27.031 30.719 19.5 1 88.06 127 TYR B N 1
ATOM 5708 C CA . TYR B 1 127 ? -25.656 30.297 19.266 1 88.06 127 TYR B CA 1
ATOM 5709 C C . TYR B 1 127 ? -25.484 28.812 19.516 1 88.06 127 TYR B C 1
ATOM 5711 O O . TYR B 1 127 ? -25.844 28.297 20.578 1 88.06 127 TYR B O 1
ATOM 5719 N N . LEU B 1 128 ? -25 28.172 18.469 1 88.88 128 LEU B N 1
ATOM 5720 C CA . LEU B 1 128 ? -24.781 26.734 18.578 1 88.88 128 LEU B CA 1
ATOM 5721 C C . LEU B 1 128 ? -23.297 26.406 18.484 1 88.88 128 LEU B C 1
ATOM 5723 O O . LEU B 1 128 ? -22.516 27.172 17.922 1 88.88 128 LEU B O 1
ATOM 5727 N N . LYS B 1 129 ? -22.906 25.234 19.031 1 86.44 129 LYS B N 1
ATOM 5728 C CA . LYS B 1 129 ? -21.547 24.719 18.969 1 86.44 129 LYS B CA 1
ATOM 5729 C C . LYS B 1 129 ? -21.281 24.016 17.641 1 86.44 129 LYS B C 1
ATOM 5731 O O . LYS B 1 129 ? -22.016 23.109 17.266 1 86.44 129 LYS B O 1
ATOM 5736 N N . LYS B 1 130 ? -20.281 24.547 16.938 1 85.19 130 LYS B N 1
ATOM 5737 C CA . LYS B 1 130 ? -19.875 23.891 15.688 1 85.19 130 LYS B CA 1
ATOM 5738 C C . LYS B 1 130 ? -18.422 23.438 15.758 1 85.19 130 LYS B C 1
ATOM 5740 O O . LYS B 1 130 ? -17.547 24.203 16.156 1 85.19 130 LYS B O 1
ATOM 5745 N N . ARG B 1 131 ? -18.281 22.234 15.352 1 81.69 131 ARG B N 1
ATOM 5746 C CA . ARG B 1 131 ? -16.922 21.672 15.305 1 81.69 131 ARG B CA 1
ATOM 5747 C C . ARG B 1 131 ? -16.25 22 13.977 1 81.69 131 ARG B C 1
ATOM 5749 O O . ARG B 1 131 ? -16.859 21.859 12.914 1 81.69 131 ARG B O 1
ATOM 5756 N N . THR B 1 132 ? -15.055 22.438 14.086 1 75.44 132 THR B N 1
ATOM 5757 C CA . THR B 1 132 ? -14.273 22.719 12.883 1 75.44 132 THR B CA 1
ATOM 5758 C C . THR B 1 132 ? -13.422 21.516 12.5 1 75.44 132 THR B C 1
ATOM 5760 O O . THR B 1 132 ? -13.336 20.547 13.25 1 75.44 132 THR B O 1
ATOM 5763 N N . VAL B 1 133 ? -12.859 21.625 11.336 1 66.56 133 VAL B N 1
ATOM 5764 C CA . VAL B 1 133 ? -12.055 20.531 10.789 1 66.56 133 VAL B CA 1
ATOM 5765 C C . VAL B 1 133 ? -10.82 20.312 11.656 1 66.56 133 VAL B C 1
ATOM 5767 O O . VAL B 1 133 ? -10.305 19.203 11.742 1 66.56 133 VAL B O 1
ATOM 5770 N N . ASN B 1 134 ? -10.406 21.312 12.328 1 67.5 134 ASN B N 1
ATOM 5771 C CA . ASN B 1 134 ? -9.203 21.219 13.141 1 67.5 134 ASN B CA 1
ATOM 5772 C C . ASN B 1 134 ? -9.516 20.781 14.57 1 67.5 134 ASN B C 1
ATOM 5774 O O . ASN B 1 134 ? -8.633 20.766 15.43 1 67.5 134 ASN B O 1
ATOM 5778 N N . GLY B 1 135 ? -10.766 20.5 14.781 1 73.19 135 GLY B N 1
ATOM 5779 C CA . GLY B 1 135 ? -11.156 19.969 16.078 1 73.19 135 GLY B CA 1
ATOM 5780 C C . GLY B 1 135 ? -11.57 21.062 17.062 1 73.19 135 GLY B C 1
ATOM 5781 O O . GLY B 1 135 ? -11.836 20.781 18.234 1 73.19 135 GLY B O 1
ATOM 5782 N N . LYS B 1 136 ? -11.641 22.266 16.594 1 79.94 136 LYS B N 1
ATOM 5783 C CA . LYS B 1 136 ? -12.109 23.359 17.453 1 79.94 136 LYS B CA 1
ATOM 5784 C C . LYS B 1 136 ? -13.633 23.438 17.453 1 79.94 136 LYS B C 1
ATOM 5786 O O . LYS B 1 136 ? -14.289 22.984 16.5 1 79.94 136 LYS B O 1
ATOM 5791 N N . ILE B 1 137 ? -14.141 23.922 18.562 1 83.88 137 ILE B N 1
ATOM 5792 C CA . ILE B 1 137 ? -15.578 24.156 18.688 1 83.88 137 ILE B CA 1
ATOM 5793 C C . ILE B 1 137 ? -15.852 25.656 18.766 1 83.88 137 ILE B C 1
ATOM 5795 O O . ILE B 1 137 ? -15.414 26.344 19.688 1 83.88 137 ILE B O 1
ATOM 5799 N N . GLU B 1 138 ? -16.453 26.109 17.734 1 83.75 138 GLU B N 1
ATOM 5800 C CA . GLU B 1 138 ? -16.734 27.531 17.641 1 83.75 138 GLU B CA 1
ATOM 5801 C C . GLU B 1 138 ? -18.25 27.797 17.625 1 83.75 138 GLU B C 1
ATOM 5803 O O . GLU B 1 138 ? -19.016 26.969 17.156 1 83.75 138 GLU B O 1
ATOM 5808 N N . PRO B 1 139 ? -18.578 28.953 18.219 1 85.38 139 PRO B N 1
ATOM 5809 C CA . PRO B 1 139 ? -20 29.312 18.188 1 85.38 139 PRO B CA 1
ATOM 5810 C C . PRO B 1 139 ? -20.469 29.781 16.812 1 85.38 139 PRO B C 1
ATOM 5812 O O . PRO B 1 139 ? -19.734 30.5 16.125 1 85.38 139 PRO B O 1
ATOM 5815 N N . VAL B 1 140 ? -21.562 29.328 16.438 1 88.19 140 VAL B N 1
ATOM 5816 C CA . VAL B 1 140 ? -22.172 29.766 15.188 1 88.19 140 VAL B CA 1
ATOM 5817 C C . VAL B 1 140 ? -23.531 30.406 15.477 1 88.19 140 VAL B C 1
ATOM 5819 O O . VAL B 1 140 ? -24.328 29.875 16.234 1 88.19 140 VAL B O 1
ATOM 5822 N N . HIS B 1 141 ? -23.641 31.547 14.852 1 89.12 141 HIS B N 1
ATOM 5823 C CA . HIS B 1 141 ? -24.875 32.312 15.016 1 89.12 141 HIS B CA 1
ATOM 5824 C C . HIS B 1 141 ? -25.938 31.844 14.023 1 89.12 141 HIS B C 1
ATOM 5826 O O . HIS B 1 141 ? -25.766 32 12.812 1 89.12 141 HIS B O 1
ATOM 5832 N N . ILE B 1 142 ? -27.062 31.297 14.602 1 91.38 142 ILE B N 1
ATOM 5833 C CA . ILE B 1 142 ? -28.094 30.734 13.734 1 91.38 142 ILE B CA 1
ATOM 5834 C C . ILE B 1 142 ? -29.391 31.516 13.898 1 91.38 142 ILE B C 1
ATOM 5836 O O . ILE B 1 142 ? -29.812 31.812 15.016 1 91.38 142 ILE B O 1
ATOM 5840 N N . HIS B 1 143 ? -29.984 31.844 12.75 1 91.31 143 HIS B N 1
ATOM 5841 C CA . HIS B 1 143 ? -31.297 32.469 12.719 1 91.31 143 HIS B CA 1
ATOM 5842 C C . HIS B 1 143 ? -32.406 31.453 12.695 1 91.31 143 HIS B C 1
ATOM 5844 O O . HIS B 1 143 ? -32.656 30.828 11.664 1 91.31 143 HIS B O 1
ATOM 5850 N N . LYS B 1 144 ? -33.219 31.422 13.789 1 90.62 144 LYS B N 1
ATOM 5851 C CA . LYS B 1 144 ? -34.219 30.359 13.984 1 90.62 144 LYS B CA 1
ATOM 5852 C C . LYS B 1 144 ? -35.344 30.453 12.945 1 90.62 144 LYS B C 1
ATOM 5854 O O . LYS B 1 144 ? -35.781 29.438 12.414 1 90.62 144 LYS B O 1
ATOM 5859 N N . ALA B 1 145 ? -35.75 31.641 12.672 1 88.5 145 ALA B N 1
ATOM 5860 C CA . ALA B 1 145 ? -36.844 31.812 11.727 1 88.5 145 ALA B CA 1
ATOM 5861 C C . ALA B 1 145 ? -36.469 31.312 10.336 1 88.5 145 ALA B C 1
ATOM 5863 O O . ALA B 1 145 ? -37.281 30.688 9.648 1 88.5 145 ALA B O 1
ATOM 5864 N N . THR B 1 146 ? -35.25 31.625 9.992 1 91.44 146 THR B N 1
ATOM 5865 C CA . THR B 1 146 ? -34.75 31.172 8.703 1 91.44 146 THR B CA 1
ATOM 5866 C C . THR B 1 146 ? -34.625 29.656 8.672 1 91.44 146 THR B C 1
ATOM 5868 O O . THR B 1 146 ? -34.906 29.031 7.641 1 91.44 146 THR B O 1
ATOM 5871 N N . MET B 1 147 ? -34.281 29.109 9.75 1 93.12 147 MET B N 1
ATOM 5872 C CA . MET B 1 147 ? -34.188 27.656 9.867 1 93.12 147 MET B CA 1
ATOM 5873 C C . MET B 1 147 ? -35.562 27.016 9.703 1 93.12 147 MET B C 1
ATOM 5875 O O . MET B 1 147 ? -35.719 26.031 8.992 1 93.12 147 MET B O 1
ATOM 5879 N N . ASP B 1 148 ? -36.531 27.641 10.312 1 89.06 148 ASP B N 1
ATOM 5880 C CA . ASP B 1 148 ? -37.906 27.141 10.25 1 89.06 148 ASP B CA 1
ATOM 5881 C C . ASP B 1 148 ? -38.469 27.219 8.828 1 89.06 148 ASP B C 1
ATOM 5883 O O . ASP B 1 148 ? -39.156 26.297 8.375 1 89.06 148 ASP B O 1
ATOM 5887 N N . GLN B 1 149 ? -38.156 28.234 8.172 1 89 149 GLN B N 1
ATOM 5888 C CA . GLN B 1 149 ? -38.625 28.406 6.793 1 89 149 GLN B CA 1
ATOM 5889 C C . GLN B 1 149 ? -37.969 27.391 5.867 1 89 149 GLN B C 1
ATOM 5891 O O . GLN B 1 149 ? -38.594 26.875 4.945 1 89 149 GLN B O 1
ATOM 5896 N N . GLY B 1 150 ? -36.688 27.234 6.145 1 89.19 150 GLY B N 1
ATOM 5897 C CA . GLY B 1 150 ? -36 26.219 5.371 1 89.19 150 GLY B CA 1
ATOM 5898 C C . GLY B 1 150 ? -36.562 24.828 5.578 1 89.19 150 GLY B C 1
ATOM 5899 O O . GLY B 1 150 ? -36.688 24.047 4.629 1 89.19 150 GLY B O 1
ATOM 5900 N N . LEU B 1 151 ? -36.906 24.547 6.73 1 89.31 151 LEU B N 1
ATOM 5901 C CA . LEU B 1 151 ? -37.5 23.266 7.066 1 89.31 151 LEU B CA 1
ATOM 5902 C C . LEU B 1 151 ? -38.812 23.062 6.352 1 89.31 151 LEU B C 1
ATOM 5904 O O . LEU B 1 151 ? -39.156 21.953 5.961 1 89.31 151 LEU B O 1
ATOM 5908 N N . GLN B 1 152 ? -39.562 24.156 6.219 1 84.69 152 GLN B N 1
ATOM 5909 C CA . GLN B 1 152 ? -40.875 24.094 5.605 1 84.69 152 GLN B CA 1
ATOM 5910 C C . GLN B 1 152 ? -40.75 24.016 4.082 1 84.69 152 GLN B C 1
ATOM 5912 O O . GLN B 1 152 ? -41.781 23.844 3.395 1 84.69 152 GLN B O 1
ATOM 5917 N N . GLY B 1 153 ? -39.562 24.078 3.549 1 79.62 153 GLY B N 1
ATOM 5918 C CA . GLY B 1 153 ? -39.406 23.781 2.135 1 79.62 153 GLY B CA 1
ATOM 5919 C C . GLY B 1 153 ? -39.125 25.016 1.299 1 79.62 153 GLY B C 1
ATOM 5920 O O . GLY B 1 153 ? -39.156 24.953 0.068 1 79.62 153 GLY B O 1
ATOM 5921 N N . ASP B 1 154 ? -39 26.141 1.943 1 82.44 154 ASP B N 1
ATOM 5922 C CA . ASP B 1 154 ? -38.656 27.328 1.182 1 82.44 154 ASP B CA 1
ATOM 5923 C C . ASP B 1 154 ? -37.281 27.188 0.528 1 82.44 154 ASP B C 1
ATOM 5925 O O . ASP B 1 154 ? -36.281 27.047 1.219 1 82.44 154 ASP B O 1
ATOM 5929 N N . GLN B 1 155 ? -37.219 27.312 -0.725 1 80.06 155 GLN B N 1
ATOM 5930 C CA . GLN B 1 155 ? -36.031 27.047 -1.516 1 80.06 155 GLN B CA 1
ATOM 5931 C C . GLN B 1 155 ? -34.969 28.094 -1.23 1 80.06 155 GLN B C 1
ATOM 5933 O O . GLN B 1 155 ? -33.75 27.781 -1.299 1 80.06 155 GLN B O 1
ATOM 5938 N N . ASN B 1 156 ? -35.438 29.25 -0.879 1 81.81 156 ASN B N 1
ATOM 5939 C CA . ASN B 1 156 ? -34.5 30.344 -0.654 1 81.81 156 ASN B CA 1
ATOM 5940 C C . ASN B 1 156 ? -33.688 30.125 0.622 1 81.81 156 ASN B C 1
ATOM 5942 O O . ASN B 1 156 ? -32.594 30.672 0.764 1 81.81 156 ASN B O 1
ATOM 5946 N N . TYR B 1 157 ? -34.312 29.328 1.476 1 88.44 157 TYR B N 1
ATOM 5947 C CA . TYR B 1 157 ? -33.656 29.172 2.766 1 88.44 157 TYR B CA 1
ATOM 5948 C C . TYR B 1 157 ? -33.156 27.734 2.963 1 88.44 157 TYR B C 1
ATOM 5950 O O . TYR B 1 157 ? -32.688 27.375 4.043 1 88.44 157 TYR B O 1
ATOM 5958 N N . PHE B 1 158 ? -33.281 27 1.95 1 88.81 158 PHE B N 1
ATOM 5959 C CA . PHE B 1 158 ? -32.906 25.594 2.057 1 88.81 158 PHE B CA 1
ATOM 5960 C C . PHE B 1 158 ? -31.406 25.453 2.273 1 88.81 158 PHE B C 1
ATOM 5962 O O . PHE B 1 158 ? -30.969 24.625 3.08 1 88.81 158 PHE B O 1
ATOM 5969 N N . GLN B 1 159 ? -30.672 26.188 1.601 1 89.94 159 GLN B N 1
ATOM 5970 C CA . GLN B 1 159 ? -29.219 26.141 1.73 1 89.94 159 GLN B CA 1
ATOM 5971 C C . GLN B 1 159 ? -28.781 26.5 3.143 1 89.94 159 GLN B C 1
ATOM 5973 O O . GLN B 1 159 ? -27.844 25.906 3.686 1 89.94 159 GLN B O 1
ATOM 5978 N N . TYR B 1 160 ? -29.438 27.453 3.607 1 91.38 160 TYR B N 1
ATOM 5979 C CA . TYR B 1 160 ? -29.141 27.859 4.98 1 91.38 160 TYR B CA 1
ATOM 5980 C C . TYR B 1 160 ? -29.422 26.719 5.953 1 91.38 160 TYR B C 1
ATOM 5982 O O . TYR B 1 160 ? -28.641 26.453 6.859 1 91.38 160 TYR B O 1
ATOM 5990 N N . PHE B 1 161 ? -30.531 26.109 5.734 1 91.62 161 PHE B N 1
ATOM 5991 C CA . PHE B 1 161 ? -30.922 24.984 6.566 1 91.62 161 PHE B CA 1
ATOM 5992 C C . PHE B 1 161 ? -29.938 23.828 6.406 1 91.62 161 PHE B C 1
ATOM 5994 O O . PHE B 1 161 ? -29.516 23.219 7.395 1 91.62 161 PHE B O 1
ATOM 6001 N N . LEU B 1 162 ? -29.547 23.562 5.211 1 91.69 162 LEU B N 1
ATOM 6002 C CA . LEU B 1 162 ? -28.609 22.484 4.891 1 91.69 162 LEU B CA 1
ATOM 6003 C C . LEU B 1 162 ? -27.281 22.688 5.605 1 91.69 162 LEU B C 1
ATOM 6005 O O . LEU B 1 162 ? -26.734 21.75 6.203 1 91.69 162 LEU B O 1
ATOM 6009 N N . GLN B 1 163 ? -26.812 23.781 5.582 1 90.88 163 GLN B N 1
ATOM 6010 C CA . GLN B 1 163 ? -25.5 24.109 6.133 1 90.88 163 GLN B CA 1
ATOM 6011 C C . GLN B 1 163 ? -25.531 24.109 7.66 1 90.88 163 GLN B C 1
ATOM 6013 O O . GLN B 1 163 ? -24.578 23.625 8.297 1 90.88 163 GLN B O 1
ATOM 6018 N N . ASN B 1 164 ? -26.625 24.578 8.164 1 91.44 164 ASN B N 1
ATOM 6019 C CA . ASN B 1 164 ? -26.609 24.844 9.594 1 91.44 164 ASN B CA 1
ATOM 6020 C C . ASN B 1 164 ? -27.297 23.734 10.383 1 91.44 164 ASN B C 1
ATOM 6022 O O . ASN B 1 164 ? -27.234 23.703 11.617 1 91.44 164 ASN B O 1
ATOM 6026 N N . TYR B 1 165 ? -27.922 22.891 9.773 1 92.12 165 TYR B N 1
ATOM 6027 C CA . TYR B 1 165 ? -28.453 21.703 10.461 1 92.12 165 TYR B CA 1
ATOM 6028 C C . TYR B 1 165 ? -27.656 20.469 10.102 1 92.12 165 TYR B C 1
ATOM 6030 O O . TYR B 1 165 ? -26.797 20.016 10.875 1 92.12 165 TYR B O 1
ATOM 6038 N N . TYR B 1 166 ? -27.719 20.125 8.812 1 91.38 166 TYR B N 1
ATOM 6039 C CA . TYR B 1 166 ? -27.047 18.891 8.398 1 91.38 166 TYR B CA 1
ATOM 6040 C C . TYR B 1 166 ? -25.531 19.078 8.406 1 91.38 166 TYR B C 1
ATOM 6042 O O . TYR B 1 166 ? -24.781 18.172 8.789 1 91.38 166 TYR B O 1
ATOM 6050 N N . GLY B 1 167 ? -25.078 20.203 7.988 1 89.69 167 GLY B N 1
ATOM 6051 C CA . GLY B 1 167 ? -23.656 20.5 7.941 1 89.69 167 GLY B CA 1
ATOM 6052 C C . GLY B 1 167 ? -22.984 20.422 9.297 1 89.69 167 GLY B C 1
ATOM 6053 O O . GLY B 1 167 ? -21.797 20.125 9.391 1 89.69 167 GLY B O 1
ATOM 6054 N N . MET B 1 168 ? -23.781 20.578 10.281 1 88.56 168 MET B N 1
ATOM 6055 C CA . MET B 1 168 ? -23.25 20.531 11.641 1 88.56 168 MET B CA 1
ATOM 6056 C C . MET B 1 168 ? -22.875 19.109 12.039 1 88.56 168 MET B C 1
ATOM 6058 O O . MET B 1 168 ? -22.031 18.906 12.922 1 88.56 168 MET B O 1
ATOM 6062 N N . PHE B 1 169 ? -23.438 18.172 11.359 1 90.56 169 PHE B N 1
ATOM 6063 C CA . PHE B 1 169 ? -23.219 16.766 11.695 1 90.56 169 PHE B CA 1
ATOM 6064 C C . PHE B 1 169 ? -22.219 16.125 10.742 1 90.56 169 PHE B C 1
ATOM 6066 O O . PHE B 1 169 ? -21.938 14.93 10.82 1 90.56 169 PHE B O 1
ATOM 6073 N N . LEU B 1 170 ? -21.641 16.953 9.883 1 91.5 170 LEU B N 1
ATOM 6074 C CA . LEU B 1 170 ? -20.734 16.438 8.852 1 91.5 170 LEU B CA 1
ATOM 6075 C C . LEU B 1 170 ? -19.297 16.469 9.328 1 91.5 170 LEU B C 1
ATOM 6077 O O . LEU B 1 170 ? -18.828 17.469 9.891 1 91.5 170 LEU B O 1
ATOM 6081 N N . LEU B 1 171 ? -18.609 15.297 9.195 1 89.5 171 LEU B N 1
ATOM 6082 C CA . LEU B 1 171 ? -17.188 15.188 9.492 1 89.5 171 LEU B CA 1
ATOM 6083 C C . LEU B 1 171 ? -16.438 14.547 8.336 1 89.5 171 LEU B C 1
ATOM 6085 O O . LEU B 1 171 ? -16.75 13.43 7.926 1 89.5 171 LEU B O 1
ATOM 6089 N N . ARG B 1 172 ? -15.523 15.219 7.801 1 89.62 172 ARG B N 1
ATOM 6090 C CA . ARG B 1 172 ? -14.656 14.633 6.781 1 89.62 172 ARG B CA 1
ATOM 6091 C C . ARG B 1 172 ? -13.227 14.5 7.281 1 89.62 172 ARG B C 1
ATOM 6093 O O . ARG B 1 172 ? -12.656 15.453 7.805 1 89.62 172 ARG B O 1
ATOM 6100 N N . LEU B 1 173 ? -12.75 13.32 7.176 1 88 173 LEU B N 1
ATOM 6101 C CA . LEU B 1 173 ? -11.375 13.039 7.562 1 88 173 LEU B CA 1
ATOM 6102 C C . LEU B 1 173 ? -10.539 12.648 6.348 1 88 173 LEU B C 1
ATOM 6104 O O . LEU B 1 173 ? -10.898 11.727 5.609 1 88 173 LEU B O 1
ATOM 6108 N N . ASP B 1 174 ? -9.453 13.406 6.117 1 84.06 174 ASP B N 1
ATOM 6109 C CA . ASP B 1 174 ? -8.516 13.094 5.043 1 84.06 174 ASP B CA 1
ATOM 6110 C C . ASP B 1 174 ? -7.098 12.953 5.582 1 84.06 174 ASP B C 1
ATOM 6112 O O . ASP B 1 174 ? -6.898 12.766 6.785 1 84.06 174 ASP B O 1
ATOM 6116 N N . GLY B 1 175 ? -6.148 12.883 4.707 1 75.19 175 GLY B N 1
ATOM 6117 C CA . GLY B 1 175 ? -4.77 12.648 5.109 1 75.19 175 GLY B CA 1
ATOM 6118 C C . GLY B 1 175 ? -4.238 13.703 6.062 1 75.19 175 GLY B C 1
ATOM 6119 O O . GLY B 1 175 ? -3.393 13.414 6.91 1 75.19 175 GLY B O 1
ATOM 6120 N N . SER B 1 176 ? -4.73 14.844 5.973 1 72.94 176 SER B N 1
ATOM 6121 C CA . SER B 1 176 ? -4.23 15.945 6.793 1 72.94 176 SER B CA 1
ATOM 6122 C C . SER B 1 176 ? -5.055 16.094 8.07 1 72.94 176 SER B C 1
ATOM 6124 O O . SER B 1 176 ? -4.496 16.219 9.164 1 72.94 176 SER B O 1
ATOM 6126 N N . THR B 1 177 ? -6.297 16 8 1 78.25 177 THR B N 1
ATOM 6127 C CA . THR B 1 177 ? -7.195 16.359 9.094 1 78.25 177 THR B CA 1
ATOM 6128 C C . THR B 1 177 ? -7.16 15.297 10.195 1 78.25 177 THR B C 1
ATOM 6130 O O . THR B 1 177 ? -7.395 15.602 11.367 1 78.25 177 THR B O 1
ATOM 6133 N N . ARG B 1 178 ? -6.82 14.133 9.836 1 79.94 178 ARG B N 1
ATOM 6134 C CA . ARG B 1 178 ? -6.852 13.062 10.828 1 79.94 178 ARG B CA 1
ATOM 6135 C C . ARG B 1 178 ? -5.738 13.242 11.859 1 79.94 178 ARG B C 1
ATOM 6137 O O . ARG B 1 178 ? -5.816 12.703 12.969 1 79.94 178 ARG B O 1
ATOM 6144 N N . PHE B 1 179 ? -4.73 13.977 11.461 1 74.56 179 PHE B N 1
ATOM 6145 C CA . PHE B 1 179 ? -3.602 14.172 12.359 1 74.56 179 PHE B CA 1
ATOM 6146 C C . PHE B 1 179 ? -3.844 15.367 13.273 1 74.56 179 PHE B C 1
ATOM 6148 O O . PHE B 1 179 ? -3.258 15.461 14.359 1 74.56 179 PHE B O 1
ATOM 6155 N N . HIS B 1 180 ? -4.648 16.219 12.898 1 73.56 180 HIS B N 1
ATOM 6156 C CA . HIS B 1 180 ? -4.887 17.422 13.68 1 73.56 180 HIS B CA 1
ATOM 6157 C C . HIS B 1 180 ? -5.508 17.094 15.031 1 73.56 180 HIS B C 1
ATOM 6159 O O . HIS B 1 180 ? -5.23 17.766 16.031 1 73.56 180 HIS B O 1
ATOM 6165 N N . LEU B 1 181 ? -6.145 16.047 15.039 1 71 181 LEU B N 1
ATOM 6166 C CA . LEU B 1 181 ? -6.883 15.672 16.234 1 71 181 LEU B CA 1
ATOM 6167 C C . LEU B 1 181 ? -5.949 15.086 17.297 1 71 181 LEU B C 1
ATOM 6169 O O . LEU B 1 181 ? -6.309 15 18.469 1 71 181 LEU B O 1
ATOM 6173 N N . THR B 1 182 ? -4.801 14.719 16.828 1 80.38 182 THR B N 1
ATOM 6174 C CA . THR B 1 182 ? -3.863 14.117 17.766 1 80.38 182 THR B CA 1
ATOM 6175 C C . THR B 1 182 ? -2.896 15.164 18.312 1 80.38 182 THR B C 1
ATOM 6177 O O . THR B 1 182 ? -2.135 14.883 19.234 1 80.38 182 THR B O 1
ATOM 6180 N N . SER B 1 183 ? -3.035 16.359 17.797 1 80.81 183 SER B N 1
ATOM 6181 C CA . SER B 1 183 ? -2.197 17.438 18.297 1 80.81 183 SER B CA 1
ATOM 6182 C C . SER B 1 183 ? -2.711 17.969 19.641 1 80.81 183 SER B C 1
ATOM 6184 O O . SER B 1 183 ? -3.912 17.922 19.906 1 80.81 183 SER B O 1
ATOM 6186 N N . PRO B 1 184 ? -1.782 18.453 20.422 1 84.12 184 PRO B N 1
ATOM 6187 C CA . PRO B 1 184 ? -2.215 19.047 21.688 1 84.12 184 PRO B CA 1
ATOM 6188 C C . PRO B 1 184 ? -3.209 20.188 21.484 1 84.12 184 PRO B C 1
ATOM 6190 O O . PRO B 1 184 ? -3.08 20.969 20.547 1 84.12 184 PRO B O 1
ATOM 6193 N N . GLN B 1 185 ? -4.219 20.156 22.328 1 85.81 185 GLN B N 1
ATOM 6194 C CA . GLN B 1 185 ? -5.238 21.203 22.281 1 85.81 185 GLN B CA 1
ATOM 6195 C C . GLN B 1 185 ? -5.25 22 23.594 1 85.81 185 GLN B C 1
ATOM 6197 O O . GLN B 1 185 ? -4.934 21.453 24.656 1 85.81 185 GLN B O 1
ATOM 6202 N N . GLU B 1 186 ? -5.652 23.188 23.453 1 85.12 186 GLU B N 1
ATOM 6203 C CA . GLU B 1 186 ? -5.656 24.062 24.625 1 85.12 186 GLU B CA 1
ATOM 6204 C C . GLU B 1 186 ? -6.645 23.562 25.672 1 85.12 186 GLU B C 1
ATOM 6206 O O . GLU B 1 186 ? -7.73 23.094 25.344 1 85.12 186 GLU B O 1
ATOM 6211 N N . GLY B 1 187 ? -6.191 23.656 26.922 1 82.75 187 GLY B N 1
ATOM 6212 C CA . GLY B 1 187 ? -7.117 23.406 28.016 1 82.75 187 GLY B CA 1
ATOM 6213 C C . GLY B 1 187 ? -8.07 24.562 28.266 1 82.75 187 GLY B C 1
ATOM 6214 O O . GLY B 1 187 ? -7.957 25.609 27.625 1 82.75 187 GLY B O 1
ATOM 6215 N N . GLY B 1 188 ? -9.109 24.344 29.078 1 78.25 188 GLY B N 1
ATOM 6216 C CA . GLY B 1 188 ? -10.086 25.359 29.391 1 78.25 188 GLY B CA 1
ATOM 6217 C C . GLY B 1 188 ? -10.93 25.031 30.609 1 78.25 188 GLY B C 1
ATOM 6218 O O . GLY B 1 188 ? -10.656 24.047 31.312 1 78.25 188 GLY B O 1
ATOM 6219 N N . ASP B 1 189 ? -11.844 25.969 30.844 1 73.25 189 ASP B N 1
ATOM 6220 C CA . ASP B 1 189 ? -12.773 25.766 31.953 1 73.25 189 ASP B CA 1
ATOM 6221 C C . ASP B 1 189 ? -13.672 24.562 31.688 1 73.25 189 ASP B C 1
ATOM 6223 O O . ASP B 1 189 ? -14.555 24.609 30.828 1 73.25 189 ASP B O 1
ATOM 6227 N N . LEU B 1 190 ? -13.438 23.516 32.406 1 78.25 190 LEU B N 1
ATOM 6228 C CA . LEU B 1 190 ? -14.148 22.266 32.188 1 78.25 190 LEU B CA 1
ATOM 6229 C C . LEU B 1 190 ? -15.602 22.375 32.656 1 78.25 190 LEU B C 1
ATOM 6231 O O . LEU B 1 190 ? -16.422 21.516 32.344 1 78.25 190 LEU B O 1
ATOM 6235 N N . SER B 1 191 ? -15.867 23.391 33.406 1 75.12 191 SER B N 1
ATOM 6236 C CA . SER B 1 191 ? -17.234 23.625 33.844 1 75.12 191 SER B CA 1
ATOM 6237 C C . SER B 1 191 ? -18.062 24.281 32.75 1 75.12 191 SER B C 1
ATOM 6239 O O . SER B 1 191 ? -19.297 24.281 32.812 1 75.12 191 SER B O 1
ATOM 6241 N N . ALA B 1 192 ? -17.359 24.891 31.844 1 77.75 192 ALA B N 1
ATOM 6242 C CA . ALA B 1 192 ? -18.016 25.5 30.703 1 77.75 192 ALA B CA 1
ATOM 6243 C C . ALA B 1 192 ? -18.078 24.547 29.516 1 77.75 192 ALA B C 1
ATOM 6245 O O . ALA B 1 192 ? -17.688 23.375 29.641 1 77.75 192 ALA B O 1
ATOM 6246 N N . SER B 1 193 ? -18.688 25.062 28.469 1 79.12 193 SER B N 1
ATOM 6247 C CA . SER B 1 193 ? -18.766 24.25 27.25 1 79.12 193 SER B CA 1
ATOM 6248 C C . SER B 1 193 ? -17.375 24.016 26.656 1 79.12 193 SER B C 1
ATOM 6250 O O . SER B 1 193 ? -16.547 24.922 26.641 1 79.12 193 SER B O 1
ATOM 6252 N N . PRO B 1 194 ? -17.125 22.812 26.25 1 85.44 194 PRO B N 1
ATOM 6253 C CA . PRO B 1 194 ? -15.812 22.516 25.672 1 85.44 194 PRO B CA 1
ATOM 6254 C C . PRO B 1 194 ? -15.508 23.359 24.438 1 85.44 194 PRO B C 1
ATOM 6256 O O . PRO B 1 194 ? -16.406 23.641 23.641 1 85.44 194 PRO B O 1
ATOM 6259 N N . THR B 1 195 ? -14.273 23.719 24.281 1 85.31 195 THR B N 1
ATOM 6260 C CA . THR B 1 195 ? -13.867 24.578 23.172 1 85.31 195 THR B CA 1
ATOM 6261 C C . THR B 1 195 ? -13.133 23.766 22.109 1 85.31 195 THR B C 1
ATOM 6263 O O . THR B 1 195 ? -12.828 24.281 21.031 1 85.31 195 THR B O 1
ATOM 6266 N N . ASN B 1 196 ? -12.852 22.547 22.422 1 86.88 196 ASN B N 1
ATOM 6267 C CA . ASN B 1 196 ? -12.211 21.672 21.453 1 86.88 196 ASN B CA 1
ATOM 6268 C C . ASN B 1 196 ? -12.562 20.203 21.719 1 86.88 196 ASN B C 1
ATOM 6270 O O . ASN B 1 196 ? -13.195 19.875 22.719 1 86.88 196 ASN B O 1
ATOM 6274 N N . ILE B 1 197 ? -12.102 19.406 20.859 1 84.44 197 ILE B N 1
ATOM 6275 C CA . ILE B 1 197 ? -12.523 18.016 20.844 1 84.44 197 ILE B CA 1
ATOM 6276 C C . ILE B 1 197 ? -11.922 17.281 22.031 1 84.44 197 ILE B C 1
ATOM 6278 O O . ILE B 1 197 ? -12.547 16.375 22.594 1 84.44 197 ILE B O 1
ATOM 6282 N N . LEU B 1 198 ? -10.719 17.594 22.438 1 88.5 198 LEU B N 1
ATOM 6283 C CA . LEU B 1 198 ? -10.086 16.875 23.547 1 88.5 198 LEU B CA 1
ATOM 6284 C C . LEU B 1 198 ? -10.758 17.234 24.875 1 88.5 198 LEU B C 1
ATOM 6286 O O . LEU B 1 198 ? -10.883 16.375 25.75 1 88.5 198 LEU B O 1
ATOM 6290 N N . MET B 1 199 ? -11.188 18.484 24.938 1 87.25 199 MET B N 1
ATOM 6291 C CA . MET B 1 199 ? -11.945 18.875 26.125 1 87.25 199 MET B CA 1
ATOM 6292 C C . MET B 1 199 ? -13.258 18.109 26.219 1 87.25 199 MET B C 1
ATOM 6294 O O . MET B 1 199 ? -13.648 17.656 27.281 1 87.25 199 MET B O 1
ATOM 6298 N N . ASP B 1 200 ? -13.883 18.047 25.078 1 87.19 200 ASP B N 1
ATOM 6299 C CA . ASP B 1 200 ? -15.141 17.312 25.016 1 87.19 200 ASP B CA 1
ATOM 6300 C C . ASP B 1 200 ? -14.945 15.852 25.422 1 87.19 200 ASP B C 1
ATOM 6302 O O . ASP B 1 200 ? -15.734 15.305 26.203 1 87.19 200 ASP B O 1
ATOM 6306 N N . LEU B 1 201 ? -13.945 15.25 24.938 1 89.19 201 LEU B N 1
ATOM 6307 C CA . LEU B 1 201 ? -13.648 13.852 25.234 1 89.19 201 LEU B CA 1
ATOM 6308 C C . LEU B 1 201 ? -13.25 13.695 26.703 1 89.19 201 LEU B C 1
ATOM 6310 O O . LEU B 1 201 ? -13.555 12.672 27.328 1 89.19 201 LEU B O 1
ATOM 6314 N N . PHE B 1 202 ? -12.531 14.664 27.141 1 90.19 202 PHE B N 1
ATOM 6315 C CA . PHE B 1 202 ? -12.023 14.609 28.516 1 90.19 202 PHE B CA 1
ATOM 6316 C C . PHE B 1 202 ? -13.164 14.492 29.516 1 90.19 202 PHE B C 1
ATOM 6318 O O . PHE B 1 202 ? -13.047 13.805 30.531 1 90.19 202 PHE B O 1
ATOM 6325 N N . ILE B 1 203 ? -14.281 15.133 29.234 1 88.56 203 ILE B N 1
ATOM 6326 C CA . ILE B 1 203 ? -15.391 15.156 30.188 1 88.56 203 ILE B CA 1
ATOM 6327 C C . ILE B 1 203 ? -16.344 14.008 29.891 1 88.56 203 ILE B C 1
ATOM 6329 O O . ILE B 1 203 ? -17.266 13.734 30.656 1 88.56 203 ILE B O 1
ATOM 6333 N N . ASN B 1 204 ? -16.172 13.297 28.797 1 89.38 204 ASN B N 1
ATOM 6334 C CA . ASN B 1 204 ? -17.031 12.188 28.406 1 89.38 204 ASN B CA 1
ATOM 6335 C C . ASN B 1 204 ? -16.406 10.836 28.766 1 89.38 204 ASN B C 1
ATOM 6337 O O . ASN B 1 204 ? -15.664 10.258 27.984 1 89.38 204 ASN B O 1
ATOM 6341 N N . ASP B 1 205 ? -16.797 10.266 29.812 1 91 205 ASP B N 1
ATOM 6342 C CA . ASP B 1 205 ? -16.219 9.039 30.344 1 91 205 ASP B CA 1
ATOM 6343 C C . ASP B 1 205 ? -16.484 7.859 29.406 1 91 205 ASP B C 1
ATOM 6345 O O . ASP B 1 205 ? -15.602 7.035 29.172 1 91 205 ASP B O 1
ATOM 6349 N N . GLU B 1 206 ? -17.656 7.797 28.922 1 89.31 206 GLU B N 1
ATOM 6350 C CA . GLU B 1 206 ? -18.031 6.676 28.062 1 89.31 206 GLU B CA 1
ATOM 6351 C C . GLU B 1 206 ? -17.203 6.645 26.797 1 89.31 206 GLU B C 1
ATOM 6353 O O . GLU B 1 206 ? -16.672 5.594 26.406 1 89.31 206 GLU B O 1
ATOM 6358 N N . SER B 1 207 ? -17.125 7.777 26.156 1 90.88 207 SER B N 1
ATOM 6359 C CA . SER B 1 207 ? -16.359 7.859 24.922 1 90.88 207 SER B CA 1
ATOM 6360 C C . SER B 1 207 ? -14.883 7.527 25.156 1 90.88 207 SER B C 1
ATOM 6362 O O . SER B 1 207 ? -14.266 6.805 24.375 1 90.88 207 SER B O 1
ATOM 6364 N N . ARG B 1 208 ? -14.328 7.992 26.234 1 92.5 208 ARG B N 1
ATOM 6365 C CA . ARG B 1 208 ? -12.93 7.719 26.547 1 92.5 208 ARG B CA 1
ATOM 6366 C C . ARG B 1 208 ? -12.695 6.227 26.766 1 92.5 208 ARG B C 1
ATOM 6368 O O . ARG B 1 208 ? -11.703 5.676 26.297 1 92.5 208 ARG B O 1
ATOM 6375 N N . LEU B 1 209 ? -13.609 5.66 27.469 1 93.06 209 LEU B N 1
ATOM 6376 C CA . LEU B 1 209 ? -13.484 4.23 27.734 1 93.06 209 LEU B CA 1
ATOM 6377 C C . LEU B 1 209 ? -13.562 3.424 26.453 1 93.06 209 LEU B C 1
ATOM 6379 O O . LEU B 1 209 ? -12.805 2.467 26.266 1 93.06 209 LEU B O 1
ATOM 6383 N N . ARG B 1 210 ? -14.469 3.783 25.641 1 91.75 210 ARG B N 1
ATOM 6384 C CA . ARG B 1 210 ? -14.641 3.068 24.375 1 91.75 210 ARG B CA 1
ATOM 6385 C C . ARG B 1 210 ? -13.398 3.209 23.5 1 91.75 210 ARG B C 1
ATOM 6387 O O . ARG B 1 210 ? -12.922 2.227 22.922 1 91.75 210 ARG B O 1
ATOM 6394 N N . ILE B 1 211 ? -12.906 4.41 23.359 1 93.94 211 ILE B N 1
ATOM 6395 C CA . ILE B 1 211 ? -11.688 4.652 22.594 1 93.94 211 ILE B CA 1
ATOM 6396 C C . ILE B 1 211 ? -10.539 3.822 23.156 1 93.94 211 ILE B C 1
ATOM 6398 O O . ILE B 1 211 ? -9.797 3.188 22.406 1 93.94 211 ILE B O 1
ATOM 6402 N N . ARG B 1 212 ? -10.461 3.811 24.484 1 95.06 212 ARG B N 1
ATOM 6403 C CA . ARG B 1 212 ? -9.406 3.064 25.156 1 95.06 212 ARG B CA 1
ATOM 6404 C C . ARG B 1 212 ? -9.477 1.58 24.812 1 95.06 212 ARG B C 1
ATOM 6406 O O . ARG B 1 212 ? -8.445 0.948 24.562 1 95.06 212 ARG B O 1
ATOM 6413 N N . GLU B 1 213 ? -10.617 1.082 24.766 1 93.56 213 GLU B N 1
ATOM 6414 C CA . GLU B 1 213 ? -10.812 -0.328 24.453 1 93.56 213 GLU B CA 1
ATOM 6415 C C . GLU B 1 213 ? -10.367 -0.633 23.016 1 93.56 213 GLU B C 1
ATOM 6417 O O . GLU B 1 213 ? -9.688 -1.636 22.781 1 93.56 213 GLU B O 1
ATOM 6422 N N . ILE B 1 214 ? -10.742 0.143 22.141 1 92.88 214 ILE B N 1
ATOM 6423 C CA . ILE B 1 214 ? -10.43 -0.067 20.734 1 92.88 214 ILE B CA 1
ATOM 6424 C C . ILE B 1 214 ? -8.914 0.047 20.516 1 92.88 214 ILE B C 1
ATOM 6426 O O . ILE B 1 214 ? -8.312 -0.787 19.828 1 92.88 214 ILE B O 1
ATOM 6430 N N . ILE B 1 215 ? -8.336 1.085 21.109 1 94 215 ILE B N 1
ATOM 6431 C CA . ILE B 1 215 ? -6.902 1.316 20.953 1 94 215 ILE B CA 1
ATOM 6432 C C . ILE B 1 215 ? -6.121 0.182 21.609 1 94 215 ILE B C 1
ATOM 6434 O O . ILE B 1 215 ? -5.109 -0.276 21.078 1 94 215 ILE B O 1
ATOM 6438 N N . ALA B 1 216 ? -6.57 -0.244 22.766 1 92.81 216 ALA B N 1
ATOM 6439 C CA . ALA B 1 216 ? -5.934 -1.363 23.453 1 92.81 216 ALA B CA 1
ATOM 6440 C C . ALA B 1 216 ? -5.961 -2.623 22.594 1 92.81 216 ALA B C 1
ATOM 6442 O O . ALA B 1 216 ? -4.977 -3.361 22.531 1 92.81 216 ALA B O 1
ATOM 6443 N N . ASP B 1 217 ? -7 -2.836 21.984 1 87.94 217 ASP B N 1
ATOM 6444 C CA . ASP B 1 217 ? -7.156 -3.994 21.109 1 87.94 217 ASP B CA 1
ATOM 6445 C C . ASP B 1 217 ? -6.215 -3.904 19.906 1 87.94 217 ASP B C 1
ATOM 6447 O O . ASP B 1 217 ? -5.664 -4.914 19.469 1 87.94 217 ASP B O 1
ATOM 6451 N N . ALA B 1 218 ? -6.074 -2.756 19.406 1 85.56 218 ALA B N 1
ATOM 6452 C CA . ALA B 1 218 ? -5.297 -2.555 18.188 1 85.56 218 ALA B CA 1
ATOM 6453 C C . ALA B 1 218 ? -3.801 -2.568 18.484 1 85.56 218 ALA B C 1
ATOM 6455 O O . ALA B 1 218 ? -3.016 -3.137 17.719 1 85.56 218 ALA B O 1
ATOM 6456 N N . PHE B 1 219 ? -3.393 -1.899 19.641 1 85.81 219 PHE B N 1
ATOM 6457 C CA . PHE B 1 219 ? -1.97 -1.626 19.797 1 85.81 219 PHE B CA 1
ATOM 6458 C C . PHE B 1 219 ? -1.458 -2.203 21.109 1 85.81 219 PHE B C 1
ATOM 6460 O O . PHE B 1 219 ? -0.256 -2.168 21.391 1 85.81 219 PHE B O 1
ATOM 6467 N N . GLY B 1 220 ? -2.314 -2.713 21.953 1 85.81 220 GLY B N 1
ATOM 6468 C CA . GLY B 1 220 ? -1.911 -3.201 23.266 1 85.81 220 GLY B CA 1
ATOM 6469 C C . GLY B 1 220 ? -1.55 -2.09 24.234 1 85.81 220 GLY B C 1
ATOM 6470 O O . GLY B 1 220 ? -0.812 -2.311 25.203 1 85.81 220 GLY B O 1
ATOM 6471 N N . LYS B 1 221 ? -1.871 -0.882 23.984 1 92.44 221 LYS B N 1
ATOM 6472 C CA . LYS B 1 221 ? -1.688 0.29 24.828 1 92.44 221 LYS B CA 1
ATOM 6473 C C . LYS B 1 221 ? -3.021 0.98 25.109 1 92.44 221 LYS B C 1
ATOM 6475 O O . LYS B 1 221 ? -3.996 0.774 24.391 1 92.44 221 LYS B O 1
ATOM 6480 N N . TYR B 1 222 ? -2.986 1.777 26.172 1 95.06 222 TYR B N 1
ATOM 6481 C CA . TYR B 1 222 ? -4.258 2.33 26.625 1 95.06 222 TYR B CA 1
ATOM 6482 C C . TYR B 1 222 ? -4.305 3.84 26.406 1 95.06 222 TYR B C 1
ATOM 6484 O O . TYR B 1 222 ? -3.451 4.57 26.922 1 95.06 222 TYR B O 1
ATOM 6492 N N . PHE B 1 223 ? -5.328 4.254 25.719 1 95.75 223 PHE B N 1
ATOM 6493 C CA . PHE B 1 223 ? -5.57 5.656 25.391 1 95.75 223 PHE B CA 1
ATOM 6494 C C . PHE B 1 223 ? -5.914 6.445 26.656 1 95.75 223 PHE B C 1
ATOM 6496 O O . PHE B 1 223 ? -6.789 6.043 27.422 1 95.75 223 PHE B O 1
ATOM 6503 N N . VAL B 1 224 ? -5.223 7.609 26.875 1 95.19 224 VAL B N 1
ATOM 6504 C CA . VAL B 1 224 ? -5.531 8.508 27.984 1 95.19 224 VAL B CA 1
ATOM 6505 C C . VAL B 1 224 ? -5.344 9.953 27.531 1 95.19 224 VAL B C 1
ATOM 6507 O O . VAL B 1 224 ? -4.59 10.234 26.594 1 95.19 224 VAL B O 1
ATOM 6510 N N . ILE B 1 225 ? -6.074 10.867 28.078 1 93.75 225 ILE B N 1
ATOM 6511 C CA . ILE B 1 225 ? -5.902 12.305 27.875 1 93.75 225 ILE B CA 1
ATOM 6512 C C . ILE B 1 225 ? -5.172 12.914 29.078 1 93.75 225 ILE B C 1
ATOM 6514 O O . ILE B 1 225 ? -5.66 12.852 30.203 1 93.75 225 ILE B O 1
ATOM 6518 N N . ASP B 1 226 ? -4.047 13.492 28.797 1 93.06 226 ASP B N 1
ATOM 6519 C CA . ASP B 1 226 ? -3.162 14.016 29.828 1 93.06 226 ASP B CA 1
ATOM 6520 C C . ASP B 1 226 ? -3.436 15.5 30.078 1 93.06 226 ASP B C 1
ATOM 6522 O O . ASP B 1 226 ? -3.123 16.344 29.25 1 93.06 226 ASP B O 1
ATOM 6526 N N . PRO B 1 227 ? -3.969 15.836 31.234 1 91.56 227 PRO B N 1
ATOM 6527 C CA . PRO B 1 227 ? -4.223 17.234 31.562 1 91.56 227 PRO B CA 1
ATOM 6528 C C . PRO B 1 227 ? -3.08 17.875 32.375 1 91.56 227 PRO B C 1
ATOM 6530 O O . PRO B 1 227 ? -3.17 19.031 32.75 1 91.56 227 PRO B O 1
ATOM 6533 N N . THR B 1 228 ? -2.035 17.203 32.531 1 87.62 228 THR B N 1
ATOM 6534 C CA . THR B 1 228 ? -1.05 17.594 33.531 1 87.62 228 THR B CA 1
ATOM 6535 C C . THR B 1 228 ? -0.255 18.812 33.062 1 87.62 228 THR B C 1
ATOM 6537 O O . THR B 1 228 ? 0.402 19.484 33.875 1 87.62 228 THR B O 1
ATOM 6540 N N . SER B 1 229 ? -0.271 19.109 31.812 1 81.12 229 SER B N 1
ATOM 6541 C CA . SER B 1 229 ? 0.344 20.344 31.344 1 81.12 229 SER B CA 1
ATOM 6542 C C . SER B 1 229 ? -0.455 21.562 31.781 1 81.12 229 SER B C 1
ATOM 6544 O O . SER B 1 229 ? 0.053 22.688 31.766 1 81.12 229 SER B O 1
ATOM 6546 N N . MET B 1 230 ? -1.695 21.406 32.219 1 75.88 230 MET B N 1
ATOM 6547 C CA . MET B 1 230 ? -2.652 22.406 32.688 1 75.88 230 MET B CA 1
ATOM 6548 C C . MET B 1 230 ? -3.047 23.359 31.562 1 75.88 230 MET B C 1
ATOM 6550 O O . MET B 1 230 ? -4.141 23.922 31.578 1 75.88 230 MET B O 1
ATOM 6554 N N . LEU B 1 231 ? -2.123 23.562 30.578 1 80.06 231 LEU B N 1
ATOM 6555 C CA . LEU B 1 231 ? -2.391 24.5 29.484 1 80.06 231 LEU B CA 1
ATOM 6556 C C . LEU B 1 231 ? -2.98 23.766 28.281 1 80.06 231 LEU B C 1
ATOM 6558 O O . LEU B 1 231 ? -3.801 24.328 27.547 1 80.06 231 LEU B O 1
ATOM 6562 N N . THR B 1 232 ? -2.521 22.641 28.203 1 89.5 232 THR B N 1
ATOM 6563 C CA . THR B 1 232 ? -2.961 21.875 27.031 1 89.5 232 THR B CA 1
ATOM 6564 C C . THR B 1 232 ? -3.34 20.453 27.422 1 89.5 232 THR B C 1
ATOM 6566 O O . THR B 1 232 ? -2.881 19.953 28.453 1 89.5 232 THR B O 1
ATOM 6569 N N . LEU B 1 233 ? -4.281 19.906 26.734 1 90.06 233 LEU B N 1
ATOM 6570 C CA . LEU B 1 233 ? -4.617 18.484 26.812 1 90.06 233 LEU B CA 1
ATOM 6571 C C . LEU B 1 233 ? -3.896 17.703 25.719 1 90.06 233 LEU B C 1
ATOM 6573 O O . LEU B 1 233 ? -3.832 18.141 24.562 1 90.06 233 LEU B O 1
ATOM 6577 N N . ARG B 1 234 ? -3.311 16.594 26.172 1 92.69 234 ARG B N 1
ATOM 6578 C CA . ARG B 1 234 ? -2.559 15.789 25.219 1 92.69 234 ARG B CA 1
ATOM 6579 C C . ARG B 1 234 ? -3.014 14.336 25.266 1 92.69 234 ARG B C 1
ATOM 6581 O O . ARG B 1 234 ? -3.389 13.828 26.328 1 92.69 234 ARG B O 1
ATOM 6588 N N . ILE B 1 235 ? -2.912 13.742 24.094 1 93.75 235 ILE B N 1
ATOM 6589 C CA . ILE B 1 235 ? -3.197 12.312 24 1 93.75 235 ILE B CA 1
ATOM 6590 C C . ILE B 1 235 ? -1.928 11.516 24.297 1 93.75 235 ILE B C 1
ATOM 6592 O O . ILE B 1 235 ? -0.866 11.797 23.75 1 93.75 235 ILE B O 1
ATOM 6596 N N . LYS B 1 236 ? -2.053 10.578 25.188 1 94.31 236 LYS B N 1
ATOM 6597 C CA . LYS B 1 236 ? -0.964 9.656 25.484 1 94.31 236 LYS B CA 1
ATOM 6598 C C . LYS B 1 236 ? -1.45 8.211 25.453 1 94.31 236 LYS B C 1
ATOM 6600 O O . LYS B 1 236 ? -2.654 7.949 25.531 1 94.31 236 LYS B O 1
ATOM 6605 N N . LEU B 1 237 ? -0.543 7.34 25.25 1 94.5 237 LEU B N 1
ATOM 6606 C CA . LEU B 1 237 ? -0.831 5.91 25.328 1 94.5 237 LEU B CA 1
ATOM 6607 C C . LEU B 1 237 ? -0.036 5.266 26.469 1 94.5 237 LEU B C 1
ATOM 6609 O O . LEU B 1 237 ? 1.196 5.316 26.469 1 94.5 237 LEU B O 1
ATOM 6613 N N . SER B 1 238 ? -0.763 4.637 27.391 1 95.19 238 SER B N 1
ATOM 6614 C CA . SER B 1 238 ? -0.166 4.012 28.578 1 95.19 238 SER B CA 1
ATOM 6615 C C . SER B 1 238 ? -0.047 2.502 28.391 1 95.19 238 SER B C 1
ATOM 6617 O O . SER B 1 238 ? -0.832 1.895 27.656 1 95.19 238 SER B O 1
ATOM 6619 N N . ASP B 1 239 ? 0.902 1.938 29.094 1 92.69 239 ASP B N 1
ATOM 6620 C CA . ASP B 1 239 ? 1.089 0.492 29.047 1 92.69 239 ASP B CA 1
ATOM 6621 C C . ASP B 1 239 ? 0.071 -0.22 29.938 1 92.69 239 ASP B C 1
ATOM 6623 O O . ASP B 1 239 ? -0.199 -1.408 29.75 1 92.69 239 ASP B O 1
ATOM 6627 N N . VAL B 1 240 ? -0.404 0.487 30.875 1 93.75 240 VAL B N 1
ATOM 6628 C CA . VAL B 1 240 ? -1.416 -0.046 31.781 1 93.75 240 VAL B CA 1
ATOM 6629 C C . VAL B 1 240 ? -2.641 0.865 31.797 1 93.75 240 VAL B C 1
ATOM 6631 O O . VAL B 1 240 ? -2.52 2.08 31.609 1 93.75 240 VAL B O 1
ATOM 6634 N N . PRO B 1 241 ? -3.789 0.239 31.984 1 94.44 241 PRO B N 1
ATOM 6635 C CA . PRO B 1 241 ? -4.973 1.091 32.094 1 94.44 241 PRO B CA 1
ATOM 6636 C C . PRO B 1 241 ? -5.027 1.867 33.406 1 94.44 241 PRO B C 1
ATOM 6638 O O . PRO B 1 241 ? -4.512 1.398 34.406 1 94.44 241 PRO B O 1
ATOM 6641 N N . PRO B 1 242 ? -5.621 3.049 33.375 1 94.06 242 PRO B N 1
ATOM 6642 C CA . PRO B 1 242 ? -5.805 3.744 34.656 1 94.06 242 PRO B CA 1
ATOM 6643 C C . PRO B 1 242 ? -6.66 2.949 35.625 1 94.06 242 PRO B C 1
ATOM 6645 O O . PRO B 1 242 ? -7.641 2.316 35.219 1 94.06 242 PRO B O 1
ATOM 6648 N N . VAL B 1 243 ? -6.266 2.9 36.812 1 91.69 243 VAL B N 1
ATOM 6649 C CA . VAL B 1 243 ? -6.949 2.135 37.844 1 91.69 243 VAL B CA 1
ATOM 6650 C C . VAL B 1 243 ? -8.344 2.717 38.094 1 91.69 243 VAL B C 1
ATOM 6652 O O . VAL B 1 243 ? -9.289 1.978 38.375 1 91.69 243 VAL B O 1
ATOM 6655 N N . ASP B 1 244 ? -8.445 4.012 38.094 1 89.12 244 ASP B N 1
ATOM 6656 C CA . ASP B 1 244 ? -9.719 4.715 38.219 1 89.12 244 ASP B CA 1
ATOM 6657 C C . ASP B 1 244 ? -9.727 6 37.406 1 89.12 244 ASP B C 1
ATOM 6659 O O . ASP B 1 244 ? -8.742 6.324 36.75 1 89.12 244 ASP B O 1
ATOM 6663 N N . LYS B 1 245 ? -10.836 6.699 37.406 1 88.88 245 LYS B N 1
ATOM 6664 C CA . LYS B 1 245 ? -11 7.91 36.625 1 88.88 245 LYS B CA 1
ATOM 6665 C C . LYS B 1 245 ? -10.047 9.008 37.062 1 88.88 245 LYS B C 1
ATOM 6667 O O . LYS B 1 245 ? -9.562 9.797 36.25 1 88.88 245 LYS B O 1
ATOM 6672 N N . SER B 1 246 ? -9.711 9 38.344 1 88.62 246 SER B N 1
ATOM 6673 C CA . SER B 1 246 ? -8.875 10.055 38.906 1 88.62 246 SER B CA 1
ATOM 6674 C C . SER B 1 246 ? -7.43 9.922 38.406 1 88.62 246 SER B C 1
ATOM 6676 O O . SER B 1 246 ? -6.727 10.922 38.281 1 88.62 246 SER B O 1
ATOM 6678 N N . GLU B 1 247 ? -7.051 8.789 38.219 1 90.38 247 GLU B N 1
ATOM 6679 C CA . GLU B 1 247 ? -5.68 8.586 37.781 1 90.38 247 GLU B CA 1
ATOM 6680 C C . GLU B 1 247 ? -5.465 9.203 36.406 1 90.38 247 GLU B C 1
ATOM 6682 O O . GLU B 1 247 ? -4.363 9.656 36.062 1 90.38 247 GLU B O 1
ATOM 6687 N N . GLU B 1 248 ? -6.461 9.266 35.656 1 91.19 248 GLU B N 1
ATOM 6688 C CA . GLU B 1 248 ? -6.375 9.875 34.344 1 91.19 248 GLU B CA 1
ATOM 6689 C C . GLU B 1 248 ? -6.688 11.367 34.406 1 91.19 248 GLU B C 1
ATOM 6691 O O . GLU B 1 248 ? -6.043 12.172 33.719 1 91.19 248 GLU B O 1
ATOM 6696 N N . GLN B 1 249 ? -7.648 11.758 35.188 1 90.5 249 GLN B N 1
ATOM 6697 C CA . GLN B 1 249 ? -8.25 13.078 35.031 1 90.5 249 GLN B CA 1
ATOM 6698 C C . GLN B 1 249 ? -7.805 14.023 36.156 1 90.5 249 GLN B C 1
ATOM 6700 O O . GLN B 1 249 ? -8.07 15.227 36.094 1 90.5 249 GLN B O 1
ATOM 6705 N N . ALA B 1 250 ? -7.102 13.453 37.125 1 86.31 250 ALA B N 1
ATOM 6706 C CA . ALA B 1 250 ? -6.668 14.281 38.25 1 86.31 250 ALA B CA 1
ATOM 6707 C C . ALA B 1 250 ? -5.336 14.961 37.938 1 86.31 250 ALA B C 1
ATOM 6709 O O . ALA B 1 250 ? -4.809 14.836 36.844 1 86.31 250 ALA B O 1
ATOM 6710 N N . LEU B 1 251 ? -4.906 15.789 38.875 1 82.56 251 LEU B N 1
ATOM 6711 C CA . LEU B 1 251 ? -3.639 16.5 38.719 1 82.56 251 LEU B CA 1
ATOM 6712 C C . LEU B 1 251 ? -2.693 16.156 39.875 1 82.56 251 LEU B C 1
ATOM 6714 O O . LEU B 1 251 ? -1.629 16.766 40 1 82.56 251 LEU B O 1
ATOM 6718 N N . ASP B 1 252 ? -3.062 15.242 40.75 1 81.88 252 ASP B N 1
ATOM 6719 C CA . ASP B 1 252 ? -2.266 14.922 41.906 1 81.88 252 ASP B CA 1
ATOM 6720 C C . ASP B 1 252 ? -1.044 14.086 41.531 1 81.88 252 ASP B C 1
ATOM 6722 O O . ASP B 1 252 ? -0.777 13.859 40.375 1 81.88 252 ASP B O 1
ATOM 6726 N N . PHE B 1 253 ? -0.275 13.75 42.594 1 86.12 253 PHE B N 1
ATOM 6727 C CA . PHE B 1 253 ? 0.984 13.047 42.375 1 86.12 253 PHE B CA 1
ATOM 6728 C C . PHE B 1 253 ? 0.754 11.734 41.656 1 86.12 253 PHE B C 1
ATOM 6730 O O . PHE B 1 253 ? 1.521 11.383 40.75 1 86.12 253 PHE B O 1
ATOM 6737 N N . ARG B 1 254 ? -0.214 11.055 42.031 1 87.62 254 ARG B N 1
ATOM 6738 C CA . ARG B 1 254 ? -0.537 9.781 41.406 1 87.62 254 ARG B CA 1
ATOM 6739 C C . ARG B 1 254 ? -0.791 9.953 39.906 1 87.62 254 ARG B C 1
ATOM 6741 O O . ARG B 1 254 ? -0.266 9.195 39.094 1 87.62 254 ARG B O 1
ATOM 6748 N N . ALA B 1 255 ? -1.58 10.914 39.594 1 87.88 255 ALA B N 1
ATOM 6749 C CA . ALA B 1 255 ? -1.914 11.211 38.219 1 87.88 255 ALA B CA 1
ATOM 6750 C C . ALA B 1 255 ? -0.677 11.641 37.438 1 87.88 255 ALA B C 1
ATOM 6752 O O . ALA B 1 255 ? -0.463 11.195 36.281 1 87.88 255 ALA B O 1
ATOM 6753 N N . ARG B 1 256 ? 0.099 12.477 38.031 1 87.94 256 ARG B N 1
ATOM 6754 C CA . ARG B 1 256 ? 1.308 12.961 37.375 1 87.94 256 ARG B CA 1
ATOM 6755 C C . ARG B 1 256 ? 2.275 11.812 37.094 1 87.94 256 ARG B C 1
ATOM 6757 O O . ARG B 1 256 ? 2.9 11.758 36.062 1 87.94 256 ARG B O 1
ATOM 6764 N N . LYS B 1 257 ? 2.4 10.953 38.031 1 89.94 257 LYS B N 1
ATOM 6765 C CA . LYS B 1 257 ? 3.264 9.789 37.844 1 89.94 257 LYS B CA 1
ATOM 6766 C C . LYS B 1 257 ? 2.744 8.883 36.719 1 89.94 257 LYS B C 1
ATOM 6768 O O . LYS B 1 257 ? 3.514 8.438 35.875 1 89.94 257 LYS B O 1
ATOM 6773 N N . PHE B 1 258 ? 1.5 8.695 36.781 1 92.19 258 PHE B N 1
ATOM 6774 C CA . PHE B 1 258 ? 0.857 7.863 35.75 1 92.19 258 PHE B CA 1
ATOM 6775 C C . PHE B 1 258 ? 1.128 8.398 34.375 1 92.19 258 PHE B C 1
ATOM 6777 O O . PHE B 1 258 ? 1.566 7.652 33.469 1 92.19 258 PHE B O 1
ATOM 6784 N N . HIS B 1 259 ? 0.914 9.617 34.125 1 92 259 HIS B N 1
ATOM 6785 C CA . HIS B 1 259 ? 1.067 10.227 32.812 1 92 259 HIS B CA 1
ATOM 6786 C C . HIS B 1 259 ? 2.539 10.336 32.438 1 92 259 HIS B C 1
ATOM 6788 O O . HIS B 1 259 ? 2.877 10.297 31.234 1 92 259 HIS B O 1
ATOM 6794 N N . SER B 1 260 ? 3.379 10.43 33.438 1 90.75 260 SER B N 1
ATOM 6795 C CA . SER B 1 260 ? 4.809 10.492 33.125 1 90.75 260 SER B CA 1
ATOM 6796 C C . SER B 1 260 ? 5.312 9.172 32.562 1 90.75 260 SER B C 1
ATOM 6798 O O . SER B 1 260 ? 6.281 9.156 31.781 1 90.75 260 SER B O 1
ATOM 6800 N N . GLU B 1 261 ? 4.621 8.141 32.875 1 91.06 261 GLU B N 1
ATOM 6801 C CA . GLU B 1 261 ? 5.012 6.816 32.406 1 91.06 261 GLU B CA 1
ATOM 6802 C C . GLU B 1 261 ? 4.344 6.477 31.094 1 91.06 261 GLU B C 1
ATOM 6804 O O . GLU B 1 261 ? 4.727 5.516 30.422 1 91.06 261 GLU B O 1
ATOM 6809 N N . ALA B 1 262 ? 3.418 7.277 30.703 1 92.25 262 ALA B N 1
ATOM 6810 C CA . ALA B 1 262 ? 2.738 7.074 29.438 1 92.25 262 ALA B CA 1
ATOM 6811 C C . ALA B 1 262 ? 3.506 7.73 28.297 1 92.25 262 ALA B C 1
ATOM 6813 O O . ALA B 1 262 ? 4.336 8.617 28.516 1 92.25 262 ALA B O 1
ATOM 6814 N N . THR B 1 263 ? 3.295 7.309 27.094 1 89.12 263 THR B N 1
ATOM 6815 C CA . THR B 1 263 ? 3.994 7.832 25.938 1 89.12 263 THR B CA 1
ATOM 6816 C C . THR B 1 263 ? 3.125 8.836 25.188 1 89.12 263 THR B C 1
ATOM 6818 O O . THR B 1 263 ? 1.973 8.547 24.859 1 89.12 263 THR B O 1
ATOM 6821 N N . ASP B 1 264 ? 3.666 10.008 24.938 1 90.31 264 ASP B N 1
ATOM 6822 C CA . ASP B 1 264 ? 2.967 11.008 24.141 1 90.31 264 ASP B CA 1
ATOM 6823 C C . ASP B 1 264 ? 2.738 10.516 22.703 1 90.31 264 ASP B C 1
ATOM 6825 O O . ASP B 1 264 ? 3.641 9.945 22.094 1 90.31 264 ASP B O 1
ATOM 6829 N N . ILE B 1 265 ? 1.566 10.727 22.172 1 89.62 265 ILE B N 1
ATOM 6830 C CA . ILE B 1 265 ? 1.196 10.211 20.859 1 89.62 265 ILE B CA 1
ATOM 6831 C C . ILE B 1 265 ? 2.109 10.812 19.797 1 89.62 265 ILE B C 1
ATOM 6833 O O . ILE B 1 265 ? 2.373 10.188 18.766 1 89.62 265 ILE B O 1
ATOM 6837 N N . LYS B 1 266 ? 2.602 12.008 20.016 1 79.19 266 LYS B N 1
ATOM 6838 C CA . LYS B 1 266 ? 3.49 12.68 19.062 1 79.19 266 LYS B CA 1
ATOM 6839 C C . LYS B 1 266 ? 4.77 11.883 18.859 1 79.19 266 LYS B C 1
ATOM 6841 O O . LYS B 1 266 ? 5.441 12.031 17.828 1 79.19 266 LYS B O 1
ATOM 6846 N N . ASP B 1 267 ? 5.027 11.047 19.859 1 76.06 267 ASP B N 1
ATOM 6847 C CA . ASP B 1 267 ? 6.277 10.289 19.828 1 76.06 267 ASP B CA 1
ATOM 6848 C C . ASP B 1 267 ? 6.055 8.883 19.281 1 76.06 267 ASP B C 1
ATOM 6850 O O . ASP B 1 267 ? 6.969 8.055 19.297 1 76.06 267 ASP B O 1
ATOM 6854 N N . LEU B 1 268 ? 4.887 8.688 18.859 1 80.38 268 LEU B N 1
ATOM 6855 C CA . LEU B 1 268 ? 4.559 7.367 18.328 1 80.38 268 LEU B CA 1
ATOM 6856 C C . LEU B 1 268 ? 4.508 7.395 16.797 1 80.38 268 LEU B C 1
ATOM 6858 O O . LEU B 1 268 ? 4.723 8.445 16.188 1 80.38 268 LEU B O 1
ATOM 6862 N N . SER B 1 269 ? 4.348 6.25 16.203 1 75.88 269 SER B N 1
ATOM 6863 C CA . SER B 1 269 ? 4.359 6.121 14.75 1 75.88 269 SER B CA 1
ATOM 6864 C C . SER B 1 269 ? 3.156 6.82 14.117 1 75.88 269 SER B C 1
ATOM 6866 O O . SER B 1 269 ? 2.141 7.035 14.789 1 75.88 269 SER B O 1
ATOM 6868 N N . ASP B 1 270 ? 3.268 7.168 12.828 1 79.12 270 ASP B N 1
ATOM 6869 C CA . ASP B 1 270 ? 2.184 7.828 12.102 1 79.12 270 ASP B CA 1
ATOM 6870 C C . ASP B 1 270 ? 0.962 6.922 12 1 79.12 270 ASP B C 1
ATOM 6872 O O . ASP B 1 270 ? -0.174 7.398 11.984 1 79.12 270 ASP B O 1
ATOM 6876 N N . GLY B 1 271 ? 1.169 5.637 11.93 1 83.38 271 GLY B N 1
ATOM 6877 C CA . GLY B 1 271 ? 0.047 4.711 11.922 1 83.38 271 GLY B CA 1
ATOM 6878 C C . GLY B 1 271 ? -0.793 4.777 13.18 1 83.38 271 GLY B C 1
ATOM 6879 O O . GLY B 1 271 ? -2.023 4.773 13.117 1 83.38 271 GLY B O 1
ATOM 6880 N N . ILE B 1 272 ? -0.087 4.859 14.273 1 85.56 272 ILE B N 1
ATOM 6881 C CA . ILE B 1 272 ? -0.792 4.961 15.547 1 85.56 272 ILE B CA 1
ATOM 6882 C C . ILE B 1 272 ? -1.537 6.293 15.617 1 85.56 272 ILE B C 1
ATOM 6884 O O . ILE B 1 272 ? -2.701 6.34 16.031 1 85.56 272 ILE B O 1
ATOM 6888 N N . LYS B 1 273 ? -0.881 7.32 15.164 1 87.62 273 LYS B N 1
ATOM 6889 C CA . LYS B 1 273 ? -1.505 8.641 15.156 1 87.62 273 LYS B CA 1
ATOM 6890 C C . LYS B 1 273 ? -2.752 8.656 14.273 1 87.62 273 LYS B C 1
ATOM 6892 O O . LYS B 1 273 ? -3.809 9.133 14.695 1 87.62 273 LYS B O 1
ATOM 6897 N N . ALA B 1 274 ? -2.568 8.148 13.133 1 87.56 274 ALA B N 1
ATOM 6898 C CA . ALA B 1 274 ? -3.668 8.156 12.172 1 87.56 274 ALA B CA 1
ATOM 6899 C C . ALA B 1 274 ? -4.848 7.332 12.68 1 87.56 274 ALA B C 1
ATOM 6901 O O . ALA B 1 274 ? -5.992 7.789 12.648 1 87.56 274 ALA B O 1
ATOM 6902 N N . PHE B 1 275 ? -4.586 6.145 13.172 1 91.81 275 PHE B N 1
ATOM 6903 C CA . PHE B 1 275 ? -5.621 5.262 13.695 1 91.81 275 PHE B CA 1
ATOM 6904 C C . PHE B 1 275 ? -6.344 5.914 14.867 1 91.81 275 PHE B C 1
ATOM 6906 O O . PHE B 1 275 ? -7.574 5.984 14.875 1 91.81 275 PHE B O 1
ATOM 6913 N N . THR B 1 276 ? -5.594 6.402 15.781 1 92.44 276 THR B N 1
ATOM 6914 C CA . THR B 1 276 ? -6.145 7.043 16.969 1 92.44 276 THR B CA 1
ATOM 6915 C C . THR B 1 276 ? -6.914 8.305 16.594 1 92.44 276 THR B C 1
ATOM 6917 O O . THR B 1 276 ? -7.984 8.57 17.156 1 92.44 276 THR B O 1
ATOM 6920 N N . GLY B 1 277 ? -6.332 9.047 15.695 1 90.94 277 GLY B N 1
ATOM 6921 C CA . GLY B 1 277 ? -6.996 10.258 15.234 1 90.94 277 GLY B CA 1
ATOM 6922 C C . GLY B 1 277 ? -8.375 10 14.656 1 90.94 277 GLY B C 1
ATOM 6923 O O . GLY B 1 277 ? -9.328 10.719 14.969 1 90.94 277 GLY B O 1
ATOM 6924 N N . ILE B 1 278 ? -8.508 8.969 13.875 1 91.88 278 ILE B N 1
ATOM 6925 C CA . ILE B 1 278 ? -9.781 8.633 13.242 1 91.88 278 ILE B CA 1
ATOM 6926 C C . ILE B 1 278 ? -10.781 8.195 14.312 1 91.88 278 ILE B C 1
ATOM 6928 O O . ILE B 1 278 ? -11.906 8.711 14.359 1 91.88 278 ILE B O 1
ATOM 6932 N N . ILE B 1 279 ? -10.328 7.312 15.164 1 92.06 279 ILE B N 1
ATOM 6933 C CA . ILE B 1 279 ? -11.219 6.766 16.188 1 92.06 279 ILE B CA 1
ATOM 6934 C C . ILE B 1 279 ? -11.656 7.879 17.125 1 92.06 279 ILE B C 1
ATOM 6936 O O . ILE B 1 279 ? -12.836 7.988 17.469 1 92.06 279 ILE B O 1
ATOM 6940 N N . THR B 1 280 ? -10.727 8.703 17.484 1 90.19 280 THR B N 1
ATOM 6941 C CA . THR B 1 280 ? -11.031 9.812 18.391 1 90.19 280 THR B CA 1
ATOM 6942 C C . THR B 1 280 ? -12.008 10.781 17.75 1 90.19 280 THR B C 1
ATOM 6944 O O . THR B 1 280 ? -12.93 11.273 18.406 1 90.19 280 THR B O 1
ATOM 6947 N N . SER B 1 281 ? -11.812 11.023 16.516 1 86.81 281 SER B N 1
ATOM 6948 C CA . SER B 1 281 ? -12.688 11.945 15.797 1 86.81 281 SER B CA 1
ATOM 6949 C C . SER B 1 281 ? -14.117 11.414 15.727 1 86.81 281 SER B C 1
ATOM 6951 O O . SER B 1 281 ? -15.07 12.18 15.852 1 86.81 281 SER B O 1
ATOM 6953 N N . VAL B 1 282 ? -14.25 10.188 15.531 1 85.88 282 VAL B N 1
ATOM 6954 C CA . VAL B 1 282 ? -15.57 9.578 15.391 1 85.88 282 VAL B CA 1
ATOM 6955 C C . VAL B 1 282 ? -16.297 9.609 16.734 1 85.88 282 VAL B C 1
ATOM 6957 O O . VAL B 1 282 ? -17.516 9.82 16.781 1 85.88 282 VAL B O 1
ATOM 6960 N N . PHE B 1 283 ? -15.523 9.508 17.781 1 85.62 283 PHE B N 1
ATOM 6961 C CA . PHE B 1 283 ? -16.141 9.453 19.109 1 85.62 283 PHE B CA 1
ATOM 6962 C C . PHE B 1 283 ? -16.328 10.859 19.672 1 85.62 283 PHE B C 1
ATOM 6964 O O . PHE B 1 283 ? -17.078 11.047 20.625 1 85.62 283 PHE B O 1
ATOM 6971 N N . SER B 1 284 ? -15.516 11.68 18.938 1 78.44 284 SER B N 1
ATOM 6972 C CA . SER B 1 284 ? -15.609 13.047 19.438 1 78.44 284 SER B CA 1
ATOM 6973 C C . SER B 1 284 ? -16.797 13.781 18.828 1 78.44 284 SER B C 1
ATOM 6975 O O . SER B 1 284 ? -16.984 13.766 17.609 1 78.44 284 SER B O 1
ATOM 6977 N N . GLY B 1 285 ? -17.75 14.039 19.516 1 74.69 285 GLY B N 1
ATOM 6978 C CA . GLY B 1 285 ? -18.875 14.828 19.047 1 74.69 285 GLY B CA 1
ATOM 6979 C C . GLY B 1 285 ? -20.047 13.977 18.578 1 74.69 285 GLY B C 1
ATOM 6980 O O . GLY B 1 285 ? -20.141 12.797 18.922 1 74.69 285 GLY B O 1
ATOM 6981 N N . ASP B 1 286 ? -20.922 14.625 17.828 1 79.81 286 ASP B N 1
ATOM 6982 C CA . ASP B 1 286 ? -22.156 13.984 17.406 1 79.81 286 ASP B CA 1
ATOM 6983 C C . ASP B 1 286 ? -22.266 13.938 15.883 1 79.81 286 ASP B C 1
ATOM 6985 O O . ASP B 1 286 ? -23.344 14.164 15.328 1 79.81 286 ASP B O 1
ATOM 6989 N N . SER B 1 287 ? -21.078 13.656 15.289 1 87.06 287 SER B N 1
ATOM 6990 C CA . SER B 1 287 ? -21.109 13.562 13.836 1 87.06 287 SER B CA 1
ATOM 6991 C C . SER B 1 287 ? -21.969 12.391 13.375 1 87.06 287 SER B C 1
ATOM 6993 O O . SER B 1 287 ? -21.859 11.289 13.914 1 87.06 287 SER B O 1
ATOM 6995 N N . LYS B 1 288 ? -22.844 12.711 12.414 1 91.12 288 LYS B N 1
ATOM 6996 C CA . LYS B 1 288 ? -23.766 11.695 11.914 1 91.12 288 LYS B CA 1
ATOM 6997 C C . LYS B 1 288 ? -23.469 11.344 10.461 1 91.12 288 LYS B C 1
ATOM 6999 O O . LYS B 1 288 ? -24.016 10.383 9.922 1 91.12 288 LYS B O 1
ATOM 7004 N N . ILE B 1 289 ? -22.703 12.133 9.805 1 93.19 289 ILE B N 1
ATOM 7005 C CA . ILE B 1 289 ? -22.203 11.867 8.461 1 93.19 289 ILE B CA 1
ATOM 7006 C C . ILE B 1 289 ? -20.672 11.844 8.461 1 93.19 289 ILE B C 1
ATOM 7008 O O . ILE B 1 289 ? -20.031 12.891 8.586 1 93.19 289 ILE B O 1
ATOM 7012 N N . LEU B 1 290 ? -20.156 10.648 8.297 1 93.25 290 LEU B N 1
ATOM 7013 C CA . LEU B 1 290 ? -18.719 10.469 8.352 1 93.25 290 LEU B CA 1
ATOM 7014 C C . LEU B 1 290 ? -18.141 10.203 6.961 1 93.25 290 LEU B C 1
ATOM 7016 O O . LEU B 1 290 ? -18.5 9.211 6.316 1 93.25 290 LEU B O 1
ATOM 7020 N N . LEU B 1 291 ? -17.344 11.133 6.492 1 94.5 291 LEU B N 1
ATOM 7021 C CA . LEU B 1 291 ? -16.609 10.977 5.246 1 94.5 291 LEU B CA 1
ATOM 7022 C C . LEU B 1 291 ? -15.125 10.727 5.52 1 94.5 291 LEU B C 1
ATOM 7024 O O . LEU B 1 291 ? -14.438 11.594 6.066 1 94.5 291 LEU B O 1
ATOM 7028 N N . ILE B 1 292 ? -14.648 9.531 5.133 1 93.94 292 ILE B N 1
ATOM 7029 C CA . ILE B 1 292 ? -13.258 9.219 5.441 1 93.94 292 ILE B CA 1
ATOM 7030 C C . ILE B 1 292 ? -12.523 8.812 4.16 1 93.94 292 ILE B C 1
ATOM 7032 O O . ILE B 1 292 ? -12.898 7.844 3.502 1 93.94 292 ILE B O 1
ATOM 7036 N N . ASP B 1 293 ? -11.461 9.531 3.898 1 91.19 293 ASP B N 1
ATOM 7037 C CA . ASP B 1 293 ? -10.656 9.258 2.713 1 91.19 293 ASP B CA 1
ATOM 7038 C C . ASP B 1 293 ? -9.398 8.469 3.076 1 91.19 293 ASP B C 1
ATOM 7040 O O . ASP B 1 293 ? -8.633 8.875 3.949 1 91.19 293 ASP B O 1
ATOM 7044 N N . GLU B 1 294 ? -9.211 7.359 2.445 1 88.88 294 GLU B N 1
ATOM 7045 C CA . GLU B 1 294 ? -8.047 6.5 2.6 1 88.88 294 GLU B CA 1
ATOM 7046 C C . GLU B 1 294 ? -7.742 6.234 4.07 1 88.88 294 GLU B C 1
ATOM 7048 O O . GLU B 1 294 ? -6.633 6.492 4.539 1 88.88 294 GLU B O 1
ATOM 7053 N N . PRO B 1 295 ? -8.656 5.637 4.742 1 92.44 295 PRO B N 1
ATOM 7054 C CA . PRO B 1 295 ? -8.477 5.383 6.176 1 92.44 295 PRO B CA 1
ATOM 7055 C C . PRO B 1 295 ? -7.262 4.5 6.469 1 92.44 295 PRO B C 1
ATOM 7057 O O . PRO B 1 295 ? -6.715 4.547 7.574 1 92.44 295 PRO B O 1
ATOM 7060 N N . GLU B 1 296 ? -6.781 3.793 5.445 1 89.06 296 GLU B N 1
ATOM 7061 C CA . GLU B 1 296 ? -5.691 2.84 5.641 1 89.06 296 GLU B CA 1
ATOM 7062 C C . GLU B 1 296 ? -4.336 3.531 5.57 1 89.06 296 GLU B C 1
ATOM 7064 O O . GLU B 1 296 ? -3.311 2.939 5.922 1 89.06 296 GLU B O 1
ATOM 7069 N N . ALA B 1 297 ? -4.336 4.715 5.172 1 82.81 297 ALA B N 1
ATOM 7070 C CA . ALA B 1 297 ? -3.051 5.391 4.996 1 82.81 297 ALA B CA 1
ATOM 7071 C C . ALA B 1 297 ? -2.209 5.305 6.266 1 82.81 297 ALA B C 1
ATOM 7073 O O . ALA B 1 297 ? -2.713 5.523 7.371 1 82.81 297 ALA B O 1
ATOM 7074 N N . PHE B 1 298 ? -0.939 4.863 6.164 1 77.94 298 PHE B N 1
ATOM 7075 C CA . PHE B 1 298 ? 0.073 4.754 7.211 1 77.94 298 PHE B CA 1
ATOM 7076 C C . PHE B 1 298 ? -0.117 3.475 8.016 1 77.94 298 PHE B C 1
ATOM 7078 O O . PHE B 1 298 ? 0.654 3.193 8.938 1 77.94 298 PHE B O 1
ATOM 7085 N N . LEU B 1 299 ? -1.203 2.744 7.648 1 81.88 299 LEU B N 1
ATOM 7086 C CA . LEU B 1 299 ? -1.486 1.545 8.43 1 81.88 299 LEU B CA 1
ATOM 7087 C C . LEU B 1 299 ? -1.013 0.295 7.691 1 81.88 299 LEU B C 1
ATOM 7089 O O . LEU B 1 299 ? -1.141 0.202 6.469 1 81.88 299 LEU B O 1
ATOM 7093 N N . HIS B 1 300 ? -0.433 -0.609 8.461 1 74.12 300 HIS B N 1
ATOM 7094 C CA . HIS B 1 300 ? -0.201 -1.939 7.906 1 74.12 300 HIS B CA 1
ATOM 7095 C C . HIS B 1 300 ? -1.505 -2.719 7.781 1 74.12 300 HIS B C 1
ATOM 7097 O O . HIS B 1 300 ? -2.502 -2.377 8.422 1 74.12 300 HIS B O 1
ATOM 7103 N N . PRO B 1 301 ? -1.564 -3.805 6.992 1 72.62 301 PRO B N 1
ATOM 7104 C CA . PRO B 1 301 ? -2.801 -4.488 6.609 1 72.62 301 PRO B CA 1
ATOM 7105 C C . PRO B 1 301 ? -3.619 -4.953 7.812 1 72.62 301 PRO B C 1
ATOM 7107 O O . PRO B 1 301 ? -4.828 -4.719 7.867 1 72.62 301 PRO B O 1
ATOM 7110 N N . PRO B 1 302 ? -3.006 -5.543 8.828 1 73.12 302 PRO B N 1
ATOM 7111 C CA . PRO B 1 302 ? -3.824 -5.973 9.969 1 73.12 302 PRO B CA 1
ATOM 7112 C C . PRO B 1 302 ? -4.516 -4.809 10.672 1 73.12 302 PRO B C 1
ATOM 7114 O O . PRO B 1 302 ? -5.656 -4.941 11.117 1 73.12 302 PRO B O 1
ATOM 7117 N N . LEU B 1 303 ? -3.836 -3.701 10.773 1 83 303 LEU B N 1
ATOM 7118 C CA . LEU B 1 303 ? -4.418 -2.529 11.422 1 83 303 LEU B CA 1
ATOM 7119 C C . LEU B 1 303 ? -5.504 -1.911 10.547 1 83 303 LEU B C 1
ATOM 7121 O O . LEU B 1 303 ? -6.52 -1.429 11.055 1 83 303 LEU B O 1
ATOM 7125 N N . ALA B 1 304 ? -5.254 -1.972 9.234 1 88.5 304 ALA B N 1
ATOM 7126 C CA . ALA B 1 304 ? -6.289 -1.488 8.32 1 88.5 304 ALA B CA 1
ATOM 7127 C C . ALA B 1 304 ? -7.566 -2.316 8.453 1 88.5 304 ALA B C 1
ATOM 7129 O O . ALA B 1 304 ? -8.672 -1.768 8.469 1 88.5 304 ALA B O 1
ATOM 7130 N N . ARG B 1 305 ? -7.426 -3.602 8.562 1 85.19 305 ARG B N 1
ATOM 7131 C CA . ARG B 1 305 ? -8.57 -4.496 8.734 1 85.19 305 ARG B CA 1
ATOM 7132 C C . ARG B 1 305 ? -9.305 -4.199 10.031 1 85.19 305 ARG B C 1
ATOM 7134 O O . ARG B 1 305 ? -10.539 -4.117 10.047 1 85.19 305 ARG B O 1
ATOM 7141 N N . LYS B 1 306 ? -8.547 -4.039 11.07 1 88.12 306 LYS B N 1
ATOM 7142 C CA . LYS B 1 306 ? -9.141 -3.736 12.367 1 88.12 306 LYS B CA 1
ATOM 7143 C C . LYS B 1 306 ? -9.891 -2.406 12.328 1 88.12 306 LYS B C 1
ATOM 7145 O O . LYS B 1 306 ? -10.969 -2.281 12.914 1 88.12 306 LYS B O 1
ATOM 7150 N N . LEU B 1 307 ? -9.305 -1.419 11.75 1 94.19 307 LEU B N 1
ATOM 7151 C CA . LEU B 1 307 ? -9.953 -0.12 11.625 1 94.19 307 LEU B CA 1
ATOM 7152 C C . LEU B 1 307 ? -11.281 -0.245 10.883 1 94.19 307 LEU B C 1
ATOM 7154 O O . LEU B 1 307 ? -12.297 0.309 11.32 1 94.19 307 LEU B O 1
ATOM 7158 N N . GLY B 1 308 ? -11.266 -0.951 9.766 1 94.62 308 GLY B N 1
ATOM 7159 C CA . GLY B 1 308 ? -12.5 -1.179 9.031 1 94.62 308 GLY B CA 1
ATOM 7160 C C . GLY B 1 308 ? -13.578 -1.845 9.867 1 94.62 308 GLY B C 1
ATOM 7161 O O . GLY B 1 308 ? -14.734 -1.418 9.852 1 94.62 308 GLY B O 1
ATOM 7162 N N . LEU B 1 309 ? -13.195 -2.82 10.625 1 91.69 309 LEU B N 1
ATOM 7163 C CA . LEU B 1 309 ? -14.109 -3.545 11.5 1 91.69 309 LEU B CA 1
ATOM 7164 C C . LEU B 1 309 ? -14.734 -2.609 12.531 1 91.69 309 LEU B C 1
ATOM 7166 O O . LEU B 1 309 ? -15.961 -2.57 12.68 1 91.69 309 LEU B O 1
ATOM 7170 N N . ARG B 1 310 ? -13.93 -1.872 13.133 1 92.31 310 ARG B N 1
ATOM 7171 C CA . ARG B 1 310 ? -14.391 -1.018 14.227 1 92.31 310 ARG B CA 1
ATOM 7172 C C . ARG B 1 310 ? -15.25 0.127 13.695 1 92.31 310 ARG B C 1
ATOM 7174 O O . ARG B 1 310 ? -16.281 0.453 14.281 1 92.31 310 ARG B O 1
ATOM 7181 N N . LEU B 1 311 ? -14.82 0.727 12.625 1 94.12 311 LEU B N 1
ATOM 7182 C CA . LEU B 1 311 ? -15.594 1.822 12.047 1 94.12 311 LEU B CA 1
ATOM 7183 C C . LEU B 1 311 ? -16.969 1.339 11.602 1 94.12 311 LEU B C 1
ATOM 7185 O O . LEU B 1 311 ? -17.969 2.025 11.812 1 94.12 311 LEU B O 1
ATOM 7189 N N . ALA B 1 312 ? -17 0.193 10.992 1 92.31 312 ALA B N 1
ATOM 7190 C CA . ALA B 1 312 ? -18.266 -0.368 10.516 1 92.31 312 ALA B CA 1
ATOM 7191 C C . ALA B 1 312 ? -19.203 -0.69 11.688 1 92.31 312 ALA B C 1
ATOM 7193 O O . ALA B 1 312 ? -20.422 -0.61 11.547 1 92.31 312 ALA B O 1
ATOM 7194 N N . GLN B 1 313 ? -18.625 -0.991 12.766 1 89.5 313 GLN B N 1
ATOM 7195 C CA . GLN B 1 313 ? -19.422 -1.269 13.961 1 89.5 313 GLN B CA 1
ATOM 7196 C C . GLN B 1 313 ? -19.875 0.025 14.625 1 89.5 313 GLN B C 1
ATOM 7198 O O . GLN B 1 313 ? -21.031 0.125 15.078 1 89.5 313 GLN B O 1
ATOM 7203 N N . LEU B 1 314 ? -19.062 0.948 14.641 1 88 314 LEU B N 1
ATOM 7204 C CA . LEU B 1 314 ? -19.297 2.182 15.383 1 88 314 LEU B CA 1
ATOM 7205 C C . LEU B 1 314 ? -20.297 3.072 14.664 1 88 314 LEU B C 1
ATOM 7207 O O . LEU B 1 314 ? -21.109 3.744 15.312 1 88 314 LEU B O 1
ATOM 7211 N N . ALA B 1 315 ? -20.234 3.115 13.414 1 86.94 315 ALA B N 1
ATOM 7212 C CA . ALA B 1 315 ? -21.062 4.055 12.656 1 86.94 315 ALA B CA 1
ATOM 7213 C C . ALA B 1 315 ? -22.547 3.807 12.914 1 86.94 315 ALA B C 1
ATOM 7215 O O . ALA B 1 315 ? -23.266 4.715 13.32 1 86.94 315 ALA B O 1
ATOM 7216 N N . PRO B 1 316 ? -23 2.59 12.805 1 82.88 316 PRO B N 1
ATOM 7217 C CA . PRO B 1 316 ? -24.406 2.344 13.102 1 82.88 316 PRO B CA 1
ATOM 7218 C C . PRO B 1 316 ? -24.75 2.566 14.578 1 82.88 316 PRO B C 1
ATOM 7220 O O . PRO B 1 316 ? -25.844 3.016 14.898 1 82.88 316 PRO B O 1
ATOM 7223 N N . GLU B 1 317 ? -23.828 2.244 15.422 1 82.94 317 GLU B N 1
ATOM 7224 C CA . GLU B 1 317 ? -24.047 2.455 16.859 1 82.94 317 GLU B CA 1
ATOM 7225 C C . GLU B 1 317 ? -24.297 3.928 17.156 1 82.94 317 GLU B C 1
ATOM 7227 O O . GLU B 1 317 ? -25.062 4.254 18.078 1 82.94 317 GLU B O 1
ATOM 7232 N N . ARG B 1 318 ? -23.766 4.738 16.438 1 84.12 318 ARG B N 1
ATOM 7233 C CA . ARG B 1 318 ? -23.891 6.176 16.656 1 84.12 318 ARG B CA 1
ATOM 7234 C C . ARG B 1 318 ? -24.922 6.781 15.703 1 84.12 318 ARG B C 1
ATOM 7236 O O . ARG B 1 318 ? -25.016 8 15.57 1 84.12 318 ARG B O 1
ATOM 7243 N N . ASN B 1 319 ? -25.641 5.988 14.992 1 85 319 ASN B N 1
ATOM 7244 C CA . ASN B 1 319 ? -26.609 6.43 14 1 85 319 ASN B CA 1
ATOM 7245 C C . ASN B 1 319 ? -25.969 7.344 12.961 1 85 319 ASN B C 1
ATOM 7247 O O . ASN B 1 319 ? -26.5 8.414 12.664 1 85 319 ASN B O 1
ATOM 7251 N N . ALA B 1 320 ? -24.797 6.945 12.594 1 89.88 320 ALA B N 1
ATOM 7252 C CA . ALA B 1 320 ? -24.047 7.738 11.625 1 89.88 320 ALA B CA 1
ATOM 7253 C C . ALA B 1 320 ? -23.891 6.984 10.305 1 89.88 320 ALA B C 1
ATOM 7255 O O . ALA B 1 320 ? -23.781 5.754 10.297 1 89.88 320 ALA B O 1
ATOM 7256 N N . THR B 1 321 ? -23.984 7.773 9.242 1 91.38 321 THR B N 1
ATOM 7257 C CA . THR B 1 321 ? -23.656 7.246 7.922 1 91.38 321 THR B CA 1
ATOM 7258 C C . THR B 1 321 ? -22.156 7.312 7.664 1 91.38 321 THR B C 1
ATOM 7260 O O . THR B 1 321 ? -21.531 8.352 7.879 1 91.38 321 THR B O 1
ATOM 7263 N N . LEU B 1 322 ? -21.609 6.184 7.266 1 93.75 322 LEU B N 1
ATOM 7264 C CA . LEU B 1 322 ? -20.188 6.137 6.945 1 93.75 322 LEU B CA 1
ATOM 7265 C C . LEU B 1 322 ? -19.969 5.98 5.445 1 93.75 322 LEU B C 1
ATOM 7267 O O . LEU B 1 322 ? -20.469 5.031 4.836 1 93.75 322 LEU B O 1
ATOM 7271 N N . ILE B 1 323 ? -19.312 6.934 4.852 1 95.69 323 ILE B N 1
ATOM 7272 C CA . ILE B 1 323 ? -18.875 6.891 3.461 1 95.69 323 ILE B CA 1
ATOM 7273 C C . ILE B 1 323 ? -17.344 6.977 3.398 1 95.69 323 ILE B C 1
ATOM 7275 O O . ILE B 1 323 ? -16.766 7.969 3.828 1 95.69 323 ILE B O 1
ATOM 7279 N N . ALA B 1 324 ? -16.75 5.93 2.855 1 95.5 324 ALA B N 1
ATOM 7280 C CA . ALA B 1 324 ? -15.281 5.891 2.822 1 95.5 324 ALA B CA 1
ATOM 7281 C C . ALA B 1 324 ? -14.773 5.582 1.417 1 95.5 324 ALA B C 1
ATOM 7283 O O . ALA B 1 324 ? -15.477 4.953 0.62 1 95.5 324 ALA B O 1
ATOM 7284 N N . ALA B 1 325 ? -13.633 6.121 1.083 1 93.06 325 ALA B N 1
ATOM 7285 C CA . ALA B 1 325 ? -12.852 5.758 -0.1 1 93.06 325 ALA B CA 1
ATOM 7286 C C . ALA B 1 325 ? -11.555 5.062 0.29 1 93.06 325 ALA B C 1
ATOM 7288 O O . ALA B 1 325 ? -10.828 5.531 1.172 1 93.06 325 ALA B O 1
ATOM 7289 N N . THR B 1 326 ? -11.242 3.91 -0.371 1 90.56 326 THR B N 1
ATOM 7290 C CA . THR B 1 326 ? -10.086 3.152 0.104 1 90.56 326 THR B CA 1
ATOM 7291 C C . THR B 1 326 ? -9.375 2.465 -1.059 1 90.56 326 THR B C 1
ATOM 7293 O O . THR B 1 326 ? -9.977 2.23 -2.109 1 90.56 326 THR B O 1
ATOM 7296 N N . HIS B 1 327 ? -8.125 2.227 -0.853 1 80.69 327 HIS B N 1
ATOM 7297 C CA . HIS B 1 327 ? -7.312 1.391 -1.729 1 80.69 327 HIS B CA 1
ATOM 7298 C C . HIS B 1 327 ? -6.879 0.109 -1.024 1 80.69 327 HIS B C 1
ATOM 7300 O O . HIS B 1 327 ? -5.957 -0.573 -1.477 1 80.69 327 HIS B O 1
ATOM 7306 N N . SER B 1 328 ? -7.598 -0.206 -0.01 1 82.5 328 SER B N 1
ATOM 7307 C CA . SER B 1 328 ? -7.141 -1.306 0.834 1 82.5 328 SER B CA 1
ATOM 7308 C C . SER B 1 328 ? -8.172 -2.43 0.883 1 82.5 328 SER B C 1
ATOM 7310 O O . SER B 1 328 ? -9.273 -2.242 1.393 1 82.5 328 SER B O 1
ATOM 7312 N N . SER B 1 329 ? -7.75 -3.559 0.437 1 80.31 329 SER B N 1
ATOM 7313 C CA . SER B 1 329 ? -8.625 -4.727 0.535 1 80.31 329 SER B CA 1
ATOM 7314 C C . SER B 1 329 ? -8.836 -5.133 1.988 1 80.31 329 SER B C 1
ATOM 7316 O O . SER B 1 329 ? -9.906 -5.641 2.344 1 80.31 329 SER B O 1
ATOM 7318 N N . ASP B 1 330 ? -7.805 -4.898 2.781 1 81.44 330 ASP B N 1
ATOM 7319 C CA . ASP B 1 330 ? -7.91 -5.254 4.195 1 81.44 330 ASP B CA 1
ATOM 7320 C C . ASP B 1 330 ? -8.953 -4.398 4.898 1 81.44 330 ASP B C 1
ATOM 7322 O O . ASP B 1 330 ? -9.727 -4.902 5.719 1 81.44 330 ASP B O 1
ATOM 7326 N N . PHE B 1 331 ? -8.984 -3.121 4.578 1 90.94 331 PHE B N 1
ATOM 7327 C CA . PHE B 1 331 ? -10.008 -2.248 5.141 1 90.94 331 PHE B CA 1
ATOM 7328 C C . PHE B 1 331 ? -11.398 -2.734 4.766 1 90.94 331 PHE B C 1
ATOM 7330 O O . PHE B 1 331 ? -12.289 -2.803 5.617 1 90.94 331 PHE B O 1
ATOM 7337 N N . ILE B 1 332 ? -11.562 -3.098 3.584 1 88.06 332 ILE B N 1
ATOM 7338 C CA . ILE B 1 332 ? -12.844 -3.592 3.094 1 88.06 332 ILE B CA 1
ATOM 7339 C C . ILE B 1 332 ? -13.227 -4.867 3.842 1 88.06 332 ILE B C 1
ATOM 7341 O O . ILE B 1 332 ? -14.359 -5.012 4.297 1 88.06 332 ILE B O 1
ATOM 7345 N N . MET B 1 333 ? -12.289 -5.68 3.969 1 80.44 333 MET B N 1
ATOM 7346 C CA . MET B 1 333 ? -12.547 -6.945 4.652 1 80.44 333 MET B CA 1
ATOM 7347 C C . MET B 1 333 ? -12.961 -6.707 6.098 1 80.44 333 MET B C 1
ATOM 7349 O O . MET B 1 333 ? -13.859 -7.387 6.609 1 80.44 333 MET B O 1
ATOM 7353 N N . GLY B 1 334 ? -12.297 -5.82 6.719 1 85.88 334 GLY B N 1
ATOM 7354 C CA . GLY B 1 334 ? -12.703 -5.453 8.062 1 85.88 334 GLY B CA 1
ATOM 7355 C C . GLY B 1 334 ? -14.148 -5 8.148 1 85.88 334 GLY B C 1
ATOM 7356 O O . GLY B 1 334 ? -14.883 -5.426 9.039 1 85.88 334 GLY B O 1
ATOM 7357 N N . CYS B 1 335 ? -14.516 -4.199 7.195 1 90.38 335 CYS B N 1
ATOM 7358 C CA . CYS B 1 335 ? -15.891 -3.723 7.16 1 90.38 335 CYS B CA 1
ATOM 7359 C C . CYS B 1 335 ? -16.859 -4.883 6.969 1 90.38 335 CYS B C 1
ATOM 7361 O O . CYS B 1 335 ? -17.891 -4.949 7.641 1 90.38 335 CYS B O 1
ATOM 7363 N N . ILE B 1 336 ? -16.578 -5.742 6.133 1 82.5 336 ILE B N 1
ATOM 7364 C CA . ILE B 1 336 ? -17.438 -6.887 5.848 1 82.5 336 ILE B CA 1
ATOM 7365 C C . ILE B 1 336 ? -17.547 -7.77 7.086 1 82.5 336 ILE B C 1
ATOM 7367 O O . ILE B 1 336 ? -18.625 -8.258 7.41 1 82.5 336 ILE B O 1
ATOM 7371 N N . GLN B 1 337 ? -16.5 -7.961 7.734 1 79.38 337 GLN B N 1
ATOM 7372 C CA . GLN B 1 337 ? -16.453 -8.82 8.914 1 79.38 337 GLN B CA 1
ATOM 7373 C C . GLN B 1 337 ? -17.312 -8.266 10.047 1 79.38 337 GLN B C 1
ATOM 7375 O O . GLN B 1 337 ? -17.625 -8.984 10.992 1 79.38 337 GLN B O 1
ATOM 7380 N N . SER B 1 338 ? -17.547 -6.996 9.953 1 85.56 338 SER B N 1
ATOM 7381 C CA . SER B 1 338 ? -18.359 -6.379 11 1 85.56 338 SER B CA 1
ATOM 7382 C C . SER B 1 338 ? -19.766 -6.961 11.008 1 85.56 338 SER B C 1
ATOM 7384 O O . SER B 1 338 ? -20.5 -6.805 11.984 1 85.56 338 SER B O 1
ATOM 7386 N N . GLY B 1 339 ? -20.156 -7.551 9.883 1 77.31 339 GLY B N 1
ATOM 7387 C CA . GLY B 1 339 ? -21.5 -8.102 9.758 1 77.31 339 GLY B CA 1
ATOM 7388 C C . GLY B 1 339 ? -22.531 -7.074 9.344 1 77.31 339 GLY B C 1
ATOM 7389 O O . GLY B 1 339 ? -23.703 -7.41 9.133 1 77.31 339 GLY B O 1
ATOM 7390 N N . LYS B 1 340 ? -22.062 -5.855 9.188 1 83.69 340 LYS B N 1
ATOM 7391 C CA . LYS B 1 340 ? -22.984 -4.797 8.781 1 83.69 340 LYS B CA 1
ATOM 7392 C C . LYS B 1 340 ? -23.156 -4.77 7.262 1 83.69 340 LYS B C 1
ATOM 7394 O O . LYS B 1 340 ? -22.359 -5.355 6.531 1 83.69 340 LYS B O 1
ATOM 7399 N N . GLU B 1 341 ? -24.281 -4.203 6.848 1 82 341 GLU B N 1
ATOM 7400 C CA . GLU B 1 341 ? -24.516 -4.082 5.414 1 82 341 GLU B CA 1
ATOM 7401 C C . GLU B 1 341 ? -23.625 -3.016 4.789 1 82 341 GLU B C 1
ATOM 7403 O O . GLU B 1 341 ? -23.531 -1.896 5.293 1 82 341 GLU B O 1
ATOM 7408 N N . ILE B 1 342 ? -23.047 -3.391 3.75 1 87.94 342 ILE B N 1
ATOM 7409 C CA . ILE B 1 342 ? -22.078 -2.492 3.129 1 87.94 342 ILE B CA 1
ATOM 7410 C C . ILE B 1 342 ? -22.359 -2.373 1.635 1 87.94 342 ILE B C 1
ATOM 7412 O O . ILE B 1 342 ? -22.672 -3.369 0.976 1 87.94 342 ILE B O 1
ATOM 7416 N N . ASN B 1 343 ? -22.406 -1.106 1.133 1 89.12 343 ASN B N 1
ATOM 7417 C CA . ASN B 1 343 ? -22.375 -0.811 -0.295 1 89.12 343 ASN B CA 1
ATOM 7418 C C . ASN B 1 343 ? -20.953 -0.587 -0.792 1 89.12 343 ASN B C 1
ATOM 7420 O O . ASN B 1 343 ? -20.266 0.312 -0.313 1 89.12 343 ASN B O 1
ATOM 7424 N N . ILE B 1 344 ? -20.625 -1.393 -1.671 1 89.5 344 ILE B N 1
ATOM 7425 C CA . ILE B 1 344 ? -19.328 -1.167 -2.301 1 89.5 344 ILE B CA 1
ATOM 7426 C C . ILE B 1 344 ? -19.531 -0.687 -3.736 1 89.5 344 ILE B C 1
ATOM 7428 O O . ILE B 1 344 ? -20.156 -1.379 -4.547 1 89.5 344 ILE B O 1
ATOM 7432 N N . ILE B 1 345 ? -19.016 0.5 -3.988 1 91.88 345 ILE B N 1
ATOM 7433 C CA . ILE B 1 345 ? -19.156 1.106 -5.305 1 91.88 345 ILE B CA 1
ATOM 7434 C C . ILE B 1 345 ? -17.797 1.229 -5.98 1 91.88 345 ILE B C 1
ATOM 7436 O O . ILE B 1 345 ? -16.891 1.884 -5.453 1 91.88 345 ILE B O 1
ATOM 7440 N N . ARG B 1 346 ? -17.641 0.651 -7.07 1 90 346 ARG B N 1
ATOM 7441 C CA . ARG B 1 346 ? -16.391 0.759 -7.832 1 90 346 ARG B CA 1
ATOM 7442 C C . ARG B 1 346 ? -16.484 1.87 -8.875 1 90 346 ARG B C 1
ATOM 7444 O O . ARG B 1 346 ? -17.391 1.875 -9.703 1 90 346 ARG B O 1
ATOM 7451 N N . LEU B 1 347 ? -15.609 2.791 -8.766 1 89.94 347 LEU B N 1
ATOM 7452 C CA . LEU B 1 347 ? -15.531 3.91 -9.703 1 89.94 347 LEU B CA 1
ATOM 7453 C C . LEU B 1 347 ? -14.391 3.709 -10.695 1 89.94 347 LEU B C 1
ATOM 7455 O O . LEU B 1 347 ? -13.32 3.221 -10.336 1 89.94 347 LEU B O 1
ATOM 7459 N N . THR B 1 348 ? -14.648 4.016 -11.953 1 84.06 348 THR B N 1
ATOM 7460 C CA . THR B 1 348 ? -13.625 4.035 -12.992 1 84.06 348 THR B CA 1
ATOM 7461 C C . THR B 1 348 ? -13.758 5.285 -13.859 1 84.06 348 THR B C 1
ATOM 7463 O O . THR B 1 348 ? -14.789 5.953 -13.844 1 84.06 348 THR B O 1
ATOM 7466 N N . TYR B 1 349 ? -12.695 5.738 -14.398 1 79.12 349 TYR B N 1
ATOM 7467 C CA . TYR B 1 349 ? -12.656 6.867 -15.32 1 79.12 349 TYR B CA 1
ATOM 7468 C C . TYR B 1 349 ? -11.781 6.555 -16.531 1 79.12 349 TYR B C 1
ATOM 7470 O O . TYR B 1 349 ? -10.57 6.367 -16.391 1 79.12 349 TYR B O 1
ATOM 7478 N N . GLN B 1 350 ? -12.438 6.402 -17.656 1 71.62 350 GLN B N 1
ATOM 7479 C CA . GLN B 1 350 ? -11.719 6.105 -18.891 1 71.62 350 GLN B CA 1
ATOM 7480 C C . GLN B 1 350 ? -12.242 6.957 -20.047 1 71.62 350 GLN B C 1
ATOM 7482 O O . GLN B 1 350 ? -13.453 7.086 -20.234 1 71.62 350 GLN B O 1
ATOM 7487 N N . ASP B 1 351 ? -11.305 7.543 -20.812 1 68.38 351 ASP B N 1
ATOM 7488 C CA . ASP B 1 351 ? -11.609 8.289 -22.031 1 68.38 351 ASP B CA 1
ATOM 7489 C C . ASP B 1 351 ? -12.664 9.359 -21.75 1 68.38 351 ASP B C 1
ATOM 7491 O O . ASP B 1 351 ? -13.648 9.469 -22.5 1 68.38 351 ASP B O 1
ATOM 7495 N N . GLY B 1 352 ? -12.617 10 -20.578 1 69.44 352 GLY B N 1
ATOM 7496 C CA . GLY B 1 352 ? -13.516 11.102 -20.25 1 69.44 352 GLY B CA 1
ATOM 7497 C C . GLY B 1 352 ? -14.844 10.641 -19.688 1 69.44 352 GLY B C 1
ATOM 7498 O O . GLY B 1 352 ? -15.734 11.461 -19.438 1 69.44 352 GLY B O 1
ATOM 7499 N N . ALA B 1 353 ? -14.969 9.375 -19.594 1 77.94 353 ALA B N 1
ATOM 7500 C CA . ALA B 1 353 ? -16.219 8.844 -19.062 1 77.94 353 ALA B CA 1
ATOM 7501 C C . ALA B 1 353 ? -16 8.156 -17.719 1 77.94 353 ALA B C 1
ATOM 7503 O O . ALA B 1 353 ? -15.023 7.43 -17.531 1 77.94 353 ALA B O 1
ATOM 7504 N N . SER B 1 354 ? -16.938 8.523 -16.812 1 83.75 354 SER B N 1
ATOM 7505 C CA . SER B 1 354 ? -16.906 7.887 -15.508 1 83.75 354 SER B CA 1
ATOM 7506 C C . SER B 1 354 ? -17.891 6.73 -15.422 1 83.75 354 SER B C 1
ATOM 7508 O O . SER B 1 354 ? -18.906 6.727 -16.125 1 83.75 354 SER B O 1
ATOM 7510 N N . SER B 1 355 ? -17.516 5.715 -14.734 1 86.5 355 SER B N 1
ATOM 7511 C CA . SER B 1 355 ? -18.438 4.613 -14.469 1 86.5 355 SER B CA 1
ATOM 7512 C C . SER B 1 355 ? -18.516 4.305 -12.977 1 86.5 355 SER B C 1
ATOM 7514 O O . SER B 1 355 ? -17.547 4.512 -12.242 1 86.5 355 SER B O 1
ATOM 7516 N N . ALA B 1 356 ? -19.766 3.969 -12.516 1 89.62 356 ALA B N 1
ATOM 7517 C CA . ALA B 1 356 ? -20.016 3.559 -11.141 1 89.62 356 ALA B CA 1
ATOM 7518 C C . ALA B 1 356 ? -20.812 2.26 -11.094 1 89.62 356 ALA B C 1
ATOM 7520 O O . ALA B 1 356 ? -21.891 2.158 -11.703 1 89.62 356 ALA B O 1
ATOM 7521 N N . LYS B 1 357 ? -20.25 1.294 -10.391 1 88.12 357 LYS B N 1
ATOM 7522 C CA . LYS B 1 357 ? -20.922 0.008 -10.273 1 88.12 357 LYS B CA 1
ATOM 7523 C C . LYS B 1 357 ? -21.078 -0.405 -8.805 1 88.12 357 LYS B C 1
ATOM 7525 O O . LYS B 1 357 ? -20.094 -0.383 -8.055 1 88.12 357 LYS B O 1
ATOM 7530 N N . LEU B 1 358 ? -22.297 -0.705 -8.445 1 88.81 358 LEU B N 1
ATOM 7531 C CA . LEU B 1 358 ? -22.547 -1.233 -7.105 1 88.81 358 LEU B CA 1
ATOM 7532 C C . LEU B 1 358 ? -22.219 -2.721 -7.039 1 88.81 358 LEU B C 1
ATOM 7534 O O . LEU B 1 358 ? -22.75 -3.516 -7.812 1 88.81 358 LEU B O 1
ATOM 7538 N N . LEU B 1 359 ? -21.328 -3.004 -6.094 1 85.12 359 LEU B N 1
ATOM 7539 C CA . LEU B 1 359 ? -20.922 -4.395 -5.938 1 85.12 359 LEU B CA 1
ATOM 7540 C C . LEU B 1 359 ? -21.703 -5.07 -4.816 1 85.12 359 LEU B C 1
ATOM 7542 O O . LEU B 1 359 ? -21.984 -4.449 -3.787 1 85.12 359 LEU B O 1
ATOM 7546 N N . SER B 1 360 ? -22.047 -6.215 -5.066 1 77.25 360 SER B N 1
ATOM 7547 C CA . SER B 1 360 ? -22.766 -6.941 -4.027 1 77.25 360 SER B CA 1
ATOM 7548 C C . SER B 1 360 ? -21.828 -7.406 -2.922 1 77.25 360 SER B C 1
ATOM 7550 O O . SER B 1 360 ? -20.719 -7.879 -3.199 1 77.25 360 SER B O 1
ATOM 7552 N N . SER B 1 361 ? -22.25 -7.137 -1.665 1 72.5 361 SER B N 1
ATOM 7553 C CA . SER B 1 361 ? -21.469 -7.602 -0.527 1 72.5 361 SER B CA 1
ATOM 7554 C C . SER B 1 361 ? -21.25 -9.109 -0.581 1 72.5 361 SER B C 1
ATOM 7556 O O . SER B 1 361 ? -20.203 -9.609 -0.191 1 72.5 361 SER B O 1
ATOM 7558 N N . SER B 1 362 ? -22.25 -9.75 -1.141 1 74.19 362 SER B N 1
ATOM 7559 C CA . SER B 1 362 ? -22.156 -11.203 -1.232 1 74.19 362 SER B CA 1
ATOM 7560 C C . SER B 1 362 ? -21.062 -11.633 -2.209 1 74.19 362 SER B C 1
ATOM 7562 O O . SER B 1 362 ? -20.297 -12.547 -1.921 1 74.19 362 SER B O 1
ATOM 7564 N N . ASP B 1 363 ? -21.047 -10.883 -3.307 1 76.81 363 ASP B N 1
ATOM 7565 C CA . ASP B 1 363 ? -20.031 -11.211 -4.297 1 76.81 363 ASP B CA 1
ATOM 7566 C C . ASP B 1 363 ? -18.625 -10.992 -3.738 1 76.81 363 ASP B C 1
ATOM 7568 O O . ASP B 1 363 ? -17.734 -11.805 -3.957 1 76.81 363 ASP B O 1
ATOM 7572 N N . LEU B 1 364 ? -18.531 -10.016 -2.996 1 76.19 364 LEU B N 1
ATOM 7573 C CA . LEU B 1 364 ? -17.219 -9.703 -2.447 1 76.19 364 LEU B CA 1
ATOM 7574 C C . LEU B 1 364 ? -16.844 -10.688 -1.343 1 76.19 364 LEU B C 1
ATOM 7576 O O . LEU B 1 364 ? -15.688 -11.117 -1.259 1 76.19 364 LEU B O 1
ATOM 7580 N N . THR B 1 365 ? -17.781 -10.961 -0.543 1 74.56 365 THR B N 1
ATOM 7581 C CA . THR B 1 365 ? -17.547 -11.93 0.525 1 74.56 365 THR B CA 1
ATOM 7582 C C . THR B 1 365 ? -17.125 -13.273 -0.05 1 74.56 365 THR B C 1
ATOM 7584 O O . THR B 1 365 ? -16.203 -13.922 0.466 1 74.56 365 THR B O 1
ATOM 7587 N N . ASN B 1 366 ? -17.781 -13.586 -1.144 1 75.38 366 ASN B N 1
ATOM 7588 C CA . ASN B 1 366 ? -17.438 -14.844 -1.802 1 75.38 366 ASN B CA 1
ATOM 7589 C C . ASN B 1 366 ? -16.016 -14.82 -2.352 1 75.38 366 ASN B C 1
ATOM 7591 O O . ASN B 1 366 ? -15.297 -15.812 -2.262 1 75.38 366 ASN B O 1
ATOM 7595 N N . LEU B 1 367 ? -15.672 -13.758 -2.852 1 76.25 367 LEU B N 1
ATOM 7596 C CA . LEU B 1 367 ? -14.312 -13.586 -3.365 1 76.25 367 LEU B CA 1
ATOM 7597 C C . LEU B 1 367 ? -13.289 -13.695 -2.242 1 76.25 367 LEU B C 1
ATOM 7599 O O . LEU B 1 367 ? -12.234 -14.305 -2.414 1 76.25 367 LEU B O 1
ATOM 7603 N N . MET B 1 368 ? -13.664 -13.219 -1.111 1 72.94 368 MET B N 1
ATOM 7604 C CA . MET B 1 368 ? -12.727 -13.133 0.008 1 72.94 368 MET B CA 1
ATOM 7605 C C . MET B 1 368 ? -12.625 -14.469 0.733 1 72.94 368 MET B C 1
ATOM 7607 O O . MET B 1 368 ? -11.602 -14.781 1.344 1 72.94 368 MET B O 1
ATOM 7611 N N . LYS B 1 369 ? -13.695 -15.211 0.657 1 74.31 369 LYS B N 1
ATOM 7612 C CA . LYS B 1 369 ? -13.75 -16.469 1.401 1 74.31 369 LYS B CA 1
ATOM 7613 C C . LYS B 1 369 ? -13.172 -17.625 0.578 1 74.31 369 LYS B C 1
ATOM 7615 O O . LYS B 1 369 ? -12.695 -18.609 1.134 1 74.31 369 LYS B O 1
ATOM 7620 N N . ASP B 1 370 ? -13.18 -17.406 -0.747 1 79.12 370 ASP B N 1
ATOM 7621 C CA . ASP B 1 370 ? -12.664 -18.453 -1.623 1 79.12 370 ASP B CA 1
ATOM 7622 C C . ASP B 1 370 ? -11.148 -18.562 -1.518 1 79.12 370 ASP B C 1
ATOM 7624 O O . ASP B 1 370 ? -10.43 -17.609 -1.849 1 79.12 370 ASP B O 1
ATOM 7628 N N . PRO B 1 371 ? -10.625 -19.688 -1.054 1 80.69 371 PRO B N 1
ATOM 7629 C CA . PRO B 1 371 ? -9.18 -19.828 -0.846 1 80.69 371 PRO B CA 1
ATOM 7630 C C . PRO B 1 371 ? -8.375 -19.594 -2.121 1 80.69 371 PRO B C 1
ATOM 7632 O O . PRO B 1 371 ? -7.27 -19.047 -2.062 1 80.69 371 PRO B O 1
ATOM 7635 N N . LEU B 1 372 ? -8.898 -20.031 -3.232 1 81.19 372 LEU B N 1
ATOM 7636 C CA . LEU B 1 372 ? -8.195 -19.812 -4.492 1 81.19 372 LEU B CA 1
ATOM 7637 C C . LEU B 1 372 ? -8.062 -18.328 -4.793 1 81.19 372 LEU B C 1
ATOM 7639 O O . LEU B 1 372 ? -6.977 -17.844 -5.133 1 81.19 372 LEU B O 1
ATOM 7643 N N . LEU B 1 373 ? -9.148 -17.672 -4.598 1 81.25 373 LEU B N 1
ATOM 7644 C CA . LEU B 1 373 ? -9.172 -16.266 -4.926 1 81.25 373 LEU B CA 1
ATOM 7645 C C . LEU B 1 373 ? -8.312 -15.461 -3.953 1 81.25 373 LEU B C 1
ATOM 7647 O O . LEU B 1 373 ? -7.617 -14.523 -4.359 1 81.25 373 LEU B O 1
ATOM 7651 N N . ARG B 1 374 ? -8.336 -15.844 -2.781 1 76.12 374 ARG B N 1
ATOM 7652 C CA . ARG B 1 374 ? -7.516 -15.18 -1.773 1 76.12 374 ARG B CA 1
ATOM 7653 C C . ARG B 1 374 ? -6.027 -15.375 -2.061 1 76.12 374 ARG B C 1
ATOM 7655 O O . ARG B 1 374 ? -5.246 -14.422 -1.966 1 76.12 374 ARG B O 1
ATOM 7662 N N . SER B 1 375 ? -5.73 -16.516 -2.393 1 77.25 375 SER B N 1
ATOM 7663 C CA . SER B 1 375 ? -4.324 -16.844 -2.6 1 77.25 375 SER B CA 1
ATOM 7664 C C . SER B 1 375 ? -3.791 -16.219 -3.883 1 77.25 375 SER B C 1
ATOM 7666 O O . SER B 1 375 ? -2.584 -16.016 -4.023 1 77.25 375 SER B O 1
ATOM 7668 N N . SER B 1 376 ? -4.66 -15.914 -4.793 1 75.12 376 SER B N 1
ATOM 7669 C CA . SER B 1 376 ? -4.238 -15.414 -6.098 1 75.12 376 SER B CA 1
ATOM 7670 C C . SER B 1 376 ? -4.09 -13.898 -6.086 1 75.12 376 SER B C 1
ATOM 7672 O O . SER B 1 376 ? -3.619 -13.305 -7.059 1 75.12 376 SER B O 1
ATOM 7674 N N . GLY B 1 377 ? -4.508 -13.266 -5.086 1 75 377 GLY B N 1
ATOM 7675 C CA . GLY B 1 377 ? -4.402 -11.82 -5.035 1 75 377 GLY B CA 1
ATOM 7676 C C . GLY B 1 377 ? -5.504 -11.109 -5.793 1 75 377 GLY B C 1
ATOM 7677 O O . GLY B 1 377 ? -5.34 -9.969 -6.223 1 75 377 GLY B O 1
ATOM 7678 N N . VAL B 1 378 ? -6.629 -11.781 -5.953 1 81.25 378 VAL B N 1
ATOM 7679 C CA . VAL B 1 378 ? -7.734 -11.32 -6.785 1 81.25 378 VAL B CA 1
ATOM 7680 C C . VAL B 1 378 ? -8.312 -10.023 -6.207 1 81.25 378 VAL B C 1
ATOM 7682 O O . VAL B 1 378 ? -8.828 -9.188 -6.949 1 81.25 378 VAL B O 1
ATOM 7685 N N . LEU B 1 379 ? -8.234 -9.844 -4.988 1 76.5 379 LEU B N 1
ATOM 7686 C CA . LEU B 1 379 ? -8.836 -8.672 -4.363 1 76.5 379 LEU B CA 1
ATOM 7687 C C . LEU B 1 379 ? -8.164 -7.391 -4.855 1 76.5 379 LEU B C 1
ATOM 7689 O O . LEU B 1 379 ? -8.805 -6.336 -4.918 1 76.5 379 LEU B O 1
ATOM 7693 N N . SER B 1 380 ? -6.941 -7.496 -5.219 1 79.88 380 SER B N 1
ATOM 7694 C CA . SER B 1 380 ? -6.227 -6.344 -5.754 1 79.88 380 SER B CA 1
ATOM 7695 C C . SER B 1 380 ? -6.855 -5.863 -7.059 1 79.88 380 SER B C 1
ATOM 7697 O O . SER B 1 380 ? -6.602 -4.738 -7.496 1 79.88 380 SER B O 1
ATOM 7699 N N . SER B 1 381 ? -7.648 -6.684 -7.656 1 87.06 381 SER B N 1
ATOM 7700 C CA . SER B 1 381 ? -8.266 -6.355 -8.938 1 87.06 381 SER B CA 1
ATOM 7701 C C . SER B 1 381 ? -9.188 -5.145 -8.812 1 87.06 381 SER B C 1
ATOM 7703 O O . SER B 1 381 ? -9.406 -4.418 -9.781 1 87.06 381 SER B O 1
ATOM 7705 N N . LEU B 1 382 ? -9.727 -4.938 -7.656 1 83.75 382 LEU B N 1
ATOM 7706 C CA . LEU B 1 382 ? -10.656 -3.84 -7.406 1 83.75 382 LEU B CA 1
ATOM 7707 C C . LEU B 1 382 ? -10 -2.494 -7.68 1 83.75 382 LEU B C 1
ATOM 7709 O O . LEU B 1 382 ? -10.68 -1.498 -7.926 1 83.75 382 LEU B O 1
ATOM 7713 N N . PHE B 1 383 ? -8.711 -2.523 -7.695 1 82.19 383 PHE B N 1
ATOM 7714 C CA . PHE B 1 383 ? -7.992 -1.256 -7.719 1 82.19 383 PHE B CA 1
ATOM 7715 C C . PHE B 1 383 ? -7.246 -1.085 -9.039 1 82.19 383 PHE B C 1
ATOM 7717 O O . PHE B 1 383 ? -6.41 -0.186 -9.172 1 82.19 383 PHE B O 1
ATOM 7724 N N . HIS B 1 384 ? -7.414 -1.983 -9.961 1 84.12 384 HIS B N 1
ATOM 7725 C CA . HIS B 1 384 ? -6.781 -1.913 -11.273 1 84.12 384 HIS B CA 1
ATOM 7726 C C . HIS B 1 384 ? -7.816 -1.681 -12.367 1 84.12 384 HIS B C 1
ATOM 7728 O O . HIS B 1 384 ? -9 -1.975 -12.188 1 84.12 384 HIS B O 1
ATOM 7734 N N . ASP B 1 385 ? -7.285 -1.155 -13.445 1 85.19 385 ASP B N 1
ATOM 7735 C CA . ASP B 1 385 ? -8.172 -0.931 -14.586 1 85.19 385 ASP B CA 1
ATOM 7736 C C . ASP B 1 385 ? -8.477 -2.24 -15.312 1 85.19 385 ASP B C 1
ATOM 7738 O O . ASP B 1 385 ? -9.609 -2.469 -15.742 1 85.19 385 ASP B O 1
ATOM 7742 N N . THR B 1 386 ? -7.406 -2.961 -15.453 1 91.62 386 THR B N 1
ATOM 7743 C CA . THR B 1 386 ? -7.516 -4.188 -16.234 1 91.62 386 THR B CA 1
ATOM 7744 C C . THR B 1 386 ? -6.848 -5.352 -15.516 1 91.62 386 THR B C 1
ATOM 7746 O O . THR B 1 386 ? -5.871 -5.16 -14.789 1 91.62 386 THR B O 1
ATOM 7749 N N . VAL B 1 387 ? -7.469 -6.562 -15.656 1 94.12 387 VAL B N 1
ATOM 7750 C CA . VAL B 1 387 ? -6.891 -7.777 -15.094 1 94.12 387 VAL B CA 1
ATOM 7751 C C . VAL B 1 387 ? -6.699 -8.82 -16.188 1 94.12 387 VAL B C 1
ATOM 7753 O O . VAL B 1 387 ? -7.602 -9.047 -17 1 94.12 387 VAL B O 1
ATOM 7756 N N . ILE B 1 388 ? -5.492 -9.375 -16.219 1 97.12 388 ILE B N 1
ATOM 7757 C CA . ILE B 1 388 ? -5.211 -10.445 -17.172 1 97.12 388 ILE B CA 1
ATOM 7758 C C . ILE B 1 388 ? -5 -11.758 -16.406 1 97.12 388 ILE B C 1
ATOM 7760 O O . ILE B 1 388 ? -4.133 -11.844 -15.539 1 97.12 388 ILE B O 1
ATOM 7764 N N . ILE B 1 389 ? -5.789 -12.742 -16.75 1 96.56 389 ILE B N 1
ATOM 7765 C CA . ILE B 1 389 ? -5.707 -14.047 -16.109 1 96.56 389 ILE B CA 1
ATOM 7766 C C . ILE B 1 389 ? -5.051 -15.055 -17.047 1 96.56 389 ILE B C 1
ATOM 7768 O O . ILE B 1 389 ? -5.488 -15.219 -18.188 1 96.56 389 ILE B O 1
ATOM 7772 N N . THR B 1 390 ? -4.004 -15.695 -16.562 1 96.31 390 THR B N 1
ATOM 7773 C CA . THR B 1 390 ? -3.311 -16.703 -17.344 1 96.31 390 THR B CA 1
ATOM 7774 C C . THR B 1 390 ? -3.508 -18.094 -16.734 1 96.31 390 THR B C 1
ATOM 7776 O O . THR B 1 390 ? -4.047 -18.219 -15.641 1 96.31 390 THR B O 1
ATOM 7779 N N . GLU B 1 391 ? -3.049 -19.078 -17.438 1 92.69 391 GLU B N 1
ATOM 7780 C CA . GLU B 1 391 ? -3.24 -20.469 -16.984 1 92.69 391 GLU B CA 1
ATOM 7781 C C . GLU B 1 391 ? -2.312 -20.797 -15.82 1 92.69 391 GLU B C 1
ATOM 7783 O O . GLU B 1 391 ? -2.766 -21.266 -14.773 1 92.69 391 GLU B O 1
ATOM 7788 N N . SER B 1 392 ? -1.059 -20.562 -16.094 1 91.31 392 SER B N 1
ATOM 7789 C CA . SER B 1 392 ? -0.052 -20.953 -15.102 1 91.31 392 SER B CA 1
ATOM 7790 C C . SER B 1 392 ? 0.759 -19.734 -14.648 1 91.31 392 SER B C 1
ATOM 7792 O O . SER B 1 392 ? 0.676 -18.672 -15.25 1 91.31 392 SER B O 1
ATOM 7794 N N . ASP B 1 393 ? 1.492 -19.984 -13.609 1 90.06 393 ASP B N 1
ATOM 7795 C CA . ASP B 1 393 ? 2.32 -18.906 -13.078 1 90.06 393 ASP B CA 1
ATOM 7796 C C . ASP B 1 393 ? 3.438 -18.547 -14.055 1 90.06 393 ASP B C 1
ATOM 7798 O O . ASP B 1 393 ? 3.85 -17.375 -14.125 1 90.06 393 ASP B O 1
ATOM 7802 N N . ALA B 1 394 ? 3.971 -19.547 -14.742 1 91.38 394 ALA B N 1
ATOM 7803 C CA . ALA B 1 394 ? 4.992 -19.266 -15.742 1 91.38 394 ALA B CA 1
ATOM 7804 C C . ALA B 1 394 ? 4.465 -18.312 -16.812 1 91.38 394 ALA B C 1
ATOM 7806 O O . ALA B 1 394 ? 5.16 -17.375 -17.219 1 91.38 394 ALA B O 1
ATOM 7807 N N . ASP B 1 395 ? 3.217 -18.562 -17.203 1 94.94 395 ASP B N 1
ATOM 7808 C CA . ASP B 1 395 ? 2.576 -17.672 -18.172 1 94.94 395 ASP B CA 1
ATOM 7809 C C . ASP B 1 395 ? 2.459 -16.25 -17.609 1 94.94 395 ASP B C 1
ATOM 7811 O O . ASP B 1 395 ? 2.822 -15.281 -18.266 1 94.94 395 ASP B O 1
ATOM 7815 N N . ARG B 1 396 ? 1.96 -16.203 -16.406 1 93.75 396 ARG B N 1
ATOM 7816 C CA . ARG B 1 396 ? 1.744 -14.922 -15.742 1 93.75 396 ARG B CA 1
ATOM 7817 C C . ARG B 1 396 ? 3.031 -14.102 -15.695 1 93.75 396 ARG B C 1
ATOM 7819 O O . ARG B 1 396 ? 3.043 -12.93 -16.078 1 93.75 396 ARG B O 1
ATOM 7826 N N . ALA B 1 397 ? 4.113 -14.75 -15.281 1 91 397 ALA B N 1
ATOM 7827 C CA . ALA B 1 397 ? 5.402 -14.078 -15.133 1 91 397 ALA B CA 1
ATOM 7828 C C . ALA B 1 397 ? 5.918 -13.586 -16.484 1 91 397 ALA B C 1
ATOM 7830 O O . ALA B 1 397 ? 6.422 -12.461 -16.578 1 91 397 ALA B O 1
ATOM 7831 N N . PHE B 1 398 ? 5.781 -14.398 -17.5 1 95.69 398 PHE B N 1
ATOM 7832 C CA . PHE B 1 398 ? 6.289 -14.062 -18.828 1 95.69 398 PHE B CA 1
ATOM 7833 C C . PHE B 1 398 ? 5.531 -12.875 -19.406 1 95.69 398 PHE B C 1
ATOM 7835 O O . PHE B 1 398 ? 6.145 -11.891 -19.844 1 95.69 398 PHE B O 1
ATOM 7842 N N . TYR B 1 399 ? 4.23 -12.969 -19.406 1 96.69 399 TYR B N 1
ATOM 7843 C CA . TYR B 1 399 ? 3.439 -11.914 -20.031 1 96.69 399 TYR B CA 1
ATOM 7844 C C . TYR B 1 399 ? 3.551 -10.609 -19.25 1 96.69 399 TYR B C 1
ATOM 7846 O O . TYR B 1 399 ? 3.516 -9.523 -19.828 1 96.69 399 TYR B O 1
ATOM 7854 N N . GLN B 1 400 ? 3.648 -10.727 -17.953 1 92.56 400 GLN B N 1
ATOM 7855 C CA . GLN B 1 400 ? 3.877 -9.539 -17.156 1 92.56 400 GLN B CA 1
ATOM 7856 C C . GLN B 1 400 ? 5.172 -8.836 -17.547 1 92.56 400 GLN B C 1
ATOM 7858 O O . GLN B 1 400 ? 5.203 -7.609 -17.688 1 92.56 400 GLN B O 1
ATOM 7863 N N . GLU B 1 401 ? 6.215 -9.641 -17.766 1 90.88 401 GLU B N 1
ATOM 7864 C CA . GLU B 1 401 ? 7.5 -9.094 -18.188 1 90.88 401 GLU B CA 1
ATOM 7865 C C . GLU B 1 401 ? 7.398 -8.445 -19.562 1 90.88 401 GLU B C 1
ATOM 7867 O O . GLU B 1 401 ? 7.945 -7.367 -19.797 1 90.88 401 GLU B O 1
ATOM 7872 N N . ILE B 1 402 ? 6.727 -9.102 -20.438 1 95.88 402 ILE B N 1
ATOM 7873 C CA . ILE B 1 402 ? 6.547 -8.57 -21.797 1 95.88 402 ILE B CA 1
ATOM 7874 C C . ILE B 1 402 ? 5.836 -7.219 -21.719 1 95.88 402 ILE B C 1
ATOM 7876 O O . ILE B 1 402 ? 6.258 -6.254 -22.375 1 95.88 402 ILE B O 1
ATOM 7880 N N . ASN B 1 403 ? 4.797 -7.164 -20.938 1 94.19 403 ASN B N 1
ATOM 7881 C CA . ASN B 1 403 ? 4.043 -5.922 -20.797 1 94.19 403 ASN B CA 1
ATOM 7882 C C . ASN B 1 403 ? 4.902 -4.809 -20.203 1 94.19 403 ASN B C 1
ATOM 7884 O O . ASN B 1 403 ? 4.824 -3.658 -20.641 1 94.19 403 ASN B O 1
ATOM 7888 N N . GLU B 1 404 ? 5.668 -5.168 -19.25 1 84.94 404 GLU B N 1
ATOM 7889 C CA . GLU B 1 404 ? 6.547 -4.195 -18.609 1 84.94 404 GLU B CA 1
ATOM 7890 C C . GLU B 1 404 ? 7.535 -3.602 -19.609 1 84.94 404 GLU B C 1
ATOM 7892 O O . GLU B 1 404 ? 7.766 -2.391 -19.609 1 84.94 404 GLU B O 1
ATOM 7897 N N . ARG B 1 405 ? 8.094 -4.434 -20.375 1 89.56 405 ARG B N 1
ATOM 7898 C CA . ARG B 1 405 ? 9.07 -3.967 -21.359 1 89.56 405 ARG B CA 1
ATOM 7899 C C . ARG B 1 405 ? 8.398 -3.102 -22.422 1 89.56 405 ARG B C 1
ATOM 7901 O O . ARG B 1 405 ? 8.984 -2.133 -22.906 1 89.56 405 ARG B O 1
ATOM 7908 N N . LEU B 1 406 ? 7.172 -3.477 -22.797 1 92.88 406 LEU B N 1
ATOM 7909 C CA . LEU B 1 406 ? 6.422 -2.652 -23.75 1 92.88 406 LEU B CA 1
ATOM 7910 C C . LEU B 1 406 ? 6.211 -1.248 -23.188 1 92.88 406 LEU B C 1
ATOM 7912 O O . LEU B 1 406 ? 6.523 -0.259 -23.859 1 92.88 406 LEU B O 1
ATOM 7916 N N . ILE B 1 407 ? 5.789 -1.122 -22 1 84.31 407 ILE B N 1
ATOM 7917 C CA . ILE B 1 407 ? 5.484 0.158 -21.359 1 84.31 407 ILE B CA 1
ATOM 7918 C C . ILE B 1 407 ? 6.773 0.962 -21.188 1 84.31 407 ILE B C 1
ATOM 7920 O O . ILE B 1 407 ? 6.816 2.152 -21.516 1 84.31 407 ILE B O 1
ATOM 7924 N N . SER B 1 408 ? 7.789 0.285 -20.75 1 78.19 408 SER B N 1
ATOM 7925 C CA . SER B 1 408 ? 9.047 0.966 -20.469 1 78.19 408 SER B CA 1
ATOM 7926 C C . SER B 1 408 ? 9.688 1.482 -21.75 1 78.19 408 SER B C 1
ATOM 7928 O O . SER B 1 408 ? 10.445 2.457 -21.734 1 78.19 408 SER B O 1
ATOM 7930 N N . SER B 1 409 ? 9.414 0.821 -22.844 1 85.94 409 SER B N 1
ATOM 7931 C CA . SER B 1 409 ? 9.984 1.224 -24.125 1 85.94 409 SER B CA 1
ATOM 7932 C C . SER B 1 409 ? 9.094 2.24 -24.828 1 85.94 409 SER B C 1
ATOM 7934 O O . SER B 1 409 ? 9.352 2.605 -25.984 1 85.94 409 SER B O 1
ATOM 7936 N N . GLY B 1 410 ? 8.016 2.635 -24.172 1 83.5 410 GLY B N 1
ATOM 7937 C CA . GLY B 1 410 ? 7.125 3.633 -24.734 1 83.5 410 GLY B CA 1
ATOM 7938 C C . GLY B 1 410 ? 6.156 3.057 -25.75 1 83.5 410 GLY B C 1
ATOM 7939 O O . GLY B 1 410 ? 5.535 3.799 -26.516 1 83.5 410 GLY B O 1
ATOM 7940 N N . GLN B 1 411 ? 6.117 1.798 -25.766 1 88.81 411 GLN B N 1
ATOM 7941 C CA . GLN B 1 411 ? 5.172 1.144 -26.672 1 88.81 411 GLN B CA 1
ATOM 7942 C C . GLN B 1 411 ? 3.834 0.898 -25.969 1 88.81 411 GLN B C 1
ATOM 7944 O O . GLN B 1 411 ? 3.666 1.238 -24.797 1 88.81 411 GLN B O 1
ATOM 7949 N N . LYS B 1 412 ? 2.93 0.448 -26.734 1 89.94 412 LYS B N 1
ATOM 7950 C CA . LYS B 1 412 ? 1.579 0.263 -26.203 1 89.94 412 LYS B CA 1
ATOM 7951 C C . LYS B 1 412 ? 1.485 -1.002 -25.359 1 89.94 412 LYS B C 1
ATOM 7953 O O . LYS B 1 412 ? 1.49 -2.113 -25.891 1 89.94 412 LYS B O 1
ATOM 7958 N N . GLY B 1 413 ? 1.47 -0.848 -24.141 1 91.94 413 GLY B N 1
ATOM 7959 C CA . GLY B 1 413 ? 1.197 -1.909 -23.172 1 91.94 413 GLY B CA 1
ATOM 7960 C C . GLY B 1 413 ? -0.117 -1.726 -22.438 1 91.94 413 GLY B C 1
ATOM 7961 O O . GLY B 1 413 ? -0.922 -0.865 -22.812 1 91.94 413 GLY B O 1
ATOM 7962 N N . ILE B 1 414 ? -0.437 -2.627 -21.594 1 91.38 414 ILE B N 1
ATOM 7963 C CA . ILE B 1 414 ? -1.637 -2.555 -20.766 1 91.38 414 ILE B CA 1
ATOM 7964 C C . ILE B 1 414 ? -1.337 -1.775 -19.484 1 91.38 414 ILE B C 1
ATOM 7966 O O . ILE B 1 414 ? -0.657 -2.279 -18.594 1 91.38 414 ILE B O 1
ATOM 7970 N N . ASN B 1 415 ? -1.891 -0.649 -19.406 1 78.19 415 ASN B N 1
ATOM 7971 C CA . ASN B 1 415 ? -1.623 0.199 -18.25 1 78.19 415 ASN B CA 1
ATOM 7972 C C . ASN B 1 415 ? -2.482 -0.198 -17.047 1 78.19 415 ASN B C 1
ATOM 7974 O O . ASN B 1 415 ? -3.621 -0.639 -17.219 1 78.19 415 ASN B O 1
ATOM 7978 N N . SER B 1 416 ? -1.974 -0.002 -15.836 1 79.12 416 SER B N 1
ATOM 7979 C CA . SER B 1 416 ? -2.709 -0.31 -14.617 1 79.12 416 SER B CA 1
ATOM 7980 C C . SER B 1 416 ? -3.334 -1.7 -14.688 1 79.12 416 SER B C 1
ATOM 7982 O O . SER B 1 416 ? -4.539 -1.854 -14.484 1 79.12 416 SER B O 1
ATOM 7984 N N . CYS B 1 417 ? -2.424 -2.658 -14.984 1 89.44 417 CYS B N 1
ATOM 7985 C CA . CYS B 1 417 ? -2.879 -4.023 -15.219 1 89.44 417 CYS B CA 1
ATOM 7986 C C . CYS B 1 417 ? -2.375 -4.957 -14.125 1 89.44 417 CYS B C 1
ATOM 7988 O O . CYS B 1 417 ? -1.229 -4.844 -13.68 1 89.44 417 CYS B O 1
ATOM 7990 N N . LEU B 1 418 ? -3.301 -5.758 -13.68 1 88.69 418 LEU B N 1
ATOM 7991 C CA . LEU B 1 418 ? -2.93 -6.836 -12.766 1 88.69 418 LEU B CA 1
ATOM 7992 C C . LEU B 1 418 ? -2.887 -8.172 -13.5 1 88.69 418 LEU B C 1
ATOM 7994 O O . LEU B 1 418 ? -3.848 -8.547 -14.172 1 88.69 418 LEU B O 1
ATOM 7998 N N . PHE B 1 419 ? -1.723 -8.883 -13.422 1 93.06 419 PHE B N 1
ATOM 7999 C CA . PHE B 1 419 ? -1.613 -10.219 -13.992 1 93.06 419 PHE B CA 1
ATOM 8000 C C . PHE B 1 419 ? -1.83 -11.281 -12.922 1 93.06 419 PHE B C 1
ATOM 8002 O O . PHE B 1 419 ? -1.188 -11.258 -11.867 1 93.06 419 PHE B O 1
ATOM 8009 N N . LEU B 1 420 ? -2.756 -12.203 -13.203 1 92.25 420 LEU B N 1
ATOM 8010 C CA . LEU B 1 420 ? -3.072 -13.312 -12.312 1 92.25 420 LEU B CA 1
ATOM 8011 C C . LEU B 1 420 ? -2.969 -14.641 -13.039 1 92.25 420 LEU B C 1
ATOM 8013 O O . LEU B 1 420 ? -2.902 -14.68 -14.273 1 92.25 420 LEU B O 1
ATOM 8017 N N . ASN B 1 421 ? -2.867 -15.688 -12.219 1 92 421 ASN B N 1
ATOM 8018 C CA . ASN B 1 421 ? -2.938 -17.016 -12.797 1 92 421 ASN B CA 1
ATOM 8019 C C . ASN B 1 421 ? -3.992 -17.875 -12.109 1 92 421 ASN B C 1
ATOM 8021 O O . ASN B 1 421 ? -4.23 -17.734 -10.906 1 92 421 ASN B O 1
ATOM 8025 N N . ALA B 1 422 ? -4.68 -18.734 -12.844 1 88.5 422 ALA B N 1
ATOM 8026 C CA . ALA B 1 422 ? -5.773 -19.578 -12.352 1 88.5 422 ALA B CA 1
ATOM 8027 C C . ALA B 1 422 ? -5.281 -20.984 -12.039 1 88.5 422 ALA B C 1
ATOM 8029 O O . ALA B 1 422 ? -6.082 -21.875 -11.711 1 88.5 422 ALA B O 1
ATOM 8030 N N . GLN B 1 423 ? -4.031 -21.344 -12.125 1 80.88 423 GLN B N 1
ATOM 8031 C CA . GLN B 1 423 ? -3.441 -22.656 -11.852 1 80.88 423 GLN B CA 1
ATOM 8032 C C . GLN B 1 423 ? -3.564 -23.578 -13.055 1 80.88 423 GLN B C 1
ATOM 8034 O O . GLN B 1 423 ? -2.613 -24.281 -13.414 1 80.88 423 GLN B O 1
ATOM 8039 N N . ASN B 1 424 ? -4.824 -23.672 -13.586 1 83.56 424 ASN B N 1
ATOM 8040 C CA . ASN B 1 424 ? -5.047 -24.422 -14.812 1 83.56 424 ASN B CA 1
ATOM 8041 C C . ASN B 1 424 ? -6.148 -23.797 -15.664 1 83.56 424 ASN B C 1
ATOM 8043 O O . ASN B 1 424 ? -6.801 -22.844 -15.234 1 83.56 424 ASN B O 1
ATOM 8047 N N . LYS B 1 425 ? -6.293 -24.391 -16.844 1 86.31 425 LYS B N 1
ATOM 8048 C CA . LYS B 1 425 ? -7.25 -23.828 -17.781 1 86.31 425 LYS B CA 1
ATOM 8049 C C . LYS B 1 425 ? -8.688 -24.047 -17.312 1 86.31 425 LYS B C 1
ATOM 8051 O O . LYS B 1 425 ? -9.57 -23.234 -17.609 1 86.31 425 LYS B O 1
ATOM 8056 N N . GLN B 1 426 ? -8.891 -25.062 -16.547 1 85.25 426 GLN B N 1
ATOM 8057 C CA . GLN B 1 426 ? -10.234 -25.406 -16.109 1 85.25 426 GLN B CA 1
ATOM 8058 C C . GLN B 1 426 ? -10.711 -24.484 -14.992 1 85.25 426 GLN B C 1
ATOM 8060 O O . GLN B 1 426 ? -11.898 -24.453 -14.672 1 85.25 426 GLN B O 1
ATOM 8065 N N . THR B 1 427 ? -9.797 -23.703 -14.477 1 87.94 427 THR B N 1
ATOM 8066 C CA . THR B 1 427 ? -10.172 -22.891 -13.32 1 87.94 427 THR B CA 1
ATOM 8067 C C . THR B 1 427 ? -10.172 -21.406 -13.688 1 87.94 427 THR B C 1
ATOM 8069 O O . THR B 1 427 ? -10.445 -20.547 -12.836 1 87.94 427 THR B O 1
ATOM 8072 N N . ILE B 1 428 ? -9.945 -21.094 -14.93 1 93.56 428 ILE B N 1
ATOM 8073 C CA . ILE B 1 428 ? -9.891 -19.703 -15.352 1 93.56 428 ILE B CA 1
ATOM 8074 C C . ILE B 1 428 ? -11.242 -19.031 -15.117 1 93.56 428 ILE B C 1
ATOM 8076 O O . ILE B 1 428 ? -11.305 -17.891 -14.664 1 93.56 428 ILE B O 1
ATOM 8080 N N . HIS B 1 429 ? -12.328 -19.812 -15.383 1 93.31 429 HIS B N 1
ATOM 8081 C CA . HIS B 1 429 ? -13.664 -19.25 -15.266 1 93.31 429 HIS B CA 1
ATOM 8082 C C . HIS B 1 429 ? -13.984 -18.875 -13.82 1 93.31 429 HIS B C 1
ATOM 8084 O O . HIS B 1 429 ? -14.797 -17.984 -13.57 1 93.31 429 HIS B O 1
ATOM 8090 N N . ARG B 1 430 ? -13.297 -19.438 -12.891 1 89.19 430 ARG B N 1
ATOM 8091 C CA . ARG B 1 430 ? -13.547 -19.188 -11.477 1 89.19 430 ARG B CA 1
ATOM 8092 C C . ARG B 1 430 ? -13 -17.828 -11.047 1 89.19 430 ARG B C 1
ATOM 8094 O O . ARG B 1 430 ? -13.422 -17.281 -10.031 1 89.19 430 ARG B O 1
ATOM 8101 N N . ILE B 1 431 ? -12.086 -17.344 -11.789 1 92 431 ILE B N 1
ATOM 8102 C CA . ILE B 1 431 ? -11.539 -16.031 -11.5 1 92 431 ILE B CA 1
ATOM 8103 C C . ILE B 1 431 ? -12.156 -14.992 -12.43 1 92 431 ILE B C 1
ATOM 8105 O O . ILE B 1 431 ? -12.617 -13.938 -11.984 1 92 431 ILE B O 1
ATOM 8109 N N . LEU B 1 432 ? -12.289 -15.359 -13.711 1 95 432 LEU B N 1
ATOM 8110 C CA . LEU B 1 432 ? -12.789 -14.453 -14.742 1 95 432 LEU B CA 1
ATOM 8111 C C . LEU B 1 432 ? -14.234 -14.055 -14.461 1 95 432 LEU B C 1
ATOM 8113 O O . LEU B 1 432 ? -14.578 -12.867 -14.516 1 95 432 LEU B O 1
ATOM 8117 N N . GLY B 1 433 ? -15.031 -14.961 -14.133 1 92.19 433 GLY B N 1
ATOM 8118 C CA . GLY B 1 433 ? -16.453 -14.711 -13.891 1 92.19 433 GLY B CA 1
ATOM 8119 C C . GLY B 1 433 ? -16.703 -13.703 -12.781 1 92.19 433 GLY B C 1
ATOM 8120 O O . GLY B 1 433 ? -17.281 -12.648 -13.023 1 92.19 433 GLY B O 1
ATOM 8121 N N . PRO B 1 434 ? -16.203 -14.039 -11.648 1 87.69 434 PRO B N 1
ATOM 8122 C CA . PRO B 1 434 ? -16.375 -13.117 -10.531 1 87.69 434 PRO B CA 1
ATOM 8123 C C . PRO B 1 434 ? -15.844 -11.719 -10.82 1 87.69 434 PRO B C 1
ATOM 8125 O O . PRO B 1 434 ? -16.453 -10.727 -10.438 1 87.69 434 PRO B O 1
ATOM 8128 N N . LEU B 1 435 ? -14.758 -11.609 -11.484 1 90.06 435 LEU B N 1
ATOM 8129 C CA . LEU B 1 435 ? -14.188 -10.305 -11.789 1 90.06 435 LEU B CA 1
ATOM 8130 C C . LEU B 1 435 ? -15.086 -9.531 -12.758 1 90.06 435 LEU B C 1
ATOM 8132 O O . LEU B 1 435 ? -15.359 -8.344 -12.539 1 90.06 435 LEU B O 1
ATOM 8136 N N . ARG B 1 436 ? -15.531 -10.227 -13.773 1 91.12 436 ARG B N 1
ATOM 8137 C CA . ARG B 1 436 ? -16.422 -9.594 -14.734 1 91.12 436 ARG B CA 1
ATOM 8138 C C . ARG B 1 436 ? -17.719 -9.164 -14.078 1 91.12 436 ARG B C 1
ATOM 8140 O O . ARG B 1 436 ? -18.266 -8.109 -14.398 1 91.12 436 ARG B O 1
ATOM 8147 N N . ASN B 1 437 ? -18.141 -9.969 -13.203 1 83.75 437 ASN B N 1
ATOM 8148 C CA . ASN B 1 437 ? -19.375 -9.641 -12.477 1 83.75 437 ASN B CA 1
ATOM 8149 C C . ASN B 1 437 ? -19.203 -8.383 -11.633 1 83.75 437 ASN B C 1
ATOM 8151 O O . ASN B 1 437 ? -20.172 -7.664 -11.383 1 83.75 437 ASN B O 1
ATOM 8155 N N . LEU B 1 438 ? -18.031 -8.156 -11.297 1 80.94 438 LEU B N 1
ATOM 8156 C CA . LEU B 1 438 ? -17.734 -6.973 -10.492 1 80.94 438 LEU B CA 1
ATOM 8157 C C . LEU B 1 438 ? -17.484 -5.762 -11.391 1 80.94 438 LEU B C 1
ATOM 8159 O O . LEU B 1 438 ? -17.188 -4.672 -10.891 1 80.94 438 LEU B O 1
ATOM 8163 N N . GLY B 1 439 ? -17.531 -5.938 -12.641 1 81.5 439 GLY B N 1
ATOM 8164 C CA . GLY B 1 439 ? -17.344 -4.84 -13.578 1 81.5 439 GLY B CA 1
ATOM 8165 C C . GLY B 1 439 ? -15.891 -4.586 -13.914 1 81.5 439 GLY B C 1
ATOM 8166 O O . GLY B 1 439 ? -15.539 -3.523 -14.43 1 81.5 439 GLY B O 1
ATOM 8167 N N . ILE B 1 440 ? -15.109 -5.492 -13.586 1 87.31 440 ILE B N 1
ATOM 8168 C CA . ILE B 1 440 ? -13.688 -5.355 -13.891 1 87.31 440 ILE B CA 1
ATOM 8169 C C . ILE B 1 440 ? -13.422 -5.844 -15.312 1 87.31 440 ILE B C 1
ATOM 8171 O O . ILE B 1 440 ? -13.945 -6.879 -15.734 1 87.31 440 ILE B O 1
ATOM 8175 N N . LYS B 1 441 ? -12.68 -5.023 -15.992 1 91.69 441 LYS B N 1
ATOM 8176 C CA . LYS B 1 441 ? -12.258 -5.438 -17.328 1 91.69 441 LYS B CA 1
ATOM 8177 C C . LYS B 1 441 ? -11.211 -6.543 -17.25 1 91.69 441 LYS B C 1
ATOM 8179 O O . LYS B 1 441 ? -10.008 -6.266 -17.266 1 91.69 441 LYS B O 1
ATOM 8184 N N . ALA B 1 442 ? -11.703 -7.766 -17.25 1 95.56 442 ALA B N 1
ATOM 8185 C CA . ALA B 1 442 ? -10.82 -8.922 -17.094 1 95.56 442 ALA B CA 1
ATOM 8186 C C . ALA B 1 442 ? -10.75 -9.734 -18.375 1 95.56 442 ALA B C 1
ATOM 8188 O O . ALA B 1 442 ? -11.766 -9.945 -19.047 1 95.56 442 ALA B O 1
ATOM 8189 N N . ALA B 1 443 ? -9.539 -10.094 -18.75 1 97.69 443 ALA B N 1
ATOM 8190 C CA . ALA B 1 443 ? -9.305 -10.938 -19.922 1 97.69 443 ALA B CA 1
ATOM 8191 C C . ALA B 1 443 ? -8.5 -12.172 -19.547 1 97.69 443 ALA B C 1
ATOM 8193 O O . ALA B 1 443 ? -7.867 -12.219 -18.484 1 97.69 443 ALA B O 1
ATOM 8194 N N . ALA B 1 444 ? -8.625 -13.18 -20.422 1 98 444 ALA B N 1
ATOM 8195 C CA . ALA B 1 444 ? -7.898 -14.43 -20.203 1 98 444 ALA B CA 1
ATOM 8196 C C . ALA B 1 444 ? -6.973 -14.734 -21.375 1 98 444 ALA B C 1
ATOM 8198 O O . ALA B 1 444 ? -7.328 -14.508 -22.547 1 98 444 ALA B O 1
ATOM 8199 N N . ILE B 1 445 ? -5.766 -15.188 -21.062 1 97.94 445 ILE B N 1
ATOM 8200 C CA . ILE B 1 445 ? -4.863 -15.758 -22.047 1 97.94 445 ILE B CA 1
ATOM 8201 C C . ILE B 1 445 ? -4.801 -17.281 -21.875 1 97.94 445 ILE B C 1
ATOM 8203 O O . ILE B 1 445 ? -4.43 -17.766 -20.812 1 97.94 445 ILE B O 1
ATOM 8207 N N . VAL B 1 446 ? -5.148 -18.016 -22.938 1 97.19 446 VAL B N 1
ATOM 8208 C CA . VAL B 1 446 ? -5.164 -19.469 -22.844 1 97.19 446 VAL B CA 1
ATOM 8209 C C . VAL B 1 446 ? -4.367 -20.078 -24 1 97.19 446 VAL B C 1
ATOM 8211 O O . VAL B 1 446 ? -4.258 -19.469 -25.062 1 97.19 446 VAL B O 1
ATOM 8214 N N . ASP B 1 447 ? -3.826 -21.266 -23.781 1 96.31 447 ASP B N 1
ATOM 8215 C CA . ASP B 1 447 ? -3.129 -22 -24.828 1 96.31 447 ASP B CA 1
ATOM 8216 C C . ASP B 1 447 ? -4.109 -22.5 -25.891 1 96.31 447 ASP B C 1
ATOM 8218 O O . ASP B 1 447 ? -5.316 -22.547 -25.656 1 96.31 447 ASP B O 1
ATOM 8222 N N . ILE B 1 448 ? -3.578 -22.938 -27 1 97.12 448 ILE B N 1
ATOM 8223 C CA . ILE B 1 448 ? -4.387 -23.297 -28.172 1 97.12 448 ILE B CA 1
ATOM 8224 C C . ILE B 1 448 ? -5.172 -24.578 -27.875 1 97.12 448 ILE B C 1
ATOM 8226 O O . ILE B 1 448 ? -6.223 -24.812 -28.469 1 97.12 448 ILE B O 1
ATOM 8230 N N . ASP B 1 449 ? -4.727 -25.359 -26.922 1 95.12 449 ASP B N 1
ATOM 8231 C CA . ASP B 1 449 ? -5.367 -26.656 -26.688 1 95.12 449 ASP B CA 1
ATOM 8232 C C . ASP B 1 449 ? -6.672 -26.484 -25.906 1 95.12 449 ASP B C 1
ATOM 8234 O O . ASP B 1 449 ? -7.332 -27.469 -25.562 1 95.12 449 ASP B O 1
ATOM 8238 N N . VAL B 1 450 ? -7.027 -25.219 -25.641 1 94.94 450 VAL B N 1
ATOM 8239 C CA . VAL B 1 450 ? -8.328 -24.938 -25.031 1 94.94 450 VAL B CA 1
ATOM 8240 C C . VAL B 1 450 ? -9.438 -25.453 -25.938 1 94.94 450 VAL B C 1
ATOM 8242 O O . VAL B 1 450 ? -10.531 -25.797 -25.469 1 94.94 450 VAL B O 1
ATOM 8245 N N . VAL B 1 451 ? -9.141 -25.625 -27.219 1 95.44 451 VAL B N 1
ATOM 8246 C CA . VAL B 1 451 ? -10.133 -26.078 -28.188 1 95.44 451 VAL B CA 1
ATOM 8247 C C . VAL B 1 451 ? -10.484 -27.547 -27.938 1 95.44 451 VAL B C 1
ATOM 8249 O O . VAL B 1 451 ? -11.516 -28.031 -28.391 1 95.44 451 VAL B O 1
ATOM 8252 N N . LYS B 1 452 ? -9.633 -28.219 -27.188 1 94.44 452 LYS B N 1
ATOM 8253 C CA . LYS B 1 452 ? -9.891 -29.625 -26.859 1 94.44 452 LYS B CA 1
ATOM 8254 C C . LYS B 1 452 ? -10.945 -29.75 -25.766 1 94.44 452 LYS B C 1
ATOM 8256 O O . LYS B 1 452 ? -11.539 -30.812 -25.594 1 94.44 452 LYS B O 1
ATOM 8261 N N . GLU B 1 453 ? -11 -28.656 -25.062 1 90.12 453 GLU B N 1
ATOM 8262 C CA . GLU B 1 453 ? -11.938 -28.688 -23.938 1 90.12 453 GLU B CA 1
ATOM 8263 C C . GLU B 1 453 ? -13.383 -28.562 -24.422 1 90.12 453 GLU B C 1
ATOM 8265 O O . GLU B 1 453 ? -13.68 -27.766 -25.297 1 90.12 453 GLU B O 1
ATOM 8270 N N . GLY B 1 454 ? -14.195 -29.547 -24.031 1 88.25 454 GLY B N 1
ATOM 8271 C CA . GLY B 1 454 ? -15.617 -29.469 -24.344 1 88.25 454 GLY B CA 1
ATOM 8272 C C . GLY B 1 454 ? -16.5 -29.484 -23.125 1 88.25 454 GLY B C 1
ATOM 8273 O O . GLY B 1 454 ? -16.047 -29.203 -22.016 1 88.25 454 GLY B O 1
ATOM 8274 N N . GLY B 1 455 ? -17.719 -29.406 -23.359 1 89.12 455 GLY B N 1
ATOM 8275 C CA . GLY B 1 455 ? -18.672 -29.578 -22.281 1 89.12 455 GLY B CA 1
ATOM 8276 C C . GLY B 1 455 ? -18.734 -28.375 -21.359 1 89.12 455 GLY B C 1
ATOM 8277 O O . GLY B 1 455 ? -18.844 -27.234 -21.828 1 89.12 455 GLY B O 1
ATOM 8278 N N . GLN B 1 456 ? -18.656 -28.719 -20.094 1 90.19 456 GLN B N 1
ATOM 8279 C CA . GLN B 1 456 ? -18.875 -27.688 -19.094 1 90.19 456 GLN B CA 1
ATOM 8280 C C . GLN B 1 456 ? -17.672 -26.766 -18.984 1 90.19 456 GLN B C 1
ATOM 8282 O O . GLN B 1 456 ? -17.828 -25.562 -18.703 1 90.19 456 GLN B O 1
ATOM 8287 N N . VAL B 1 457 ? -16.562 -27.297 -19.25 1 91.19 457 VAL B N 1
ATOM 8288 C CA . VAL B 1 457 ? -15.352 -26.484 -19.125 1 91.19 457 VAL B CA 1
ATOM 8289 C C . VAL B 1 457 ? -15.367 -25.359 -20.156 1 91.19 457 VAL B C 1
ATOM 8291 O O . VAL B 1 457 ? -15.133 -24.203 -19.812 1 91.19 457 VAL B O 1
ATOM 8294 N N . TRP B 1 458 ? -15.703 -25.766 -21.422 1 94.69 458 TRP B N 1
ATOM 8295 C CA . TRP B 1 458 ? -15.789 -24.781 -22.5 1 94.69 458 TRP B CA 1
ATOM 8296 C C . TRP B 1 458 ? -16.922 -23.797 -22.25 1 94.69 458 TRP B C 1
ATOM 8298 O O . TRP B 1 458 ? -16.734 -22.578 -22.344 1 94.69 458 TRP B O 1
ATOM 8308 N N . ALA B 1 459 ? -18.031 -24.281 -21.891 1 95.19 459 ALA B N 1
ATOM 8309 C CA . ALA B 1 459 ? -19.203 -23.453 -21.656 1 95.19 459 ALA B CA 1
ATOM 8310 C C . ALA B 1 459 ? -18.953 -22.469 -20.516 1 95.19 459 ALA B C 1
ATOM 8312 O O . ALA B 1 459 ? -19.359 -21.312 -20.578 1 95.19 459 ALA B O 1
ATOM 8313 N N . ASN B 1 460 ? -18.328 -22.906 -19.453 1 95.12 460 ASN B N 1
ATOM 8314 C CA . ASN B 1 460 ? -18.031 -22.062 -18.297 1 95.12 460 ASN B CA 1
ATOM 8315 C C . ASN B 1 460 ? -17.094 -20.906 -18.672 1 95.12 460 ASN B C 1
ATOM 8317 O O . ASN B 1 460 ? -17.281 -19.781 -18.188 1 95.12 460 ASN B O 1
ATOM 8321 N N . LEU B 1 461 ? -16.156 -21.234 -19.453 1 96.25 461 LEU B N 1
ATOM 8322 C CA . LEU B 1 461 ? -15.227 -20.203 -19.906 1 96.25 461 LEU B CA 1
ATOM 8323 C C . LEU B 1 461 ? -15.953 -19.109 -20.688 1 96.25 461 LEU B C 1
ATOM 8325 O O . LEU B 1 461 ? -15.766 -17.922 -20.422 1 96.25 461 LEU B O 1
ATOM 8329 N N . LEU B 1 462 ? -16.844 -19.562 -21.594 1 97 462 LEU B N 1
ATOM 8330 C CA . LEU B 1 462 ? -17.578 -18.609 -22.422 1 97 462 LEU B CA 1
ATOM 8331 C C . LEU B 1 462 ? -18.547 -17.797 -21.562 1 97 462 LEU B C 1
ATOM 8333 O O . LEU B 1 462 ? -18.641 -16.578 -21.734 1 97 462 LEU B O 1
ATOM 8337 N N . ARG B 1 463 ? -19.172 -18.438 -20.672 1 95.81 463 ARG B N 1
ATOM 8338 C CA . ARG B 1 463 ? -20.125 -17.75 -19.797 1 95.81 463 ARG B CA 1
ATOM 8339 C C . ARG B 1 463 ? -19.422 -16.734 -18.906 1 95.81 463 ARG B C 1
ATOM 8341 O O . ARG B 1 463 ? -19.922 -15.641 -18.688 1 95.81 463 ARG B O 1
ATOM 8348 N N . SER B 1 464 ? -18.266 -17.109 -18.422 1 95.31 464 SER B N 1
ATOM 8349 C CA . SER B 1 464 ? -17.516 -16.219 -17.531 1 95.31 464 SER B CA 1
ATOM 8350 C C . SER B 1 464 ? -17.062 -14.969 -18.266 1 95.31 464 SER B C 1
ATOM 8352 O O . SER B 1 464 ? -16.844 -13.922 -17.641 1 95.31 464 SER B O 1
ATOM 8354 N N . ALA B 1 465 ? -16.953 -15.047 -19.578 1 96.19 465 ALA B N 1
ATOM 8355 C CA . ALA B 1 465 ? -16.547 -13.906 -20.406 1 96.19 465 ALA B CA 1
ATOM 8356 C C . ALA B 1 465 ? -17.766 -13.102 -20.844 1 96.19 465 ALA B C 1
ATOM 8358 O O . ALA B 1 465 ? -17.641 -12.18 -21.672 1 96.19 465 ALA B O 1
ATOM 8359 N N . ASN B 1 466 ? -18.953 -13.477 -20.375 1 94.44 466 ASN B N 1
ATOM 8360 C CA . ASN B 1 466 ? -20.203 -12.805 -20.672 1 94.44 466 ASN B CA 1
ATOM 8361 C C . ASN B 1 466 ? -20.578 -12.922 -22.141 1 94.44 466 ASN B C 1
ATOM 8363 O O . ASN B 1 466 ? -21.094 -11.969 -22.734 1 94.44 466 ASN B O 1
ATOM 8367 N N . ILE B 1 467 ? -20.203 -14.008 -22.75 1 95.81 467 ILE B N 1
ATOM 8368 C CA . ILE B 1 467 ? -20.656 -14.305 -24.094 1 95.81 467 ILE B CA 1
ATOM 8369 C C . ILE B 1 467 ? -22.156 -14.641 -24.062 1 95.81 467 ILE B C 1
ATOM 8371 O O . ILE B 1 467 ? -22.594 -15.422 -23.219 1 95.81 467 ILE B O 1
ATOM 8375 N N . PRO B 1 468 ? -22.859 -14.047 -24.969 1 95.06 468 PRO B N 1
ATOM 8376 C CA . PRO B 1 468 ? -24.297 -14.305 -24.969 1 95.06 468 PRO B CA 1
ATOM 8377 C C . PRO B 1 468 ? -24.625 -15.789 -25.109 1 95.06 468 PRO B C 1
ATOM 8379 O O . PRO B 1 468 ? -23.953 -16.516 -25.844 1 95.06 468 PRO B O 1
ATOM 8382 N N . SER B 1 469 ? -25.672 -16.172 -24.422 1 94.12 469 SER B N 1
ATOM 8383 C CA . SER B 1 469 ? -26.078 -17.578 -24.375 1 94.12 469 SER B CA 1
ATOM 8384 C C . SER B 1 469 ? -26.375 -18.109 -25.781 1 94.12 469 SER B C 1
ATOM 8386 O O . SER B 1 469 ? -26.141 -19.281 -26.062 1 94.12 469 SER B O 1
ATOM 8388 N N . THR B 1 470 ? -26.781 -17.203 -26.688 1 94.56 470 THR B N 1
ATOM 8389 C CA . THR B 1 470 ? -27.156 -17.609 -28.047 1 94.56 470 THR B CA 1
ATOM 8390 C C . THR B 1 470 ? -25.922 -17.969 -28.859 1 94.56 470 THR B C 1
ATOM 8392 O O . THR B 1 470 ? -26.016 -18.656 -29.875 1 94.56 470 THR B O 1
ATOM 8395 N N . LEU B 1 471 ? -24.812 -17.531 -28.391 1 95.56 471 LEU B N 1
ATOM 8396 C CA . LEU B 1 471 ? -23.578 -17.75 -29.141 1 95.56 471 LEU B CA 1
ATOM 8397 C C . LEU B 1 471 ? -22.812 -18.938 -28.594 1 95.56 471 LEU B C 1
ATOM 8399 O O . LEU B 1 471 ? -21.875 -19.422 -29.234 1 95.56 471 LEU B O 1
ATOM 8403 N N . ILE B 1 472 ? -23.219 -19.484 -27.516 1 95.56 472 ILE B N 1
ATOM 8404 C CA . ILE B 1 472 ? -22.453 -20.531 -26.828 1 95.56 472 ILE B CA 1
ATOM 8405 C C . ILE B 1 472 ? -22.438 -21.797 -27.688 1 95.56 472 ILE B C 1
ATOM 8407 O O . ILE B 1 472 ? -21.391 -22.375 -27.938 1 95.56 472 ILE B O 1
ATOM 8411 N N . GLU B 1 473 ? -23.594 -22.172 -28.156 1 94.75 473 GLU B N 1
ATOM 8412 C CA . GLU B 1 473 ? -23.688 -23.406 -28.938 1 94.75 473 GLU B CA 1
ATOM 8413 C C . GLU B 1 473 ? -22.984 -23.266 -30.297 1 94.75 473 GLU B C 1
ATOM 8415 O O . GLU B 1 473 ? -22.203 -24.125 -30.688 1 94.75 473 GLU B O 1
ATOM 8420 N N . PRO B 1 474 ? -23.266 -22.141 -31 1 95.75 474 PRO B N 1
ATOM 8421 C CA . PRO B 1 474 ? -22.531 -21.953 -32.25 1 95.75 474 PRO B CA 1
ATOM 8422 C C . PRO B 1 474 ? -21.016 -21.953 -32.062 1 95.75 474 PRO B C 1
ATOM 8424 O O . PRO B 1 474 ? -20.297 -22.547 -32.875 1 95.75 474 PRO B O 1
ATOM 8427 N N . LEU B 1 475 ? -20.547 -21.344 -31.078 1 96.56 475 LEU B N 1
ATOM 8428 C CA . LEU B 1 475 ? -19.109 -21.297 -30.828 1 96.56 475 LEU B CA 1
ATOM 8429 C C . LEU B 1 475 ? -18.578 -22.656 -30.438 1 96.56 475 LEU B C 1
ATOM 8431 O O . LEU B 1 475 ? -17.438 -23 -30.75 1 96.56 475 LEU B O 1
ATOM 8435 N N . ASN B 1 476 ? -19.375 -23.422 -29.734 1 96.5 476 ASN B N 1
ATOM 8436 C CA . ASN B 1 476 ? -19 -24.781 -29.391 1 96.5 476 ASN B CA 1
ATOM 8437 C C . ASN B 1 476 ? -18.859 -25.641 -30.656 1 96.5 476 ASN B C 1
ATOM 8439 O O . ASN B 1 476 ? -17.953 -26.469 -30.75 1 96.5 476 ASN B O 1
ATOM 8443 N N . ASN B 1 477 ? -19.781 -25.453 -31.562 1 96 477 ASN B N 1
ATOM 8444 C CA . ASN B 1 477 ? -19.719 -26.188 -32.812 1 96 477 ASN B CA 1
ATOM 8445 C C . ASN B 1 477 ? -18.484 -25.812 -33.625 1 96 477 ASN B C 1
ATOM 8447 O O . ASN B 1 477 ? -17.797 -26.688 -34.156 1 96 477 ASN B O 1
ATOM 8451 N N . LEU B 1 478 ? -18.281 -24.516 -33.688 1 96.38 478 LEU B N 1
ATOM 8452 C CA . LEU B 1 478 ? -17.094 -24.062 -34.406 1 96.38 478 LEU B CA 1
ATOM 8453 C C . LEU B 1 478 ? -15.836 -24.609 -33.75 1 96.38 478 LEU B C 1
ATOM 8455 O O . LEU B 1 478 ? -14.906 -25.031 -34.438 1 96.38 478 LEU B O 1
ATOM 8459 N N . ARG B 1 479 ? -15.781 -24.547 -32.438 1 96.88 479 ARG B N 1
ATOM 8460 C CA . ARG B 1 479 ? -14.664 -25.094 -31.656 1 96.88 479 ARG B CA 1
ATOM 8461 C C . ARG B 1 479 ? -14.461 -26.578 -31.969 1 96.88 479 ARG B C 1
ATOM 8463 O O . ARG B 1 479 ? -13.328 -27.031 -32.125 1 96.88 479 ARG B O 1
ATOM 8470 N N . HIS B 1 480 ? -15.555 -27.312 -32 1 96.44 480 HIS B N 1
ATOM 8471 C CA . HIS B 1 480 ? -15.492 -28.734 -32.281 1 96.44 480 HIS B CA 1
ATOM 8472 C C . HIS B 1 480 ? -14.891 -28.984 -33.688 1 96.44 480 HIS B C 1
ATOM 8474 O O . HIS B 1 480 ? -14.062 -29.891 -33.844 1 96.44 480 HIS B O 1
ATOM 8480 N N . ASN B 1 481 ? -15.305 -28.25 -34.656 1 96.62 481 ASN B N 1
ATOM 8481 C CA . ASN B 1 481 ? -14.742 -28.359 -36 1 96.62 481 ASN B CA 1
ATOM 8482 C C . ASN B 1 481 ? -13.242 -28.078 -36 1 96.62 481 ASN B C 1
ATOM 8484 O O . ASN B 1 481 ? -12.461 -28.828 -36.562 1 96.62 481 ASN B O 1
ATOM 8488 N N . VAL B 1 482 ? -12.93 -27.016 -35.344 1 96.94 482 VAL B N 1
ATOM 8489 C CA . VAL B 1 482 ? -11.531 -26.625 -35.281 1 96.94 482 VAL B CA 1
ATOM 8490 C C . VAL B 1 482 ? -10.711 -27.719 -34.625 1 96.94 482 VAL B C 1
ATOM 8492 O O . VAL B 1 482 ? -9.602 -28.031 -35.062 1 96.94 482 VAL B O 1
ATOM 8495 N N . LYS B 1 483 ? -11.258 -28.266 -33.531 1 96.75 483 LYS B N 1
ATOM 8496 C CA . LYS B 1 483 ? -10.602 -29.391 -32.844 1 96.75 483 LYS B CA 1
ATOM 8497 C C . LYS B 1 483 ? -10.344 -30.531 -33.812 1 96.75 483 LYS B C 1
ATOM 8499 O O . LYS B 1 483 ? -9.242 -31.094 -33.844 1 96.75 483 LYS B O 1
ATOM 8504 N N . GLN B 1 484 ? -11.344 -30.797 -34.625 1 96.38 484 GLN B N 1
ATOM 8505 C CA . GLN B 1 484 ? -11.234 -31.875 -35.594 1 96.38 484 GLN B CA 1
ATOM 8506 C C . GLN B 1 484 ? -10.188 -31.562 -36.656 1 96.38 484 GLN B C 1
ATOM 8508 O O . GLN B 1 484 ? -9.445 -32.438 -37.094 1 96.38 484 GLN B O 1
ATOM 8513 N N . TYR B 1 485 ? -10.203 -30.297 -37.094 1 96.75 485 TYR B N 1
ATOM 8514 C CA . TYR B 1 485 ? -9.195 -29.891 -38.094 1 96.75 485 TYR B CA 1
ATOM 8515 C C . TYR B 1 485 ? -7.789 -30.172 -37.562 1 96.75 485 TYR B C 1
ATOM 8517 O O . TYR B 1 485 ? -6.941 -30.688 -38.312 1 96.75 485 TYR B O 1
ATOM 8525 N N . PHE B 1 486 ? -7.516 -29.844 -36.312 1 96.44 486 PHE B N 1
ATOM 8526 C CA . PHE B 1 486 ? -6.203 -30.062 -35.719 1 96.44 486 PHE B CA 1
ATOM 8527 C C . PHE B 1 486 ? -5.914 -31.547 -35.594 1 96.44 486 PHE B C 1
ATOM 8529 O O . PHE B 1 486 ? -4.797 -32 -35.875 1 96.44 486 PHE B O 1
ATOM 8536 N N . GLU B 1 487 ? -6.91 -32.312 -35.156 1 95.62 487 GLU B N 1
ATOM 8537 C CA . GLU B 1 487 ? -6.727 -33.75 -34.969 1 95.62 487 GLU B CA 1
ATOM 8538 C C . GLU B 1 487 ? -6.406 -34.438 -36.281 1 95.62 487 GLU B C 1
ATOM 8540 O O . GLU B 1 487 ? -5.609 -35.375 -36.312 1 95.62 487 GLU B O 1
ATOM 8545 N N . ASN B 1 488 ? -6.996 -33.969 -37.312 1 95.25 488 ASN B N 1
ATOM 8546 C CA . ASN B 1 488 ? -6.809 -34.562 -38.625 1 95.25 488 ASN B CA 1
ATOM 8547 C C . ASN B 1 488 ? -5.387 -34.344 -39.125 1 95.25 488 ASN B C 1
ATOM 8549 O O . ASN B 1 488 ? -4.922 -35.062 -40 1 95.25 488 ASN B O 1
ATOM 8553 N N . THR B 1 489 ? -4.73 -33.312 -38.625 1 94.81 489 THR B N 1
ATOM 8554 C CA . THR B 1 489 ? -3.361 -33.062 -39.062 1 94.81 489 THR B CA 1
ATOM 8555 C C . THR B 1 489 ? -2.41 -34.125 -38.531 1 94.81 489 THR B C 1
ATOM 8557 O O . THR B 1 489 ? -1.318 -34.312 -39.062 1 94.81 489 THR B O 1
ATOM 8560 N N . GLY B 1 490 ? -2.766 -34.781 -37.344 1 94.69 490 GLY B N 1
ATOM 8561 C CA . GLY B 1 490 ? -1.913 -35.75 -36.688 1 94.69 490 GLY B CA 1
ATOM 8562 C C . GLY B 1 490 ? -0.789 -35.125 -35.906 1 94.69 490 GLY B C 1
ATOM 8563 O O . GLY B 1 490 ? 0.03 -35.812 -35.281 1 94.69 490 GLY B O 1
ATOM 8564 N N . SER B 1 491 ? -0.727 -33.875 -35.938 1 94.69 491 SER B N 1
ATOM 8565 C CA . SER B 1 491 ? 0.323 -33.125 -35.25 1 94.69 491 SER B CA 1
ATOM 8566 C C . SER B 1 491 ? -0.182 -32.562 -33.938 1 94.69 491 SER B C 1
ATOM 8568 O O . SER B 1 491 ? -1.392 -32.5 -33.688 1 94.69 491 SER B O 1
ATOM 8570 N N . ASN B 1 492 ? 0.767 -32.281 -33.031 1 95 492 ASN B N 1
ATOM 8571 C CA . ASN B 1 492 ? 0.429 -31.656 -31.766 1 95 492 ASN B CA 1
ATOM 8572 C C . ASN B 1 492 ? 0.206 -30.141 -31.906 1 95 492 ASN B C 1
ATOM 8574 O O . ASN B 1 492 ? 1.153 -29.391 -32.156 1 95 492 ASN B O 1
ATOM 8578 N N . MET B 1 493 ? -1.002 -29.703 -31.734 1 94.44 493 MET B N 1
ATOM 8579 C CA . MET B 1 493 ? -1.361 -28.312 -31.984 1 94.44 493 MET B CA 1
ATOM 8580 C C . MET B 1 493 ? -0.595 -27.391 -31.047 1 94.44 493 MET B C 1
ATOM 8582 O O . MET B 1 493 ? -0.388 -26.219 -31.359 1 94.44 493 MET B O 1
ATOM 8586 N N . LYS B 1 494 ? -0.127 -27.766 -29.844 1 93.31 494 LYS B N 1
ATOM 8587 C CA . LYS B 1 494 ? 0.556 -26.938 -28.859 1 93.31 494 LYS B CA 1
ATOM 8588 C C . LYS B 1 494 ? 2.018 -26.703 -29.234 1 93.31 494 LYS B C 1
ATOM 8590 O O . LYS B 1 494 ? 2.578 -25.641 -28.969 1 93.31 494 LYS B O 1
ATOM 8595 N N . ARG B 1 495 ? 2.584 -27.766 -29.891 1 92.44 495 ARG B N 1
ATOM 8596 C CA . ARG B 1 495 ? 4.039 -27.766 -29.984 1 92.44 495 ARG B CA 1
ATOM 8597 C C . ARG B 1 495 ? 4.48 -27.656 -31.453 1 92.44 495 ARG B C 1
ATOM 8599 O O . ARG B 1 495 ? 5.613 -27.25 -31.734 1 92.44 495 ARG B O 1
ATOM 8606 N N . ASP B 1 496 ? 3.576 -28 -32.344 1 92.94 496 ASP B N 1
ATOM 8607 C CA . ASP B 1 496 ? 4.012 -28.188 -33.719 1 92.94 496 ASP B CA 1
ATOM 8608 C C . ASP B 1 496 ? 3.598 -27 -34.594 1 92.94 496 ASP B C 1
ATOM 8610 O O . ASP B 1 496 ? 3.453 -27.141 -35.812 1 92.94 496 ASP B O 1
ATOM 8614 N N . GLY B 1 497 ? 3.256 -25.844 -34.031 1 92.25 497 GLY B N 1
ATOM 8615 C CA . GLY B 1 497 ? 3.098 -24.672 -34.844 1 92.25 497 GLY B CA 1
ATOM 8616 C C . GLY B 1 497 ? 1.727 -24.031 -34.719 1 92.25 497 GLY B C 1
ATOM 8617 O O . GLY B 1 497 ? 1.493 -22.938 -35.25 1 92.25 497 GLY B O 1
ATOM 8618 N N . GLY B 1 498 ? 0.766 -24.641 -34.031 1 95.38 498 GLY B N 1
ATOM 8619 C CA . GLY B 1 498 ? -0.536 -24.062 -33.781 1 95.38 498 GLY B CA 1
ATOM 8620 C C . GLY B 1 498 ? -1.361 -23.828 -35.031 1 95.38 498 GLY B C 1
ATOM 8621 O O . GLY B 1 498 ? -1.549 -24.75 -35.812 1 95.38 498 GLY B O 1
ATOM 8622 N N . ILE B 1 499 ? -1.756 -22.625 -35.25 1 95.81 499 ILE B N 1
ATOM 8623 C CA . ILE B 1 499 ? -2.666 -22.281 -36.344 1 95.81 499 ILE B CA 1
ATOM 8624 C C . ILE B 1 499 ? -1.98 -22.531 -37.688 1 95.81 499 ILE B C 1
ATOM 8626 O O . ILE B 1 499 ? -2.646 -22.703 -38.719 1 95.81 499 ILE B O 1
ATOM 8630 N N . GLN B 1 500 ? -0.688 -22.562 -37.719 1 94.69 500 GLN B N 1
ATOM 8631 C CA . GLN B 1 500 ? 0.074 -22.734 -38.938 1 94.69 500 GLN B CA 1
ATOM 8632 C C . GLN B 1 500 ? -0.061 -24.156 -39.469 1 94.69 500 GLN B C 1
ATOM 8634 O O . GLN B 1 500 ? 0.281 -24.422 -40.625 1 94.69 500 GLN B O 1
ATOM 8639 N N . LEU B 1 501 ? -0.529 -25.062 -38.656 1 95.88 501 LEU B N 1
ATOM 8640 C CA . LEU B 1 501 ? -0.744 -26.438 -39.094 1 95.88 501 LEU B CA 1
ATOM 8641 C C . LEU B 1 501 ? -1.936 -26.547 -40.031 1 95.88 501 LEU B C 1
ATOM 8643 O O . LEU B 1 501 ? -2.09 -27.547 -40.719 1 95.88 501 LEU B O 1
ATOM 8647 N N . LEU B 1 502 ? -2.797 -25.562 -39.969 1 96.25 502 LEU B N 1
ATOM 8648 C CA . LEU B 1 502 ? -4.023 -25.578 -40.75 1 96.25 502 LEU B CA 1
ATOM 8649 C C . LEU B 1 502 ? -3.846 -24.797 -42.062 1 96.25 502 LEU B C 1
ATOM 8651 O O . LEU B 1 502 ? -3.004 -23.906 -42.125 1 96.25 502 LEU B O 1
ATOM 8655 N N . GLU B 1 503 ? -4.629 -25.203 -43.062 1 93.19 503 GLU B N 1
ATOM 8656 C CA . GLU B 1 503 ? -4.512 -24.547 -44.375 1 93.19 503 GLU B CA 1
ATOM 8657 C C . GLU B 1 503 ? -5.863 -24.016 -44.844 1 93.19 503 GLU B C 1
ATOM 8659 O O . GLU B 1 503 ? -6.914 -24.516 -44.438 1 93.19 503 GLU B O 1
ATOM 8664 N N . ASP B 1 504 ? -5.824 -22.984 -45.594 1 91.75 504 ASP B N 1
ATOM 8665 C CA . ASP B 1 504 ? -6.922 -22.406 -46.344 1 91.75 504 ASP B CA 1
ATOM 8666 C C . ASP B 1 504 ? -8.148 -22.188 -45.469 1 91.75 504 ASP B C 1
ATOM 8668 O O . ASP B 1 504 ? -8.086 -21.422 -44.5 1 91.75 504 ASP B O 1
ATOM 8672 N N . ASP B 1 505 ? -9.203 -22.969 -45.75 1 93.56 505 ASP B N 1
ATOM 8673 C CA . ASP B 1 505 ? -10.5 -22.75 -45.094 1 93.56 505 ASP B CA 1
ATOM 8674 C C . ASP B 1 505 ? -10.453 -23.156 -43.625 1 93.56 505 ASP B C 1
ATOM 8676 O O . ASP B 1 505 ? -11.109 -22.531 -42.781 1 93.56 505 ASP B O 1
ATOM 8680 N N . GLU B 1 506 ? -9.656 -24.109 -43.375 1 96.44 506 GLU B N 1
ATOM 8681 C CA . GLU B 1 506 ? -9.531 -24.562 -42 1 96.44 506 GLU B CA 1
ATOM 8682 C C . GLU B 1 506 ? -8.844 -23.5 -41.125 1 96.44 506 GLU B C 1
ATOM 8684 O O . GLU B 1 506 ? -9.266 -23.25 -40 1 96.44 506 GLU B O 1
ATOM 8689 N N . LYS B 1 507 ? -7.84 -22.922 -41.719 1 96.75 507 LYS B N 1
ATOM 8690 C CA . LYS B 1 507 ? -7.129 -21.859 -41 1 96.75 507 LYS B CA 1
ATOM 8691 C C . LYS B 1 507 ? -8.031 -20.641 -40.812 1 96.75 507 LYS B C 1
ATOM 8693 O O . LYS B 1 507 ? -8 -20.016 -39.75 1 96.75 507 LYS B O 1
ATOM 8698 N N . ALA B 1 508 ? -8.773 -20.359 -41.781 1 96.38 508 ALA B N 1
ATOM 8699 C CA . ALA B 1 508 ? -9.703 -19.234 -41.688 1 96.38 508 ALA B CA 1
ATOM 8700 C C . ALA B 1 508 ? -10.75 -19.469 -40.625 1 96.38 508 ALA B C 1
ATOM 8702 O O . ALA B 1 508 ? -11.117 -18.547 -39.875 1 96.38 508 ALA B O 1
ATOM 8703 N N . ALA B 1 509 ? -11.211 -20.656 -40.562 1 95.81 509 ALA B N 1
ATOM 8704 C CA . ALA B 1 509 ? -12.203 -21 -39.531 1 95.81 509 ALA B CA 1
ATOM 8705 C C . ALA B 1 509 ? -11.617 -20.859 -38.156 1 95.81 509 ALA B C 1
ATOM 8707 O O . ALA B 1 509 ? -12.289 -20.359 -37.219 1 95.81 509 ALA B O 1
ATOM 8708 N N . CYS B 1 510 ? -10.453 -21.297 -38 1 97.25 510 CYS B N 1
ATOM 8709 C CA . CYS B 1 510 ? -9.773 -21.188 -36.719 1 97.25 510 CYS B CA 1
ATOM 8710 C C . CYS B 1 510 ? -9.555 -19.734 -36.344 1 97.25 510 CYS B C 1
ATOM 8712 O O . CYS B 1 510 ? -9.82 -19.344 -35.219 1 97.25 510 CYS B O 1
ATOM 8714 N N . GLN B 1 511 ? -9.117 -18.969 -37.25 1 96.56 511 GLN B N 1
ATOM 8715 C CA . GLN B 1 511 ? -8.898 -17.547 -37.031 1 96.56 511 GLN B CA 1
ATOM 8716 C C . GLN B 1 511 ? -10.203 -16.844 -36.656 1 96.56 511 GLN B C 1
ATOM 8718 O O . GLN B 1 511 ? -10.203 -15.938 -35.812 1 96.56 511 GLN B O 1
ATOM 8723 N N . ASN B 1 512 ? -11.211 -17.266 -37.281 1 96.31 512 ASN B N 1
ATOM 8724 C CA . ASN B 1 512 ? -12.516 -16.688 -36.969 1 96.31 512 ASN B CA 1
ATOM 8725 C C . ASN B 1 512 ? -12.922 -16.984 -35.531 1 96.31 512 ASN B C 1
ATOM 8727 O O . ASN B 1 512 ? -13.414 -16.109 -34.844 1 96.31 512 ASN B O 1
ATOM 8731 N N . LEU B 1 513 ? -12.727 -18.203 -35.125 1 97.19 513 LEU B N 1
ATOM 8732 C CA . LEU B 1 513 ? -13.023 -18.578 -33.75 1 97.19 513 LEU B CA 1
ATOM 8733 C C . LEU B 1 513 ? -12.219 -17.719 -32.781 1 97.19 513 LEU B C 1
ATOM 8735 O O . LEU B 1 513 ? -12.766 -17.172 -31.812 1 97.19 513 LEU B O 1
ATOM 8739 N N . PHE B 1 514 ? -10.961 -17.562 -33.062 1 97.88 514 PHE B N 1
ATOM 8740 C CA . PHE B 1 514 ? -10.07 -16.797 -32.219 1 97.88 514 PHE B CA 1
ATOM 8741 C C . PHE B 1 514 ? -10.5 -15.344 -32.125 1 97.88 514 PHE B C 1
ATOM 8743 O O . PHE B 1 514 ? -10.492 -14.742 -31.062 1 97.88 514 PHE B O 1
ATOM 8750 N N . GLU B 1 515 ? -10.867 -14.836 -33.219 1 96.69 515 GLU B N 1
ATOM 8751 C CA . GLU B 1 515 ? -11.273 -13.43 -33.281 1 96.69 515 GLU B CA 1
ATOM 8752 C C . GLU B 1 515 ? -12.57 -13.195 -32.531 1 96.69 515 GLU B C 1
ATOM 8754 O O . GLU B 1 515 ? -12.719 -12.18 -31.828 1 96.69 515 GLU B O 1
ATOM 8759 N N . GLN B 1 516 ? -13.461 -14.094 -32.656 1 96.06 516 GLN B N 1
ATOM 8760 C CA . GLN B 1 516 ? -14.719 -13.969 -31.922 1 96.06 516 GLN B CA 1
ATOM 8761 C C . GLN B 1 516 ? -14.492 -14.008 -30.422 1 96.06 516 GLN B C 1
ATOM 8763 O O . GLN B 1 516 ? -15.062 -13.211 -29.672 1 96.06 516 GLN B O 1
ATOM 8768 N N . LEU B 1 517 ? -13.672 -14.898 -30.031 1 97.62 517 LEU B N 1
ATOM 8769 C CA . LEU B 1 517 ? -13.383 -15.016 -28.594 1 97.62 517 LEU B CA 1
ATOM 8770 C C . LEU B 1 517 ? -12.625 -13.797 -28.094 1 97.62 517 LEU B C 1
ATOM 8772 O O . LEU B 1 517 ? -12.883 -13.312 -26.984 1 97.62 517 LEU B O 1
ATOM 8776 N N . LYS B 1 518 ? -11.766 -13.312 -28.922 1 97.31 518 LYS B N 1
ATOM 8777 C CA . LYS B 1 518 ? -10.992 -12.125 -28.594 1 97.31 518 LYS B CA 1
ATOM 8778 C C . LYS B 1 518 ? -11.914 -10.938 -28.297 1 97.31 518 LYS B C 1
ATOM 8780 O O . LYS B 1 518 ? -11.641 -10.148 -27.391 1 97.31 518 LYS B O 1
ATOM 8785 N N . ASN B 1 519 ? -12.961 -10.867 -28.969 1 96.06 519 ASN B N 1
ATOM 8786 C CA . ASN B 1 519 ? -13.898 -9.766 -28.781 1 96.06 519 ASN B CA 1
ATOM 8787 C C . ASN B 1 519 ? -14.516 -9.781 -27.391 1 96.06 519 ASN B C 1
ATOM 8789 O O . ASN B 1 519 ? -14.945 -8.742 -26.891 1 96.06 519 ASN B O 1
ATOM 8793 N N . TYR B 1 520 ? -14.477 -10.93 -26.828 1 96.69 520 TYR B N 1
ATOM 8794 C CA . TYR B 1 520 ? -15.055 -11.031 -25.484 1 96.69 520 TYR B CA 1
ATOM 8795 C C . TYR B 1 520 ? -13.961 -11.188 -24.438 1 96.69 520 TYR B C 1
ATOM 8797 O O . TYR B 1 520 ? -14.242 -11.523 -23.281 1 96.69 520 TYR B O 1
ATOM 8805 N N . GLY B 1 521 ? -12.742 -11.016 -24.766 1 97.38 521 GLY B N 1
ATOM 8806 C CA . GLY B 1 521 ? -11.648 -10.961 -23.812 1 97.38 521 GLY B CA 1
ATOM 8807 C C . GLY B 1 521 ? -10.992 -12.312 -23.578 1 97.38 521 GLY B C 1
ATOM 8808 O O . GLY B 1 521 ? -10.336 -12.523 -22.562 1 97.38 521 GLY B O 1
ATOM 8809 N N . ILE B 1 522 ? -11.266 -13.258 -24.469 1 98 522 ILE B N 1
ATOM 8810 C CA . ILE B 1 522 ? -10.547 -14.531 -24.422 1 98 522 ILE B CA 1
ATOM 8811 C C . ILE B 1 522 ? -9.508 -14.57 -25.531 1 98 522 ILE B C 1
ATOM 8813 O O . ILE B 1 522 ? -9.852 -14.633 -26.719 1 98 522 ILE B O 1
ATOM 8817 N N . PHE B 1 523 ? -8.281 -14.586 -25.141 1 98.31 523 PHE B N 1
ATOM 8818 C CA . PHE B 1 523 ? -7.191 -14.555 -26.109 1 98.31 523 PHE B CA 1
ATOM 8819 C C . PHE B 1 523 ? -6.488 -15.906 -26.172 1 98.31 523 PHE B C 1
ATOM 8821 O O . PHE B 1 523 ? -5.891 -16.344 -25.188 1 98.31 523 PHE B O 1
ATOM 8828 N N . ILE B 1 524 ? -6.5 -16.516 -27.328 1 97.94 524 ILE B N 1
ATOM 8829 C CA . ILE B 1 524 ? -5.863 -17.812 -27.531 1 97.94 524 ILE B CA 1
ATOM 8830 C C . ILE B 1 524 ? -4.5 -17.609 -28.188 1 97.94 524 ILE B C 1
ATOM 8832 O O . ILE B 1 524 ? -4.375 -16.859 -29.156 1 97.94 524 ILE B O 1
ATOM 8836 N N . VAL B 1 525 ? -3.504 -18.281 -27.625 1 97.69 525 VAL B N 1
ATOM 8837 C CA . VAL B 1 525 ? -2.174 -18.219 -28.219 1 97.69 525 VAL B CA 1
ATOM 8838 C C . VAL B 1 525 ? -2.191 -18.922 -29.578 1 97.69 525 VAL B C 1
ATOM 8840 O O . VAL B 1 525 ? -2.314 -20.156 -29.641 1 97.69 525 VAL B O 1
ATOM 8843 N N . PRO B 1 526 ? -1.99 -18.219 -30.578 1 96.69 526 PRO B N 1
ATOM 8844 C CA . PRO B 1 526 ? -2.252 -18.797 -31.906 1 96.69 526 PRO B CA 1
ATOM 8845 C C . PRO B 1 526 ? -1.239 -19.875 -32.281 1 96.69 526 PRO B C 1
ATOM 8847 O O . PRO B 1 526 ? -1.592 -20.844 -32.969 1 96.69 526 PRO B O 1
ATOM 8850 N N . ASN B 1 527 ? -0.061 -19.75 -31.875 1 95.31 527 ASN B N 1
ATOM 8851 C CA . ASN B 1 527 ? 0.987 -20.656 -32.344 1 95.31 527 ASN B CA 1
ATOM 8852 C C . ASN B 1 527 ? 1.207 -21.812 -31.375 1 95.31 527 ASN B C 1
ATOM 8854 O O . ASN B 1 527 ? 2.162 -22.578 -31.531 1 95.31 527 ASN B O 1
ATOM 8858 N N . GLY B 1 528 ? 0.366 -21.922 -30.391 1 95.25 528 GLY B N 1
ATOM 8859 C CA . GLY B 1 528 ? 0.469 -23.062 -29.5 1 95.25 528 GLY B CA 1
ATOM 8860 C C . GLY B 1 528 ? 0.358 -22.688 -28.031 1 95.25 528 GLY B C 1
ATOM 8861 O O . GLY B 1 528 ? -0.735 -22.406 -27.531 1 95.25 528 GLY B O 1
ATOM 8862 N N . GLU B 1 529 ? 1.5 -22.875 -27.391 1 95.12 529 GLU B N 1
ATOM 8863 C CA . GLU B 1 529 ? 1.576 -22.594 -25.953 1 95.12 529 GLU B CA 1
ATOM 8864 C C . GLU B 1 529 ? 2.662 -21.562 -25.656 1 95.12 529 GLU B C 1
ATOM 8866 O O . GLU B 1 529 ? 3.113 -20.844 -26.562 1 95.12 529 GLU B O 1
ATOM 8871 N N . LEU B 1 530 ? 2.938 -21.312 -24.453 1 94.69 530 LEU B N 1
ATOM 8872 C CA . LEU B 1 530 ? 3.867 -20.297 -23.984 1 94.69 530 LEU B CA 1
ATOM 8873 C C . LEU B 1 530 ? 5.184 -20.375 -24.75 1 94.69 530 LEU B C 1
ATOM 8875 O O . LEU B 1 530 ? 5.703 -19.344 -25.219 1 94.69 530 LEU B O 1
ATOM 8879 N N . GLU B 1 531 ? 5.652 -21.609 -25.062 1 95.19 531 GLU B N 1
ATOM 8880 C CA . GLU B 1 531 ? 6.973 -21.859 -25.625 1 95.19 531 GLU B CA 1
ATOM 8881 C C . GLU B 1 531 ? 6.996 -21.547 -27.125 1 95.19 531 GLU B C 1
ATOM 8883 O O . GLU B 1 531 ? 8.055 -21.578 -27.75 1 95.19 531 GLU B O 1
ATOM 8888 N N . SER B 1 532 ? 5.879 -21.25 -27.672 1 95.44 532 SER B N 1
ATOM 8889 C CA . SER B 1 532 ? 5.812 -20.938 -29.094 1 95.44 532 SER B CA 1
ATOM 8890 C C . SER B 1 532 ? 6.246 -19.5 -29.375 1 95.44 532 SER B C 1
ATOM 8892 O O . SER B 1 532 ? 6.414 -19.109 -30.531 1 95.44 532 SER B O 1
ATOM 8894 N N . TRP B 1 533 ? 6.418 -18.766 -28.297 1 96.44 533 TRP B N 1
ATOM 8895 C CA . TRP B 1 533 ? 6.855 -17.391 -28.453 1 96.44 533 TRP B CA 1
ATOM 8896 C C . TRP B 1 533 ? 8.375 -17.297 -28.562 1 96.44 533 TRP B C 1
ATOM 8898 O O . TRP B 1 533 ? 9.086 -18.125 -28 1 96.44 533 TRP B O 1
ATOM 8908 N N . MET B 1 534 ? 8.844 -16.266 -29.328 1 95.44 534 MET B N 1
ATOM 8909 C CA . MET B 1 534 ? 10.258 -15.922 -29.469 1 95.44 534 MET B CA 1
ATOM 8910 C C . MET B 1 534 ? 11.078 -17.141 -29.859 1 95.44 534 MET B C 1
ATOM 8912 O O . MET B 1 534 ? 12.125 -17.406 -29.281 1 95.44 534 MET B O 1
ATOM 8916 N N . LYS B 1 535 ? 10.648 -17.844 -30.781 1 92.94 535 LYS B N 1
ATOM 8917 C CA . LYS B 1 535 ? 11.289 -19.078 -31.234 1 92.94 535 LYS B CA 1
ATOM 8918 C C . LYS B 1 535 ? 12.656 -18.781 -31.859 1 92.94 535 LYS B C 1
ATOM 8920 O O . LYS B 1 535 ? 13.523 -19.656 -31.891 1 92.94 535 LYS B O 1
ATOM 8925 N N . ASN B 1 536 ? 12.789 -17.625 -32.312 1 91.69 536 ASN B N 1
ATOM 8926 C CA . ASN B 1 536 ? 14.039 -17.234 -32.969 1 91.69 536 ASN B CA 1
ATOM 8927 C C . ASN B 1 536 ? 15.219 -17.328 -32 1 91.69 536 ASN B C 1
ATOM 8929 O O . ASN B 1 536 ? 16.375 -17.391 -32.438 1 91.69 536 ASN B O 1
ATOM 8933 N N . PHE B 1 537 ? 14.969 -17.422 -30.766 1 93.44 537 PHE B N 1
ATOM 8934 C CA . PHE B 1 537 ? 16.062 -17.484 -29.797 1 93.44 537 PHE B CA 1
ATOM 8935 C C . PHE B 1 537 ? 16.375 -18.922 -29.422 1 93.44 537 PHE B C 1
ATOM 8937 O O . PHE B 1 537 ? 17.344 -19.188 -28.703 1 93.44 537 PHE B O 1
ATOM 8944 N N . GLY B 1 538 ? 15.539 -19.859 -29.797 1 91.44 538 GLY B N 1
ATOM 8945 C CA . GLY B 1 538 ? 15.812 -21.281 -29.688 1 91.44 538 GLY B CA 1
ATOM 8946 C C . GLY B 1 538 ? 15.914 -21.766 -28.25 1 91.44 538 GLY B C 1
ATOM 8947 O O . GLY B 1 538 ? 16.766 -22.594 -27.922 1 91.44 538 GLY B O 1
ATOM 8948 N N . ILE B 1 539 ? 15.102 -21.266 -27.422 1 92.38 539 ILE B N 1
ATOM 8949 C CA . ILE B 1 539 ? 15.148 -21.656 -26.016 1 92.38 539 ILE B CA 1
ATOM 8950 C C . ILE B 1 539 ? 14.438 -23 -25.844 1 92.38 539 ILE B C 1
ATOM 8952 O O . ILE B 1 539 ? 13.258 -23.141 -26.188 1 92.38 539 ILE B O 1
ATOM 8956 N N . PRO B 1 540 ? 15.102 -23.969 -25.297 1 89.88 540 PRO B N 1
ATOM 8957 C CA . PRO B 1 540 ? 14.484 -25.281 -25.094 1 89.88 540 PRO B CA 1
ATOM 8958 C C . PRO B 1 540 ? 13.742 -25.391 -23.766 1 89.88 540 PRO B C 1
ATOM 8960 O O . PRO B 1 540 ? 13.828 -24.484 -22.938 1 89.88 540 PRO B O 1
ATOM 8963 N N . GLY B 1 541 ? 12.938 -26.5 -23.641 1 88.5 541 GLY B N 1
ATOM 8964 C CA . GLY B 1 541 ? 12.281 -26.797 -22.375 1 88.5 541 GLY B CA 1
ATOM 8965 C C . GLY B 1 541 ? 10.797 -26.469 -22.391 1 88.5 541 GLY B C 1
ATOM 8966 O O . GLY B 1 541 ? 10.227 -26.203 -23.453 1 88.5 541 GLY B O 1
ATOM 8967 N N . HIS B 1 542 ? 10.211 -26.672 -21.141 1 88.69 542 HIS B N 1
ATOM 8968 C CA . HIS B 1 542 ? 8.773 -26.453 -20.984 1 88.69 542 HIS B CA 1
ATOM 8969 C C . HIS B 1 542 ? 8.453 -25.828 -19.625 1 88.69 542 HIS B C 1
ATOM 8971 O O . HIS B 1 542 ? 9.18 -26.062 -18.656 1 88.69 542 HIS B O 1
ATOM 8977 N N . GLY B 1 543 ? 7.453 -25.109 -19.641 1 87.44 543 GLY B N 1
ATOM 8978 C CA . GLY B 1 543 ? 6.965 -24.594 -18.375 1 87.44 543 GLY B CA 1
ATOM 8979 C C . GLY B 1 543 ? 7.984 -23.734 -17.656 1 87.44 543 GLY B C 1
ATOM 8980 O O . GLY B 1 543 ? 8.555 -22.812 -18.234 1 87.44 543 GLY B O 1
ATOM 8981 N N . PRO B 1 544 ? 8.203 -24.031 -16.406 1 86 544 PRO B N 1
ATOM 8982 C CA . PRO B 1 544 ? 9.094 -23.203 -15.586 1 86 544 PRO B CA 1
ATOM 8983 C C . PRO B 1 544 ? 10.539 -23.219 -16.078 1 86 544 PRO B C 1
ATOM 8985 O O . PRO B 1 544 ? 11.219 -22.203 -16.047 1 86 544 PRO B O 1
ATOM 8988 N N . ALA B 1 545 ? 10.992 -24.359 -16.562 1 86.38 545 ALA B N 1
ATOM 8989 C CA . ALA B 1 545 ? 12.359 -24.469 -17.062 1 86.38 545 ALA B CA 1
ATOM 8990 C C . ALA B 1 545 ? 12.555 -23.562 -18.281 1 86.38 545 ALA B C 1
ATOM 8992 O O . ALA B 1 545 ? 13.57 -22.891 -18.406 1 86.38 545 ALA B O 1
ATOM 8993 N N . TRP B 1 546 ? 11.617 -23.609 -19.141 1 92.62 546 TRP B N 1
ATOM 8994 C CA . TRP B 1 546 ? 11.664 -22.734 -20.312 1 92.62 546 TRP B CA 1
ATOM 8995 C C . TRP B 1 546 ? 11.68 -21.266 -19.891 1 92.62 546 TRP B C 1
ATOM 8997 O O . TRP B 1 546 ? 12.445 -20.469 -20.438 1 92.62 546 TRP B O 1
ATOM 9007 N N . LEU B 1 547 ? 10.828 -20.906 -18.938 1 92.06 547 LEU B N 1
ATOM 9008 C CA . LEU B 1 547 ? 10.711 -19.516 -18.484 1 92.06 547 LEU B CA 1
ATOM 9009 C C . LEU B 1 547 ? 12.047 -19 -17.953 1 92.06 547 LEU B C 1
ATOM 9011 O O . LEU B 1 547 ? 12.461 -17.891 -18.297 1 92.06 547 LEU B O 1
ATOM 9015 N N . MET B 1 548 ? 12.742 -19.797 -17.234 1 86.81 548 MET B N 1
ATOM 9016 C CA . MET B 1 548 ? 14.016 -19.391 -16.656 1 86.81 548 MET B CA 1
ATOM 9017 C C . MET B 1 548 ? 15.055 -19.125 -17.75 1 86.81 548 MET B C 1
ATOM 9019 O O . MET B 1 548 ? 15.75 -18.109 -17.703 1 86.81 548 MET B O 1
ATOM 9023 N N . SER B 1 549 ? 15.094 -20.047 -18.641 1 90.69 549 SER B N 1
ATOM 9024 C CA . SER B 1 549 ? 16.031 -19.875 -19.75 1 90.69 549 SER B CA 1
ATOM 9025 C C . SER B 1 549 ? 15.68 -18.656 -20.594 1 90.69 549 SER B C 1
ATOM 9027 O O . SER B 1 549 ? 16.562 -17.938 -21.047 1 90.69 549 SER B O 1
ATOM 9029 N N . MET B 1 550 ? 14.445 -18.484 -20.75 1 93.94 550 MET B N 1
ATOM 9030 C CA . MET B 1 550 ? 13.984 -17.344 -21.531 1 93.94 550 MET B CA 1
ATOM 9031 C C . MET B 1 550 ? 14.328 -16.031 -20.844 1 93.94 550 MET B C 1
ATOM 9033 O O . MET B 1 550 ? 14.812 -15.102 -21.469 1 93.94 550 MET B O 1
ATOM 9037 N N . PHE B 1 551 ? 14.094 -15.938 -19.531 1 90.5 551 PHE B N 1
ATOM 9038 C CA . PHE B 1 551 ? 14.406 -14.734 -18.766 1 90.5 551 PHE B CA 1
ATOM 9039 C C . PHE B 1 551 ? 15.898 -14.43 -18.828 1 90.5 551 PHE B C 1
ATOM 9041 O O . PHE B 1 551 ? 16.297 -13.273 -18.922 1 90.5 551 PHE B O 1
ATOM 9048 N N . GLU B 1 552 ? 16.641 -15.477 -18.781 1 88.19 552 GLU B N 1
ATOM 9049 C CA . GLU B 1 552 ? 18.094 -15.289 -18.891 1 88.19 552 GLU B CA 1
ATOM 9050 C C . GLU B 1 552 ? 18.469 -14.703 -20.25 1 88.19 552 GLU B C 1
ATOM 9052 O O . GLU B 1 552 ? 19.297 -13.789 -20.328 1 88.19 552 GLU B O 1
ATOM 9057 N N . ARG B 1 553 ? 17.891 -15.242 -21.234 1 93 553 ARG B N 1
ATOM 9058 C CA . ARG B 1 553 ? 18.156 -14.773 -22.594 1 93 553 ARG B CA 1
ATOM 9059 C C . ARG B 1 553 ? 17.672 -13.336 -22.781 1 93 553 ARG B C 1
ATOM 9061 O O . ARG B 1 553 ? 18.312 -12.555 -23.5 1 93 553 ARG B O 1
ATOM 9068 N N . MET B 1 554 ? 16.562 -13.008 -22.266 1 93.31 554 MET B N 1
ATOM 9069 C CA . MET B 1 554 ? 15.961 -11.68 -22.422 1 93.31 554 MET B CA 1
ATOM 9070 C C . MET B 1 554 ? 16.812 -10.609 -21.75 1 93.31 554 MET B C 1
ATOM 9072 O O . MET B 1 554 ? 16.812 -9.453 -22.156 1 93.31 554 MET B O 1
ATOM 9076 N N . GLY B 1 555 ? 17.484 -11.008 -20.766 1 89.19 555 GLY B N 1
ATOM 9077 C CA . GLY B 1 555 ? 18.359 -10.07 -20.078 1 89.19 555 GLY B CA 1
ATOM 9078 C C . GLY B 1 555 ? 17.656 -9.305 -18.969 1 89.19 555 GLY B C 1
ATOM 9079 O O . GLY B 1 555 ? 16.438 -9.141 -18.984 1 89.19 555 GLY B O 1
ATOM 9080 N N . SER B 1 556 ? 18.453 -8.797 -18.016 1 81.44 556 SER B N 1
ATOM 9081 C CA . SER B 1 556 ? 17.891 -8.141 -16.844 1 81.44 556 SER B CA 1
ATOM 9082 C C . SER B 1 556 ? 18.203 -6.648 -16.844 1 81.44 556 SER B C 1
ATOM 9084 O O . SER B 1 556 ? 17.469 -5.859 -16.234 1 81.44 556 SER B O 1
ATOM 9086 N N . ASP B 1 557 ? 19.203 -6.27 -17.562 1 77.94 557 ASP B N 1
ATOM 9087 C CA . ASP B 1 557 ? 19.641 -4.879 -17.547 1 77.94 557 ASP B CA 1
ATOM 9088 C C . ASP B 1 557 ? 19.344 -4.195 -18.875 1 77.94 557 ASP B C 1
ATOM 9090 O O . ASP B 1 557 ? 19.938 -4.52 -19.906 1 77.94 557 ASP B O 1
ATOM 9094 N N . PRO B 1 558 ? 18.531 -3.215 -18.828 1 80 558 PRO B N 1
ATOM 9095 C CA . PRO B 1 558 ? 18.156 -2.541 -20.078 1 80 558 PRO B CA 1
ATOM 9096 C C . PRO B 1 558 ? 19.344 -1.811 -20.719 1 80 558 PRO B C 1
ATOM 9098 O O . PRO B 1 558 ? 19.281 -1.455 -21.906 1 80 558 PRO B O 1
ATOM 9101 N N . GLU B 1 559 ? 20.391 -1.539 -19.953 1 77.19 559 GLU B N 1
ATOM 9102 C CA . GLU B 1 559 ? 21.547 -0.841 -20.5 1 77.19 559 GLU B CA 1
ATOM 9103 C C . GLU B 1 559 ? 22.484 -1.807 -21.219 1 77.19 559 GLU B C 1
ATOM 9105 O O . GLU B 1 559 ? 23.375 -1.382 -21.969 1 77.19 559 GLU B O 1
ATOM 9110 N N . ASP B 1 560 ? 22.188 -3.059 -21.016 1 86.5 560 ASP B N 1
ATOM 9111 C CA . ASP B 1 560 ? 23 -4.082 -21.672 1 86.5 560 ASP B CA 1
ATOM 9112 C C . ASP B 1 560 ? 22.609 -4.23 -23.141 1 86.5 560 ASP B C 1
ATOM 9114 O O . ASP B 1 560 ? 21.422 -4.148 -23.484 1 86.5 560 ASP B O 1
ATOM 9118 N N . THR B 1 561 ? 23.516 -4.41 -23.938 1 87.31 561 THR B N 1
ATOM 9119 C CA . THR B 1 561 ? 23.297 -4.531 -25.375 1 87.31 561 THR B CA 1
ATOM 9120 C C . THR B 1 561 ? 22.469 -5.781 -25.688 1 87.31 561 THR B C 1
ATOM 9122 O O . THR B 1 561 ? 21.766 -5.828 -26.688 1 87.31 561 THR B O 1
ATOM 9125 N N . ASP B 1 562 ? 22.578 -6.746 -24.812 1 90.31 562 ASP B N 1
ATOM 9126 C CA . ASP B 1 562 ? 21.906 -8.008 -25.094 1 90.31 562 ASP B CA 1
ATOM 9127 C C . ASP B 1 562 ? 20.484 -8.008 -24.516 1 90.31 562 ASP B C 1
ATOM 9129 O O . ASP B 1 562 ? 19.75 -8.992 -24.656 1 90.31 562 ASP B O 1
ATOM 9133 N N . TYR B 1 563 ? 20.141 -6.914 -23.969 1 92.5 563 TYR B N 1
ATOM 9134 C CA . TYR B 1 563 ? 18.797 -6.797 -23.438 1 92.5 563 TYR B CA 1
ATOM 9135 C C . TYR B 1 563 ? 17.766 -6.793 -24.547 1 92.5 563 TYR B C 1
ATOM 9137 O O . TYR B 1 563 ? 17.859 -6 -25.484 1 92.5 563 TYR B O 1
ATOM 9145 N N . ILE B 1 564 ? 16.875 -7.676 -24.484 1 93.75 564 ILE B N 1
ATOM 9146 C CA . ILE B 1 564 ? 15.883 -7.805 -25.547 1 93.75 564 ILE B CA 1
ATOM 9147 C C . ILE B 1 564 ? 14.82 -6.723 -25.406 1 93.75 564 ILE B C 1
ATOM 9149 O O . ILE B 1 564 ? 14.133 -6.656 -24.375 1 93.75 564 ILE B O 1
ATOM 9153 N N . ARG B 1 565 ? 14.672 -5.969 -26.359 1 93.75 565 ARG B N 1
ATOM 9154 C CA . ARG B 1 565 ? 13.648 -4.941 -26.453 1 93.75 565 ARG B CA 1
ATOM 9155 C C . ARG B 1 565 ? 12.523 -5.371 -27.391 1 93.75 565 ARG B C 1
ATOM 9157 O O . ARG B 1 565 ? 12.703 -6.281 -28.203 1 93.75 565 ARG B O 1
ATOM 9164 N N . PRO B 1 566 ? 11.336 -4.699 -27.109 1 95.12 566 PRO B N 1
ATOM 9165 C CA . PRO B 1 566 ? 10.227 -5.07 -27.984 1 95.12 566 PRO B CA 1
ATOM 9166 C C . PRO B 1 566 ? 10.555 -4.891 -29.469 1 95.12 566 PRO B C 1
ATOM 9168 O O . PRO B 1 566 ? 11.227 -3.93 -29.844 1 95.12 566 PRO B O 1
ATOM 9171 N N . PHE B 1 567 ? 10.18 -5.879 -30.266 1 93.69 567 PHE B N 1
ATOM 9172 C CA . PHE B 1 567 ? 10.297 -5.816 -31.719 1 93.69 567 PHE B CA 1
ATOM 9173 C C . PHE B 1 567 ? 8.969 -6.172 -32.375 1 93.69 567 PHE B C 1
ATOM 9175 O O . PHE B 1 567 ? 8.016 -6.555 -31.703 1 93.69 567 PHE B O 1
ATOM 9182 N N . ASP B 1 568 ? 8.945 -6.039 -33.656 1 93.06 568 ASP B N 1
ATOM 9183 C CA . ASP B 1 568 ? 7.68 -6.164 -34.375 1 93.06 568 ASP B CA 1
ATOM 9184 C C . ASP B 1 568 ? 7.199 -7.613 -34.375 1 93.06 568 ASP B C 1
ATOM 9186 O O . ASP B 1 568 ? 7.973 -8.523 -34.688 1 93.06 568 ASP B O 1
ATOM 9190 N N . GLY B 1 569 ? 5.969 -7.742 -34.031 1 94.56 569 GLY B N 1
ATOM 9191 C CA . GLY B 1 569 ? 5.34 -9.055 -34.125 1 94.56 569 GLY B CA 1
ATOM 9192 C C . GLY B 1 569 ? 5.52 -9.898 -32.875 1 94.56 569 GLY B C 1
ATOM 9193 O O . GLY B 1 569 ? 5.746 -9.359 -31.781 1 94.56 569 GLY B O 1
ATOM 9194 N N . ASP B 1 570 ? 5.109 -11.133 -33 1 96 570 ASP B N 1
ATOM 9195 C CA . ASP B 1 570 ? 5.316 -12.125 -31.938 1 96 570 ASP B CA 1
ATOM 9196 C C . ASP B 1 570 ? 4.508 -11.773 -30.688 1 96 570 ASP B C 1
ATOM 9198 O O . ASP B 1 570 ? 3.342 -11.391 -30.781 1 96 570 ASP B O 1
ATOM 9202 N N . VAL B 1 571 ? 5.098 -12.07 -29.578 1 97.69 571 VAL B N 1
ATOM 9203 C CA . VAL B 1 571 ? 4.371 -11.914 -28.312 1 97.69 571 VAL B CA 1
ATOM 9204 C C . VAL B 1 571 ? 4.086 -10.43 -28.062 1 97.69 571 VAL B C 1
ATOM 9206 O O . VAL B 1 571 ? 3.082 -10.086 -27.438 1 97.69 571 VAL B O 1
ATOM 9209 N N . TRP B 1 572 ? 4.93 -9.578 -28.609 1 97.69 572 TRP B N 1
ATOM 9210 C CA . TRP B 1 572 ? 4.754 -8.141 -28.422 1 97.69 572 TRP B CA 1
ATOM 9211 C C . TRP B 1 572 ? 3.469 -7.66 -29.094 1 97.69 572 TRP B C 1
ATOM 9213 O O . TRP B 1 572 ? 2.664 -6.961 -28.469 1 97.69 572 TRP B O 1
ATOM 9223 N N . ALA B 1 573 ? 3.25 -8.117 -30.25 1 96.75 573 ALA B N 1
ATOM 9224 C CA . ALA B 1 573 ? 2.025 -7.77 -30.969 1 96.75 573 ALA B CA 1
ATOM 9225 C C . ALA B 1 573 ? 0.801 -8.375 -30.281 1 96.75 573 ALA B C 1
ATOM 9227 O O . ALA B 1 573 ? -0.282 -7.789 -30.297 1 96.75 573 ALA B O 1
ATOM 9228 N N . PHE B 1 574 ? 1.02 -9.539 -29.781 1 97.38 574 PHE B N 1
ATOM 9229 C CA . PHE B 1 574 ? -0.057 -10.227 -29.078 1 97.38 574 PHE B CA 1
ATOM 9230 C C . PHE B 1 574 ? -0.527 -9.422 -27.875 1 97.38 574 PHE B C 1
ATOM 9232 O O . PHE B 1 574 ? -1.729 -9.227 -27.688 1 97.38 574 PHE B O 1
ATOM 9239 N N . ILE B 1 575 ? 0.37 -8.852 -27.062 1 97.88 575 ILE B N 1
ATOM 9240 C CA . ILE B 1 575 ? 0.032 -8.062 -25.875 1 97.88 575 ILE B CA 1
ATOM 9241 C C . ILE B 1 575 ? -0.534 -6.711 -26.297 1 97.88 575 ILE B C 1
ATOM 9243 O O . ILE B 1 575 ? -1.435 -6.176 -25.656 1 97.88 575 ILE B O 1
ATOM 9247 N N . GLU B 1 576 ? -0.039 -6.203 -27.375 1 96.31 576 GLU B N 1
ATOM 9248 C CA . GLU B 1 576 ? -0.588 -4.957 -27.906 1 96.31 576 GLU B CA 1
ATOM 9249 C C . GLU B 1 576 ? -2.061 -5.113 -28.281 1 96.31 576 GLU B C 1
ATOM 9251 O O . GLU B 1 576 ? -2.859 -4.195 -28.078 1 96.31 576 GLU B O 1
ATOM 9256 N N . LYS B 1 577 ? -2.375 -6.246 -28.812 1 96.06 577 LYS B N 1
ATOM 9257 C CA . LYS B 1 577 ? -3.768 -6.535 -29.141 1 96.06 577 LYS B CA 1
ATOM 9258 C C . LYS B 1 577 ? -4.637 -6.551 -27.875 1 96.06 577 LYS B C 1
ATOM 9260 O O . LYS B 1 577 ? -5.77 -6.062 -27.891 1 96.06 577 LYS B O 1
ATOM 9265 N N . ILE B 1 578 ? -4.129 -7.105 -26.875 1 97.06 578 ILE B N 1
ATOM 9266 C CA . ILE B 1 578 ? -4.871 -7.156 -25.625 1 97.06 578 ILE B CA 1
ATOM 9267 C C . ILE B 1 578 ? -5.008 -5.75 -25.047 1 97.06 578 ILE B C 1
ATOM 9269 O O . ILE B 1 578 ? -6.059 -5.395 -24.5 1 97.06 578 ILE B O 1
ATOM 9273 N N . ALA B 1 579 ? -3.92 -5.008 -25.156 1 94.88 579 ALA B N 1
ATOM 9274 C CA . ALA B 1 579 ? -3.957 -3.613 -24.719 1 94.88 579 ALA B CA 1
ATOM 9275 C C . ALA B 1 579 ? -5.055 -2.84 -25.438 1 94.88 579 ALA B C 1
ATOM 9277 O O . ALA B 1 579 ? -5.793 -2.072 -24.812 1 94.88 579 ALA B O 1
ATOM 9278 N N . ASN B 1 580 ? -5.188 -3.096 -26.719 1 94.19 580 ASN B N 1
ATOM 9279 C CA . ASN B 1 580 ? -6.238 -2.455 -27.5 1 94.19 580 ASN B CA 1
ATOM 9280 C C . ASN B 1 580 ? -7.629 -2.852 -27 1 94.19 580 ASN B C 1
ATOM 9282 O O . ASN B 1 580 ? -8.523 -2.01 -26.922 1 94.19 580 ASN B O 1
ATOM 9286 N N . TRP B 1 581 ? -7.762 -4.023 -26.703 1 94.62 581 TRP B N 1
ATOM 9287 C CA . TRP B 1 581 ? -9.031 -4.512 -26.172 1 94.62 581 TRP B CA 1
ATOM 9288 C C . TRP B 1 581 ? -9.359 -3.861 -24.844 1 94.62 581 TRP B C 1
ATOM 9290 O O . TRP B 1 581 ? -10.516 -3.521 -24.562 1 94.62 581 TRP B O 1
ATOM 9300 N N . SER B 1 582 ? -8.375 -3.701 -23.984 1 90.25 582 SER B N 1
ATOM 9301 C CA . SER B 1 582 ? -8.562 -3.172 -22.641 1 90.25 582 SER B CA 1
ATOM 9302 C C . SER B 1 582 ? -9.023 -1.72 -22.672 1 90.25 582 SER B C 1
ATOM 9304 O O . SER B 1 582 ? -9.57 -1.211 -21.703 1 90.25 582 SER B O 1
ATOM 9306 N N . GLU B 1 583 ? -8.828 -1.072 -23.781 1 84.75 583 GLU B N 1
ATOM 9307 C CA . GLU B 1 583 ? -9.164 0.343 -23.906 1 84.75 583 GLU B CA 1
ATOM 9308 C C . GLU B 1 583 ? -10.547 0.53 -24.516 1 84.75 583 GLU B C 1
ATOM 9310 O O . GLU B 1 583 ? -11.039 1.654 -24.609 1 84.75 583 GLU B O 1
ATOM 9315 N N . LEU B 1 584 ? -11.148 -0.519 -24.906 1 78.56 584 LEU B N 1
ATOM 9316 C CA . LEU B 1 584 ? -12.484 -0.438 -25.484 1 78.56 584 LEU B CA 1
ATOM 9317 C C . LEU B 1 584 ? -13.547 -0.346 -24.406 1 78.56 584 LEU B C 1
ATOM 9319 O O . LEU B 1 584 ? -13.383 -0.897 -23.312 1 78.56 584 LEU B O 1
#

Nearest PDB structures (foldseek):
  6p74-assembly1_A-2  TM=3.798E-01  e=2.106E-11  Thermus scotoductus
  1ji0-assembly1_A  TM=5.351E-01  e=8.870E-05  Thermotoga maritima
  6xgz-assembly4_G  TM=5.346E-01  e=4.121E-04  Escherichia coli LAU-EC10
  7w7b-assembly2_G  TM=5.045E-01  e=3.084E-03  Corynebacterium diphtheriae NCTC 13129
  1l2t-assembly1_B  TM=5.020E-01  e=5.522E-03  Methanocaldococcus jannaschii